Protein 7YSH (pdb70)

Secondary structure (DSSP, 8-state):
-TTGGGGHHHHSSSPPPHHHHTS--EEPPTT-EEEEE--STTTT--TTGGGPPPBTHHHHSS-----SSSSS-TTT-HHHHHHHHHHHT-SEEEEE--HHHH-SS-SSS---HHHHHHHHHHHHHHHHHTPEEEEEEESS--BHHHHHHH-GGGSTTHHHHHHHHHHHHHHHHTTT--EEEEEE-HHHHHHHHSSSSSSTT-----HHHHHHHHHHHHHHHHHHHHHHHHHTHHHH--EEEEEEE--EEE-SSS-HHHHHHHHHHHHHHTHHHHHIIIIISS--HHHHTT-TTTSPPPPSHHHHHSSS--SSEEEEESTTIIIII--GGGGTT-EEE--HHHHHHHHHHHTTS-EEEEEEE---EETT--S--HHHHHHHHHHHHHHHHHHHTT--EEEEEEES-SB----TTSTTSEE--SEE--TT-SS---EE-HHHHHHHHHHHHTEEPPPTTTSPPPEE--TT-EEEEEESS------B-BS---EEEEE--SS---EEEEEEEE-PPPPP-SSSBTTTHHHHHHHHHTT-SEEEEE--HHHHSTTSSGGG--HHHHHHHHHHHHHHHHTT-EEEEEEE-S-STTTTS-HHHHTTTTTSSHHHHHHHHHHHHHHHHHGGGT--EEEEEE---TTSS-HHHHHHHHHHHHHHHHHIIIIIHHHH--EEEEEEE--EEEESSTT-HHHHHHHHHHHHHHTHHHHHHHHSSSS--HHHHHHHHTTT-TTSPPPPHHHHHHHTT--SSEEEE---EEEEESS-S-TTTSBTTTTBEEE--TTSEE-TT--EE-THHHHHHHHHHHHHH-S-EEEEEEE-----SSSHHHHHHHHHHHHHHHHHHHHHHTS--EEEEEEES-S-TTTSTTT-SEEEETTEEEE-HHHHHHHHHHHHTEE--S-------SS----SS----/----S--SSS-TTS-EEEEEEETTEEEEEEE-TTS-EEEESS--TTS-B-EEEEETTEEEE--TTTT--EEE-TTS-EEE-SS--TTTS-EEEEE-TTS-EEEE-TTT-BBP-SSS---B--TTS-PPTT--EEEEEP-S-GGGTS---------SS-SS--S-SS--B-PPP------/---PPPEES-GGGG---EEEEETT--EEEE--EE-SS--EEEEEETTEE--TTSSTT--B--TTTTEEEE-S--STT-EEEEEEEEETTEEEEEEEEEEEE----S--EEPTT-SPPEEE-TT-EEEEE--EE-SSPPEEEEEEEE--SSSSB-SSSPBEEEEEEE--SS--TTGGGEEEEES--SSS-EEEEEEEE-SS-EEEEEEEEEE--/----PPEE--SSSS---EEEEETT-EEEEE--EE-SSS-EEEEEETTEE--GGGSTT--EEETTTTEEEEES--GGG-EEEEEEEE-SS-EEEEEEEEEEE---SSSPEEPTTSS--EE--SS---EE---EE-SSPPEEE-----SSSSSSSSSSS------S----SSS-SSTTSSEE----STTS-SEEE-EEE-SS-EE--EEEEE--

GO terms:
  GO:0005576 extracellular region (C, TAS)
  GO:0005576 extracellular region (C, EXP)
  GO:0005886 plasma membrane (C, EXP)
  GO:0017134 fibroblast growth factor binding (F, IPI)
  GO:0005886 plasma membrane (C, TAS)
  GO:0008422 beta-glucosidase activity (F, TAS)
  GO:0070062 extracellular exosome (C, HDA)
  GO:0030501 positive regulation of bone mineralization (P, IMP)
  GO:0016020 membrane (C, TAS)

Radius of gyration: 42.88 Å; Cα contacts (8 Å, |Δi|>4): 3435; chains: 4; bounding box: 68×107×128 Å

InterPro domains:
  IPR001360 Glycoside hydrolase family 1 [PF00232] (58-370)
  IPR001360 Glycoside hydrolase family 1 [PF00232] (390-506)
  IPR001360 Glycoside hydrolase family 1 [PF00232] (517-953)
  IPR001360 Glycoside hydrolase family 1 [PR00131] (410-418)
  IPR001360 Glycoside hydrolase family 1 [PR00131] (449-466)
  IPR001360 Glycoside hydrolase family 1 [PR00131] (473-485)
  IPR001360 Glycoside hydrolase family 1 [PTHR10353] (62-506)
  IPR017853 Glycoside hydrolase superfamily [SSF51445] (56-502)
  IPR017853 Glycoside hydrolase superfamily [SSF51445] (512-948)
  IPR033132 Glycosyl hydrolases family 1, N-terminal conserved site [PS00653] (65-79)

Sequence (1525 aa):
EPGDGAQTWARFSRPPAPEAAGLFQGTFPDGFLWAVGSAAYQTEGGWQQHGKGASIWDTFTHHPPATGDVASDSYNNVFRDTEALRELGVTHYRFSISWARVLPNGSAGVPNREGLRYYRRLLERLRELGVQPVVTLYHWDLPQRLQDAYGGWANRALADHFRDYAELCFRHFGGQVKYWITIDNPYVVAWHGYATGRLAPGIRGSPRLGYLVAHNLLLAHAKVWHLYNTSFRPTQGGQVSIALSSHWINPRRMTDHSIKECQKSLDFVLGWFAKPVFIDGDYPESMKNNLSSILPDFTESEKKFIKGTADFFALCFGPTLSFQLLDPHMKFRQLESPNLRQLLSWIDLEFNHPQIFIVENGWFVSGTTKRDDAKYMYYLKKFIMETLKAIKLDGVDVIGYTAWSLMDGFEWHRGYSIRRGLFYVDFLSQDKMLLPKSSALFYQKLIEKNGFPPLPENQPLEGTFPCDFAWGVVDNYIQVDTTLSQFTDLNVYLWDVHHSKRLIKVDGVVTKKRKSYCVDFAAIQPQIALLQEMHVTHFRFSLDWALILPLGNQSQVNHTILQYYRCMASELVRVNITPVVALWQPMAPNQGLPRLLARQGAWENPYTALAFAEYARLCFQELGHHVKLWITMNEPYTRNMTYSAGHNLLKAHALAWHVYNEKFRHAQNGKISIALQADWIEPACPFSQKDKEVAERVLEFDIGWLAEPIFGSGDYPWVMRDWLNQRNNFLLPYFTEDEKKLIQGTFDFLALSHYTTILVDSEKEDPIKYNDYLEVQEMTDITWLNSPSQVAVVPWGLRKVLNWLKFKYGDLPMYIISNGIDDGLHAEDDQLRVYYMQNYINEALKAHILDGINLCGYFAYSFNDRTAPRFGLYRYAADQFEPKASMKHYRKIIDSNGFPGPETLERFCPEEFTVCTECSFYPNASPLLGSSWGGLIHLYTATARNSYHLQIHKNGHVDGAPHQTIYSALMIRSEDAGFVVITGVMSRRYLCMDFRGNIFGSHYFDPENCRFQHQTLENGYDVYHSPQYHFLVSLGRAKRAFLPGMNPPPYSQFLSRRNEIPLIHFNTPIPRQHTQSAEDDSERDPLNVLKPRARMTPAPRMPVAPYWTSPEKMEKKLHAVPAAKTVKFKCPSSGTPNPTLRWLKNGKEFKPDHRIGGYKVRYATWSIIMDSVVPSDKGNYTCIVENEYGSINHTYQLDVVERSPHRPILQAGLPANKTVALGSNVEFMCKVYSDPQPHIQWLKHIEVNGSKIGPDNLPYVQILKTAGVNTTDKEMEVLHLRNVSFEDAGEYTCLAGNSIGLSHHSAWLTVLERMPVAPYWTSPEKMEKKLHAVPAAKTVKFKCPSSGTPNPTLRWLKNGKEFKPDHRIGGYKVRYATWSIIMDSVVPSDKGNYTCIVENEYGSINHTYQLDVVERSPHRPILQAGLPANKTVALGSNVEFMCKVYSDPQPHIQWLKHIEVNGSKIGPDNLPYVQILKTAGVNTTDKEMEVLHLRNVSFEDAGEYTCLAGNSIGLSHHSAWLTVL

Organism: Homo sapiens (NCBI:txid9606)

Structure (mmCIF, N/CA/C/O backbone):
data_7YSH
#
_entry.id   7YSH
#
_cell.length_a   1.00
_cell.length_b   1.00
_cell.length_c   1.00
_cell.angle_alpha   90.00
_cell.angle_beta   90.00
_cell.angle_gamma   90.00
#
_symmetry.space_group_name_H-M   'P 1'
#
loop_
_entity.id
_entity.type
_entity.pdbx_description
1 polymer Klotho
2 polymer 'Fibroblast growth factor 23'
3 polymer 'Isoform 20 of Fibroblast growth factor receptor 1'
4 branched '2-deoxy-6-O-sulfo-2-(sulfoamino)-alpha-D-glucopyranose-(1-4)-2-O-sulfo-alpha-L-idopyranuronic acid-(1-4)-2-deoxy-6-O-sulfo-2-(sulfoamino)-alpha-D-glucopyranose-(1-4)-2-O-sulfo-alpha-L-idopyranuronic acid-(1-4)-2-deoxy-6-O-sulfo-2-(sulfoamino)-alpha-D-glucopyranose-(1-4)-2-O-sulfo-alpha-L-idopyranuronic acid-(1-4)-2-deoxy-6-O-sulfo-2-(sulfoamino)-alpha-D-glucopyranose-(1-4)-2-O-sulfo-alpha-L-idopyranuronic acid-(1-4)-2-deoxy-6-O-sulfo-2-(sulfoamino)-alpha-D-glucopyranose'
5 non-polymer 'ZINC ION'
6 non-polymer 'COPPER (II) ION'
#
loop_
_atom_site.group_PDB
_atom_site.id
_atom_site.type_symbol
_atom_site.label_atom_id
_atom_site.label_alt_id
_atom_site.label_comp_id
_atom_site.label_asym_id
_atom_site.label_entity_id
_atom_site.label_seq_id
_atom_site.pdbx_PDB_ins_code
_atom_site.Cartn_x
_atom_site.Cartn_y
_atom_site.Cartn_z
_atom_site.occupancy
_atom_site.B_iso_or_equiv
_atom_site.auth_seq_id
_atom_site.auth_comp_id
_atom_site.auth_asym_id
_atom_site.auth_atom_id
_atom_site.pdbx_PDB_model_num
ATOM 1 N N . GLU A 1 1 ? 129.299 171.498 113.985 1.00 73.53 34 GLU A N 1
ATOM 2 C CA . GLU A 1 1 ? 130.207 172.609 114.209 1.00 73.53 34 GLU A CA 1
ATOM 3 C C . GLU A 1 1 ? 131.532 172.072 114.728 1.00 73.53 34 GLU A C 1
ATOM 4 O O . GLU A 1 1 ? 131.541 171.082 115.457 1.00 73.53 34 GLU A O 1
ATOM 10 N N . PRO A 1 2 ? 132.652 172.716 114.340 1.00 75.70 35 PRO A N 1
ATOM 11 C CA . PRO A 1 2 ? 133.977 172.174 114.674 1.00 75.70 35 PRO A CA 1
ATOM 12 C C . PRO A 1 2 ? 134.293 172.170 116.160 1.00 75.70 35 PRO A C 1
ATOM 13 O O . PRO A 1 2 ? 134.461 173.224 116.782 1.00 75.70 35 PRO A O 1
ATOM 17 N N . GLY A 1 3 ? 134.384 170.973 116.730 1.00 77.37 36 GLY A N 1
ATOM 18 C CA . GLY A 1 3 ? 134.636 170.815 118.145 1.00 77.37 36 GLY A CA 1
ATOM 19 C C . GLY A 1 3 ? 133.568 169.976 118.808 1.00 77.37 36 GLY A C 1
ATOM 20 O O . GLY A 1 3 ? 133.712 169.571 119.965 1.00 77.37 36 GLY A O 1
ATOM 21 N N . ASP A 1 4 ? 132.480 169.714 118.079 1.00 75.11 37 ASP A N 1
ATOM 22 C CA . ASP A 1 4 ? 131.411 168.879 118.609 1.00 75.11 37 ASP A CA 1
ATOM 23 C C . ASP A 1 4 ? 131.781 167.406 118.620 1.00 75.11 37 ASP A C 1
ATOM 24 O O . ASP A 1 4 ? 131.141 166.626 119.330 1.00 75.11 37 ASP A O 1
ATOM 29 N N . GLY A 1 5 ? 132.786 167.009 117.851 1.00 74.09 38 GLY A N 1
ATOM 30 C CA . GLY A 1 5 ? 133.177 165.624 117.757 1.00 74.09 38 GLY A CA 1
ATOM 31 C C . GLY A 1 5 ? 134.257 165.186 118.708 1.00 74.09 38 GLY A C 1
ATOM 32 O O . GLY A 1 5 ? 134.613 164.005 118.715 1.00 74.09 38 GLY A O 1
ATOM 33 N N . ALA A 1 6 ? 134.787 166.085 119.536 1.00 76.67 39 ALA A N 1
ATOM 34 C CA . ALA A 1 6 ? 135.842 165.714 120.470 1.00 76.67 39 ALA A CA 1
ATOM 35 C C . ALA A 1 6 ? 135.333 164.907 121.656 1.00 76.67 39 ALA A C 1
ATOM 36 O O . ALA A 1 6 ? 136.147 164.400 122.435 1.00 76.67 39 ALA A O 1
ATOM 38 N N . GLN A 1 7 ? 134.020 164.768 121.807 1.00 76.05 40 GLN A N 1
ATOM 39 C CA . GLN A 1 7 ? 133.420 163.924 122.829 1.00 76.05 40 GLN A CA 1
ATOM 40 C C . GLN A 1 7 ? 133.280 162.477 122.390 1.00 76.05 40 GLN A C 1
ATOM 41 O O . GLN A 1 7 ? 132.659 161.691 123.112 1.00 76.05 40 GLN A O 1
ATOM 47 N N . THR A 1 8 ? 133.833 162.113 121.230 1.00 72.61 41 THR A N 1
ATOM 48 C CA . THR A 1 8 ? 133.611 160.781 120.678 1.00 72.61 41 THR A CA 1
ATOM 49 C C . THR A 1 8 ? 134.382 159.721 121.451 1.00 72.61 41 THR A C 1
ATOM 50 O O . THR A 1 8 ? 133.831 158.666 121.779 1.00 72.61 41 THR A O 1
ATOM 54 N N . TRP A 1 9 ? 135.647 159.988 121.769 1.00 71.83 42 TRP A N 1
ATOM 55 C CA . TRP A 1 9 ? 136.435 159.022 122.524 1.00 71.83 42 TRP A CA 1
ATOM 56 C C . TRP A 1 9 ? 135.983 158.910 123.972 1.00 71.83 42 TRP A C 1
ATOM 57 O O . TRP A 1 9 ? 136.289 157.910 124.626 1.00 71.83 42 TRP A O 1
ATOM 68 N N . ALA A 1 10 ? 135.268 159.909 124.485 1.00 77.38 43 ALA A N 1
ATOM 69 C CA . ALA A 1 10 ? 134.600 159.764 125.769 1.00 77.38 43 ALA A CA 1
ATOM 70 C C . ALA A 1 10 ? 133.277 159.026 125.630 1.00 77.38 43 ALA A C 1
ATOM 71 O O . ALA A 1 10 ? 132.829 158.384 126.585 1.00 77.38 43 ALA A O 1
ATOM 73 N N . ARG A 1 11 ? 132.646 159.106 124.456 1.00 76.25 44 ARG A N 1
ATOM 74 C CA . ARG A 1 11 ? 131.384 158.410 124.230 1.00 76.25 44 ARG A CA 1
ATOM 75 C C . ARG A 1 11 ? 131.576 156.904 124.135 1.00 76.25 44 ARG A C 1
ATOM 76 O O . ARG A 1 11 ? 130.652 156.143 124.438 1.00 76.25 44 ARG A O 1
ATOM 84 N N . PHE A 1 12 ? 132.758 156.458 123.717 1.00 71.30 45 PHE A N 1
ATOM 85 C CA . PHE A 1 12 ? 133.011 155.051 123.452 1.00 71.30 45 PHE A CA 1
ATOM 86 C C . PHE A 1 12 ? 134.029 154.434 124.396 1.00 71.30 45 PHE A C 1
ATOM 87 O O . PHE A 1 12 ? 134.336 153.246 124.257 1.00 71.30 45 PHE A O 1
ATOM 95 N N . SER A 1 13 ? 134.567 155.204 125.346 1.00 83.30 46 SER A N 1
ATOM 96 C CA . SER A 1 13 ? 135.473 154.626 126.333 1.00 83.30 46 SER A CA 1
ATOM 97 C C . SER A 1 13 ? 134.731 153.725 127.309 1.00 83.30 46 SER A C 1
ATOM 98 O O . SER A 1 13 ? 135.317 152.775 127.840 1.00 83.30 46 SER A O 1
ATOM 101 N N . ARG A 1 14 ? 133.458 154.009 127.559 1.00 88.19 47 ARG A N 1
ATOM 102 C CA . ARG A 1 14 ? 132.659 153.130 128.394 1.00 88.19 47 ARG A CA 1
ATOM 103 C C . ARG A 1 14 ? 132.366 151.830 127.645 1.00 88.19 47 ARG A C 1
ATOM 104 O O . ARG A 1 14 ? 132.156 151.843 126.427 1.00 88.19 47 ARG A O 1
ATOM 112 N N . PRO A 1 15 ? 132.399 150.691 128.326 1.00 92.99 48 PRO A N 1
ATOM 113 C CA . PRO A 1 15 ? 132.199 149.413 127.641 1.00 92.99 48 PRO A CA 1
ATOM 114 C C . PRO A 1 15 ? 130.731 149.175 127.341 1.00 92.99 48 PRO A C 1
ATOM 115 O O . PRO A 1 15 ? 129.855 149.541 128.140 1.00 92.99 48 PRO A O 1
ATOM 119 N N . PRO A 1 16 ? 130.418 148.570 126.201 1.00 90.08 49 PRO A N 1
ATOM 120 C CA . PRO A 1 16 ? 129.021 148.291 125.867 1.00 90.08 49 PRO A CA 1
ATOM 121 C C . PRO A 1 16 ? 128.517 147.054 126.599 1.00 90.08 49 PRO A C 1
ATOM 122 O O . PRO A 1 16 ? 129.281 146.260 127.146 1.00 90.08 49 PRO A O 1
ATOM 126 N N . ALA A 1 17 ? 127.205 146.904 126.597 1.00 79.74 50 ALA A N 1
ATOM 127 C CA . ALA A 1 17 ? 126.593 145.763 127.258 1.00 79.74 50 ALA A CA 1
ATOM 128 C C . ALA A 1 17 ? 126.683 144.534 126.361 1.00 79.74 50 ALA A C 1
ATOM 129 O O . ALA A 1 17 ? 126.358 144.618 125.174 1.00 79.74 50 ALA A O 1
ATOM 131 N N . PRO A 1 18 ? 127.143 143.392 126.882 1.00 70.49 51 PRO A N 1
ATOM 132 C CA . PRO A 1 18 ? 127.166 142.176 126.053 1.00 70.49 51 PRO A CA 1
ATOM 133 C C . PRO A 1 18 ? 125.786 141.632 125.730 1.00 70.49 51 PRO A C 1
ATOM 134 O O . PRO A 1 18 ? 125.532 141.264 124.578 1.00 70.49 51 PRO A O 1
ATOM 138 N N . GLU A 1 19 ? 124.874 141.587 126.705 1.00 73.31 52 GLU A N 1
ATOM 139 C CA . GLU A 1 19 ? 123.542 141.043 126.451 1.00 73.31 52 GLU A CA 1
ATOM 140 C C . GLU A 1 19 ? 122.681 141.952 125.585 1.00 73.31 52 GLU A C 1
ATOM 141 O O . GLU A 1 19 ? 121.669 141.493 125.047 1.00 73.31 52 GLU A O 1
ATOM 147 N N . ALA A 1 20 ? 123.056 143.221 125.433 1.00 79.11 53 ALA A N 1
ATOM 148 C CA . ALA A 1 20 ? 122.304 144.158 124.610 1.00 79.11 53 ALA A CA 1
ATOM 149 C C . ALA A 1 20 ? 122.937 144.372 123.242 1.00 79.11 53 ALA A C 1
ATOM 150 O O . ALA A 1 20 ? 122.258 144.249 122.219 1.00 79.11 53 ALA A O 1
ATOM 152 N N . ALA A 1 21 ? 124.231 144.690 123.200 1.00 75.39 54 ALA A N 1
ATOM 153 C CA . ALA A 1 21 ? 124.918 145.015 121.958 1.00 75.39 54 ALA A CA 1
ATOM 154 C C . ALA A 1 21 ? 126.019 144.013 121.622 1.00 75.39 54 ALA A C 1
ATOM 155 O O . ALA A 1 21 ? 127.047 144.384 121.052 1.00 75.39 54 ALA A O 1
ATOM 157 N N . GLY A 1 22 ? 125.829 142.746 121.979 1.00 68.04 55 GLY A N 1
ATOM 158 C CA . GLY A 1 22 ? 126.802 141.733 121.623 1.00 68.04 55 GLY A CA 1
ATOM 159 C C . GLY A 1 22 ? 126.318 140.728 120.601 1.00 68.04 55 GLY A C 1
ATOM 160 O O . GLY A 1 22 ? 127.070 140.321 119.709 1.00 68.04 55 GLY A O 1
ATOM 161 N N . LEU A 1 23 ? 125.058 140.322 120.723 1.00 64.15 56 LEU A N 1
ATOM 162 C CA . LEU A 1 23 ? 124.372 139.687 119.609 1.00 64.15 56 LEU A CA 1
ATOM 163 C C . LEU A 1 23 ? 123.313 140.693 119.192 1.00 64.15 56 LEU A C 1
ATOM 164 O O . LEU A 1 23 ? 122.119 140.386 119.100 1.00 64.15 56 LEU A O 1
ATOM 169 N N . PHE A 1 24 ? 123.765 141.939 119.059 1.00 59.91 57 PHE A N 1
ATOM 170 C CA . PHE A 1 24 ? 123.022 142.986 118.384 1.00 59.91 57 PHE A CA 1
ATOM 171 C C . PHE A 1 24 ? 122.662 142.515 116.987 1.00 59.91 57 PHE A C 1
ATOM 172 O O . PHE A 1 24 ? 123.542 142.276 116.156 1.00 59.91 57 PHE A O 1
ATOM 180 N N . GLN A 1 25 ? 121.373 142.355 116.732 1.00 60.02 58 GLN A N 1
ATOM 181 C CA . GLN A 1 25 ? 120.873 142.029 115.413 1.00 60.02 58 GLN A CA 1
ATOM 182 C C . GLN A 1 25 ? 119.838 143.078 115.041 1.00 60.02 58 GLN A C 1
ATOM 183 O O . GLN A 1 25 ? 119.488 143.948 115.843 1.00 60.02 58 GLN A O 1
ATOM 189 N N . GLY A 1 26 ? 119.355 143.007 113.820 1.00 52.62 59 GLY A N 1
ATOM 190 C CA . GLY A 1 26 ? 118.367 143.953 113.352 1.00 52.62 59 GLY A CA 1
ATOM 191 C C . GLY A 1 26 ? 118.523 144.185 111.872 1.00 52.62 59 GLY A C 1
ATOM 192 O O . GLY A 1 26 ? 119.537 143.874 111.259 1.00 52.62 59 GLY A O 1
ATOM 193 N N . THR A 1 27 ? 117.483 144.737 111.277 1.00 49.48 60 THR A N 1
ATOM 194 C CA . THR A 1 27 ? 117.512 145.051 109.864 1.00 49.48 60 THR A CA 1
ATOM 195 C C . THR A 1 27 ? 117.782 146.533 109.664 1.00 49.48 60 THR A C 1
ATOM 196 O O . THR A 1 27 ? 117.603 147.354 110.565 1.00 49.48 60 THR A O 1
ATOM 200 N N . PHE A 1 28 ? 118.237 146.860 108.470 1.00 48.52 61 PHE A N 1
ATOM 201 C CA . PHE A 1 28 ? 118.480 148.235 108.086 1.00 48.52 61 PHE A CA 1
ATOM 202 C C . PHE A 1 28 ? 117.149 148.919 107.788 1.00 48.52 61 PHE A C 1
ATOM 203 O O . PHE A 1 28 ? 116.131 148.244 107.618 1.00 48.52 61 PHE A O 1
ATOM 211 N N . PRO A 1 29 ? 117.114 150.258 107.770 1.00 50.60 62 PRO A N 1
ATOM 212 C CA . PRO A 1 29 ? 115.876 150.957 107.403 1.00 50.60 62 PRO A CA 1
ATOM 213 C C . PRO A 1 29 ? 115.416 150.643 105.987 1.00 50.60 62 PRO A C 1
ATOM 214 O O . PRO A 1 29 ? 116.173 150.164 105.144 1.00 50.60 62 PRO A O 1
ATOM 218 N N . ASP A 1 30 ? 114.138 150.889 105.740 1.00 53.50 63 ASP A N 1
ATOM 219 C CA . ASP A 1 30 ? 113.614 150.736 104.395 1.00 53.50 63 ASP A CA 1
ATOM 220 C C . ASP A 1 30 ? 113.944 151.979 103.588 1.00 53.50 63 ASP A C 1
ATOM 221 O O . ASP A 1 30 ? 113.903 153.099 104.101 1.00 53.50 63 ASP A O 1
ATOM 226 N N . GLY A 1 31 ? 114.293 151.774 102.325 1.00 49.63 64 GLY A N 1
ATOM 227 C CA . GLY A 1 31 ? 114.911 152.828 101.560 1.00 49.63 64 GLY A CA 1
ATOM 228 C C . GLY A 1 31 ? 116.387 153.000 101.823 1.00 49.63 64 GLY A C 1
ATOM 229 O O . GLY A 1 31 ? 116.957 154.018 101.418 1.00 49.63 64 GLY A O 1
ATOM 230 N N . PHE A 1 32 ? 117.016 152.049 102.510 1.00 43.31 65 PHE A N 1
ATOM 231 C CA . PHE A 1 32 ? 118.465 152.042 102.628 1.00 43.31 65 PHE A CA 1
ATOM 232 C C . PHE A 1 32 ? 119.071 151.691 101.283 1.00 43.31 65 PHE A C 1
ATOM 233 O O . PHE A 1 32 ? 118.580 150.807 100.578 1.00 43.31 65 PHE A O 1
ATOM 241 N N . LEU A 1 33 ? 120.131 152.395 100.919 1.00 42.73 66 LEU A N 1
ATOM 242 C CA . LEU A 1 33 ? 120.743 152.236 99.609 1.00 42.73 66 LEU A CA 1
ATOM 243 C C . LEU A 1 33 ? 121.843 151.194 99.715 1.00 42.73 66 LEU A C 1
ATOM 244 O O . LEU A 1 33 ? 122.924 151.475 100.230 1.00 42.73 66 LEU A O 1
ATOM 249 N N . TRP A 1 34 ? 121.581 150.000 99.204 1.00 42.21 67 TRP A N 1
ATOM 250 C CA . TRP A 1 34 ? 122.604 148.971 99.084 1.00 42.21 67 TRP A CA 1
ATOM 251 C C . TRP A 1 34 ? 123.288 149.176 97.748 1.00 42.21 67 TRP A C 1
ATOM 252 O O . TRP A 1 34 ? 122.678 148.964 96.706 1.00 42.21 67 TRP A O 1
ATOM 263 N N . ALA A 1 35 ? 124.537 149.611 97.769 1.00 36.08 68 ALA A N 1
ATOM 264 C CA . ALA A 1 35 ? 125.258 149.925 96.556 1.00 36.08 68 ALA A CA 1
ATOM 265 C C . ALA A 1 35 ? 126.522 149.091 96.468 1.00 36.08 68 ALA A C 1
ATOM 266 O O . ALA A 1 35 ? 127.062 148.614 97.469 1.00 36.08 68 ALA A O 1
ATOM 268 N N . VAL A 1 36 ? 126.992 148.934 95.248 1.00 33.75 69 VAL A N 1
ATOM 269 C CA . VAL A 1 36 ? 128.309 148.366 95.016 1.00 33.75 69 VAL A CA 1
ATOM 270 C C . VAL A 1 36 ? 129.049 149.362 94.138 1.00 33.75 69 VAL A C 1
ATOM 271 O O . VAL A 1 36 ? 128.433 150.130 93.398 1.00 33.75 69 VAL A O 1
ATOM 275 N N . GLY A 1 37 ? 130.367 149.398 94.267 1.00 33.84 70 GLY A N 1
ATOM 276 C CA . GLY A 1 37 ? 131.104 150.486 93.658 1.00 33.84 70 GLY A CA 1
ATOM 277 C C . GLY A 1 37 ? 132.088 150.103 92.578 1.00 33.84 70 GLY A C 1
ATOM 278 O O . GLY A 1 37 ? 132.454 148.938 92.454 1.00 33.84 70 GLY A O 1
ATOM 279 N N . SER A 1 38 ? 132.505 151.078 91.776 1.00 40.08 71 SER A N 1
ATOM 280 C CA . SER A 1 38 ? 133.565 150.894 90.795 1.00 40.08 71 SER A CA 1
ATOM 281 C C . SER A 1 38 ? 134.169 152.248 90.473 1.00 40.08 71 SER A C 1
ATOM 282 O O . SER A 1 38 ? 133.543 153.290 90.669 1.00 40.08 71 SER A O 1
ATOM 285 N N . ALA A 1 39 ? 135.397 152.220 89.993 1.00 44.81 72 ALA A N 1
ATOM 286 C CA . ALA A 1 39 ? 136.038 153.397 89.450 1.00 44.81 72 ALA A CA 1
ATOM 287 C C . ALA A 1 39 ? 136.042 153.280 87.938 1.00 44.81 72 ALA A C 1
ATOM 288 O O . ALA A 1 39 ? 135.438 152.375 87.362 1.00 44.81 72 ALA A O 1
ATOM 290 N N . ALA A 1 40 ? 136.720 154.203 87.273 1.00 50.07 73 ALA A N 1
ATOM 291 C CA . ALA A 1 40 ? 136.880 154.097 85.834 1.00 50.07 73 ALA A CA 1
ATOM 292 C C . ALA A 1 40 ? 138.213 153.474 85.462 1.00 50.07 73 ALA A C 1
ATOM 293 O O . ALA A 1 40 ? 138.254 152.534 84.672 1.00 50.07 73 ALA A O 1
ATOM 295 N N . TYR A 1 41 ? 139.309 153.969 86.035 1.00 55.28 74 TYR A N 1
ATOM 296 C CA . TYR A 1 41 ? 140.608 153.392 85.726 1.00 55.28 74 TYR A CA 1
ATOM 297 C C . TYR A 1 41 ? 140.776 152.015 86.349 1.00 55.28 74 TYR A C 1
ATOM 298 O O . TYR A 1 41 ? 141.544 151.195 85.836 1.00 55.28 74 TYR A O 1
ATOM 307 N N . GLN A 1 42 ? 140.054 151.737 87.432 1.00 49.57 75 GLN A N 1
ATOM 308 C CA . GLN A 1 42 ? 140.169 150.446 88.096 1.00 49.57 75 GLN A CA 1
ATOM 309 C C . GLN A 1 42 ? 139.568 149.323 87.269 1.00 49.57 75 GLN A C 1
ATOM 310 O O . GLN A 1 42 ? 140.095 148.210 87.265 1.00 49.57 75 GLN A O 1
ATOM 316 N N . THR A 1 43 ? 138.458 149.576 86.583 1.00 50.57 76 THR A N 1
ATOM 317 C CA . THR A 1 43 ? 137.686 148.490 86.003 1.00 50.57 76 THR A CA 1
ATOM 318 C C . THR A 1 43 ? 137.504 148.551 84.497 1.00 50.57 76 THR A C 1
ATOM 319 O O . THR A 1 43 ? 137.404 147.491 83.882 1.00 50.57 76 THR A O 1
ATOM 323 N N . GLU A 1 44 ? 137.477 149.735 83.882 1.00 56.01 77 GLU A N 1
ATOM 324 C CA . GLU A 1 44 ? 136.973 149.839 82.514 1.00 56.01 77 GLU A CA 1
ATOM 325 C C . GLU A 1 44 ? 137.928 149.252 81.488 1.00 56.01 77 GLU A C 1
ATOM 326 O O . GLU A 1 44 ? 137.490 148.567 80.560 1.00 56.01 77 GLU A O 1
ATOM 332 N N . GLY A 1 45 ? 139.220 149.505 81.633 1.00 57.29 78 GLY A N 1
ATOM 333 C CA . GLY A 1 45 ? 140.108 149.156 80.554 1.00 57.29 78 GLY A CA 1
ATOM 334 C C . GLY A 1 45 ? 139.887 150.091 79.376 1.00 57.29 78 GLY A C 1
ATOM 335 O O . GLY A 1 45 ? 139.314 151.173 79.506 1.00 57.29 78 GLY A O 1
ATOM 336 N N . GLY A 1 46 ? 140.327 149.633 78.204 1.00 60.97 79 GLY A N 1
ATOM 337 C CA . GLY A 1 46 ? 140.170 150.363 76.959 1.00 60.97 79 GLY A CA 1
ATOM 338 C C . GLY A 1 46 ? 140.799 151.739 76.968 1.00 60.97 79 GLY A C 1
ATOM 339 O O . GLY A 1 46 ? 140.147 152.721 76.610 1.00 60.97 79 GLY A O 1
ATOM 340 N N . TRP A 1 47 ? 142.066 151.816 77.381 1.00 64.86 80 TRP A N 1
ATOM 341 C CA . TRP A 1 47 ? 142.732 153.078 77.685 1.00 64.86 80 TRP A CA 1
ATOM 342 C C . TRP A 1 47 ? 142.952 153.966 76.467 1.00 64.86 80 TRP A C 1
ATOM 343 O O . TRP A 1 47 ? 143.301 155.137 76.636 1.00 64.86 80 TRP A O 1
ATOM 354 N N . GLN A 1 48 ? 142.781 153.441 75.258 1.00 64.82 81 GLN A N 1
ATOM 355 C CA . GLN A 1 48 ? 142.834 154.258 74.056 1.00 64.82 81 GLN A CA 1
ATOM 356 C C . GLN A 1 48 ? 141.747 153.864 73.069 1.00 64.82 81 GLN A C 1
ATOM 357 O O . GLN A 1 48 ? 141.747 154.367 71.940 1.00 64.82 81 GLN A O 1
ATOM 363 N N . GLN A 1 49 ? 140.834 152.982 73.460 1.00 65.52 82 GLN A N 1
ATOM 364 C CA . GLN A 1 49 ? 139.829 152.463 72.547 1.00 65.52 82 GLN A CA 1
ATOM 365 C C . GLN A 1 49 ? 138.782 153.527 72.248 1.00 65.52 82 GLN A C 1
ATOM 366 O O . GLN A 1 49 ? 138.374 154.281 73.137 1.00 65.52 82 GLN A O 1
ATOM 372 N N . HIS A 1 50 ? 138.377 153.586 70.973 1.00 64.12 83 HIS A N 1
ATOM 373 C CA . HIS A 1 50 ? 137.395 154.536 70.439 1.00 64.12 83 HIS A CA 1
ATOM 374 C C . HIS A 1 50 ? 137.829 155.983 70.640 1.00 64.12 83 HIS A C 1
ATOM 375 O O . HIS A 1 50 ? 137.004 156.862 70.887 1.00 64.12 83 HIS A O 1
ATOM 382 N N . GLY A 1 51 ? 139.128 156.239 70.527 1.00 60.36 84 GLY A N 1
ATOM 383 C CA . GLY A 1 51 ? 139.626 157.594 70.595 1.00 60.36 84 GLY A CA 1
ATOM 384 C C . GLY A 1 51 ? 139.646 158.206 71.971 1.00 60.36 84 GLY A C 1
ATOM 385 O O . GLY A 1 51 ? 139.616 159.433 72.082 1.00 60.36 84 GLY A O 1
ATOM 386 N N . LYS A 1 52 ? 139.681 157.392 73.023 1.00 59.31 85 LYS A N 1
ATOM 387 C CA . LYS A 1 52 ? 139.786 157.909 74.379 1.00 59.31 85 LYS A CA 1
ATOM 388 C C . LYS A 1 52 ? 141.153 158.547 74.587 1.00 59.31 85 LYS A C 1
ATOM 389 O O . LYS A 1 52 ? 142.182 157.945 74.273 1.00 59.31 85 LYS A O 1
ATOM 395 N N . GLY A 1 53 ? 141.162 159.774 75.095 1.00 57.43 86 GLY A N 1
ATOM 396 C CA . GLY A 1 53 ? 142.406 160.468 75.342 1.00 57.43 86 GLY A CA 1
ATOM 397 C C . GLY A 1 53 ? 143.170 159.881 76.509 1.00 57.43 86 GLY A C 1
ATOM 398 O O . GLY A 1 53 ? 142.689 159.038 77.262 1.00 57.43 86 GLY A O 1
ATOM 399 N N . ALA A 1 54 ? 144.403 160.341 76.658 1.00 59.81 87 ALA A N 1
ATOM 400 C CA . ALA A 1 54 ? 145.256 159.842 77.723 1.00 59.81 87 ALA A CA 1
ATOM 401 C C . ALA A 1 54 ? 144.854 160.466 79.047 1.00 59.81 87 ALA A C 1
ATOM 402 O O . ALA A 1 54 ? 144.745 161.690 79.162 1.00 59.81 87 ALA A O 1
ATOM 404 N N . SER A 1 55 ? 144.618 159.621 80.039 1.00 59.15 88 SER A N 1
ATOM 405 C CA . SER A 1 55 ? 144.461 160.075 81.405 1.00 59.15 88 SER A CA 1
ATOM 406 C C . SER A 1 55 ? 145.835 160.307 82.022 1.00 59.15 88 SER A C 1
ATOM 407 O O . SER A 1 55 ? 146.866 160.016 81.419 1.00 59.15 88 SER A O 1
ATOM 410 N N . ILE A 1 56 ? 145.858 160.836 83.250 1.00 58.30 89 ILE A N 1
ATOM 411 C CA . ILE A 1 56 ? 147.133 160.897 83.960 1.00 58.30 89 ILE A CA 1
ATOM 412 C C . ILE A 1 56 ? 147.468 159.580 84.631 1.00 58.30 89 ILE A C 1
ATOM 413 O O . ILE A 1 56 ? 148.551 159.446 85.209 1.00 58.30 89 ILE A O 1
ATOM 418 N N . TRP A 1 57 ? 146.580 158.596 84.557 1.00 56.79 90 TRP A N 1
ATOM 419 C CA . TRP A 1 57 ? 146.892 157.238 84.957 1.00 56.79 90 TRP A CA 1
ATOM 420 C C . TRP A 1 57 ? 147.416 156.398 83.805 1.00 56.79 90 TRP A C 1
ATOM 421 O O . TRP A 1 57 ? 147.900 155.287 84.036 1.00 56.79 90 TRP A O 1
ATOM 432 N N . ASP A 1 58 ? 147.324 156.896 82.575 1.00 63.73 91 ASP A N 1
ATOM 433 C CA . ASP A 1 58 ? 148.013 156.313 81.438 1.00 63.73 91 ASP A CA 1
ATOM 434 C C . ASP A 1 58 ? 149.380 156.946 81.211 1.00 63.73 91 ASP A C 1
ATOM 435 O O . ASP A 1 58 ? 149.951 156.800 80.126 1.00 63.73 91 ASP A O 1
ATOM 440 N N . THR A 1 59 ? 149.901 157.664 82.201 1.00 66.01 92 THR A N 1
ATOM 441 C CA . THR A 1 59 ? 151.247 158.210 82.142 1.00 66.01 92 THR A CA 1
ATOM 442 C C . THR A 1 59 ? 151.984 157.823 83.414 1.00 66.01 92 THR A C 1
ATOM 443 O O . THR A 1 59 ? 153.204 157.631 83.409 1.00 66.01 92 THR A O 1
ATOM 447 N N . PHE A 1 60 ? 151.239 157.688 84.510 1.00 65.64 93 PHE A N 1
ATOM 448 C CA . PHE A 1 60 ? 151.826 157.207 85.752 1.00 65.64 93 PHE A CA 1
ATOM 449 C C . PHE A 1 60 ? 152.143 155.725 85.679 1.00 65.64 93 PHE A C 1
ATOM 450 O O . PHE A 1 60 ? 153.082 155.259 86.330 1.00 65.64 93 PHE A O 1
ATOM 458 N N . THR A 1 61 ? 151.368 154.970 84.914 1.00 67.74 94 THR A N 1
ATOM 459 C CA . THR A 1 61 ? 151.569 153.539 84.804 1.00 67.74 94 THR A CA 1
ATOM 460 C C . THR A 1 61 ? 152.306 153.151 83.533 1.00 67.74 94 THR A C 1
ATOM 461 O O . THR A 1 61 ? 152.633 151.975 83.357 1.00 67.74 94 THR A O 1
ATOM 465 N N . HIS A 1 62 ? 152.556 154.103 82.639 1.00 73.61 95 HIS A N 1
ATOM 466 C CA . HIS A 1 62 ? 153.448 153.907 81.501 1.00 73.61 95 HIS A CA 1
ATOM 467 C C . HIS A 1 62 ? 154.749 154.652 81.780 1.00 73.61 95 HIS A C 1
ATOM 468 O O . HIS A 1 62 ? 154.981 155.740 81.252 1.00 73.61 95 HIS A O 1
ATOM 475 N N . HIS A 1 63 ? 155.621 154.029 82.594 1.00 85.73 96 HIS A N 1
ATOM 476 C CA . HIS A 1 63 ? 156.970 154.480 82.941 1.00 85.73 96 HIS A CA 1
ATOM 477 C C . HIS A 1 63 ? 157.014 155.920 83.443 1.00 85.73 96 HIS A C 1
ATOM 478 O O . HIS A 1 63 ? 157.400 156.822 82.688 1.00 85.73 96 HIS A O 1
ATOM 485 N N . PRO A 1 64 ? 156.604 156.186 84.691 1.00 85.97 97 PRO A N 1
ATOM 486 C CA . PRO A 1 64 ? 156.590 157.552 85.224 1.00 85.97 97 PRO A CA 1
ATOM 487 C C . PRO A 1 64 ? 157.991 158.119 85.445 1.00 85.97 97 PRO A C 1
ATOM 488 O O . PRO A 1 64 ? 158.486 158.838 84.578 1.00 85.97 97 PRO A O 1
ATOM 492 N N . PRO A 1 86 ? 154.797 146.023 84.005 1.00 82.82 119 PRO A N 1
ATOM 493 C CA . PRO A 1 86 ? 154.832 147.218 84.852 1.00 82.82 119 PRO A CA 1
ATOM 494 C C . PRO A 1 86 ? 153.569 147.379 85.688 1.00 82.82 119 PRO A C 1
ATOM 495 O O . PRO A 1 86 ? 153.515 148.316 86.489 1.00 82.82 119 PRO A O 1
ATOM 499 N N . ALA A 1 87 ? 152.599 146.476 85.490 1.00 74.63 120 ALA A N 1
ATOM 500 C CA . ALA A 1 87 ? 151.299 146.465 86.171 1.00 74.63 120 ALA A CA 1
ATOM 501 C C . ALA A 1 87 ? 150.558 147.786 85.951 1.00 74.63 120 ALA A C 1
ATOM 502 O O . ALA A 1 87 ? 150.420 148.619 86.843 1.00 74.63 120 ALA A O 1
ATOM 504 N N . THR A 1 88 ? 150.152 147.975 84.704 1.00 66.67 121 THR A N 1
ATOM 505 C CA . THR A 1 88 ? 149.363 149.121 84.283 1.00 66.67 121 THR A CA 1
ATOM 506 C C . THR A 1 88 ? 147.881 148.764 84.246 1.00 66.67 121 THR A C 1
ATOM 507 O O . THR A 1 88 ? 147.494 147.596 84.274 1.00 66.67 121 THR A O 1
ATOM 511 N N . GLY A 1 89 ? 147.046 149.795 84.178 1.00 62.64 122 GLY A N 1
ATOM 512 C CA . GLY A 1 89 ? 145.614 149.590 84.108 1.00 62.64 122 GLY A CA 1
ATOM 513 C C . GLY A 1 89 ? 145.051 149.742 82.711 1.00 62.64 122 GLY A C 1
ATOM 514 O O . GLY A 1 89 ? 143.953 150.276 82.539 1.00 62.64 122 GLY A O 1
ATOM 515 N N . ASP A 1 90 ? 145.795 149.270 81.706 1.00 66.85 123 ASP A N 1
ATOM 516 C CA . ASP A 1 90 ? 145.373 149.419 80.316 1.00 66.85 123 ASP A CA 1
ATOM 517 C C . ASP A 1 90 ? 144.173 148.542 80.004 1.00 66.85 123 ASP A C 1
ATOM 518 O O . ASP A 1 90 ? 143.173 149.015 79.460 1.00 66.85 123 ASP A O 1
ATOM 523 N N . VAL A 1 91 ? 144.277 147.257 80.294 1.00 64.13 124 VAL A N 1
ATOM 524 C CA . VAL A 1 91 ? 143.151 146.334 80.240 1.00 64.13 124 VAL A CA 1
ATOM 525 C C . VAL A 1 91 ? 143.038 145.775 81.651 1.00 64.13 124 VAL A C 1
ATOM 526 O O . VAL A 1 91 ? 143.733 144.826 82.023 1.00 64.13 124 VAL A O 1
ATOM 530 N N . ALA A 1 92 ? 142.193 146.391 82.471 1.00 58.50 125 ALA A N 1
ATOM 531 C CA . ALA A 1 92 ? 142.181 146.072 83.900 1.00 58.50 125 ALA A CA 1
ATOM 532 C C . ALA A 1 92 ? 141.147 144.995 84.199 1.00 58.50 125 ALA A C 1
ATOM 533 O O . ALA A 1 92 ? 141.498 143.873 84.569 1.00 58.50 125 ALA A O 1
ATOM 535 N N . SER A 1 93 ? 139.875 145.307 84.004 1.00 56.75 126 SER A N 1
ATOM 536 C CA . SER A 1 93 ? 138.828 144.305 84.078 1.00 56.75 126 SER A CA 1
ATOM 537 C C . SER A 1 93 ? 138.052 144.215 82.779 1.00 56.75 126 SER A C 1
ATOM 538 O O . SER A 1 93 ? 137.119 143.412 82.693 1.00 56.75 126 SER A O 1
ATOM 541 N N . ASP A 1 94 ? 138.429 145.023 81.782 1.00 60.86 127 ASP A N 1
ATOM 542 C CA . ASP A 1 94 ? 137.829 145.072 80.447 1.00 60.86 127 ASP A CA 1
ATOM 543 C C . ASP A 1 94 ? 136.328 145.328 80.516 1.00 60.86 127 ASP A C 1
ATOM 544 O O . ASP A 1 94 ? 135.531 144.706 79.814 1.00 60.86 127 ASP A O 1
ATOM 549 N N . SER A 1 95 ? 135.944 146.258 81.383 1.00 57.39 128 SER A N 1
ATOM 550 C CA . SER A 1 95 ? 134.543 146.594 81.578 1.00 57.39 128 SER A CA 1
ATOM 551 C C . SER A 1 95 ? 134.028 147.597 80.566 1.00 57.39 128 SER A C 1
ATOM 552 O O . SER A 1 95 ? 132.825 147.871 80.556 1.00 57.39 128 SER A O 1
ATOM 555 N N . TYR A 1 96 ? 134.902 148.167 79.739 1.00 60.40 129 TYR A N 1
ATOM 556 C CA . TYR A 1 96 ? 134.433 149.046 78.680 1.00 60.40 129 TYR A CA 1
ATOM 557 C C . TYR A 1 96 ? 133.692 148.262 77.611 1.00 60.40 129 TYR A C 1
ATOM 558 O O . TYR A 1 96 ? 132.722 148.761 77.032 1.00 60.40 129 TYR A O 1
ATOM 567 N N . ASN A 1 97 ? 134.124 147.033 77.348 1.00 60.13 130 ASN A N 1
ATOM 568 C CA . ASN A 1 97 ? 133.470 146.168 76.384 1.00 60.13 130 ASN A CA 1
ATOM 569 C C . ASN A 1 97 ? 132.476 145.210 77.018 1.00 60.13 130 ASN A C 1
ATOM 570 O O . ASN A 1 97 ? 131.531 144.786 76.346 1.00 60.13 130 ASN A O 1
ATOM 575 N N . ASN A 1 98 ? 132.666 144.861 78.285 1.00 60.37 131 ASN A N 1
ATOM 576 C CA . ASN A 1 98 ? 131.814 143.893 78.963 1.00 60.37 131 ASN A CA 1
ATOM 577 C C . ASN A 1 98 ? 130.780 144.606 79.834 1.00 60.37 131 ASN A C 1
ATOM 578 O O . ASN A 1 98 ? 130.839 144.584 81.057 1.00 60.37 131 ASN A O 1
ATOM 583 N N . VAL A 1 99 ? 129.800 145.227 79.179 1.00 58.44 132 VAL A N 1
ATOM 584 C CA . VAL A 1 99 ? 128.719 145.857 79.930 1.00 58.44 132 VAL A CA 1
ATOM 585 C C . VAL A 1 99 ? 127.784 144.796 80.494 1.00 58.44 132 VAL A C 1
ATOM 586 O O . VAL A 1 99 ? 127.281 144.923 81.623 1.00 58.44 132 VAL A O 1
ATOM 590 N N . PHE A 1 100 ? 127.584 143.712 79.741 1.00 59.48 133 PHE A N 1
ATOM 591 C CA . PHE A 1 100 ? 126.540 142.747 80.061 1.00 59.48 133 PHE A CA 1
ATOM 592 C C . PHE A 1 100 ? 126.879 141.928 81.297 1.00 59.48 133 PHE A C 1
ATOM 593 O O . PHE A 1 100 ? 126.012 141.711 82.145 1.00 59.48 133 PHE A O 1
ATOM 601 N N . ARG A 1 101 ? 128.123 141.460 81.428 1.00 58.11 134 ARG A N 1
ATOM 602 C CA . ARG A 1 101 ? 128.423 140.645 82.599 1.00 58.11 134 ARG A CA 1
ATOM 603 C C . ARG A 1 101 ? 128.562 141.483 83.861 1.00 58.11 134 ARG A C 1
ATOM 604 O O . ARG A 1 101 ? 128.280 140.979 84.954 1.00 58.11 134 ARG A O 1
ATOM 612 N N . ASP A 1 102 ? 128.970 142.751 83.733 1.00 57.80 135 ASP A N 1
ATOM 613 C CA . ASP A 1 102 ? 128.934 143.667 84.869 1.00 57.80 135 ASP A CA 1
ATOM 614 C C . ASP A 1 102 ? 127.513 143.861 85.363 1.00 57.80 135 ASP A C 1
ATOM 615 O O . ASP A 1 102 ? 127.242 143.776 86.565 1.00 57.80 135 ASP A O 1
ATOM 620 N N . THR A 1 103 ? 126.587 144.114 84.440 1.00 57.28 136 THR A N 1
ATOM 621 C CA . THR A 1 103 ? 125.202 144.290 84.848 1.00 57.28 136 THR A CA 1
ATOM 622 C C . THR A 1 103 ? 124.576 142.980 85.319 1.00 57.28 136 THR A C 1
ATOM 623 O O . THR A 1 103 ? 123.699 142.996 86.182 1.00 57.28 136 THR A O 1
ATOM 627 N N . GLU A 1 104 ? 125.047 141.840 84.817 1.00 55.28 137 GLU A N 1
ATOM 628 C CA . GLU A 1 104 ? 124.548 140.559 85.304 1.00 55.28 137 GLU A CA 1
ATOM 629 C C . GLU A 1 104 ? 125.035 140.278 86.718 1.00 55.28 137 GLU A C 1
ATOM 630 O O . GLU A 1 104 ? 124.297 139.711 87.531 1.00 55.28 137 GLU A O 1
ATOM 636 N N . ALA A 1 105 ? 126.272 140.671 87.032 1.00 50.69 138 ALA A N 1
ATOM 637 C CA . ALA A 1 105 ? 126.751 140.606 88.408 1.00 50.69 138 ALA A CA 1
ATOM 638 C C . ALA A 1 105 ? 125.999 141.570 89.309 1.00 50.69 138 ALA A C 1
ATOM 639 O O . ALA A 1 105 ? 125.769 141.266 90.483 1.00 50.69 138 ALA A O 1
ATOM 641 N N . LEU A 1 106 ? 125.615 142.730 88.778 1.00 49.58 139 LEU A N 1
ATOM 642 C CA . LEU A 1 106 ? 124.773 143.661 89.523 1.00 49.58 139 LEU A CA 1
ATOM 643 C C . LEU A 1 106 ? 123.390 143.089 89.791 1.00 49.58 139 LEU A C 1
ATOM 644 O O . LEU A 1 106 ? 122.809 143.340 90.850 1.00 49.58 139 LEU A O 1
ATOM 649 N N . ARG A 1 107 ? 122.848 142.336 88.836 1.00 54.30 140 ARG A N 1
ATOM 650 C CA . ARG A 1 107 ? 121.529 141.740 88.993 1.00 54.30 140 ARG A CA 1
ATOM 651 C C . ARG A 1 107 ? 121.559 140.569 89.962 1.00 54.30 140 ARG A C 1
ATOM 652 O O . ARG A 1 107 ? 120.676 140.447 90.817 1.00 54.30 140 ARG A O 1
ATOM 660 N N . GLU A 1 108 ? 122.569 139.704 89.854 1.00 52.45 141 GLU A N 1
ATOM 661 C CA . GLU A 1 108 ? 122.667 138.571 90.763 1.00 52.45 141 GLU A CA 1
ATOM 662 C C . GLU A 1 108 ? 123.125 138.987 92.151 1.00 52.45 141 GLU A C 1
ATOM 663 O O . GLU A 1 108 ? 122.885 138.254 93.113 1.00 52.45 141 GLU A O 1
ATOM 669 N N . LEU A 1 109 ? 123.759 140.152 92.281 1.00 48.16 142 LEU A N 1
ATOM 670 C CA . LEU A 1 109 ? 124.063 140.692 93.596 1.00 48.16 142 LEU A CA 1
ATOM 671 C C . LEU A 1 109 ? 122.827 141.255 94.280 1.00 48.16 142 LEU A C 1
ATOM 672 O O . LEU A 1 109 ? 122.818 141.382 95.506 1.00 48.16 142 LEU A O 1
ATOM 677 N N . GLY A 1 110 ? 121.788 141.587 93.520 1.00 46.75 143 GLY A N 1
ATOM 678 C CA . GLY A 1 110 ? 120.569 142.111 94.100 1.00 46.75 143 GLY A CA 1
ATOM 679 C C . GLY A 1 110 ? 120.689 143.516 94.618 1.00 46.75 143 GLY A C 1
ATOM 680 O O . GLY A 1 110 ? 119.870 143.942 95.431 1.00 46.75 143 GLY A O 1
ATOM 681 N N . VAL A 1 111 ? 121.667 144.253 94.144 1.00 45.27 144 VAL A N 1
ATOM 682 C CA . VAL A 1 111 ? 122.077 145.501 94.767 1.00 45.27 144 VAL A CA 1
ATOM 683 C C . VAL A 1 111 ? 121.104 146.598 94.353 1.00 45.27 144 VAL A C 1
ATOM 684 O O . VAL A 1 111 ? 120.391 146.474 93.353 1.00 45.27 144 VAL A O 1
ATOM 688 N N . THR A 1 112 ? 121.005 147.651 95.160 1.00 46.02 145 THR A N 1
ATOM 689 C CA . THR A 1 112 ? 120.041 148.702 94.852 1.00 46.02 145 THR A CA 1
ATOM 690 C C . THR A 1 112 ? 120.658 149.794 93.984 1.00 46.02 145 THR A C 1
ATOM 691 O O . THR A 1 112 ? 120.007 150.289 93.061 1.00 46.02 145 THR A O 1
ATOM 695 N N . HIS A 1 113 ? 121.917 150.152 94.235 1.00 44.47 146 HIS A N 1
ATOM 696 C CA . HIS A 1 113 ? 122.621 151.185 93.492 1.00 44.47 146 HIS A CA 1
ATOM 697 C C . HIS A 1 113 ? 123.966 150.671 93.004 1.00 44.47 146 HIS A C 1
ATOM 698 O O . HIS A 1 113 ? 124.625 149.852 93.653 1.00 44.47 146 HIS A O 1
ATOM 705 N N . TYR A 1 114 ? 124.381 151.194 91.861 1.00 37.79 147 TYR A N 1
ATOM 706 C CA . TYR A 1 114 ? 125.711 150.951 91.318 1.00 37.79 147 TYR A CA 1
ATOM 707 C C . TYR A 1 114 ? 126.437 152.281 91.252 1.00 37.79 147 TYR A C 1
ATOM 708 O O . TYR A 1 114 ? 126.040 153.168 90.496 1.00 37.79 147 TYR A O 1
ATOM 717 N N . ARG A 1 115 ? 127.481 152.433 92.057 1.00 35.86 148 ARG A N 1
ATOM 718 C CA . ARG A 1 115 ? 128.372 153.570 91.930 1.00 35.86 148 ARG A CA 1
ATOM 719 C C . ARG A 1 115 ? 129.415 153.264 90.872 1.00 35.86 148 ARG A C 1
ATOM 720 O O . ARG A 1 115 ? 130.217 152.340 91.025 1.00 35.86 148 ARG A O 1
ATOM 728 N N . PHE A 1 116 ? 129.396 154.025 89.795 1.00 40.06 149 PHE A N 1
ATOM 729 C CA . PHE A 1 116 ? 130.449 153.952 88.802 1.00 40.06 149 PHE A CA 1
ATOM 730 C C . PHE A 1 116 ? 130.937 155.360 88.521 1.00 40.06 149 PHE A C 1
ATOM 731 O O . PHE A 1 116 ? 130.416 156.339 89.051 1.00 40.06 149 PHE A O 1
ATOM 739 N N . SER A 1 117 ? 131.952 155.462 87.677 1.00 44.06 150 SER A N 1
ATOM 740 C CA . SER A 1 117 ? 132.618 156.728 87.431 1.00 44.06 150 SER A CA 1
ATOM 741 C C . SER A 1 117 ? 132.699 156.985 85.938 1.00 44.06 150 SER A C 1
ATOM 742 O O . SER A 1 117 ? 133.205 156.143 85.191 1.00 44.06 150 SER A O 1
ATOM 745 N N . ILE A 1 118 ? 132.195 158.141 85.505 1.00 47.17 151 ILE A N 1
ATOM 746 C CA . ILE A 1 118 ? 132.508 158.622 84.169 1.00 47.17 151 ILE A CA 1
ATOM 747 C C . ILE A 1 118 ? 133.981 158.991 84.140 1.00 47.17 151 ILE A C 1
ATOM 748 O O . ILE A 1 118 ? 134.480 159.678 85.038 1.00 47.17 151 ILE A O 1
ATOM 753 N N . SER A 1 119 ? 134.692 158.541 83.119 1.00 50.41 152 SER A N 1
ATOM 754 C CA . SER A 1 119 ? 136.067 158.971 82.949 1.00 50.41 152 SER A CA 1
ATOM 755 C C . SER A 1 119 ? 136.117 160.213 82.074 1.00 50.41 152 SER A C 1
ATOM 756 O O . SER A 1 119 ? 135.398 160.319 81.079 1.00 50.41 152 SER A O 1
ATOM 759 N N . TRP A 1 120 ? 136.962 161.161 82.479 1.00 52.43 153 TRP A N 1
ATOM 760 C CA . TRP A 1 120 ? 137.032 162.463 81.827 1.00 52.43 153 TRP A CA 1
ATOM 761 C C . TRP A 1 120 ? 137.607 162.346 80.425 1.00 52.43 153 TRP A C 1
ATOM 762 O O . TRP A 1 120 ? 137.099 162.966 79.485 1.00 52.43 153 TRP A O 1
ATOM 773 N N . ALA A 1 121 ? 138.659 161.549 80.266 1.00 55.18 154 ALA A N 1
ATOM 774 C CA . ALA A 1 121 ? 139.382 161.488 79.007 1.00 55.18 154 ALA A CA 1
ATOM 775 C C . ALA A 1 121 ? 138.672 160.666 77.946 1.00 55.18 154 ALA A C 1
ATOM 776 O O . ALA A 1 121 ? 139.022 160.773 76.770 1.00 55.18 154 ALA A O 1
ATOM 778 N N . ARG A 1 122 ? 137.696 159.844 78.325 1.00 57.27 155 ARG A N 1
ATOM 779 C CA . ARG A 1 122 ? 137.006 159.028 77.334 1.00 57.27 155 ARG A CA 1
ATOM 780 C C . ARG A 1 122 ? 135.945 159.819 76.596 1.00 57.27 155 ARG A C 1
ATOM 781 O O . ARG A 1 122 ? 135.854 159.737 75.370 1.00 57.27 155 ARG A O 1
ATOM 789 N N . VAL A 1 123 ? 135.129 160.575 77.326 1.00 57.63 156 VAL A N 1
ATOM 790 C CA . VAL A 1 123 ? 134.048 161.329 76.710 1.00 57.63 156 VAL A CA 1
ATOM 791 C C . VAL A 1 123 ? 134.490 162.707 76.239 1.00 57.63 156 VAL A C 1
ATOM 792 O O . VAL A 1 123 ? 133.800 163.319 75.413 1.00 57.63 156 VAL A O 1
ATOM 796 N N . LEU A 1 124 ? 135.618 163.207 76.729 1.00 61.08 157 LEU A N 1
ATOM 797 C CA . LEU A 1 124 ? 136.180 164.481 76.286 1.00 61.08 157 LEU A CA 1
ATOM 798 C C . LEU A 1 124 ? 137.674 164.293 76.093 1.00 61.08 157 LEU A C 1
ATOM 799 O O . LEU A 1 124 ? 138.478 164.675 76.950 1.00 61.08 157 LEU A O 1
ATOM 804 N N . PRO A 1 125 ? 138.088 163.666 74.981 1.00 62.78 158 PRO A N 1
ATOM 805 C CA . PRO A 1 125 ? 139.515 163.392 74.777 1.00 62.78 158 PRO A CA 1
ATOM 806 C C . PRO A 1 125 ? 140.326 164.644 74.495 1.00 62.78 158 PRO A C 1
ATOM 807 O O . PRO A 1 125 ? 141.339 164.899 75.151 1.00 62.78 158 PRO A O 1
ATOM 811 N N . ASN A 1 126 ? 139.883 165.435 73.520 1.00 71.26 159 ASN A N 1
ATOM 812 C CA . ASN A 1 126 ? 140.593 166.653 73.161 1.00 71.26 159 ASN A CA 1
ATOM 813 C C . ASN A 1 126 ? 140.240 167.819 74.068 1.00 71.26 159 ASN A C 1
ATOM 814 O O . ASN A 1 126 ? 141.006 168.784 74.143 1.00 71.26 159 ASN A O 1
ATOM 819 N N . GLY A 1 127 ? 139.103 167.754 74.749 1.00 77.04 160 GLY A N 1
ATOM 820 C CA . GLY A 1 127 ? 138.682 168.795 75.661 1.00 77.04 160 GLY A CA 1
ATOM 821 C C . GLY A 1 127 ? 137.244 169.200 75.427 1.00 77.04 160 GLY A C 1
ATOM 822 O O . GLY A 1 127 ? 136.564 168.716 74.525 1.00 77.04 160 GLY A O 1
ATOM 823 N N . SER A 1 128 ? 136.786 170.110 76.285 1.00 82.66 161 SER A N 1
ATOM 824 C CA . SER A 1 128 ? 135.511 170.764 76.043 1.00 82.66 161 SER A CA 1
ATOM 825 C C . SER A 1 128 ? 135.608 171.766 74.906 1.00 82.66 161 SER A C 1
ATOM 826 O O . SER A 1 128 ? 134.591 172.073 74.275 1.00 82.66 161 SER A O 1
ATOM 829 N N . ALA A 1 129 ? 136.809 172.278 74.634 1.00 88.12 162 ALA A N 1
ATOM 830 C CA . ALA A 1 129 ? 137.103 172.992 73.394 1.00 88.12 162 ALA A CA 1
ATOM 831 C C . ALA A 1 129 ? 137.348 171.937 72.320 1.00 88.12 162 ALA A C 1
ATOM 832 O O . ALA A 1 129 ? 138.480 171.601 71.966 1.00 88.12 162 ALA A O 1
ATOM 834 N N . GLY A 1 130 ? 136.257 171.405 71.805 1.00 84.90 163 GLY A N 1
ATOM 835 C CA . GLY A 1 130 ? 136.278 170.254 70.927 1.00 84.90 163 GLY A CA 1
ATOM 836 C C . GLY A 1 130 ? 135.010 169.449 71.101 1.00 84.90 163 GLY A C 1
ATOM 837 O O . GLY A 1 130 ? 134.247 169.620 72.049 1.00 84.90 163 GLY A O 1
ATOM 838 N N . VAL A 1 131 ? 134.778 168.544 70.159 1.00 77.95 164 VAL A N 1
ATOM 839 C CA . VAL A 1 131 ? 133.550 167.756 70.156 1.00 77.95 164 VAL A CA 1
ATOM 840 C C . VAL A 1 131 ? 133.697 166.598 71.136 1.00 77.95 164 VAL A C 1
ATOM 841 O O . VAL A 1 131 ? 134.817 166.124 71.373 1.00 77.95 164 VAL A O 1
ATOM 845 N N . PRO A 1 132 ? 132.613 166.139 71.757 1.00 70.89 165 PRO A N 1
ATOM 846 C CA . PRO A 1 132 ? 132.716 164.972 72.635 1.00 70.89 165 PRO A CA 1
ATOM 847 C C . PRO A 1 132 ? 132.838 163.685 71.839 1.00 70.89 165 PRO A C 1
ATOM 848 O O . PRO A 1 132 ? 132.407 163.592 70.688 1.00 70.89 165 PRO A O 1
ATOM 852 N N . ASN A 1 133 ? 133.443 162.686 72.470 1.00 67.73 166 ASN A N 1
ATOM 853 C CA . ASN A 1 133 ? 133.594 161.369 71.863 1.00 67.73 166 ASN A CA 1
ATOM 854 C C . ASN A 1 133 ? 132.304 160.589 72.074 1.00 67.73 166 ASN A C 1
ATOM 855 O O . ASN A 1 133 ? 131.971 160.217 73.202 1.00 67.73 166 ASN A O 1
ATOM 860 N N . ARG A 1 134 ? 131.575 160.348 70.984 1.00 69.80 167 ARG A N 1
ATOM 861 C CA . ARG A 1 134 ? 130.241 159.772 71.067 1.00 69.80 167 ARG A CA 1
ATOM 862 C C . ARG A 1 134 ? 130.248 158.290 71.402 1.00 69.80 167 ARG A C 1
ATOM 863 O O . ARG A 1 134 ? 129.231 157.778 71.876 1.00 69.80 167 ARG A O 1
ATOM 871 N N . GLU A 1 135 ? 131.360 157.591 71.177 1.00 69.25 168 GLU A N 1
ATOM 872 C CA . GLU A 1 135 ? 131.400 156.166 71.484 1.00 69.25 168 GLU A CA 1
ATOM 873 C C . GLU A 1 135 ? 131.535 155.915 72.980 1.00 69.25 168 GLU A C 1
ATOM 874 O O . GLU A 1 135 ? 130.876 155.021 73.521 1.00 69.25 168 GLU A O 1
ATOM 880 N N . GLY A 1 136 ? 132.372 156.695 73.668 1.00 65.51 169 GLY A N 1
ATOM 881 C CA . GLY A 1 136 ? 132.428 156.604 75.118 1.00 65.51 169 GLY A CA 1
ATOM 882 C C . GLY A 1 136 ? 131.140 157.062 75.772 1.00 65.51 169 GLY A C 1
ATOM 883 O O . GLY A 1 136 ? 130.674 156.456 76.746 1.00 65.51 169 GLY A O 1
ATOM 884 N N . LEU A 1 137 ? 130.533 158.119 75.225 1.00 63.70 170 LEU A N 1
ATOM 885 C CA . LEU A 1 137 ? 129.237 158.581 75.708 1.00 63.70 170 LEU A CA 1
ATOM 886 C C . LEU A 1 137 ? 128.159 157.525 75.507 1.00 63.70 170 LEU A C 1
ATOM 887 O O . LEU A 1 137 ? 127.307 157.330 76.380 1.00 63.70 170 LEU A O 1
ATOM 892 N N . ARG A 1 138 ? 128.194 156.806 74.381 1.00 66.98 171 ARG A N 1
ATOM 893 C CA . ARG A 1 138 ? 127.200 155.762 74.185 1.00 66.98 171 ARG A CA 1
ATOM 894 C C . ARG A 1 138 ? 127.519 154.515 74.992 1.00 66.98 171 ARG A C 1
ATOM 895 O O . ARG A 1 138 ? 126.603 153.744 75.280 1.00 66.98 171 ARG A O 1
ATOM 903 N N . TYR A 1 139 ? 128.776 154.321 75.401 1.00 59.68 172 TYR A N 1
ATOM 904 C CA . TYR A 1 139 ? 129.079 153.269 76.368 1.00 59.68 172 TYR A CA 1
ATOM 905 C C . TYR A 1 139 ? 128.440 153.572 77.714 1.00 59.68 172 TYR A C 1
ATOM 906 O O . TYR A 1 139 ? 127.830 152.692 78.333 1.00 59.68 172 TYR A O 1
ATOM 915 N N . TYR A 1 140 ? 128.586 154.810 78.190 1.00 56.66 173 TYR A N 1
ATOM 916 C CA . TYR A 1 140 ? 127.944 155.171 79.452 1.00 56.66 173 TYR A CA 1
ATOM 917 C C . TYR A 1 140 ? 126.424 155.187 79.326 1.00 56.66 173 TYR A C 1
ATOM 918 O O . TYR A 1 140 ? 125.727 154.825 80.277 1.00 56.66 173 TYR A O 1
ATOM 927 N N . ARG A 1 141 ? 125.901 155.526 78.145 1.00 62.28 174 ARG A N 1
ATOM 928 C CA . ARG A 1 141 ? 124.459 155.476 77.914 1.00 62.28 174 ARG A CA 1
ATOM 929 C C . ARG A 1 141 ? 123.939 154.044 77.895 1.00 62.28 174 ARG A C 1
ATOM 930 O O . ARG A 1 141 ? 122.857 153.767 78.421 1.00 62.28 174 ARG A O 1
ATOM 938 N N . ARG A 1 142 ? 124.699 153.121 77.299 1.00 61.20 175 ARG A N 1
ATOM 939 C CA . ARG A 1 142 ? 124.307 151.717 77.268 1.00 61.20 175 ARG A CA 1
ATOM 940 C C . ARG A 1 142 ? 124.375 151.099 78.656 1.00 61.20 175 ARG A C 1
ATOM 941 O O . ARG A 1 142 ? 123.489 150.323 79.041 1.00 61.20 175 ARG A O 1
ATOM 949 N N . LEU A 1 143 ? 125.404 151.459 79.430 1.00 57.92 176 LEU A N 1
ATOM 950 C CA . LEU A 1 143 ? 125.494 151.029 80.821 1.00 57.92 176 LEU A CA 1
ATOM 951 C C . LEU A 1 143 ? 124.326 151.555 81.643 1.00 57.92 176 LEU A C 1
ATOM 952 O O . LEU A 1 143 ? 123.731 150.810 82.426 1.00 57.92 176 LEU A O 1
ATOM 957 N N . LEU A 1 144 ? 123.946 152.820 81.439 1.00 58.49 177 LEU A N 1
ATOM 958 C CA . LEU A 1 144 ? 122.836 153.391 82.195 1.00 58.49 177 LEU A CA 1
ATOM 959 C C . LEU A 1 144 ? 121.494 152.806 81.785 1.00 58.49 177 LEU A C 1
ATOM 960 O O . LEU A 1 144 ? 120.617 152.625 82.636 1.00 58.49 177 LEU A O 1
ATOM 965 N N . GLU A 1 145 ? 121.310 152.483 80.503 1.00 61.85 178 GLU A N 1
ATOM 966 C CA . GLU A 1 145 ? 120.055 151.858 80.105 1.00 61.85 178 GLU A CA 1
ATOM 967 C C . GLU A 1 145 ? 119.988 150.409 80.569 1.00 61.85 178 GLU A C 1
ATOM 968 O O . GLU A 1 145 ? 118.898 149.912 80.857 1.00 61.85 178 GLU A O 1
ATOM 974 N N . ARG A 1 146 ? 121.135 149.740 80.723 1.00 62.27 179 ARG A N 1
ATOM 975 C CA . ARG A 1 146 ? 121.132 148.415 81.336 1.00 62.27 179 ARG A CA 1
ATOM 976 C C . ARG A 1 146 ? 120.802 148.496 82.823 1.00 62.27 179 ARG A C 1
ATOM 977 O O . ARG A 1 146 ? 120.051 147.661 83.345 1.00 62.27 179 ARG A O 1
ATOM 985 N N . LEU A 1 147 ? 121.345 149.507 83.512 1.00 58.89 180 LEU A N 1
ATOM 986 C CA . LEU A 1 147 ? 120.991 149.751 84.909 1.00 58.89 180 LEU A CA 1
ATOM 987 C C . LEU A 1 147 ? 119.517 150.102 85.069 1.00 58.89 180 LEU A C 1
ATOM 988 O O . LEU A 1 147 ? 118.915 149.802 86.104 1.00 58.89 180 LEU A O 1
ATOM 993 N N . ARG A 1 148 ? 118.924 150.742 84.062 1.00 60.74 181 ARG A N 1
ATOM 994 C CA . ARG A 1 148 ? 117.497 151.036 84.092 1.00 60.74 181 ARG A CA 1
ATOM 995 C C . ARG A 1 148 ? 116.652 149.803 83.802 1.00 60.74 181 ARG A C 1
ATOM 996 O O . ARG A 1 148 ? 115.547 149.679 84.342 1.00 60.74 181 ARG A O 1
ATOM 1004 N N . GLU A 1 149 ? 117.142 148.906 82.938 1.00 63.37 182 GLU A N 1
ATOM 1005 C CA . GLU A 1 149 ? 116.471 147.628 82.711 1.00 63.37 182 GLU A CA 1
ATOM 1006 C C . GLU A 1 149 ? 116.439 146.790 83.978 1.00 63.37 182 GLU A C 1
ATOM 1007 O O . GLU A 1 149 ? 115.417 146.173 84.299 1.00 63.37 182 GLU A O 1
ATOM 1013 N N . LEU A 1 150 ? 117.551 146.749 84.709 1.00 60.52 183 LEU A N 1
ATOM 1014 C CA . LEU A 1 150 ? 117.599 145.952 85.926 1.00 60.52 183 LEU A CA 1
ATOM 1015 C C . LEU A 1 150 ? 116.977 146.654 87.119 1.00 60.52 183 LEU A C 1
ATOM 1016 O O . LEU A 1 150 ? 116.717 146.005 88.136 1.00 60.52 183 LEU A O 1
ATOM 1021 N N . GLY A 1 151 ? 116.742 147.955 87.027 1.00 55.54 184 GLY A N 1
ATOM 1022 C CA . GLY A 1 151 ? 116.150 148.665 88.135 1.00 55.54 184 GLY A CA 1
ATOM 1023 C C . GLY A 1 151 ? 117.118 149.076 89.211 1.00 55.54 184 GLY A C 1
ATOM 1024 O O . GLY A 1 151 ? 116.691 149.372 90.329 1.00 55.54 184 GLY A O 1
ATOM 1025 N N . VAL A 1 152 ? 118.404 149.103 88.920 1.00 52.09 185 VAL A N 1
ATOM 1026 C CA . VAL A 1 152 ? 119.368 149.602 89.890 1.00 52.09 185 VAL A CA 1
ATOM 1027 C C . VAL A 1 152 ? 119.600 151.079 89.614 1.00 52.09 185 VAL A C 1
ATOM 1028 O O . VAL A 1 152 ? 119.533 151.547 88.473 1.00 52.09 185 VAL A O 1
ATOM 1032 N N . GLN A 1 153 ? 119.825 151.834 90.679 1.00 47.78 186 GLN A N 1
ATOM 1033 C CA . GLN A 1 153 ? 119.998 153.249 90.413 1.00 47.78 186 GLN A CA 1
ATOM 1034 C C . GLN A 1 153 ? 121.476 153.598 90.369 1.00 47.78 186 GLN A C 1
ATOM 1035 O O . GLN A 1 153 ? 122.266 153.050 91.138 1.00 47.78 186 GLN A O 1
ATOM 1041 N N . PRO A 1 154 ? 121.890 154.489 89.478 1.00 44.30 187 PRO A N 1
ATOM 1042 C CA . PRO A 1 154 ? 123.306 154.848 89.405 1.00 44.30 187 PRO A CA 1
ATOM 1043 C C . PRO A 1 154 ? 123.696 155.908 90.421 1.00 44.30 187 PRO A C 1
ATOM 1044 O O . PRO A 1 154 ? 122.933 156.827 90.723 1.00 44.30 187 PRO A O 1
ATOM 1048 N N . VAL A 1 155 ? 124.901 155.751 90.962 1.00 40.36 188 VAL A N 1
ATOM 1049 C CA . VAL A 1 155 ? 125.605 156.778 91.718 1.00 40.36 188 VAL A CA 1
ATOM 1050 C C . VAL A 1 155 ? 126.903 157.040 90.975 1.00 40.36 188 VAL A C 1
ATOM 1051 O O . VAL A 1 155 ? 127.751 156.149 90.872 1.00 40.36 188 VAL A O 1
ATOM 1055 N N . VAL A 1 156 ? 127.064 158.249 90.459 1.00 42.09 189 VAL A N 1
ATOM 1056 C CA . VAL A 1 156 ? 128.088 158.529 89.464 1.00 42.09 189 VAL A CA 1
ATOM 1057 C C . VAL A 1 156 ? 129.118 159.485 90.038 1.00 42.09 189 VAL A C 1
ATOM 1058 O O . VAL A 1 156 ? 128.780 160.585 90.484 1.00 42.09 189 VAL A O 1
ATOM 1062 N N . THR A 1 157 ? 130.375 159.058 90.023 1.00 42.05 190 THR A N 1
ATOM 1063 C CA . THR A 1 157 ? 131.506 159.916 90.339 1.00 42.05 190 THR A CA 1
ATOM 1064 C C . THR A 1 157 ? 131.979 160.592 89.060 1.00 42.05 190 THR A C 1
ATOM 1065 O O . THR A 1 157 ? 132.325 159.916 88.091 1.00 42.05 190 THR A O 1
ATOM 1069 N N . LEU A 1 158 ? 131.989 161.922 89.051 1.00 44.11 191 LEU A N 1
ATOM 1070 C CA . LEU A 1 158 ? 132.482 162.639 87.881 1.00 44.11 191 LEU A CA 1
ATOM 1071 C C . LEU A 1 158 ? 133.986 162.485 87.747 1.00 44.11 191 LEU A C 1
ATOM 1072 O O . LEU A 1 158 ? 134.500 162.208 86.659 1.00 44.11 191 LEU A O 1
ATOM 1077 N N . TYR A 1 159 ? 134.704 162.663 88.846 1.00 48.03 192 TYR A N 1
ATOM 1078 C CA . TYR A 1 159 ? 136.158 162.617 88.864 1.00 48.03 192 TYR A CA 1
ATOM 1079 C C . TYR A 1 159 ? 136.592 161.560 89.871 1.00 48.03 192 TYR A C 1
ATOM 1080 O O . TYR A 1 159 ? 136.444 161.751 91.081 1.00 48.03 192 TYR A O 1
ATOM 1089 N N . HIS A 1 160 ? 137.146 160.461 89.372 1.00 47.55 193 HIS A N 1
ATOM 1090 C CA . HIS A 1 160 ? 137.695 159.415 90.223 1.00 47.55 193 HIS A CA 1
ATOM 1091 C C . HIS A 1 160 ? 139.154 159.214 89.859 1.00 47.55 193 HIS A C 1
ATOM 1092 O O . HIS A 1 160 ? 139.562 158.116 89.467 1.00 47.55 193 HIS A O 1
ATOM 1099 N N . TRP A 1 161 ? 139.901 160.315 89.885 1.00 48.40 194 TRP A N 1
ATOM 1100 C CA . TRP A 1 161 ? 141.358 160.468 89.869 1.00 48.40 194 TRP A CA 1
ATOM 1101 C C . TRP A 1 161 ? 141.896 160.362 88.448 1.00 48.40 194 TRP A C 1
ATOM 1102 O O . TRP A 1 161 ? 143.102 160.490 88.259 1.00 48.40 194 TRP A O 1
ATOM 1113 N N . ASP A 1 162 ? 141.045 160.167 87.447 1.00 51.62 195 ASP A N 1
ATOM 1114 C CA . ASP A 1 162 ? 141.491 159.979 86.071 1.00 51.62 195 ASP A CA 1
ATOM 1115 C C . ASP A 1 162 ? 141.430 161.293 85.290 1.00 51.62 195 ASP A C 1
ATOM 1116 O O . ASP A 1 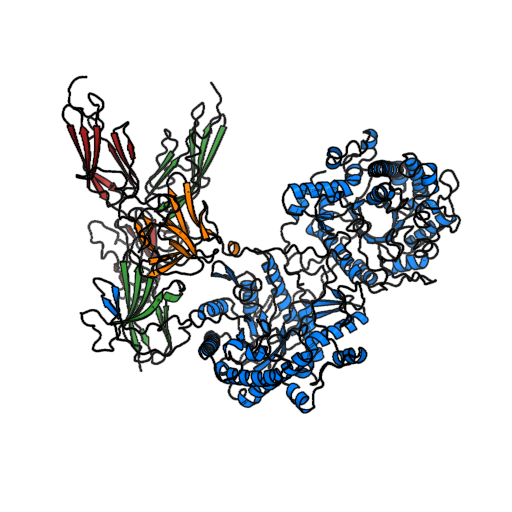162 ? 140.721 161.432 84.295 1.00 51.62 195 ASP A O 1
ATOM 1121 N N . LEU A 1 163 ? 142.231 162.257 85.744 1.00 54.30 196 LEU A N 1
ATOM 1122 C CA . LEU A 1 163 ? 142.346 163.530 85.048 1.00 54.30 196 LEU A CA 1
ATOM 1123 C C . LEU A 1 163 ? 143.050 163.331 83.710 1.00 54.30 196 LEU A C 1
ATOM 1124 O O . LEU A 1 163 ? 143.959 162.508 83.604 1.00 54.30 196 LEU A O 1
ATOM 1129 N N . PRO A 1 164 ? 142.630 164.046 82.669 1.00 57.32 197 PRO A N 1
ATOM 1130 C CA . PRO A 1 164 ? 143.278 163.896 81.364 1.00 57.32 197 PRO A CA 1
ATOM 1131 C C . PRO A 1 164 ? 144.698 164.437 81.360 1.00 57.32 197 PRO A C 1
ATOM 1132 O O . PRO A 1 164 ? 145.073 165.303 82.152 1.00 57.32 197 PRO A O 1
ATOM 1136 N N . GLN A 1 165 ? 145.496 163.892 80.445 1.00 62.54 198 GLN A N 1
ATOM 1137 C CA . GLN A 1 165 ? 146.884 164.302 80.305 1.00 62.54 198 GLN A CA 1
ATOM 1138 C C . GLN A 1 165 ? 147.024 165.663 79.643 1.00 62.54 198 GLN A C 1
ATOM 1139 O O . GLN A 1 165 ? 148.044 166.329 79.845 1.00 62.54 198 GLN A O 1
ATOM 1145 N N . ARG A 1 166 ? 146.022 166.096 78.874 1.00 63.88 199 ARG A N 1
ATOM 1146 C CA . ARG A 1 166 ? 146.107 167.390 78.206 1.00 63.88 199 ARG A CA 1
ATOM 1147 C C . ARG A 1 166 ? 146.053 168.536 79.205 1.00 63.88 199 ARG A C 1
ATOM 1148 O O . ARG A 1 166 ? 146.772 169.528 79.053 1.00 63.88 199 ARG A O 1
ATOM 1156 N N . LEU A 1 167 ? 145.251 168.400 80.260 1.00 64.65 200 LEU A N 1
ATOM 1157 C CA . LEU A 1 167 ? 145.160 169.458 81.259 1.00 64.65 200 LEU A CA 1
ATOM 1158 C C . LEU A 1 167 ? 146.391 169.496 82.154 1.00 64.65 200 LEU A C 1
ATOM 1159 O O . LEU A 1 167 ? 146.852 170.580 82.529 1.00 64.65 200 LEU A O 1
ATOM 1164 N N . GLN A 1 168 ? 146.940 168.327 82.489 1.00 64.49 201 GLN A N 1
ATOM 1165 C CA . GLN A 1 168 ? 148.183 168.269 83.251 1.00 64.49 201 GLN A CA 1
ATOM 1166 C C . GLN A 1 168 ? 149.349 168.816 82.440 1.00 64.49 201 GLN A C 1
ATOM 1167 O O . GLN A 1 168 ? 150.245 169.469 82.988 1.00 64.49 201 GLN A O 1
ATOM 1173 N N . ASP A 1 169 ? 149.341 168.576 81.129 1.00 67.21 202 ASP A N 1
ATOM 1174 C CA . ASP A 1 169 ? 150.410 169.069 80.272 1.00 67.21 202 ASP A CA 1
ATOM 1175 C C . ASP A 1 169 ? 150.284 170.565 80.028 1.00 67.21 202 ASP A C 1
ATOM 1176 O O . ASP A 1 169 ? 151.294 171.274 79.957 1.00 67.21 202 ASP A O 1
ATOM 1181 N N . ALA A 1 170 ? 149.059 171.069 79.908 1.00 66.93 203 ALA A N 1
ATOM 1182 C CA . ALA A 1 170 ? 148.863 172.443 79.479 1.00 66.93 203 ALA A CA 1
ATOM 1183 C C . ALA A 1 170 ? 148.798 173.434 80.629 1.00 66.93 203 ALA A C 1
ATOM 1184 O O . ALA A 1 170 ? 149.220 174.584 80.461 1.00 66.93 203 ALA A O 1
ATOM 1186 N N . TYR A 1 171 ? 148.284 173.034 81.792 1.00 66.50 204 TYR A N 1
ATOM 1187 C CA . TYR A 1 171 ? 148.081 173.979 82.877 1.00 66.50 204 TYR A CA 1
ATOM 1188 C C . TYR A 1 171 ? 148.747 173.583 84.182 1.00 66.50 204 TYR A C 1
ATOM 1189 O O . TYR A 1 171 ? 148.693 174.361 85.138 1.00 66.50 204 TYR A O 1
ATOM 1198 N N . GLY A 1 172 ? 149.377 172.420 84.257 1.00 65.70 205 GLY A N 1
ATOM 1199 C CA . GLY A 1 172 ? 149.906 171.955 85.515 1.00 65.70 205 GLY A CA 1
ATOM 1200 C C . GLY A 1 172 ? 148.918 171.196 86.363 1.00 65.70 205 GLY A C 1
ATOM 1201 O O . GLY A 1 172 ? 149.186 170.975 87.549 1.00 65.70 205 GLY A O 1
ATOM 1202 N N . GLY A 1 173 ? 147.780 170.805 85.800 1.00 63.51 206 GLY A N 1
ATOM 1203 C CA . GLY A 1 173 ? 146.813 170.000 86.512 1.00 63.51 206 GLY A CA 1
ATOM 1204 C C . GLY A 1 173 ? 145.983 170.809 87.477 1.00 63.51 206 GLY A C 1
ATOM 1205 O O . GLY A 1 173 ? 145.555 171.920 87.159 1.00 63.51 206 GLY A O 1
ATOM 1206 N N . TRP A 1 174 ? 145.762 170.269 88.670 1.00 60.64 207 TRP A N 1
ATOM 1207 C CA . TRP A 1 174 ? 144.995 170.962 89.693 1.00 60.64 207 TRP A CA 1
ATOM 1208 C C . TRP A 1 174 ? 145.802 172.029 90.418 1.00 60.64 207 TRP A C 1
ATOM 1209 O O . TRP A 1 174 ? 145.280 172.654 91.342 1.00 60.64 207 TRP A O 1
ATOM 1220 N N . ALA A 1 175 ? 147.063 172.242 90.039 1.00 65.26 208 ALA A N 1
ATOM 1221 C CA . ALA A 1 175 ? 147.806 173.388 90.538 1.00 65.26 208 ALA A CA 1
ATOM 1222 C C . ALA A 1 175 ? 147.291 174.695 89.956 1.00 65.26 208 ALA A C 1
ATOM 1223 O O . ALA A 1 175 ? 147.493 175.751 90.562 1.00 65.26 208 ALA A O 1
ATOM 1225 N N . ASN A 1 176 ? 146.631 174.646 88.805 1.00 66.98 209 ASN A N 1
ATOM 1226 C CA . ASN A 1 176 ? 146.029 175.815 88.186 1.00 66.98 209 ASN A CA 1
ATOM 1227 C C . ASN A 1 176 ? 144.564 175.917 88.581 1.00 66.98 209 ASN A C 1
ATOM 1228 O O . ASN A 1 176 ? 143.880 174.904 88.738 1.00 66.98 209 ASN A O 1
ATOM 1233 N N . ARG A 1 177 ? 144.088 177.148 88.733 1.00 67.99 210 ARG A N 1
ATOM 1234 C CA . ARG A 1 177 ? 142.678 177.409 88.976 1.00 67.99 210 ARG A CA 1
ATOM 1235 C C . ARG A 1 177 ? 141.880 177.531 87.688 1.00 67.99 210 ARG A C 1
ATOM 1236 O O . ARG A 1 177 ? 140.694 177.870 87.740 1.00 67.99 210 ARG A O 1
ATOM 1244 N N . ALA A 1 178 ? 142.499 177.267 86.543 1.00 64.37 211 ALA A N 1
ATOM 1245 C CA . ALA A 1 178 ? 141.819 177.298 85.259 1.00 64.37 211 ALA A CA 1
ATOM 1246 C C . ALA A 1 178 ? 141.236 175.950 84.871 1.00 64.37 211 ALA A C 1
ATOM 1247 O O . ALA A 1 178 ? 140.555 175.861 83.846 1.00 64.37 211 ALA A O 1
ATOM 1249 N N . LEU A 1 179 ? 141.490 174.900 85.654 1.00 62.77 212 LEU A N 1
ATOM 1250 C CA . LEU A 1 179 ? 140.839 173.617 85.426 1.00 62.77 212 LEU A CA 1
ATOM 1251 C C . LEU A 1 179 ? 139.457 173.549 86.041 1.00 62.77 212 LEU A C 1
ATOM 1252 O O . LEU A 1 179 ? 138.650 172.716 85.614 1.00 62.77 212 LEU A O 1
ATOM 1257 N N . ALA A 1 180 ? 139.177 174.408 87.024 1.00 59.67 213 ALA A N 1
ATOM 1258 C CA . ALA A 1 180 ? 137.853 174.472 87.627 1.00 59.67 213 ALA A CA 1
ATOM 1259 C C . ALA A 1 180 ? 136.792 174.866 86.612 1.00 59.67 213 ALA A C 1
ATOM 1260 O O . ALA A 1 180 ? 135.640 174.444 86.734 1.00 59.67 213 ALA A O 1
ATOM 1262 N N . ASP A 1 181 ? 137.158 175.664 85.606 1.00 60.46 214 ASP A N 1
ATOM 1263 C CA . ASP A 1 181 ? 136.259 175.892 84.481 1.00 60.46 214 ASP A CA 1
ATOM 1264 C C . ASP A 1 181 ? 136.084 174.629 83.651 1.00 60.46 214 ASP A C 1
ATOM 1265 O O . ASP A 1 181 ? 134.957 174.286 83.275 1.00 60.46 214 ASP A O 1
ATOM 1270 N N . HIS A 1 182 ? 137.185 173.920 83.368 1.00 59.77 215 HIS A N 1
ATOM 1271 C CA . HIS A 1 182 ? 137.117 172.718 82.540 1.00 59.77 215 HIS A CA 1
ATOM 1272 C C . HIS A 1 182 ? 136.335 171.618 83.236 1.00 59.77 215 HIS A C 1
ATOM 1273 O O . HIS A 1 182 ? 135.489 170.963 82.617 1.00 59.77 215 HIS A O 1
ATOM 1280 N N . PHE A 1 183 ? 136.574 171.442 84.537 1.00 53.24 216 PHE A N 1
ATOM 1281 C CA . PHE A 1 183 ? 135.761 170.537 85.336 1.00 53.24 216 PHE A CA 1
ATOM 1282 C C . PHE A 1 183 ? 134.320 171.011 85.425 1.00 53.24 216 PHE A C 1
ATOM 1283 O O . PHE A 1 183 ? 133.415 170.192 85.581 1.00 53.24 216 PHE A O 1
ATOM 1291 N N . ARG A 1 184 ? 134.079 172.319 85.308 1.00 56.02 217 ARG A N 1
ATOM 1292 C CA . ARG A 1 184 ? 132.703 172.784 85.212 1.00 56.02 217 ARG A CA 1
ATOM 1293 C C . ARG A 1 184 ? 132.108 172.468 83.851 1.00 56.02 217 ARG A C 1
ATOM 1294 O O . ARG A 1 184 ? 130.905 172.214 83.755 1.00 56.02 217 ARG A O 1
ATOM 1302 N N . ASP A 1 185 ? 132.926 172.448 82.798 1.00 55.25 218 ASP A N 1
ATOM 1303 C CA . ASP A 1 185 ? 132.386 172.204 81.466 1.00 55.25 218 ASP A CA 1
ATOM 1304 C C . ASP A 1 185 ? 132.064 170.731 81.274 1.00 55.25 218 ASP A C 1
ATOM 1305 O O . ASP A 1 185 ? 130.931 170.383 80.916 1.00 55.25 218 ASP A O 1
ATOM 1310 N N . TYR A 1 186 ? 133.049 169.870 81.557 1.00 51.27 219 TYR A N 1
ATOM 1311 C CA . TYR A 1 186 ? 132.907 168.415 81.498 1.00 51.27 219 TYR A CA 1
ATOM 1312 C C . TYR A 1 186 ? 131.716 167.903 82.287 1.00 51.27 219 TYR A C 1
ATOM 1313 O O . TYR A 1 186 ? 130.875 167.175 81.746 1.00 51.27 219 TYR A O 1
ATOM 1322 N N . ALA A 1 187 ? 131.620 168.300 83.559 1.00 50.15 220 ALA A N 1
ATOM 1323 C CA . ALA A 1 187 ? 130.512 167.872 84.404 1.00 50.15 220 ALA A CA 1
ATOM 1324 C C . ALA A 1 187 ? 129.182 168.348 83.854 1.00 50.15 220 ALA A C 1
ATOM 1325 O O . ALA A 1 187 ? 128.188 167.615 83.926 1.00 50.15 220 ALA A O 1
ATOM 1327 N N . GLU A 1 188 ? 129.171 169.541 83.237 1.00 50.87 221 GLU A N 1
ATOM 1328 C CA . GLU A 1 188 ? 127.972 170.045 82.576 1.00 50.87 221 GLU A CA 1
ATOM 1329 C C . GLU A 1 188 ? 127.518 169.088 81.490 1.00 50.87 221 GLU A C 1
ATOM 1330 O O . GLU A 1 188 ? 126.336 168.720 81.437 1.00 50.87 221 GLU A O 1
ATOM 1336 N N . LEU A 1 189 ? 128.479 168.611 80.684 1.00 50.90 222 LEU A N 1
ATOM 1337 C CA . LEU A 1 189 ? 128.232 167.582 79.679 1.00 50.90 222 LEU A CA 1
ATOM 1338 C C . LEU A 1 189 ? 127.589 166.357 80.300 1.00 50.90 222 LEU A C 1
ATOM 1339 O O . LEU A 1 189 ? 126.527 165.908 79.848 1.00 50.90 222 LEU A O 1
ATOM 1344 N N . CYS A 1 190 ? 128.159 165.887 81.416 1.00 52.03 223 CYS A N 1
ATOM 1345 C CA . CYS A 1 190 ? 127.613 164.725 82.101 1.00 52.03 223 CYS A CA 1
ATOM 1346 C C . CYS A 1 190 ? 126.232 165.031 82.650 1.00 52.03 223 CYS A C 1
ATOM 1347 O O . CYS A 1 190 ? 125.294 164.252 82.439 1.00 52.03 223 CYS A O 1
ATOM 1350 N N . PHE A 1 191 ? 126.068 166.229 83.230 1.00 49.98 224 PHE A N 1
ATOM 1351 C CA . PHE A 1 191 ? 124.773 166.630 83.764 1.00 49.98 224 PHE A CA 1
ATOM 1352 C C . PHE A 1 191 ? 123.754 166.789 82.650 1.00 49.98 224 PHE A C 1
ATOM 1353 O O . PHE A 1 191 ? 122.556 166.591 82.870 1.00 49.98 224 PHE A O 1
ATOM 1361 N N . ARG A 1 192 ? 124.212 167.116 81.441 1.00 52.51 225 ARG A N 1
ATOM 1362 C CA . ARG A 1 192 ? 123.276 167.214 80.338 1.00 52.51 225 ARG A CA 1
ATOM 1363 C C . ARG A 1 192 ? 122.932 165.842 79.787 1.00 52.51 225 ARG A C 1
ATOM 1364 O O . ARG A 1 192 ? 121.800 165.619 79.348 1.00 52.51 225 ARG A O 1
ATOM 1372 N N . HIS A 1 193 ? 123.876 164.905 79.830 1.00 55.74 226 HIS A N 1
ATOM 1373 C CA . HIS A 1 193 ? 123.660 163.670 79.092 1.00 55.74 226 HIS A CA 1
ATOM 1374 C C . HIS A 1 193 ? 123.019 162.594 79.946 1.00 55.74 226 HIS A C 1
ATOM 1375 O O . HIS A 1 193 ? 122.204 161.812 79.449 1.00 55.74 226 HIS A O 1
ATOM 1382 N N . PHE A 1 194 ? 123.368 162.550 81.224 1.00 55.40 227 PHE A N 1
ATOM 1383 C CA . PHE A 1 194 ? 123.000 161.446 82.084 1.00 55.40 227 PHE A CA 1
ATOM 1384 C C . PHE A 1 194 ? 122.194 161.871 83.296 1.00 55.40 227 PHE A C 1
ATOM 1385 O O . PHE A 1 194 ? 121.811 161.011 84.090 1.00 55.40 227 PHE A O 1
ATOM 1393 N N . GLY A 1 195 ? 121.902 163.161 83.448 1.00 55.01 228 GLY A N 1
ATOM 1394 C CA . GLY A 1 195 ? 121.245 163.640 84.650 1.00 55.01 228 GLY A CA 1
ATOM 1395 C C . GLY A 1 195 ? 119.785 163.261 84.764 1.00 55.01 228 GLY A C 1
ATOM 1396 O O . GLY A 1 195 ? 119.235 163.303 85.868 1.00 55.01 228 GLY A O 1
ATOM 1397 N N . GLY A 1 196 ? 119.145 162.893 83.654 1.00 56.86 229 GLY A N 1
ATOM 1398 C CA . GLY A 1 196 ? 117.770 162.431 83.728 1.00 56.86 229 GLY A CA 1
ATOM 1399 C C . GLY A 1 196 ? 117.641 161.056 84.348 1.00 56.86 229 GLY A C 1
ATOM 1400 O O . GLY A 1 196 ? 116.600 160.723 84.917 1.00 56.86 229 GLY A O 1
ATOM 1401 N N . GLN A 1 197 ? 118.689 160.244 84.247 1.00 55.05 230 GLN A N 1
ATOM 1402 C CA . GLN A 1 197 ? 118.745 158.920 84.849 1.00 55.05 230 GLN A CA 1
ATOM 1403 C C . GLN A 1 197 ? 119.463 158.923 86.191 1.00 55.05 230 GLN A C 1
ATOM 1404 O O . GLN A 1 197 ? 119.009 158.273 87.136 1.00 55.05 230 GLN A O 1
ATOM 1410 N N . VAL A 1 198 ? 120.542 159.683 86.308 1.00 50.68 231 VAL A N 1
ATOM 1411 C CA . VAL A 1 198 ? 121.362 159.706 87.512 1.00 50.68 231 VAL A CA 1
ATOM 1412 C C . VAL A 1 198 ? 120.802 160.735 88.481 1.00 50.68 231 VAL A C 1
ATOM 1413 O O . VAL A 1 198 ? 120.592 161.896 88.115 1.00 50.68 231 VAL A O 1
ATOM 1417 N N . LYS A 1 199 ? 120.559 160.313 89.721 1.00 50.70 232 LYS A N 1
ATOM 1418 C CA . LYS A 1 199 ? 120.088 161.211 90.768 1.00 50.70 232 LYS A CA 1
ATOM 1419 C C . LYS A 1 199 ? 121.067 161.314 91.928 1.00 50.70 232 LYS A C 1
ATOM 1420 O O . LYS A 1 199 ? 120.728 161.902 92.960 1.00 50.70 232 LYS A O 1
ATOM 1426 N N . TYR A 1 200 ? 122.268 160.760 91.789 1.00 47.12 233 TYR A N 1
ATOM 1427 C CA . TYR A 1 200 ? 123.295 160.826 92.819 1.00 47.12 233 TYR A CA 1
ATOM 1428 C C . TYR A 1 200 ? 124.623 161.087 92.137 1.00 47.12 233 TYR A C 1
ATOM 1429 O O . TYR A 1 200 ? 125.084 160.257 91.353 1.00 47.12 233 TYR A O 1
ATOM 1438 N N . TRP A 1 201 ? 125.244 162.219 92.441 1.00 43.04 234 TRP A N 1
ATOM 1439 C CA . TRP A 1 201 ? 126.516 162.586 91.843 1.00 43.04 234 TRP A CA 1
ATOM 1440 C C . TRP A 1 201 ? 127.558 162.803 92.925 1.00 43.04 234 TRP A C 1
ATOM 1441 O O . TRP A 1 201 ? 127.249 163.304 94.006 1.00 43.04 234 TRP A O 1
ATOM 1452 N N . ILE A 1 202 ? 128.788 162.410 92.625 1.00 42.85 235 ILE A N 1
ATOM 1453 C CA . ILE 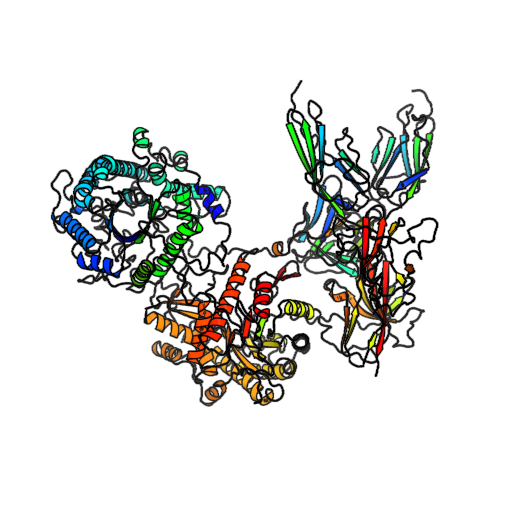A 1 202 ? 129.962 162.781 93.401 1.00 42.85 235 ILE A CA 1
ATOM 1454 C C . ILE A 1 202 ? 130.899 163.532 92.470 1.00 42.85 235 ILE A C 1
ATOM 1455 O O . ILE A 1 202 ? 131.195 163.056 91.370 1.00 42.85 235 ILE A O 1
ATOM 1460 N N . THR A 1 203 ? 131.332 164.720 92.890 1.00 44.45 236 THR A N 1
ATOM 1461 C CA . THR A 1 203 ? 132.226 165.499 92.047 1.00 44.45 236 THR A CA 1
ATOM 1462 C C . THR A 1 203 ? 133.617 164.890 92.026 1.00 44.45 236 THR A C 1
ATOM 1463 O O . THR A 1 203 ? 134.075 164.399 90.993 1.00 44.45 236 THR A O 1
ATOM 1467 N N . ILE A 1 204 ? 134.286 164.876 93.171 1.00 44.65 237 ILE A N 1
ATOM 1468 C CA . ILE A 1 204 ? 135.659 164.409 93.284 1.00 44.65 237 ILE A CA 1
ATOM 1469 C C . ILE A 1 204 ? 135.678 163.310 94.329 1.00 44.65 237 ILE A C 1
ATOM 1470 O O . ILE A 1 204 ? 135.252 163.526 95.468 1.00 44.65 237 ILE A O 1
ATOM 1475 N N . ASP A 1 205 ? 136.138 162.127 93.942 1.00 46.37 238 ASP A N 1
ATOM 1476 C CA . ASP A 1 205 ? 136.338 161.054 94.900 1.00 46.37 238 ASP A CA 1
ATOM 1477 C C . ASP A 1 205 ? 137.715 161.189 95.515 1.00 46.37 238 ASP A C 1
ATOM 1478 O O . ASP A 1 205 ? 138.710 161.265 94.792 1.00 46.37 238 ASP A O 1
ATOM 1483 N N . ASN A 1 206 ? 137.759 161.201 96.849 1.00 46.68 239 ASN A N 1
ATOM 1484 C CA . ASN A 1 206 ? 138.950 161.289 97.682 1.00 46.68 239 ASN A CA 1
ATOM 1485 C C . ASN A 1 206 ? 139.829 162.471 97.300 1.00 46.68 239 ASN A C 1
ATOM 1486 O O . ASN A 1 206 ? 140.873 162.277 96.669 1.00 46.68 239 ASN A O 1
ATOM 1491 N N . PRO A 1 207 ? 139.439 163.705 97.627 1.00 48.99 240 PRO A N 1
ATOM 1492 C CA . PRO A 1 207 ? 140.314 164.839 97.317 1.00 48.99 240 PRO A CA 1
ATOM 1493 C C . PRO A 1 207 ? 141.552 164.896 98.194 1.00 48.99 240 PRO A C 1
ATOM 1494 O O . PRO A 1 207 ? 142.514 165.583 97.819 1.00 48.99 240 PRO A O 1
ATOM 1498 N N . TYR A 1 208 ? 141.548 164.191 99.335 1.00 53.79 241 TYR A N 1
ATOM 1499 C CA . TYR A 1 208 ? 142.742 164.043 100.161 1.00 53.79 241 TYR A CA 1
ATOM 1500 C C . TYR A 1 208 ? 143.873 163.421 99.369 1.00 53.79 241 TYR A C 1
ATOM 1501 O O . TYR A 1 208 ? 144.954 163.999 99.269 1.00 53.79 241 TYR A O 1
ATOM 1510 N N . VAL A 1 209 ? 143.666 162.209 98.854 1.00 52.20 242 VAL A N 1
ATOM 1511 C CA . VAL A 1 209 ? 144.787 161.518 98.239 1.00 52.20 242 VAL A CA 1
ATOM 1512 C C . VAL A 1 209 ? 145.119 162.091 96.874 1.00 52.20 242 VAL A C 1
ATOM 1513 O O . VAL A 1 209 ? 146.288 162.046 96.493 1.00 52.20 242 VAL A O 1
ATOM 1517 N N . VAL A 1 210 ? 144.155 162.707 96.184 1.00 51.20 243 VAL A N 1
ATOM 1518 C CA . VAL A 1 210 ? 144.456 163.434 94.954 1.00 51.20 243 VAL A CA 1
ATOM 1519 C C . VAL A 1 210 ? 145.396 164.591 95.252 1.00 51.20 243 VAL A C 1
ATOM 1520 O O . VAL A 1 210 ? 146.489 164.685 94.680 1.00 51.20 243 VAL A O 1
ATOM 1524 N N . ALA A 1 211 ? 145.028 165.422 96.233 1.00 54.40 244 ALA A N 1
ATOM 1525 C CA . ALA A 1 211 ? 145.831 166.584 96.587 1.00 54.40 244 ALA A CA 1
ATOM 1526 C C . ALA A 1 211 ? 147.167 166.196 97.207 1.00 54.40 244 ALA A C 1
ATOM 1527 O O . ALA A 1 211 ? 148.186 166.834 96.934 1.00 54.40 244 ALA A O 1
ATOM 1529 N N . TRP A 1 212 ? 147.197 165.140 98.013 1.00 60.08 245 TRP A N 1
ATOM 1530 C CA . TRP A 1 212 ? 148.350 164.856 98.850 1.00 60.08 245 TRP A CA 1
ATOM 1531 C C . TRP A 1 212 ? 149.315 163.834 98.271 1.00 60.08 245 TRP A C 1
ATOM 1532 O O . TRP A 1 212 ? 150.511 163.921 98.547 1.00 60.08 245 TRP A O 1
ATOM 1543 N N . HIS A 1 213 ? 148.866 162.850 97.500 1.00 56.58 246 HIS A N 1
ATOM 1544 C CA . HIS A 1 213 ? 149.795 161.969 96.821 1.00 56.58 246 HIS A CA 1
ATOM 1545 C C . HIS A 1 213 ? 149.799 162.222 95.331 1.00 56.58 246 HIS A C 1
ATOM 1546 O O . HIS A 1 213 ? 150.485 161.516 94.593 1.00 56.58 246 HIS A O 1
ATOM 1553 N N . GLY A 1 214 ? 149.061 163.221 94.869 1.00 58.23 247 GLY A N 1
ATOM 1554 C CA . GLY A 1 214 ? 149.199 163.592 93.491 1.00 58.23 247 GLY A CA 1
ATOM 1555 C C . GLY A 1 214 ? 150.237 164.673 93.337 1.00 58.23 247 GLY A C 1
ATOM 1556 O O . GLY A 1 214 ? 151.075 164.630 92.435 1.00 58.23 247 GLY A O 1
ATOM 1557 N N . TYR A 1 215 ? 150.209 165.639 94.248 1.00 63.42 248 TYR A N 1
ATOM 1558 C CA . TYR A 1 215 ? 151.013 166.839 94.104 1.00 63.42 248 TYR A CA 1
ATOM 1559 C C . TYR A 1 215 ? 151.808 167.167 95.360 1.00 63.42 248 TYR A C 1
ATOM 1560 O O . TYR A 1 215 ? 152.401 168.246 95.434 1.00 63.42 248 TYR A O 1
ATOM 1569 N N . ALA A 1 216 ? 151.838 166.273 96.346 1.00 63.29 249 ALA A N 1
ATOM 1570 C CA . ALA A 1 216 ? 152.621 166.490 97.550 1.00 63.29 249 ALA A CA 1
ATOM 1571 C C . ALA A 1 216 ? 153.434 165.282 97.984 1.00 63.29 249 ALA A C 1
ATOM 1572 O O . ALA A 1 216 ? 154.284 165.424 98.868 1.00 63.29 249 ALA A O 1
ATOM 1574 N N . THR A 1 217 ? 153.196 164.105 97.412 1.00 61.00 250 THR A N 1
ATOM 1575 C CA . THR A 1 217 ? 153.985 162.915 97.715 1.00 61.00 250 THR A CA 1
ATOM 1576 C C . THR A 1 217 ? 154.413 162.153 96.470 1.00 61.00 250 THR A C 1
ATOM 1577 O O . THR A 1 217 ? 155.380 161.389 96.538 1.00 61.00 250 THR A O 1
ATOM 1581 N N . GLY A 1 218 ? 153.745 162.325 95.336 1.00 58.64 251 GLY A N 1
ATOM 1582 C CA . GLY A 1 218 ? 154.137 161.662 94.114 1.00 58.64 251 GLY A CA 1
ATOM 1583 C C . GLY A 1 218 ? 153.759 160.203 94.014 1.00 58.64 251 GLY A C 1
ATOM 1584 O O . GLY A 1 218 ? 154.090 159.567 93.008 1.00 58.64 251 GLY A O 1
ATOM 1585 N N . ARG A 1 219 ? 153.081 159.650 95.020 1.00 58.14 252 ARG A N 1
ATOM 1586 C CA . ARG A 1 219 ? 152.704 158.245 95.008 1.00 58.14 252 ARG A CA 1
ATOM 1587 C C . ARG A 1 219 ? 151.528 157.959 94.091 1.00 58.14 252 ARG A C 1
ATOM 1588 O O . ARG A 1 219 ? 151.317 156.800 93.719 1.00 58.14 252 ARG A O 1
ATOM 1596 N N . LEU A 1 220 ? 150.766 158.981 93.721 1.00 57.46 253 LEU A N 1
ATOM 1597 C CA . LEU A 1 220 ? 149.513 158.809 93.000 1.00 57.46 253 LEU A CA 1
ATOM 1598 C C . LEU A 1 220 ? 149.541 159.674 91.743 1.00 57.46 253 LEU A C 1
ATOM 1599 O O . LEU A 1 220 ? 150.597 160.140 91.305 1.00 57.46 253 LEU A O 1
ATOM 1604 N N . ALA A 1 221 ? 148.345 159.924 91.206 1.00 59.04 254 ALA A N 1
ATOM 1605 C CA . ALA A 1 221 ? 148.020 159.998 89.778 1.00 59.04 254 ALA A CA 1
ATOM 1606 C C . ALA A 1 221 ? 148.988 160.746 88.861 1.00 59.04 254 ALA A C 1
ATOM 1607 O O . ALA A 1 221 ? 149.378 160.155 87.848 1.00 59.04 254 ALA A O 1
ATOM 1609 N N . PRO A 1 222 ? 149.417 162.022 89.102 1.00 61.93 255 PRO A N 1
ATOM 1610 C CA . PRO A 1 222 ? 150.442 162.556 88.195 1.00 61.93 255 PRO A CA 1
ATOM 1611 C C . PRO A 1 222 ? 151.864 162.248 88.646 1.00 61.93 255 PRO A C 1
ATOM 1612 O O . PRO A 1 222 ? 152.777 162.208 87.817 1.00 61.93 255 PRO A O 1
ATOM 1616 N N . GLY A 1 223 ? 152.062 162.001 89.940 1.00 64.81 256 GLY A N 1
ATOM 1617 C CA . GLY A 1 223 ? 153.376 161.693 90.465 1.00 64.81 256 GLY A CA 1
ATOM 1618 C C . GLY A 1 223 ? 154.296 162.891 90.448 1.00 64.81 256 GLY A C 1
ATOM 1619 O O . GLY A 1 223 ? 155.400 162.823 89.901 1.00 64.81 256 GLY A O 1
ATOM 1620 N N . ILE A 1 224 ? 153.855 163.997 91.039 1.00 66.99 257 ILE A N 1
ATOM 1621 C CA . ILE A 1 224 ? 154.616 165.235 90.933 1.00 66.99 257 ILE A CA 1
ATOM 1622 C C . ILE A 1 224 ? 155.767 165.252 91.929 1.00 66.99 257 ILE A C 1
ATOM 1623 O O . ILE A 1 224 ? 156.912 165.530 91.548 1.00 66.99 257 ILE A O 1
ATOM 1628 N N . ARG A 1 225 ? 155.481 164.912 93.195 1.00 68.51 258 ARG A N 1
ATOM 1629 C CA . ARG A 1 225 ? 156.413 165.039 94.327 1.00 68.51 258 ARG A CA 1
ATOM 1630 C C . ARG A 1 225 ? 156.927 166.481 94.409 1.00 68.51 258 ARG A C 1
ATOM 1631 O O . ARG A 1 225 ? 158.126 166.767 94.376 1.00 68.51 258 ARG A O 1
ATOM 1639 N N . GLY A 1 226 ? 155.985 167.417 94.405 1.00 72.66 259 GLY A N 1
ATOM 1640 C CA . GLY A 1 226 ? 156.370 168.804 94.530 1.00 72.66 259 GLY A CA 1
ATOM 1641 C C . GLY A 1 226 ? 156.785 169.190 95.931 1.00 72.66 259 GLY A C 1
ATOM 1642 O O . GLY A 1 226 ? 157.981 169.319 96.217 1.00 72.66 259 GLY A O 1
ATOM 1643 N N . SER A 1 227 ? 155.795 169.302 96.823 1.00 71.11 260 SER A N 1
ATOM 1644 C CA . SER A 1 227 ? 155.910 169.793 98.192 1.00 71.11 260 SER A CA 1
ATOM 1645 C C . SER A 1 227 ? 154.536 169.719 98.842 1.00 71.11 260 SER A C 1
ATOM 1646 O O . SER A 1 227 ? 153.533 169.645 98.127 1.00 71.11 260 SER A O 1
ATOM 1649 N N . PRO A 1 228 ? 154.439 169.742 100.175 1.00 69.14 261 PRO A N 1
ATOM 1650 C CA . PRO A 1 228 ? 153.120 169.917 100.804 1.00 69.14 261 PRO A CA 1
ATOM 1651 C C . PRO A 1 228 ? 152.447 171.241 100.475 1.00 69.14 261 PRO A C 1
ATOM 1652 O O . PRO A 1 228 ? 151.214 171.316 100.526 1.00 69.14 261 PRO A O 1
ATOM 1656 N N . ARG A 1 229 ? 153.219 172.278 100.129 1.00 72.09 262 ARG A N 1
ATOM 1657 C CA . ARG A 1 229 ? 152.650 173.549 99.686 1.00 72.09 262 ARG A CA 1
ATOM 1658 C C . ARG A 1 229 ? 151.825 173.367 98.417 1.00 72.09 262 ARG A C 1
ATOM 1659 O O . ARG A 1 229 ? 150.709 173.898 98.305 1.00 72.09 262 ARG A O 1
ATOM 1667 N N . LEU A 1 230 ? 152.356 172.600 97.461 1.00 66.86 263 LEU A N 1
ATOM 1668 C CA . LEU A 1 230 ? 151.617 172.285 96.248 1.00 66.86 263 LEU A CA 1
ATOM 1669 C C . LEU A 1 230 ? 150.399 171.427 96.546 1.00 66.86 263 LEU A C 1
ATOM 1670 O O . LEU A 1 230 ? 149.365 171.591 95.898 1.00 66.86 263 LEU A O 1
ATOM 1675 N N . GLY A 1 231 ? 150.489 170.546 97.544 1.00 63.14 264 GLY A N 1
ATOM 1676 C CA . GLY A 1 231 ? 149.338 169.744 97.923 1.00 63.14 264 GLY A CA 1
ATOM 1677 C C . GLY A 1 231 ? 148.207 170.568 98.506 1.00 63.14 264 GLY A C 1
ATOM 1678 O O . GLY A 1 231 ? 147.036 170.338 98.195 1.00 63.14 264 GLY A O 1
ATOM 1679 N N . TYR A 1 232 ? 148.538 171.568 99.321 1.00 64.92 265 TYR A N 1
ATOM 1680 C CA . TYR A 1 232 ? 147.481 172.405 99.875 1.00 64.92 265 TYR A CA 1
ATOM 1681 C C . TYR A 1 232 ? 146.918 173.368 98.835 1.00 64.92 265 TYR A C 1
ATOM 1682 O O . TYR A 1 232 ? 145.716 173.664 98.862 1.00 64.92 265 TYR A O 1
ATOM 1691 N N . LEU A 1 233 ? 147.742 173.818 97.883 1.00 64.47 266 LEU A N 1
ATOM 1692 C CA . LEU A 1 233 ? 147.213 174.628 96.784 1.00 64.47 266 LEU A CA 1
ATOM 1693 C C . LEU A 1 233 ? 146.318 173.803 95.861 1.00 64.47 266 LEU A C 1
ATOM 1694 O O . LEU A 1 233 ? 145.290 174.293 95.367 1.00 64.47 266 LEU A O 1
ATOM 1699 N N . VAL A 1 234 ? 146.672 172.536 95.645 1.00 61.07 267 VAL A N 1
ATOM 1700 C CA . VAL A 1 234 ? 145.861 171.662 94.806 1.00 61.07 267 VAL A CA 1
ATOM 1701 C C . VAL A 1 234 ? 144.545 171.322 95.496 1.00 61.07 267 VAL A C 1
ATOM 1702 O O . VAL A 1 234 ? 143.494 171.283 94.852 1.00 61.07 267 VAL A O 1
ATOM 1706 N N . ALA A 1 235 ? 144.563 171.143 96.819 1.00 60.01 268 ALA A N 1
ATOM 1707 C CA . ALA A 1 235 ? 143.315 170.939 97.553 1.00 60.01 268 ALA A CA 1
ATOM 1708 C C . ALA A 1 235 ? 142.437 172.181 97.544 1.00 60.01 268 ALA A C 1
ATOM 1709 O O . ALA A 1 235 ? 141.204 172.072 97.527 1.00 60.01 268 ALA A O 1
ATOM 1711 N N . HIS A 1 236 ? 143.060 173.361 97.600 1.00 66.12 269 HIS A N 1
ATOM 1712 C CA . HIS A 1 236 ? 142.353 174.625 97.433 1.00 66.12 269 HIS A CA 1
ATOM 1713 C C . HIS A 1 236 ? 141.614 174.665 96.098 1.00 66.12 269 HIS A C 1
ATOM 1714 O O . HIS A 1 236 ? 140.415 174.978 96.037 1.00 66.12 269 HIS A O 1
ATOM 1721 N N . ASN A 1 237 ? 142.304 174.284 95.021 1.00 62.02 270 ASN A N 1
ATOM 1722 C CA . ASN A 1 237 ? 141.663 174.289 93.710 1.00 62.02 270 ASN A CA 1
ATOM 1723 C C . ASN A 1 237 ? 140.644 173.164 93.556 1.00 62.02 270 ASN A C 1
ATOM 1724 O O . ASN A 1 237 ? 139.681 173.314 92.801 1.00 62.02 270 ASN A O 1
ATOM 1729 N N . LEU A 1 238 ? 140.826 172.046 94.263 1.00 57.06 271 LEU A N 1
ATOM 1730 C CA . LEU A 1 238 ? 139.837 170.970 94.238 1.00 57.06 271 LEU A CA 1
ATOM 1731 C C . LEU A 1 238 ? 138.543 171.395 94.915 1.00 57.06 271 LEU A C 1
ATOM 1732 O O . LEU A 1 238 ? 137.452 171.103 94.413 1.00 57.06 271 LEU A O 1
ATOM 1737 N N . LEU A 1 239 ? 138.650 172.074 96.060 1.00 58.31 272 LEU A N 1
ATOM 1738 C CA . LEU A 1 239 ? 137.472 172.619 96.726 1.00 58.31 272 LEU A CA 1
ATOM 1739 C C . LEU A 1 239 ? 136.782 173.663 95.860 1.00 58.31 272 LEU A C 1
ATOM 1740 O O . LEU A 1 239 ? 135.547 173.694 95.780 1.00 58.31 272 LEU A O 1
ATOM 1745 N N . LEU A 1 240 ? 137.564 174.491 95.161 1.00 58.87 273 LEU A N 1
ATOM 1746 C CA . LEU A 1 240 ? 136.968 175.496 94.284 1.00 58.87 273 LEU A CA 1
ATOM 1747 C C . LEU A 1 240 ? 136.283 174.868 93.073 1.00 58.87 273 LEU A C 1
ATOM 1748 O O . LEU A 1 240 ? 135.201 175.313 92.670 1.00 58.87 273 LEU A O 1
ATOM 1753 N N . ALA A 1 241 ? 136.877 173.819 92.497 1.00 54.88 274 ALA A N 1
ATOM 1754 C CA . ALA A 1 241 ? 136.279 173.157 91.340 1.00 54.88 274 ALA A CA 1
ATOM 1755 C C . ALA A 1 241 ? 135.025 172.384 91.724 1.00 54.88 274 ALA A C 1
ATOM 1756 O O . ALA A 1 241 ? 134.040 172.378 90.973 1.00 54.88 274 ALA A O 1
ATOM 1758 N N . HIS A 1 242 ? 135.042 171.732 92.892 1.00 51.87 275 HIS A N 1
ATOM 1759 C CA . HIS A 1 242 ? 133.850 171.057 93.389 1.00 51.87 275 HIS A CA 1
ATOM 1760 C C . HIS A 1 242 ? 132.728 172.045 93.662 1.00 51.87 275 HIS A C 1
ATOM 1761 O O . HIS A 1 242 ? 131.562 171.761 93.366 1.00 51.87 275 HIS A O 1
ATOM 1768 N N . ALA A 1 243 ? 133.062 173.218 94.212 1.00 56.19 276 ALA A N 1
ATOM 1769 C CA . ALA A 1 243 ? 132.044 174.231 94.455 1.00 56.19 276 ALA A CA 1
ATOM 1770 C C . ALA A 1 243 ? 131.475 174.776 93.156 1.00 56.19 276 ALA A C 1
ATOM 1771 O O . ALA A 1 243 ? 130.268 175.017 93.062 1.00 56.19 276 ALA A O 1
ATOM 1773 N N . LYS A 1 244 ? 132.323 174.957 92.140 1.00 55.26 277 LYS A N 1
ATOM 1774 C CA . LYS A 1 244 ? 131.841 175.432 90.846 1.00 55.26 277 LYS A CA 1
ATOM 1775 C C . LYS A 1 244 ? 130.912 174.418 90.188 1.00 55.26 277 LYS A C 1
ATOM 1776 O O . LYS A 1 244 ? 129.873 174.791 89.628 1.00 55.26 277 LYS A O 1
ATOM 1782 N N . VAL A 1 245 ? 131.235 173.128 90.299 1.00 53.70 278 VAL A N 1
ATOM 1783 C CA . VAL A 1 245 ? 130.388 172.097 89.703 1.00 53.70 278 VAL A CA 1
ATOM 1784 C C . VAL A 1 245 ? 129.073 171.956 90.468 1.00 53.70 278 VAL A C 1
ATOM 1785 O O . VAL A 1 245 ? 127.999 171.821 89.862 1.00 53.70 278 VAL A O 1
ATOM 1789 N N . TRP A 1 246 ? 129.124 172.020 91.801 1.00 54.35 279 TRP A N 1
ATOM 1790 C CA . TRP A 1 246 ? 127.899 171.925 92.589 1.00 54.35 279 TRP A CA 1
ATOM 1791 C C . TRP A 1 246 ? 127.002 173.129 92.368 1.00 54.35 279 TRP A C 1
ATOM 1792 O O . TRP A 1 246 ? 125.776 172.998 92.374 1.00 54.35 279 TRP A O 1
ATOM 1803 N N . HIS A 1 247 ? 127.584 174.312 92.174 1.00 57.43 280 HIS A N 1
ATOM 1804 C CA . HIS A 1 247 ? 126.750 175.473 91.910 1.00 57.43 280 HIS A CA 1
ATOM 1805 C C . HIS A 1 247 ? 126.191 175.441 90.499 1.00 57.43 280 HIS A C 1
ATOM 1806 O O . HIS A 1 247 ? 125.080 175.929 90.272 1.00 57.43 280 HIS A O 1
ATOM 1813 N N . LEU A 1 248 ? 126.918 174.832 89.558 1.00 53.70 281 LEU A N 1
ATOM 1814 C CA . LEU A 1 248 ? 126.356 174.563 88.237 1.00 53.70 281 LEU A CA 1
ATOM 1815 C C . LEU A 1 248 ? 125.149 173.635 88.320 1.00 53.70 281 LEU A C 1
ATOM 1816 O O . LEU A 1 248 ? 124.126 173.878 87.667 1.00 53.70 281 LEU A O 1
ATOM 1821 N N . TYR A 1 249 ? 125.241 172.584 89.139 1.00 52.36 282 TYR A N 1
ATOM 1822 C CA . TYR A 1 249 ? 124.112 171.669 89.290 1.00 52.36 282 TYR A CA 1
ATOM 1823 C C . TYR A 1 249 ? 122.944 172.331 90.005 1.00 52.36 282 TYR A C 1
ATOM 1824 O O . TYR A 1 249 ? 121.787 172.152 89.610 1.00 52.36 282 TYR A O 1
ATOM 1833 N N . ASN A 1 250 ? 123.229 173.086 91.066 1.00 54.58 283 ASN A N 1
ATOM 1834 C CA . ASN A 1 250 ? 122.180 173.728 91.845 1.00 54.58 283 ASN A CA 1
ATOM 1835 C C . ASN A 1 250 ? 121.484 174.822 91.055 1.00 54.58 283 ASN A C 1
ATOM 1836 O O . ASN A 1 250 ? 120.292 175.067 91.262 1.00 54.58 283 ASN A O 1
ATOM 1841 N N . THR A 1 251 ? 122.195 175.478 90.140 1.00 55.17 284 THR A N 1
ATOM 1842 C CA . THR A 1 251 ? 121.573 176.534 89.360 1.00 55.17 284 THR A CA 1
ATOM 1843 C C . THR A 1 251 ? 120.818 175.977 88.160 1.00 55.17 284 THR A C 1
ATOM 1844 O O . THR A 1 251 ? 119.653 176.323 87.943 1.00 55.17 284 THR A O 1
ATOM 1848 N N . SER A 1 252 ? 121.448 175.104 87.372 1.00 53.70 285 SER A N 1
ATOM 1849 C CA . SER A 1 252 ? 120.920 174.805 86.049 1.00 53.70 285 SER A CA 1
ATOM 1850 C C . SER A 1 252 ? 120.458 173.368 85.843 1.00 53.70 285 SER A C 1
ATOM 1851 O O . SER A 1 252 ? 119.936 173.063 84.767 1.00 53.70 285 SER A O 1
ATOM 1854 N N . PHE A 1 253 ? 120.612 172.478 86.823 1.00 54.06 286 PHE A N 1
ATOM 1855 C CA . PHE A 1 253 ? 120.223 171.091 86.584 1.00 54.06 286 PHE A CA 1
ATOM 1856 C C . PHE A 1 253 ? 119.352 170.501 87.685 1.00 54.06 286 PHE A C 1
ATOM 1857 O O . PHE A 1 253 ? 118.573 169.583 87.426 1.00 54.06 286 PHE A O 1
ATOM 1865 N N . ARG A 1 254 ? 119.471 171.001 88.904 1.00 54.36 287 ARG A N 1
ATOM 1866 C CA . ARG A 1 254 ? 118.646 170.511 90.007 1.00 54.36 287 ARG A CA 1
ATOM 1867 C C . ARG A 1 254 ? 117.150 170.829 89.896 1.00 54.36 287 ARG A C 1
ATOM 1868 O O . ARG A 1 254 ? 116.351 170.029 90.401 1.00 54.36 287 ARG A O 1
ATOM 1876 N N . PRO A 1 255 ? 116.696 171.989 89.293 1.00 56.24 288 PRO A N 1
ATOM 1877 C CA . PRO A 1 255 ? 115.264 172.114 88.970 1.00 56.24 288 PRO A CA 1
ATOM 1878 C C . PRO A 1 255 ? 114.671 170.994 88.127 1.00 56.24 288 PRO A C 1
ATOM 1879 O O . PRO A 1 255 ? 113.678 170.381 88.528 1.00 56.24 288 PRO A O 1
ATOM 1883 N N . THR A 1 256 ? 115.266 170.707 86.973 1.00 55.32 289 THR A N 1
ATOM 1884 C CA . THR A 1 256 ? 114.652 169.752 86.061 1.00 55.32 289 THR A CA 1
ATOM 1885 C C . THR A 1 256 ? 114.888 168.304 86.471 1.00 55.32 289 THR A C 1
ATOM 1886 O O . THR A 1 256 ? 114.056 167.443 86.168 1.00 55.32 289 THR A O 1
ATOM 1890 N N . GLN A 1 257 ? 115.989 168.009 87.156 1.00 55.19 290 GLN A N 1
ATOM 1891 C CA . GLN A 1 257 ? 116.376 166.627 87.415 1.00 55.19 290 GLN A CA 1
ATOM 1892 C C . GLN A 1 257 ? 116.224 166.200 88.864 1.00 55.19 290 GLN A C 1
ATOM 1893 O O . GLN A 1 257 ? 115.833 165.062 89.122 1.00 55.19 290 GLN A O 1
ATOM 1899 N N . GLY A 1 258 ? 116.531 167.069 89.819 1.00 53.65 291 GLY A N 1
ATOM 1900 C CA . GLY A 1 258 ? 116.298 166.746 91.213 1.00 53.65 291 GLY A CA 1
ATOM 1901 C C . GLY A 1 258 ? 117.246 165.732 91.810 1.00 53.65 291 GLY A C 1
ATOM 1902 O O . GLY A 1 258 ? 116.838 164.944 92.667 1.00 53.65 291 GLY A O 1
ATOM 1903 N N . GLY A 1 259 ? 118.503 165.726 91.383 1.00 52.52 292 GLY A N 1
ATOM 1904 C CA . GLY A 1 259 ? 119.497 164.835 91.936 1.00 52.52 292 GLY A CA 1
ATOM 1905 C C . GLY A 1 259 ? 120.220 165.453 93.113 1.00 52.52 292 GLY A C 1
ATOM 1906 O O . GLY A 1 259 ? 119.834 166.491 93.651 1.00 52.52 292 GLY A O 1
ATOM 1907 N N . GLN A 1 260 ? 121.295 164.789 93.518 1.00 49.69 293 GLN A N 1
ATOM 1908 C CA . GLN A 1 260 ? 122.097 165.236 94.643 1.00 49.69 293 GLN A CA 1
ATOM 1909 C C . GLN A 1 260 ? 123.565 165.154 94.273 1.00 49.69 293 GLN A C 1
ATOM 1910 O O . GLN A 1 260 ? 124.009 164.161 93.699 1.00 49.69 293 GLN A O 1
ATOM 1916 N N . VAL A 1 261 ? 124.311 166.200 94.608 1.00 47.00 294 VAL A N 1
ATOM 1917 C CA . VAL A 1 261 ? 125.727 166.302 94.286 1.00 47.00 294 VAL A CA 1
ATOM 1918 C C . VAL A 1 261 ? 126.507 166.411 95.584 1.00 47.00 294 VAL A C 1
ATOM 1919 O O . VAL A 1 261 ? 126.213 167.274 96.416 1.00 47.00 294 VAL A O 1
ATOM 1923 N N . SER A 1 262 ? 127.487 165.532 95.765 1.00 44.46 295 SER A N 1
ATOM 1924 C CA . SER A 1 262 ? 128.360 165.632 96.922 1.00 44.46 295 SER A CA 1
ATOM 1925 C C . SER A 1 262 ? 129.816 165.491 96.518 1.00 44.46 295 SER A C 1
ATOM 1926 O O . SER A 1 262 ? 130.146 165.494 95.331 1.00 44.46 295 SER A O 1
ATOM 1929 N N . ILE A 1 263 ? 130.694 165.377 97.506 1.00 44.03 296 ILE A N 1
ATOM 1930 C CA . ILE A 1 263 ? 132.106 165.104 97.288 1.00 44.03 296 ILE A CA 1
ATOM 1931 C C . ILE A 1 263 ? 132.482 163.940 98.197 1.00 44.03 296 ILE A C 1
ATOM 1932 O O . ILE A 1 263 ? 132.093 163.911 99.370 1.00 44.03 296 ILE A O 1
ATOM 1937 N N . ALA A 1 264 ? 133.163 162.943 97.642 1.00 42.93 297 ALA A N 1
ATOM 1938 C CA . ALA A 1 264 ? 133.460 161.720 98.384 1.00 42.93 297 ALA A CA 1
ATOM 1939 C C . ALA A 1 264 ? 134.716 161.946 99.199 1.00 42.93 297 ALA A C 1
ATOM 1940 O O . ALA A 1 264 ? 135.827 161.872 98.679 1.00 42.93 297 ALA A O 1
ATOM 1942 N N . LEU A 1 265 ? 134.541 162.208 100.484 1.00 45.42 298 LEU A N 1
ATOM 1943 C CA . LEU A 1 265 ? 135.651 162.440 101.389 1.00 45.42 298 LEU A CA 1
ATOM 1944 C C . LEU A 1 265 ? 136.014 161.135 102.072 1.00 45.42 298 LEU A C 1
ATOM 1945 O O . LEU A 1 265 ? 135.145 160.445 102.611 1.00 45.42 298 LEU A O 1
ATOM 1950 N N . SER A 1 266 ? 137.285 160.778 102.012 1.00 49.36 299 SER A N 1
ATOM 1951 C CA . SER A 1 266 ? 137.770 159.612 102.722 1.00 49.36 299 SER A CA 1
ATOM 1952 C C . SER A 1 266 ? 138.408 160.041 104.027 1.00 49.36 299 SER A C 1
ATOM 1953 O O . SER A 1 266 ? 139.170 161.009 104.071 1.00 49.36 299 SER A O 1
ATOM 1956 N N . SER A 1 267 ? 138.095 159.319 105.086 1.00 54.65 300 SER A N 1
ATOM 1957 C CA . SER A 1 267 ? 138.670 159.601 106.382 1.00 54.65 300 SER A CA 1
ATOM 1958 C C . SER A 1 267 ? 139.280 158.338 106.953 1.00 54.65 300 SER A C 1
ATOM 1959 O O . SER A 1 267 ? 138.871 157.223 106.627 1.00 54.65 300 SER A O 1
ATOM 1962 N N . HIS A 1 268 ? 140.282 158.530 107.791 1.00 57.93 301 HIS A N 1
ATOM 1963 C CA . HIS A 1 268 ? 140.743 157.486 108.677 1.00 57.93 301 HIS A CA 1
ATOM 1964 C C . HIS A 1 268 ? 139.954 157.590 109.974 1.00 57.93 301 HIS A C 1
ATOM 1965 O O . HIS A 1 268 ? 139.065 158.427 110.120 1.00 57.93 301 HIS A O 1
ATOM 1972 N N . TRP A 1 269 ? 140.262 156.729 110.926 1.00 60.89 302 TRP A N 1
ATOM 1973 C CA . TRP A 1 269 ? 139.831 156.952 112.292 1.00 60.89 302 TRP A CA 1
ATOM 1974 C C . TRP A 1 269 ? 141.047 156.845 113.191 1.00 60.89 302 TRP A C 1
ATOM 1975 O O . TRP A 1 269 ? 141.948 156.046 112.945 1.00 60.89 302 TRP A O 1
ATOM 1986 N N . ILE A 1 270 ? 141.071 157.670 114.228 1.00 66.43 303 ILE A N 1
ATOM 1987 C CA . ILE A 1 270 ? 142.249 157.845 115.057 1.00 66.43 303 ILE A CA 1
ATOM 1988 C C . ILE A 1 270 ? 141.844 157.727 116.521 1.00 66.43 303 ILE A C 1
ATOM 1989 O O . ILE A 1 270 ? 140.706 158.015 116.901 1.00 66.43 303 ILE A O 1
ATOM 1994 N N . ASN A 1 271 ? 142.773 157.242 117.333 1.00 72.26 304 ASN A N 1
ATOM 1995 C CA . ASN A 1 271 ? 142.598 156.897 118.729 1.00 72.26 304 ASN A CA 1
ATOM 1996 C C . ASN A 1 271 ? 143.790 157.410 119.522 1.00 72.26 304 ASN A C 1
ATOM 1997 O O . ASN A 1 271 ? 144.915 157.437 119.005 1.00 72.26 304 ASN A O 1
ATOM 2002 N N . PRO A 1 272 ? 143.575 157.826 120.773 1.00 81.03 305 PRO A N 1
ATOM 2003 C CA . PRO A 1 272 ? 144.677 158.378 121.568 1.00 81.03 305 PRO A CA 1
ATOM 2004 C C . PRO A 1 272 ? 145.682 157.318 121.979 1.00 81.03 305 PRO A C 1
ATOM 2005 O O . PRO A 1 272 ? 145.334 156.156 122.197 1.00 81.03 305 PRO A O 1
ATOM 2009 N N . ARG A 1 273 ? 146.949 157.739 122.053 1.00 85.33 306 ARG A N 1
ATOM 2010 C CA . ARG A 1 273 ? 148.004 156.872 122.567 1.00 85.33 306 ARG A CA 1
ATOM 2011 C C . ARG A 1 273 ? 147.752 156.516 124.026 1.00 85.33 306 ARG A C 1
ATOM 2012 O O . ARG A 1 273 ? 147.954 155.369 124.441 1.00 85.33 306 ARG A O 1
ATOM 2020 N N . ARG A 1 274 ? 147.304 157.490 124.812 1.00 93.93 307 ARG A N 1
ATOM 2021 C CA . ARG A 1 274 ? 146.804 157.283 126.162 1.00 93.93 307 ARG A CA 1
ATOM 2022 C C . ARG A 1 274 ? 145.793 158.388 126.430 1.00 93.93 307 ARG A C 1
ATOM 2023 O O . ARG A 1 274 ? 145.905 159.488 125.887 1.00 93.93 307 ARG A O 1
ATOM 2031 N N . MET A 1 275 ? 144.789 158.087 127.254 1.00 97.52 308 MET A N 1
ATOM 2032 C CA . MET A 1 275 ? 143.586 158.920 127.310 1.00 97.52 308 MET A CA 1
ATOM 2033 C C . MET A 1 275 ? 143.832 160.153 128.188 1.00 97.52 308 MET A C 1
ATOM 2034 O O . MET A 1 275 ? 143.339 160.288 129.310 1.00 97.52 308 MET A O 1
ATOM 2039 N N . THR A 1 276 ? 144.645 161.060 127.652 1.00 92.85 309 THR A N 1
ATOM 2040 C CA . THR A 1 276 ? 144.807 162.408 128.172 1.00 92.85 309 THR A CA 1
ATOM 2041 C C . THR A 1 276 ? 144.247 163.387 127.151 1.00 92.85 309 THR A C 1
ATOM 2042 O O . THR A 1 276 ? 144.160 163.074 125.961 1.00 92.85 309 THR A O 1
ATOM 2046 N N . ASP A 1 277 ? 143.865 164.576 127.624 1.00 89.31 310 ASP A N 1
ATOM 2047 C CA . ASP A 1 277 ? 143.215 165.549 126.753 1.00 89.31 310 ASP A CA 1
ATOM 2048 C C . ASP A 1 277 ? 144.165 166.156 125.732 1.00 89.31 310 ASP A C 1
ATOM 2049 O O . ASP A 1 277 ? 143.701 166.669 124.708 1.00 89.31 310 ASP A O 1
ATOM 2054 N N . HIS A 1 278 ? 145.476 166.096 125.973 1.00 88.69 311 HIS A N 1
ATOM 2055 C CA . HIS A 1 278 ? 146.424 166.470 124.929 1.00 88.69 311 HIS A CA 1
ATOM 2056 C C . HIS A 1 278 ? 146.380 165.478 123.776 1.00 88.69 311 HIS A C 1
ATOM 2057 O O . HIS A 1 278 ? 146.392 165.875 122.605 1.00 88.69 311 HIS A O 1
ATOM 2064 N N . SER A 1 279 ? 146.288 164.185 124.088 1.00 86.31 312 SER A N 1
ATOM 2065 C CA . SER A 1 279 ? 146.159 163.179 123.041 1.00 86.31 312 SER A CA 1
ATOM 2066 C C . SER A 1 279 ? 144.817 163.284 122.331 1.00 86.31 312 SER A C 1
ATOM 2067 O O . SER A 1 279 ? 144.744 163.087 121.117 1.00 86.31 312 SER A O 1
ATOM 2070 N N . ILE A 1 280 ? 143.754 163.625 123.061 1.00 84.05 313 ILE A N 1
ATOM 2071 C CA . ILE A 1 280 ? 142.437 163.744 122.445 1.00 84.05 313 ILE A CA 1
ATOM 2072 C C . ILE A 1 280 ? 142.369 164.965 121.529 1.00 84.05 313 ILE A C 1
ATOM 2073 O O . ILE A 1 280 ? 141.791 164.895 120.432 1.00 84.05 313 ILE A O 1
ATOM 2078 N N . LYS A 1 281 ? 143.002 166.078 121.910 1.00 83.15 314 LYS A N 1
ATOM 2079 C CA . LYS A 1 281 ? 143.030 167.201 120.980 1.00 83.15 314 LYS A CA 1
ATOM 2080 C C . LYS A 1 281 ? 143.995 166.947 119.826 1.00 83.15 314 LYS A C 1
ATOM 2081 O O . LYS A 1 281 ? 143.791 167.485 118.735 1.00 83.15 314 LYS A O 1
ATOM 2087 N N . GLU A 1 282 ? 145.002 166.084 120.012 1.00 78.67 315 GLU A N 1
ATOM 2088 C CA . GLU A 1 282 ? 145.819 165.684 118.867 1.00 78.67 315 GLU A CA 1
ATOM 2089 C C . GLU A 1 282 ? 145.048 164.776 117.911 1.00 78.67 315 GLU A C 1
ATOM 2090 O O . GLU A 1 282 ? 145.257 164.838 116.697 1.00 78.67 315 GLU A O 1
ATOM 2096 N N . CYS A 1 283 ? 144.141 163.947 118.435 1.00 74.17 316 CYS A N 1
ATOM 2097 C CA . CYS A 1 283 ? 143.281 163.130 117.580 1.00 74.17 316 CYS A CA 1
ATOM 2098 C C . CYS A 1 283 ? 142.282 163.981 116.809 1.00 74.17 316 CYS A C 1
ATOM 2099 O O . CYS A 1 283 ? 142.027 163.736 115.621 1.00 74.17 316 CYS A O 1
ATOM 2102 N N . GLN A 1 284 ? 141.687 164.970 117.478 1.00 70.86 317 GLN A N 1
ATOM 2103 C CA . GLN A 1 284 ? 140.803 165.901 116.785 1.00 70.86 317 GLN A CA 1
ATOM 2104 C C . GLN A 1 284 ? 141.567 166.721 115.753 1.00 70.86 317 GLN A C 1
ATOM 2105 O O . GLN A 1 284 ? 141.039 167.008 114.674 1.00 70.86 317 GLN A O 1
ATOM 2111 N N . LYS A 1 285 ? 142.827 167.052 116.041 1.00 71.15 318 LYS A N 1
ATOM 2112 C CA . LYS A 1 285 ? 143.683 167.718 115.068 1.00 71.15 318 LYS A CA 1
ATOM 2113 C C . LYS A 1 285 ? 143.992 166.817 113.879 1.00 71.15 318 LYS A C 1
ATOM 2114 O O . LYS A 1 285 ? 144.065 167.298 112.744 1.00 71.15 318 LYS A O 1
ATOM 2120 N N . SER A 1 286 ? 144.147 165.514 114.122 1.00 66.56 319 SER A N 1
ATOM 2121 C CA . SER A 1 286 ? 144.363 164.547 113.046 1.00 66.56 319 SER A CA 1
ATOM 2122 C C . SER A 1 286 ? 143.152 164.458 112.128 1.00 66.56 319 SER A C 1
ATOM 2123 O O . SER A 1 286 ? 143.282 164.496 110.897 1.00 66.56 319 SER A O 1
ATOM 2126 N N . LEU A 1 287 ? 141.962 164.354 112.716 1.00 64.32 320 LEU A N 1
ATOM 2127 C CA . LEU A 1 287 ? 140.750 164.269 111.913 1.00 64.32 320 LEU A CA 1
ATOM 2128 C C . LEU A 1 287 ? 140.409 165.581 111.227 1.00 64.32 320 LEU A C 1
ATOM 2129 O O . LEU A 1 287 ? 139.761 165.561 110.177 1.00 64.32 320 LEU A O 1
ATOM 2134 N N . ASP A 1 288 ? 140.825 166.715 111.787 1.00 65.54 321 ASP A N 1
ATOM 2135 C CA . ASP A 1 288 ? 140.661 167.978 111.084 1.00 65.54 321 ASP A CA 1
ATOM 2136 C C . ASP A 1 288 ? 141.666 168.130 109.954 1.00 65.54 321 ASP A C 1
ATOM 2137 O O . ASP A 1 288 ? 141.352 168.746 108.933 1.00 65.54 321 ASP A O 1
ATOM 2142 N N . PHE A 1 289 ? 142.870 167.584 110.116 1.00 66.11 322 PHE A N 1
ATOM 2143 C CA . PHE A 1 289 ? 143.875 167.672 109.066 1.00 66.11 322 PHE A CA 1
ATOM 2144 C C . PHE A 1 289 ? 143.585 166.736 107.905 1.00 66.11 322 PHE A C 1
ATOM 2145 O O . PHE A 1 289 ? 143.981 167.026 106.773 1.00 66.11 322 PHE A O 1
ATOM 2153 N N . VAL A 1 290 ? 142.918 165.614 108.158 1.00 58.77 323 VAL A N 1
ATOM 2154 C CA . VAL A 1 290 ? 142.684 164.634 107.103 1.00 58.77 323 VAL A CA 1
ATOM 2155 C C . VAL A 1 290 ? 141.317 164.834 106.469 1.00 58.77 323 VAL A C 1
ATOM 2156 O O . VAL A 1 290 ? 141.201 164.993 105.250 1.00 58.77 323 VAL A O 1
ATOM 2160 N N . LEU A 1 291 ? 140.274 164.831 107.290 1.00 56.78 324 LEU A N 1
ATOM 2161 C CA . LEU A 1 291 ? 138.906 164.877 106.800 1.00 56.78 324 LEU A CA 1
ATOM 2162 C C . LEU A 1 291 ? 138.277 166.256 106.893 1.00 56.78 324 LEU A C 1
ATOM 2163 O O . LEU A 1 291 ? 137.582 166.672 105.963 1.00 56.78 324 LEU A O 1
ATOM 2168 N N . GLY A 1 292 ? 138.523 166.985 107.985 1.00 58.10 325 GLY A N 1
ATOM 2169 C CA . GLY A 1 292 ? 138.020 168.342 108.125 1.00 58.10 325 GLY A CA 1
ATOM 2170 C C . GLY A 1 292 ? 138.598 169.317 107.123 1.00 58.10 325 GLY A C 1
ATOM 2171 O O . GLY A 1 292 ? 137.983 170.357 106.876 1.00 58.10 325 GLY A O 1
ATOM 2172 N N . TRP A 1 293 ? 139.757 168.976 106.540 1.00 57.84 326 TRP A N 1
ATOM 2173 C CA . TRP A 1 293 ? 140.404 169.702 105.446 1.00 57.84 326 TRP A CA 1
ATOM 2174 C C . TRP A 1 293 ? 139.437 170.063 104.324 1.00 57.84 326 TRP A C 1
ATOM 2175 O O . TRP A 1 293 ? 139.501 171.164 103.769 1.00 57.84 326 TRP A O 1
ATOM 2186 N N . PHE A 1 294 ? 138.520 169.156 103.992 1.00 54.47 327 PHE A N 1
ATOM 2187 C CA . PHE A 1 294 ? 137.506 169.395 102.980 1.00 54.47 327 PHE A CA 1
ATOM 2188 C C . PHE A 1 294 ? 136.094 169.390 103.520 1.00 54.47 327 PHE A C 1
ATOM 2189 O O . PHE A 1 294 ? 135.203 169.925 102.860 1.00 54.47 327 PHE A O 1
ATOM 2197 N N . ALA A 1 295 ? 135.855 168.785 104.673 1.00 56.95 328 ALA A N 1
ATOM 2198 C CA . ALA A 1 295 ? 134.506 168.697 105.194 1.00 56.95 328 ALA A CA 1
ATOM 2199 C C . ALA A 1 295 ? 134.131 169.879 106.067 1.00 56.95 328 ALA A C 1
ATOM 2200 O O . ALA A 1 295 ? 132.942 170.086 106.316 1.00 56.95 328 ALA A O 1
ATOM 2202 N N . LYS A 1 296 ? 135.101 170.648 106.552 1.00 62.42 329 LYS A N 1
ATOM 2203 C CA . LYS A 1 296 ? 134.757 171.901 107.209 1.00 62.42 329 LYS A CA 1
ATOM 2204 C C . LYS A 1 296 ? 134.457 173.015 106.198 1.00 62.42 329 LYS A C 1
ATOM 2205 O O . LYS A 1 296 ? 133.510 173.773 106.440 1.00 62.42 329 LYS A O 1
ATOM 2211 N N . PRO A 1 297 ? 135.193 173.181 105.076 1.00 59.09 330 PRO A N 1
ATOM 2212 C CA . PRO A 1 297 ? 134.685 174.111 104.051 1.00 59.09 330 PRO A CA 1
ATOM 2213 C C . PRO A 1 297 ? 133.322 173.739 103.499 1.00 59.09 330 PRO A C 1
ATOM 2214 O O . PRO A 1 297 ? 132.395 174.550 103.571 1.00 59.09 330 PRO A O 1
ATOM 2218 N N . VAL A 1 298 ? 133.158 172.504 103.033 1.00 56.88 331 VAL A N 1
ATOM 2219 C CA . VAL A 1 298 ? 131.975 172.120 102.270 1.00 56.88 331 VAL A CA 1
ATOM 2220 C C . VAL A 1 298 ? 130.730 172.080 103.156 1.00 56.88 331 VAL A C 1
ATOM 2221 O O . VAL A 1 298 ? 129.655 172.544 102.758 1.00 56.88 331 VAL A O 1
ATOM 2225 N N . PHE A 1 299 ? 130.861 171.600 104.389 1.00 55.80 332 PHE A N 1
ATOM 2226 C CA . PHE A 1 299 ? 129.682 171.390 105.216 1.00 55.80 332 PHE A CA 1
ATOM 2227 C C . PHE A 1 299 ? 129.478 172.438 106.303 1.00 55.80 332 PHE A C 1
ATOM 2228 O O . PHE A 1 299 ? 128.340 172.611 106.751 1.00 55.80 332 PHE A O 1
ATOM 2236 N N . ILE A 1 300 ? 130.519 173.146 106.740 1.00 64.00 333 ILE A N 1
ATOM 2237 C CA . ILE A 1 300 ? 130.344 174.022 107.895 1.00 64.00 333 ILE A CA 1
ATOM 2238 C C . ILE A 1 300 ? 130.340 175.499 107.515 1.00 64.00 333 ILE A C 1
ATOM 2239 O O . ILE A 1 300 ? 129.311 176.169 107.645 1.00 64.00 333 ILE A O 1
ATOM 2244 N N . ASP A 1 301 ? 131.471 176.029 107.039 1.00 66.90 334 ASP A N 1
ATOM 2245 C CA . ASP A 1 301 ? 131.574 177.476 106.904 1.00 66.90 334 ASP A CA 1
ATOM 2246 C C . ASP A 1 301 ? 132.331 177.983 105.684 1.00 66.90 334 ASP A C 1
ATOM 2247 O O . ASP A 1 301 ? 132.512 179.198 105.570 1.00 66.90 334 ASP A O 1
ATOM 2252 N N . GLY A 1 302 ? 132.780 177.124 104.780 1.00 67.31 335 GLY A N 1
ATOM 2253 C CA . GLY A 1 302 ? 133.519 177.576 103.623 1.00 67.31 335 GLY A CA 1
ATOM 2254 C C . GLY A 1 302 ? 135.013 177.693 103.819 1.00 67.31 335 GLY A C 1
ATOM 2255 O O . GLY A 1 302 ? 135.736 177.868 102.832 1.00 67.31 335 GLY A O 1
ATOM 2256 N N . ASP A 1 303 ? 135.502 177.591 105.050 1.00 68.44 336 ASP A N 1
ATOM 2257 C CA . ASP A 1 303 ? 136.905 177.812 105.354 1.00 68.44 336 ASP A CA 1
ATOM 2258 C C . ASP A 1 303 ? 137.451 176.619 106.125 1.00 68.44 336 ASP A C 1
ATOM 2259 O O . ASP A 1 303 ? 136.708 175.895 106.788 1.00 68.44 336 ASP A O 1
ATOM 2264 N N . TYR A 1 304 ? 138.775 176.440 106.040 1.00 67.18 337 TYR A N 1
ATOM 2265 C CA . TYR A 1 304 ? 139.554 175.360 106.639 1.00 67.18 337 TYR A CA 1
ATOM 2266 C C . TYR A 1 304 ? 139.381 175.302 108.154 1.00 67.18 337 TYR A C 1
ATOM 2267 O O . TYR A 1 304 ? 138.943 176.288 108.760 1.00 67.18 337 TYR A O 1
ATOM 2276 N N . PRO A 1 305 ? 139.672 174.167 108.794 1.00 67.66 338 PRO A N 1
ATOM 2277 C CA . PRO A 1 305 ? 139.697 174.139 110.261 1.00 67.66 338 PRO A CA 1
ATOM 2278 C C . PRO A 1 305 ? 140.776 175.052 110.817 1.00 67.66 338 PRO A C 1
ATOM 2279 O O . PRO A 1 305 ? 141.869 175.163 110.259 1.00 67.66 338 PRO A O 1
ATOM 2283 N N . GLU A 1 306 ? 140.449 175.723 111.926 1.00 74.87 339 GLU A N 1
ATOM 2284 C CA . GLU A 1 306 ? 141.416 176.607 112.564 1.00 74.87 339 GLU A CA 1
ATOM 2285 C C . GLU A 1 306 ? 142.580 175.847 113.181 1.00 74.87 339 GLU A C 1
ATOM 2286 O O . GLU A 1 306 ? 143.622 176.454 113.429 1.00 74.87 339 GLU A O 1
ATOM 2292 N N . SER A 1 307 ? 142.436 174.538 113.411 1.00 72.15 340 SER A N 1
ATOM 2293 C CA . SER A 1 307 ? 143.575 173.716 113.803 1.00 72.15 340 SER A CA 1
ATOM 2294 C C . SER A 1 307 ? 144.652 173.698 112.726 1.00 72.15 340 SER A C 1
ATOM 2295 O O . SER A 1 307 ? 145.844 173.635 113.043 1.00 72.15 340 SER A O 1
ATOM 2298 N N . MET A 1 308 ? 144.254 173.760 111.452 1.00 72.63 341 MET A N 1
ATOM 2299 C CA . MET A 1 308 ? 145.218 173.925 110.372 1.00 72.63 341 MET A CA 1
ATOM 2300 C C . MET A 1 308 ? 145.567 175.388 110.144 1.00 72.63 341 MET A C 1
ATOM 2301 O O . MET A 1 308 ? 146.639 175.688 109.607 1.00 72.63 341 MET A O 1
ATOM 2306 N N . LYS A 1 309 ? 144.684 176.309 110.531 1.00 74.37 342 LYS A N 1
ATOM 2307 C CA . LYS A 1 309 ? 144.992 177.727 110.399 1.00 74.37 342 LYS A CA 1
ATOM 2308 C C . LYS A 1 309 ? 145.847 178.251 111.544 1.00 74.37 342 LYS A C 1
ATOM 2309 O O . LYS A 1 309 ? 146.424 179.335 111.420 1.00 74.37 342 LYS A O 1
ATOM 2315 N N . ASN A 1 310 ? 145.933 177.527 112.655 1.00 76.95 343 ASN A N 1
ATOM 2316 C CA . ASN A 1 310 ? 146.945 177.795 113.665 1.00 76.95 343 ASN A CA 1
ATOM 2317 C C . ASN A 1 310 ? 148.208 176.973 113.456 1.00 76.95 343 ASN A C 1
ATOM 2318 O O . ASN A 1 310 ? 149.043 176.908 114.363 1.00 76.95 343 ASN A O 1
ATOM 2323 N N . ASN A 1 311 ? 148.363 176.339 112.305 1.00 74.56 344 ASN A N 1
ATOM 2324 C CA . ASN A 1 311 ? 149.514 175.464 112.132 1.00 74.56 344 ASN A CA 1
ATOM 2325 C C . ASN A 1 311 ? 150.357 175.787 110.911 1.00 74.56 344 ASN A C 1
ATOM 2326 O O . ASN A 1 311 ? 151.585 175.751 110.998 1.00 74.56 344 ASN A O 1
ATOM 2331 N N . LEU A 1 312 ? 149.741 176.073 109.770 1.00 79.12 345 LEU A N 1
ATOM 2332 C CA . LEU A 1 312 ? 150.506 176.244 108.541 1.00 79.12 345 LEU A CA 1
ATOM 2333 C C . LEU A 1 312 ? 149.935 177.362 107.673 1.00 79.12 345 LEU A C 1
ATOM 2334 O O . LEU A 1 312 ? 149.847 177.233 106.448 1.00 79.12 345 LEU A O 1
ATOM 2339 N N . SER A 1 313 ? 149.597 178.503 108.285 1.00 84.47 346 SER A N 1
ATOM 2340 C CA . SER A 1 313 ? 148.841 179.564 107.617 1.00 84.47 346 SER A CA 1
ATOM 2341 C C . SER A 1 313 ? 149.582 180.240 106.465 1.00 84.47 346 SER A C 1
ATOM 2342 O O . SER A 1 313 ? 148.942 180.941 105.674 1.00 84.47 346 SER A O 1
ATOM 2345 N N . SER A 1 314 ? 150.893 180.054 106.342 1.00 86.66 347 SER A N 1
ATOM 2346 C CA . SER A 1 314 ? 151.585 180.461 105.127 1.00 86.66 347 SER A CA 1
ATOM 2347 C C . SER A 1 314 ? 151.588 179.360 104.074 1.00 86.66 347 SER A C 1
ATOM 2348 O O . SER A 1 314 ? 151.531 179.656 102.874 1.00 86.66 347 SER A O 1
ATOM 2351 N N . ILE A 1 315 ? 151.642 178.100 104.502 1.00 82.49 348 ILE A N 1
ATOM 2352 C CA . ILE A 1 315 ? 151.570 176.976 103.575 1.00 82.49 348 ILE A CA 1
ATOM 2353 C C . ILE A 1 315 ? 150.134 176.741 103.124 1.00 82.49 348 ILE A C 1
ATOM 2354 O O . ILE A 1 315 ? 149.875 176.508 101.938 1.00 82.49 348 ILE A O 1
ATOM 2359 N N . LEU A 1 316 ? 149.182 176.798 104.054 1.00 77.08 349 LEU A N 1
ATOM 2360 C CA . LEU A 1 316 ? 147.759 176.682 103.760 1.00 77.08 349 LEU A CA 1
ATOM 2361 C C . LEU A 1 316 ? 147.258 177.978 103.137 1.00 77.08 349 LEU A C 1
ATOM 2362 O O . LEU A 1 316 ? 147.297 179.025 103.795 1.00 77.08 349 LEU A O 1
ATOM 2367 N N . PRO A 1 317 ? 146.795 177.963 101.887 1.00 76.20 350 PRO A N 1
ATOM 2368 C CA . PRO A 1 317 ? 146.336 179.205 101.258 1.00 76.20 350 PRO A CA 1
ATOM 2369 C C . PRO A 1 317 ? 145.023 179.693 101.851 1.00 76.20 350 PRO A C 1
ATOM 2370 O O . PRO A 1 317 ? 144.263 178.945 102.468 1.00 76.20 350 PRO A O 1
ATOM 2374 N N . ASP A 1 318 ? 144.771 180.982 101.653 1.00 79.34 351 ASP A N 1
ATOM 2375 C CA . ASP A 1 318 ? 143.669 181.676 102.300 1.00 79.34 351 ASP A CA 1
ATOM 2376 C C . ASP A 1 318 ? 142.474 181.768 101.365 1.00 79.34 351 ASP A C 1
ATOM 2377 O O . ASP A 1 318 ? 142.630 181.938 100.153 1.00 79.34 351 ASP A O 1
ATOM 2382 N N . PHE A 1 319 ? 141.283 181.653 101.938 1.00 72.51 352 PHE A N 1
ATOM 2383 C CA . PHE A 1 319 ? 140.046 181.767 101.184 1.00 72.51 352 PHE A CA 1
ATOM 2384 C C . PHE A 1 319 ? 139.558 183.207 101.203 1.00 72.51 352 PHE A C 1
ATOM 2385 O O . PHE A 1 319 ? 139.481 183.828 102.267 1.00 72.51 352 PHE A O 1
ATOM 2393 N N . THR A 1 320 ? 139.243 183.735 100.024 1.00 77.34 353 THR A N 1
ATOM 2394 C CA . THR A 1 320 ? 138.436 184.942 99.923 1.00 77.34 353 THR A CA 1
ATOM 2395 C C . THR A 1 320 ? 137.060 184.651 100.519 1.00 77.34 353 THR A C 1
ATOM 2396 O O . THR A 1 320 ? 136.576 183.522 100.458 1.00 77.34 353 THR A O 1
ATOM 2400 N N . GLU A 1 321 ? 136.443 185.649 101.160 1.00 79.06 354 GLU A N 1
ATOM 2401 C CA . GLU A 1 321 ? 135.145 185.392 101.776 1.00 79.06 354 GLU A CA 1
ATOM 2402 C C . GLU A 1 321 ? 134.028 185.205 100.753 1.00 79.06 354 GLU A C 1
ATOM 2403 O O . GLU A 1 321 ? 133.008 184.582 101.079 1.00 79.06 354 GLU A O 1
ATOM 2409 N N . SER A 1 322 ? 134.202 185.702 99.525 1.00 76.55 355 SER A N 1
ATOM 2410 C CA . SER A 1 322 ? 133.332 185.281 98.430 1.00 76.55 355 SER A CA 1
ATOM 2411 C C . SER A 1 322 ? 133.511 183.796 98.140 1.00 76.55 355 SER A C 1
ATOM 2412 O O . SER A 1 322 ? 132.536 183.076 97.892 1.00 76.55 355 SER A O 1
ATOM 2415 N N . GLU A 1 323 ? 134.749 183.313 98.200 1.00 72.76 356 GLU A N 1
ATOM 2416 C CA . GLU A 1 323 ? 135.005 181.883 98.134 1.00 72.76 356 GLU A CA 1
ATOM 2417 C C . GLU A 1 323 ? 134.716 181.173 99.448 1.00 72.76 356 GLU A C 1
ATOM 2418 O O . GLU A 1 323 ? 134.820 179.950 99.503 1.00 72.76 356 GLU A O 1
ATOM 2424 N N . LYS A 1 324 ? 134.384 181.895 100.511 1.00 73.46 357 LYS A N 1
ATOM 2425 C CA . LYS A 1 324 ? 133.900 181.228 101.710 1.00 73.46 357 LYS A CA 1
ATOM 2426 C C . LYS A 1 324 ? 132.392 181.064 101.697 1.00 73.46 357 LYS A C 1
ATOM 2427 O O . LYS A 1 324 ? 131.874 180.139 102.327 1.00 73.46 357 LYS A O 1
ATOM 2433 N N . LYS A 1 325 ? 131.673 181.943 101.007 1.00 74.17 358 LYS A N 1
ATOM 2434 C CA . LYS A 1 325 ? 130.255 181.704 100.785 1.00 74.17 358 LYS A CA 1
ATOM 2435 C C . LYS A 1 325 ? 130.004 180.849 99.550 1.00 74.17 358 LYS A C 1
ATOM 2436 O O . LYS A 1 325 ? 128.897 180.326 99.390 1.00 74.17 358 LYS A O 1
ATOM 2442 N N . PHE A 1 326 ? 131.003 180.706 98.678 1.00 65.72 359 PHE A N 1
ATOM 2443 C CA . PHE A 1 326 ? 130.868 179.868 97.492 1.00 65.72 359 PHE A CA 1
ATOM 2444 C C . PHE A 1 326 ? 130.965 178.389 97.840 1.00 65.72 359 PHE A C 1
ATOM 2445 O O . PHE A 1 326 ? 130.174 177.573 97.355 1.00 65.72 359 PHE A O 1
ATOM 2453 N N . ILE A 1 327 ? 131.923 178.031 98.687 1.00 65.00 360 ILE A N 1
ATOM 2454 C CA . ILE A 1 327 ? 132.229 176.644 98.982 1.00 65.00 360 ILE A CA 1
ATOM 2455 C C . ILE A 1 327 ? 131.537 176.199 100.276 1.00 65.00 360 ILE A C 1
ATOM 2456 O O . ILE A 1 327 ? 131.914 175.203 100.878 1.00 65.00 360 ILE A O 1
ATOM 2461 N N . LYS A 1 328 ? 130.517 176.927 100.711 1.00 64.50 361 LYS A N 1
ATOM 2462 C CA . LYS A 1 328 ? 129.779 176.600 101.923 1.00 64.50 361 LYS A CA 1
ATOM 2463 C C . LYS A 1 328 ? 128.453 175.958 101.548 1.00 64.50 361 LYS A C 1
ATOM 2464 O O . LYS A 1 328 ? 127.736 176.475 100.686 1.00 64.50 361 LYS A O 1
ATOM 2470 N N . GLY A 1 329 ? 128.127 174.847 102.203 1.00 57.24 362 GLY A N 1
ATOM 2471 C CA . GLY A 1 329 ? 126.872 174.167 101.942 1.00 57.24 362 GLY A CA 1
ATOM 2472 C C . GLY A 1 329 ? 126.812 173.519 100.584 1.00 57.24 362 GLY A C 1
ATOM 2473 O O . GLY A 1 329 ? 125.725 173.342 100.030 1.00 57.24 362 GLY A O 1
ATOM 2474 N N . THR A 1 330 ? 127.965 173.149 100.036 1.00 55.73 363 THR A N 1
ATOM 2475 C CA . THR A 1 330 ? 128.095 172.759 98.642 1.00 55.73 363 THR A CA 1
ATOM 2476 C C . THR A 1 330 ? 128.126 171.240 98.465 1.00 55.73 363 THR A C 1
ATOM 2477 O O . THR A 1 330 ? 128.761 170.727 97.539 1.00 55.73 363 THR A O 1
ATOM 2481 N N . ALA A 1 331 ? 127.422 170.510 99.328 1.00 50.50 364 ALA A N 1
ATOM 2482 C CA . ALA A 1 331 ? 127.164 169.092 99.127 1.00 50.50 364 ALA A CA 1
ATOM 2483 C C . ALA A 1 331 ? 125.818 168.744 99.736 1.00 50.50 364 ALA A C 1
ATOM 2484 O O . ALA A 1 331 ? 125.478 169.225 100.819 1.00 50.50 364 ALA A O 1
ATOM 2486 N N . ASP A 1 332 ? 125.069 167.890 99.047 1.00 49.13 365 ASP A N 1
ATOM 2487 C CA . ASP A 1 332 ? 123.724 167.529 99.463 1.00 49.13 365 ASP A CA 1
ATOM 2488 C C . ASP A 1 332 ? 123.681 166.332 100.395 1.00 49.13 365 ASP A C 1
ATOM 2489 O O . ASP A 1 332 ? 122.632 166.072 100.991 1.00 49.13 365 ASP A O 1
ATOM 2494 N N . PHE A 1 333 ? 124.776 165.593 100.526 1.00 45.10 366 PHE A N 1
ATOM 2495 C CA . PHE A 1 333 ? 124.879 164.522 101.500 1.00 45.10 366 PHE A CA 1
ATOM 2496 C C . PHE A 1 333 ? 126.345 164.363 101.850 1.00 45.10 366 PHE A C 1
ATOM 2497 O O . PHE A 1 333 ? 127.225 164.814 101.117 1.00 45.10 366 PHE A O 1
ATOM 2505 N N . PHE A 1 334 ? 126.607 163.741 102.990 1.00 46.42 367 PHE A N 1
ATOM 2506 C CA . PHE A 1 334 ? 127.977 163.391 103.326 1.00 46.42 367 PHE A CA 1
ATOM 2507 C C . PHE A 1 334 ? 128.314 162.081 102.635 1.00 46.42 367 PHE A C 1
ATOM 2508 O O . PHE A 1 334 ? 127.649 161.069 102.857 1.00 46.42 367 PHE A O 1
ATOM 2516 N N . ALA A 1 335 ? 129.326 162.097 101.782 1.00 41.67 368 ALA A N 1
ATOM 2517 C CA . ALA A 1 335 ? 129.777 160.897 101.098 1.00 41.67 368 ALA A CA 1
ATOM 2518 C C . ALA A 1 335 ? 131.081 160.460 101.737 1.00 41.67 368 ALA A C 1
ATOM 2519 O O . ALA A 1 335 ? 132.087 161.165 101.639 1.00 41.67 368 ALA A O 1
ATOM 2521 N N . LEU A 1 336 ? 131.059 159.310 102.394 1.00 39.62 369 LEU A N 1
ATOM 2522 C CA . LEU A 1 336 ? 132.190 158.817 103.161 1.00 39.62 369 LEU A CA 1
ATOM 2523 C C . LEU A 1 336 ? 132.846 157.662 102.425 1.00 39.62 369 LEU A C 1
ATOM 2524 O O . LEU A 1 336 ? 132.158 156.771 101.925 1.00 39.62 369 LEU A O 1
ATOM 2529 N N . CYS A 1 337 ? 134.171 157.682 102.354 1.00 44.01 370 CYS A N 1
ATOM 2530 C CA . CYS A 1 337 ? 134.946 156.523 101.934 1.00 44.01 370 CYS A CA 1
ATOM 2531 C C . CYS A 1 337 ? 135.745 156.019 103.125 1.00 44.01 370 CYS A C 1
ATOM 2532 O O . CYS A 1 337 ? 136.606 156.730 103.643 1.00 44.01 370 CYS A O 1
ATOM 2535 N N . PHE A 1 338 ? 135.458 154.807 103.573 1.00 40.59 371 PHE A N 1
ATOM 2536 C CA . PHE A 1 338 ? 136.224 154.207 104.661 1.00 40.59 371 PHE A CA 1
ATOM 2537 C C . PHE A 1 338 ? 136.656 152.814 104.229 1.00 40.59 371 PHE A C 1
ATOM 2538 O O . PHE A 1 338 ? 136.016 151.817 104.556 1.00 40.59 371 PHE A O 1
ATOM 2546 N N . GLY A 1 339 ? 137.769 152.749 103.521 1.00 40.88 372 GLY A N 1
ATOM 2547 C CA . GLY A 1 339 ? 138.299 151.495 103.066 1.00 40.88 372 GLY A CA 1
ATOM 2548 C C . GLY A 1 339 ? 139.798 151.463 103.223 1.00 40.88 372 GLY A C 1
ATOM 2549 O O . GLY A 1 339 ? 140.372 152.212 104.012 1.00 40.88 372 GLY A O 1
ATOM 2550 N N . PRO A 1 340 ? 140.467 150.592 102.471 1.00 43.87 373 PRO A N 1
ATOM 2551 C CA . PRO A 1 340 ? 141.924 150.505 102.544 1.00 43.87 373 PRO A CA 1
ATOM 2552 C C . PRO A 1 340 ? 142.675 151.509 101.692 1.00 43.87 373 PRO A C 1
ATOM 2553 O O . PRO A 1 340 ? 143.898 151.391 101.598 1.00 43.87 373 PRO A O 1
ATOM 2557 N N . THR A 1 341 ? 141.995 152.451 101.040 1.00 49.01 374 THR A N 1
ATOM 2558 C CA . THR A 1 341 ? 142.708 153.470 100.279 1.00 49.01 374 THR A CA 1
ATOM 2559 C C . THR A 1 341 ? 143.470 154.397 101.210 1.00 49.01 374 THR A C 1
ATOM 2560 O O . THR A 1 341 ? 144.700 154.460 101.169 1.00 49.01 374 THR A O 1
ATOM 2564 N N . LEU A 1 342 ? 142.757 155.091 102.091 1.00 52.86 375 LEU A N 1
ATOM 2565 C CA . LEU A 1 342 ? 143.386 156.016 103.020 1.00 52.86 375 LEU A CA 1
ATOM 2566 C C . LEU A 1 342 ? 143.739 155.339 104.336 1.00 52.86 375 LEU A C 1
ATOM 2567 O O . LEU A 1 342 ? 144.857 155.493 104.831 1.00 52.86 375 LEU A O 1
ATOM 2572 N N . SER A 1 343 ? 142.797 154.596 104.907 1.00 54.85 376 SER A N 1
ATOM 2573 C CA . SER A 1 343 ? 142.978 154.002 106.224 1.00 54.85 376 SER A CA 1
ATOM 2574 C C . SER A 1 343 ? 144.004 152.882 106.150 1.00 54.85 376 SER A C 1
ATOM 2575 O O . SER A 1 343 ? 143.822 151.919 105.400 1.00 54.85 376 SER A O 1
ATOM 2578 N N . PHE A 1 344 ? 145.103 153.059 106.886 1.00 58.90 377 PHE A N 1
ATOM 2579 C CA . PHE A 1 344 ? 146.266 152.186 107.056 1.00 58.90 377 PHE A CA 1
ATOM 2580 C C . PHE A 1 344 ? 147.159 152.085 105.829 1.00 58.90 377 PHE A C 1
ATOM 2581 O O . PHE A 1 344 ? 148.150 151.360 105.882 1.00 58.90 377 PHE A O 1
ATOM 2589 N N . GLN A 1 345 ? 146.844 152.755 104.722 1.00 55.76 378 GLN A N 1
ATOM 2590 C CA . GLN A 1 345 ? 147.720 152.699 103.557 1.00 55.76 378 GLN A CA 1
ATOM 2591 C C . GLN A 1 345 ? 148.264 154.057 103.141 1.00 55.76 378 GLN A C 1
ATOM 2592 O O . GLN A 1 345 ? 149.483 154.247 103.135 1.00 55.76 378 GLN A O 1
ATOM 2598 N N . LEU A 1 346 ? 147.406 155.014 102.801 1.00 53.94 379 LEU A N 1
ATOM 2599 C CA . LEU A 1 346 ? 147.851 156.289 102.261 1.00 53.94 379 LEU A CA 1
ATOM 2600 C C . LEU A 1 346 ? 147.724 157.414 103.265 1.00 53.94 379 LEU A C 1
ATOM 2601 O O . LEU A 1 346 ? 147.908 158.574 102.902 1.00 53.94 379 LEU A O 1
ATOM 2606 N N . LEU A 1 347 ? 147.390 157.105 104.507 1.00 58.33 380 LEU A N 1
ATOM 2607 C CA . LEU A 1 347 ? 147.352 158.131 105.531 1.00 58.33 380 LEU A CA 1
ATOM 2608 C C . LEU A 1 347 ? 148.756 158.643 105.796 1.00 58.33 380 LEU A C 1
ATOM 2609 O O . LEU A 1 347 ? 149.671 157.856 106.053 1.00 58.33 380 LEU A O 1
ATOM 2614 N N . ASP A 1 348 ? 148.927 159.952 105.682 1.00 64.13 381 ASP A N 1
ATOM 2615 C CA . ASP A 1 348 ? 150.215 160.564 105.962 1.00 64.13 381 ASP A CA 1
ATOM 2616 C C . ASP A 1 348 ? 150.523 160.437 107.448 1.00 64.13 381 ASP A C 1
ATOM 2617 O O . ASP A 1 348 ? 149.689 160.811 108.279 1.00 64.13 381 ASP A O 1
ATOM 2622 N N . PRO A 1 349 ? 151.687 159.897 107.822 1.00 68.49 382 PRO A N 1
ATOM 2623 C CA . PRO A 1 349 ? 151.976 159.692 109.248 1.00 68.49 382 PRO A CA 1
ATOM 2624 C C . PRO A 1 349 ? 152.218 160.977 110.012 1.00 68.49 382 PRO A C 1
ATOM 2625 O O . PRO A 1 349 ? 152.126 160.967 111.245 1.00 68.49 382 PRO A O 1
ATOM 2629 N N . HIS A 1 350 ? 152.517 162.080 109.326 1.00 69.89 383 HIS A N 1
ATOM 2630 C CA . HIS A 1 350 ? 152.602 163.366 110.004 1.00 69.89 383 HIS A CA 1
ATOM 2631 C C . HIS A 1 350 ? 151.226 163.883 110.389 1.00 69.89 383 HIS A C 1
ATOM 2632 O O . HIS A 1 350 ? 151.101 164.641 111.354 1.00 69.89 383 HIS A O 1
ATOM 2639 N N . MET A 1 351 ? 150.188 163.491 109.653 1.00 67.42 384 MET A N 1
ATOM 2640 C CA . MET A 1 351 ? 148.821 163.855 109.998 1.00 67.42 384 MET A CA 1
ATOM 2641 C C . MET A 1 351 ? 148.212 162.932 111.039 1.00 67.42 384 MET A C 1
ATOM 2642 O O . MET A 1 351 ? 147.058 163.140 111.421 1.00 67.42 384 MET A O 1
ATOM 2647 N N . LYS A 1 352 ? 148.946 161.916 111.490 1.00 71.30 385 LYS A N 1
ATOM 2648 C CA . LYS A 1 352 ? 148.469 161.070 112.575 1.00 71.30 385 LYS A CA 1
ATOM 2649 C C . LYS A 1 352 ? 148.720 161.705 113.932 1.00 71.30 385 LYS A C 1
ATOM 2650 O O . LYS A 1 352 ? 148.011 161.385 114.893 1.00 71.30 385 LYS A O 1
ATOM 2656 N N . PHE A 1 353 ? 149.729 162.586 114.010 1.00 72.49 386 PHE A N 1
ATOM 2657 C CA . PHE A 1 353 ? 150.062 163.391 115.191 1.00 72.49 386 PHE A CA 1
ATOM 2658 C C . PHE A 1 353 ? 150.375 162.522 116.406 1.00 72.49 386 PHE A C 1
ATOM 2659 O O . PHE A 1 353 ? 149.883 162.769 117.510 1.00 72.49 386 PHE A O 1
ATOM 2667 N N . ARG A 1 354 ? 151.201 161.491 116.176 1.00 79.26 387 ARG A N 1
ATOM 2668 C CA . ARG A 1 354 ? 151.681 160.554 117.201 1.00 79.26 387 ARG A CA 1
ATOM 2669 C C . ARG A 1 354 ? 150.534 159.853 117.929 1.00 79.26 387 ARG A C 1
ATOM 2670 O O . ARG A 1 354 ? 150.605 159.592 119.130 1.00 79.26 387 ARG A O 1
ATOM 2678 N N . GLN A 1 355 ? 149.466 159.551 117.201 1.00 77.27 388 GLN A N 1
ATOM 2679 C CA . GLN A 1 355 ? 148.341 158.791 117.720 1.00 77.27 388 GLN A CA 1
ATOM 2680 C C . GLN A 1 355 ? 148.240 157.468 116.970 1.00 77.27 388 GLN A C 1
ATOM 2681 O O . GLN A 1 355 ? 149.075 157.141 116.125 1.00 77.27 388 GLN A O 1
ATOM 2687 N N . LEU A 1 356 ? 147.202 156.701 117.287 1.00 76.46 389 LEU A N 1
ATOM 2688 C CA . LEU A 1 356 ? 147.057 155.340 116.784 1.00 76.46 389 LEU A CA 1
ATOM 2689 C C . LEU A 1 356 ? 145.817 155.262 115.912 1.00 76.46 389 LEU A C 1
ATOM 2690 O O . LEU A 1 356 ? 144.708 155.451 116.407 1.00 76.46 389 LEU A O 1
ATOM 2695 N N . GLU A 1 357 ? 145.981 154.967 114.629 1.00 63.46 390 GLU A N 1
ATOM 2696 C CA . GLU A 1 357 ? 144.800 154.876 113.788 1.00 63.46 390 GLU A CA 1
ATOM 2697 C C . GLU A 1 357 ? 144.143 153.516 113.946 1.00 63.46 390 GLU A C 1
ATOM 2698 O O . GLU A 1 357 ? 144.813 152.488 114.061 1.00 63.46 390 GLU A O 1
ATOM 2704 N N . SER A 1 358 ? 142.821 153.540 113.979 1.00 57.71 391 SER A N 1
ATOM 2705 C CA . SER A 1 358 ? 141.895 152.460 114.182 1.00 57.71 391 SER A CA 1
ATOM 2706 C C . SER A 1 358 ? 140.999 152.324 112.962 1.00 57.71 391 SER A C 1
ATOM 2707 O O . SER A 1 358 ? 140.671 153.329 112.325 1.00 57.71 391 SER A O 1
ATOM 2710 N N . PRO A 1 359 ? 140.616 151.112 112.588 1.00 51.18 392 PRO A N 1
ATOM 2711 C CA . PRO A 1 359 ? 139.613 150.915 111.538 1.00 51.18 392 PRO A CA 1
ATOM 2712 C C . PRO A 1 359 ? 138.189 150.875 112.083 1.00 51.18 392 PRO A C 1
ATOM 2713 O O . PRO A 1 359 ? 137.390 150.005 111.730 1.00 51.18 392 PRO A O 1
ATOM 2717 N N . ASN A 1 360 ? 137.856 151.826 112.946 1.00 54.11 393 ASN A N 1
ATOM 2718 C CA . ASN A 1 360 ? 136.566 151.861 113.621 1.00 54.11 393 ASN A CA 1
ATOM 2719 C C . ASN A 1 360 ? 135.637 152.770 112.832 1.00 54.11 393 ASN A C 1
ATOM 2720 O O . ASN A 1 360 ? 135.765 153.995 112.883 1.00 54.11 393 ASN A O 1
ATOM 2725 N N . LEU A 1 361 ? 134.709 152.167 112.099 1.00 47.69 394 LEU A N 1
ATOM 2726 C CA . LEU A 1 361 ? 133.758 152.925 111.306 1.00 47.69 394 LEU A CA 1
ATOM 2727 C C . LEU A 1 361 ? 132.605 153.453 112.141 1.00 47.69 394 LEU A C 1
ATOM 2728 O O . LEU A 1 361 ? 132.031 154.483 111.791 1.00 47.69 394 LEU A O 1
ATOM 2733 N N . ARG A 1 362 ? 132.278 152.796 113.253 1.00 53.93 395 ARG A N 1
ATOM 2734 C CA . ARG A 1 362 ? 131.164 153.240 114.084 1.00 53.93 395 ARG A CA 1
ATOM 2735 C C . ARG A 1 362 ? 131.494 154.539 114.810 1.00 53.93 395 ARG A C 1
ATOM 2736 O O . ARG A 1 362 ? 130.681 155.477 114.833 1.00 53.93 395 ARG A O 1
ATOM 2744 N N . GLN A 1 363 ? 132.693 154.616 115.385 1.00 58.90 396 GLN A N 1
ATOM 2745 C CA . GLN A 1 363 ? 133.134 155.837 116.044 1.00 58.90 396 GLN A CA 1
ATOM 2746 C C . GLN A 1 363 ? 133.343 156.959 115.041 1.00 58.90 396 GLN A C 1
ATOM 2747 O O . GLN A 1 363 ? 133.058 158.124 115.340 1.00 58.90 396 GLN A O 1
ATOM 2753 N N . LEU A 1 364 ? 133.801 156.623 113.835 1.00 54.17 397 LEU A N 1
ATOM 2754 C CA . LEU A 1 364 ? 133.960 157.633 112.797 1.00 54.17 397 LEU A CA 1
ATOM 2755 C C . LEU A 1 364 ? 132.614 158.182 112.348 1.00 54.17 397 LEU A C 1
ATOM 2756 O O . LEU A 1 364 ? 132.470 159.392 112.169 1.00 54.17 397 LEU A O 1
ATOM 2761 N N . LEU A 1 365 ? 131.610 157.317 112.191 1.00 52.92 398 LEU A N 1
ATOM 2762 C CA . LEU A 1 365 ? 130.288 157.784 111.791 1.00 52.92 398 LEU A CA 1
ATOM 2763 C C . LEU A 1 365 ? 129.634 158.626 112.876 1.00 52.92 398 LEU A C 1
ATOM 2764 O O . LEU A 1 365 ? 128.937 159.599 112.563 1.00 52.92 398 LEU A O 1
ATOM 2769 N N . SER A 1 366 ? 129.873 158.294 114.150 1.00 59.95 399 SER A N 1
ATOM 2770 C CA . SER A 1 366 ? 129.420 159.176 115.224 1.00 59.95 399 SER A CA 1
ATOM 2771 C C . SER A 1 366 ? 130.155 160.514 115.194 1.00 59.95 399 SER A C 1
ATOM 2772 O O . SER A 1 366 ? 129.565 161.555 115.496 1.00 59.95 399 SER A O 1
ATOM 2775 N N . TRP A 1 367 ? 131.435 160.505 114.814 1.00 62.98 400 TRP A N 1
ATOM 2776 C CA . TRP A 1 367 ? 132.192 161.748 114.684 1.00 62.98 400 TRP A CA 1
ATOM 2777 C C . TRP A 1 367 ? 131.668 162.618 113.545 1.00 62.98 400 TRP A C 1
ATOM 2778 O O . TRP A 1 367 ? 131.668 163.848 113.654 1.00 62.98 400 TRP A O 1
ATOM 2789 N N . ILE A 1 368 ? 131.246 162.001 112.435 1.00 58.47 401 ILE A N 1
ATOM 2790 C CA . ILE A 1 368 ? 130.611 162.759 111.354 1.00 58.47 401 ILE A CA 1
ATOM 2791 C C . ILE A 1 368 ? 129.285 163.328 111.825 1.00 58.47 401 ILE A C 1
ATOM 2792 O O . ILE A 1 368 ? 128.934 164.470 111.506 1.00 58.47 401 ILE A O 1
ATOM 2797 N N . ASP A 1 369 ? 128.522 162.531 112.579 1.00 61.04 402 ASP A N 1
ATOM 2798 C CA . ASP A 1 369 ? 127.210 162.965 113.045 1.00 61.04 402 ASP A CA 1
ATOM 2799 C C . ASP A 1 369 ? 127.318 164.131 114.016 1.00 61.04 402 ASP A C 1
ATOM 2800 O O . ASP A 1 369 ? 126.484 165.042 113.997 1.00 61.04 402 ASP A O 1
ATOM 2805 N N . LEU A 1 370 ? 128.346 164.127 114.858 1.00 67.19 403 LEU A N 1
ATOM 2806 C CA . LEU A 1 370 ? 128.516 165.214 115.812 1.00 67.19 403 LEU A CA 1
ATOM 2807 C C . LEU A 1 370 ? 129.144 166.437 115.158 1.00 67.19 403 LEU A C 1
ATOM 2808 O O . LEU A 1 370 ? 128.623 167.549 115.287 1.00 67.19 403 LEU A O 1
ATOM 2813 N N . GLU A 1 371 ? 130.250 166.243 114.438 1.00 66.45 404 GLU A N 1
ATOM 2814 C CA . GLU A 1 371 ? 131.057 167.362 113.966 1.00 66.45 404 GLU A CA 1
ATOM 2815 C C . GLU A 1 371 ? 130.380 168.142 112.845 1.00 66.45 404 GLU A C 1
ATOM 2816 O O . GLU A 1 371 ? 130.506 169.368 112.789 1.00 66.45 404 GLU A O 1
ATOM 2822 N N . PHE A 1 372 ? 129.649 167.471 111.961 1.00 60.72 405 PHE A N 1
ATOM 2823 C CA . PHE A 1 372 ? 129.096 168.116 110.776 1.00 60.72 405 PHE A CA 1
ATOM 2824 C C . PHE A 1 372 ? 127.575 168.095 110.784 1.00 60.72 405 PHE A C 1
ATOM 2825 O O . PHE A 1 372 ? 126.934 167.909 109.748 1.00 60.72 405 PHE A O 1
ATOM 2833 N N . ASN A 1 373 ? 127.000 168.266 111.981 1.00 64.76 406 ASN A N 1
ATOM 2834 C CA . ASN A 1 373 ? 125.620 168.722 112.191 1.00 64.76 406 ASN A CA 1
ATOM 2835 C C . ASN A 1 373 ? 124.580 167.725 111.686 1.00 64.76 406 ASN A C 1
ATOM 2836 O O . ASN A 1 373 ? 123.630 168.103 110.998 1.00 64.76 406 ASN A O 1
ATOM 2841 N N . HIS A 1 374 ? 124.756 166.455 112.068 1.00 60.48 407 HIS A N 1
ATOM 2842 C CA . HIS A 1 374 ? 123.887 165.319 111.757 1.00 60.48 407 HIS A CA 1
ATOM 2843 C C . HIS A 1 374 ? 123.591 165.217 110.262 1.00 60.48 407 HIS A C 1
ATOM 2844 O O . HIS A 1 374 ? 122.451 165.455 109.845 1.00 60.48 407 HIS A O 1
ATOM 2851 N N . PRO A 1 375 ? 124.573 164.908 109.418 1.00 54.34 408 PRO A N 1
ATOM 2852 C CA . PRO A 1 375 ? 124.305 164.842 107.983 1.00 54.34 408 PRO A CA 1
ATOM 2853 C C . PRO A 1 375 ? 123.707 163.492 107.622 1.00 54.34 408 PRO A C 1
ATOM 2854 O O . PRO A 1 375 ? 123.652 162.569 108.432 1.00 54.34 408 PRO A O 1
ATOM 2858 N N . GLN A 1 376 ? 123.239 163.389 106.385 1.00 50.06 409 GLN A N 1
ATOM 2859 C CA . GLN A 1 376 ? 122.798 162.103 105.866 1.00 50.06 409 GLN A CA 1
ATOM 2860 C C . GLN A 1 376 ? 123.978 161.471 105.141 1.00 50.06 409 GLN A C 1
ATOM 2861 O O . GLN A 1 376 ? 124.361 161.906 104.052 1.00 50.06 409 GLN A O 1
ATOM 2867 N N . ILE A 1 377 ? 124.567 160.455 105.759 1.00 44.95 410 ILE A N 1
ATOM 2868 C CA . ILE A 1 377 ? 125.841 159.907 105.318 1.00 44.95 410 ILE A CA 1
ATOM 2869 C C . ILE A 1 377 ? 125.587 158.760 104.358 1.00 44.95 410 ILE A C 1
ATOM 2870 O O . ILE A 1 377 ? 124.944 157.770 104.710 1.00 44.95 410 ILE A O 1
ATOM 2875 N N . PHE A 1 378 ? 126.089 158.893 103.147 1.00 38.57 411 PHE A N 1
ATOM 2876 C CA . PHE A 1 378 ? 126.083 157.826 102.158 1.00 38.57 411 PHE A CA 1
ATOM 2877 C C . PHE A 1 378 ? 127.507 157.292 102.174 1.00 38.57 411 PHE A C 1
ATOM 2878 O O . PHE A 1 378 ? 128.415 157.928 101.642 1.00 38.57 411 PHE A O 1
ATOM 2886 N N . ILE A 1 379 ? 127.709 156.148 102.821 1.00 36.72 412 ILE A N 1
ATOM 2887 C CA . ILE A 1 379 ? 129.026 155.523 102.816 1.00 36.72 412 ILE A CA 1
ATOM 2888 C C . ILE A 1 379 ? 129.268 154.998 101.411 1.00 36.72 412 ILE A C 1
ATOM 2889 O O . ILE A 1 379 ? 128.676 154.003 100.989 1.00 36.72 412 ILE A O 1
ATOM 2894 N N . VAL A 1 380 ? 130.120 155.699 100.677 1.00 36.74 413 VAL A N 1
ATOM 2895 C CA . VAL A 1 380 ? 130.128 155.656 99.230 1.00 36.74 413 VAL A CA 1
ATOM 2896 C C . VAL A 1 380 ? 131.304 154.859 98.700 1.00 36.74 413 VAL A C 1
ATOM 2897 O O . VAL A 1 380 ? 131.410 154.643 97.486 1.00 36.74 413 VAL A O 1
ATOM 2901 N N . GLU A 1 381 ? 132.173 154.385 99.586 1.00 39.80 414 GLU A N 1
ATOM 2902 C CA . GLU A 1 381 ? 133.176 153.377 99.278 1.00 39.80 414 GLU A CA 1
ATOM 2903 C C . GLU A 1 381 ? 133.568 152.736 100.595 1.00 39.80 414 GLU A C 1
ATOM 2904 O O . GLU A 1 381 ? 133.958 153.441 101.523 1.00 39.80 414 GLU A O 1
ATOM 2910 N N . ASN A 1 382 ? 133.451 151.418 100.688 1.00 37.32 415 ASN A N 1
ATOM 2911 C CA . ASN A 1 382 ? 133.810 150.761 101.933 1.00 37.32 415 ASN A CA 1
ATOM 2912 C C . ASN A 1 382 ? 134.154 149.305 101.676 1.00 37.32 415 ASN A C 1
ATOM 2913 O O . ASN A 1 382 ? 133.551 148.655 100.826 1.00 37.32 415 ASN A O 1
ATOM 2918 N N . GLY A 1 383 ? 135.124 148.811 102.424 1.00 37.06 416 GLY A N 1
ATOM 2919 C CA . GLY A 1 383 ? 135.543 147.432 102.323 1.00 37.06 416 GLY A CA 1
ATOM 2920 C C . GLY A 1 383 ? 136.951 147.303 102.860 1.00 37.06 416 GLY A C 1
ATOM 2921 O O . GLY A 1 383 ? 137.504 148.238 103.428 1.00 37.06 416 GLY A O 1
ATOM 2922 N N . TRP A 1 384 ? 137.508 146.113 102.680 1.00 40.74 417 TRP A N 1
ATOM 2923 C CA . TRP A 1 384 ? 138.928 145.882 102.899 1.00 40.74 417 TRP A CA 1
ATOM 2924 C C . TRP A 1 384 ? 139.447 145.222 101.628 1.00 40.74 417 TRP A C 1
ATOM 2925 O O . TRP A 1 384 ? 138.897 145.396 100.540 1.00 40.74 417 TRP A O 1
ATOM 2936 N N . PHE A 1 385 ? 140.598 144.577 101.718 1.00 43.30 418 PHE A N 1
ATOM 2937 C CA . PHE A 1 385 ? 141.173 143.883 100.586 1.00 43.30 418 PHE A CA 1
ATOM 2938 C C . PHE A 1 385 ? 141.533 142.460 100.978 1.00 43.30 418 PHE A C 1
ATOM 2939 O O . PHE A 1 385 ? 141.455 142.071 102.144 1.00 43.30 418 PHE A O 1
ATOM 2947 N N . VAL A 1 386 ? 141.920 141.678 99.975 1.00 43.50 419 VAL A N 1
ATOM 2948 C CA . VAL A 1 386 ? 142.640 140.432 100.154 1.00 43.50 419 VAL A CA 1
ATOM 2949 C C . VAL A 1 386 ? 143.871 140.483 99.258 1.00 43.50 419 VAL A C 1
ATOM 2950 O O . VAL A 1 386 ? 144.133 141.486 98.602 1.00 43.50 419 VAL A O 1
ATOM 2954 N N . SER A 1 387 ? 144.635 139.400 99.246 1.00 46.72 420 SER A N 1
ATOM 2955 C CA . SER A 1 387 ? 145.843 139.357 98.441 1.00 46.72 420 SER A CA 1
ATOM 2956 C C . SER A 1 387 ? 145.501 139.193 96.966 1.00 46.72 420 SER A C 1
ATOM 2957 O O . SER A 1 387 ? 144.386 138.827 96.595 1.00 46.72 420 SER A O 1
ATOM 2960 N N . GLY A 1 388 ? 146.486 139.478 96.115 1.00 48.07 421 GLY A N 1
ATOM 2961 C CA . GLY A 1 388 ? 146.305 139.278 94.691 1.00 48.07 421 GLY A CA 1
ATOM 2962 C C . GLY A 1 388 ? 146.364 137.830 94.272 1.00 48.07 421 GLY A C 1
ATOM 2963 O O . GLY A 1 388 ? 145.964 137.501 93.151 1.00 48.07 421 GLY A O 1
ATOM 2964 N N . THR A 1 389 ? 146.849 136.957 95.149 1.00 52.70 422 THR A N 1
ATOM 2965 C CA . THR A 1 389 ? 146.915 135.527 94.905 1.00 52.70 422 THR A CA 1
ATOM 2966 C C . THR A 1 389 ? 145.635 134.811 95.300 1.00 52.70 422 THR A C 1
ATOM 2967 O O . THR A 1 389 ? 145.620 133.578 95.353 1.00 52.70 422 THR A O 1
ATOM 2971 N N . THR A 1 390 ? 144.565 135.553 95.562 1.00 47.93 423 THR A N 1
ATOM 2972 C CA . THR A 1 390 ? 143.338 135.012 96.123 1.00 47.93 423 THR A CA 1
ATOM 2973 C C . THR A 1 390 ? 142.287 134.892 95.028 1.00 47.93 423 THR A C 1
ATOM 2974 O O . THR A 1 390 ? 141.939 135.882 94.383 1.00 47.93 423 THR A O 1
ATOM 2978 N N . LYS A 1 391 ? 141.778 133.683 94.833 1.00 50.51 424 LYS A N 1
ATOM 2979 C CA . LYS A 1 391 ? 140.677 133.393 93.922 1.00 50.51 424 LYS A CA 1
ATOM 2980 C C . LYS A 1 391 ? 139.349 133.730 94.585 1.00 50.51 424 LYS A C 1
ATOM 2981 O O . LYS A 1 391 ? 139.283 134.612 95.442 1.00 50.51 424 LYS A O 1
ATOM 2987 N N . ARG A 1 392 ? 138.275 133.091 94.154 1.00 49.49 425 ARG A N 1
ATOM 2988 C CA . ARG A 1 392 ? 136.926 133.335 94.671 1.00 49.49 425 ARG A CA 1
ATOM 2989 C C . ARG A 1 392 ? 136.738 132.995 96.163 1.00 49.49 425 ARG A C 1
ATOM 2990 O O . ARG A 1 392 ? 135.598 133.059 96.607 1.00 49.49 425 ARG A O 1
ATOM 2998 N N . ASP A 1 393 ? 137.718 132.617 96.969 1.00 48.41 426 ASP A N 1
ATOM 2999 C CA . ASP A 1 393 ? 137.529 132.370 98.393 1.00 48.41 426 ASP A CA 1
ATOM 3000 C C . ASP A 1 393 ? 138.212 133.497 99.161 1.00 48.41 426 ASP A C 1
ATOM 3001 O O . ASP A 1 393 ? 139.409 133.433 99.439 1.00 48.41 426 ASP A O 1
ATOM 3006 N N . ASP A 1 394 ? 137.448 134.530 99.511 1.00 43.30 427 ASP A N 1
ATOM 3007 C CA . ASP A 1 394 ? 137.950 135.633 100.328 1.00 43.30 427 ASP A CA 1
ATOM 3008 C C . ASP A 1 394 ? 137.151 135.662 101.633 1.00 43.30 427 ASP A C 1
ATOM 3009 O O . ASP A 1 394 ? 136.089 136.276 101.740 1.00 43.30 427 ASP A O 1
ATOM 3014 N N . ALA A 1 395 ? 137.664 134.982 102.648 1.00 39.34 428 ALA A N 1
ATOM 3015 C CA . ALA A 1 395 ? 136.999 135.050 103.936 1.00 39.34 428 ALA A CA 1
ATOM 3016 C C . ALA A 1 395 ? 137.385 136.305 104.698 1.00 39.34 428 ALA A C 1
ATOM 3017 O O . ALA A 1 395 ? 136.572 136.826 105.462 1.00 39.34 428 ALA A O 1
ATOM 3019 N N . LYS A 1 396 ? 138.597 136.821 104.481 1.00 41.60 429 LYS A N 1
ATOM 3020 C CA . LYS A 1 396 ? 139.017 138.033 105.176 1.00 41.60 429 LYS A CA 1
ATOM 3021 C C . LYS A 1 396 ? 138.225 139.244 104.702 1.00 41.60 429 LYS A C 1
ATOM 3022 O O . LYS A 1 396 ? 137.783 140.052 105.523 1.00 41.60 429 LYS A O 1
ATOM 3028 N N . TYR A 1 397 ? 138.014 139.367 103.385 1.00 40.19 430 TYR A N 1
ATOM 3029 C CA . TYR A 1 397 ? 137.148 140.416 102.852 1.00 40.19 430 TYR A CA 1
ATOM 3030 C C . TYR A 1 397 ? 135.726 140.272 103.366 1.00 40.19 430 TYR A C 1
ATOM 3031 O O . TYR A 1 397 ? 135.083 141.272 103.692 1.00 40.19 430 TYR A O 1
ATOM 3040 N N . MET A 1 398 ? 135.210 139.045 103.411 1.00 38.54 431 MET A N 1
ATOM 3041 C CA . MET A 1 398 ? 133.837 138.823 103.848 1.00 38.54 431 MET A CA 1
ATOM 3042 C C . MET A 1 398 ? 133.645 139.186 105.312 1.00 38.54 431 MET A C 1
ATOM 3043 O O . MET A 1 398 ? 132.634 139.792 105.667 1.00 38.54 431 MET A O 1
ATOM 3048 N N . TYR A 1 399 ? 134.635 138.916 106.160 1.00 36.10 432 TYR A N 1
ATOM 3049 C CA . TYR A 1 399 ? 134.451 139.254 107.563 1.00 36.10 432 TYR A CA 1
ATOM 3050 C C . TYR A 1 399 ? 134.768 140.712 107.851 1.00 36.10 432 TYR A C 1
ATOM 3051 O O . TYR A 1 399 ? 134.180 141.289 108.770 1.00 36.10 432 TYR A O 1
ATOM 3060 N N . TYR A 1 400 ? 135.613 141.353 107.040 1.00 37.71 433 TYR A N 1
ATOM 3061 C CA . TYR A 1 400 ? 135.747 142.803 107.141 1.00 37.71 433 TYR A CA 1
ATOM 3062 C C . TYR A 1 400 ? 134.487 143.512 106.678 1.00 37.71 433 TYR A C 1
ATOM 3063 O O . TYR A 1 400 ? 134.064 144.490 107.296 1.00 37.71 433 TYR A O 1
ATOM 3072 N N . LEU A 1 401 ? 133.867 143.019 105.605 1.00 38.27 434 LEU A N 1
ATOM 3073 C CA . LEU A 1 401 ? 132.607 143.576 105.132 1.00 38.27 434 LEU A CA 1
ATOM 3074 C C . LEU A 1 401 ? 131.492 143.357 106.140 1.00 38.27 434 LEU A C 1
ATOM 3075 O O . LEU A 1 401 ? 130.662 144.244 106.343 1.00 38.27 434 LEU A O 1
ATOM 3080 N N . LYS A 1 402 ? 131.466 142.192 106.792 1.00 37.48 435 LYS A N 1
ATOM 3081 C CA . LYS A 1 402 ? 130.472 141.930 107.828 1.00 37.48 435 LYS A CA 1
ATOM 3082 C C . LYS A 1 402 ? 130.663 142.842 109.028 1.00 37.48 435 LYS A C 1
ATOM 3083 O O . LYS A 1 402 ? 129.686 143.384 109.554 1.00 37.48 435 LYS A O 1
ATOM 3089 N N . LYS A 1 403 ? 131.914 143.036 109.461 1.00 34.69 436 LYS A N 1
ATOM 3090 C CA . LYS A 1 403 ? 132.184 143.947 110.565 1.00 34.69 436 LYS A CA 1
ATOM 3091 C C . LYS A 1 403 ? 131.822 145.371 110.204 1.00 34.69 436 LYS A C 1
ATOM 3092 O O . LYS A 1 403 ? 131.252 146.088 111.022 1.00 34.69 436 LYS A O 1
ATOM 3098 N N . PHE A 1 404 ? 132.097 145.782 108.970 1.00 32.35 437 PHE A N 1
ATOM 3099 C CA . PHE A 1 404 ? 131.821 147.153 108.571 1.00 32.35 437 PHE A CA 1
ATOM 3100 C C . PHE A 1 404 ? 130.326 147.420 108.464 1.00 32.35 437 PHE A C 1
ATOM 3101 O O . PHE A 1 404 ? 129.850 148.448 108.947 1.00 32.35 437 PHE A O 1
ATOM 3109 N N . ILE A 1 405 ? 129.568 146.502 107.858 1.00 35.23 438 ILE A N 1
ATOM 3110 C CA . ILE A 1 405 ? 128.114 146.645 107.789 1.00 35.23 438 ILE A CA 1
ATOM 3111 C C . ILE A 1 405 ? 127.490 146.563 109.181 1.00 35.23 438 ILE A C 1
ATOM 3112 O O . ILE A 1 405 ? 126.531 147.283 109.483 1.00 35.23 438 ILE A O 1
ATOM 3117 N N . MET A 1 406 ? 128.056 145.745 110.072 1.00 44.69 439 MET A N 1
ATOM 3118 C CA . MET A 1 406 ?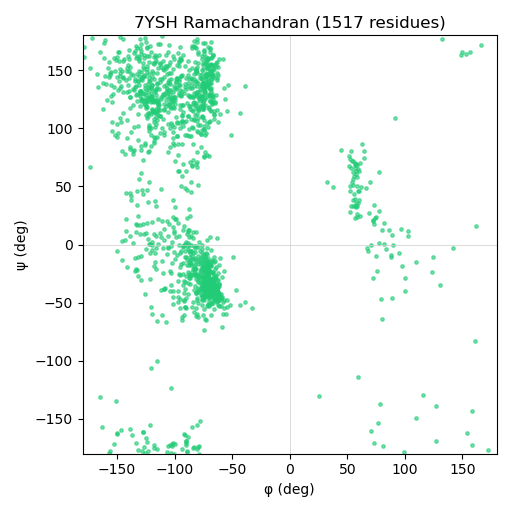 127.584 145.708 111.450 1.00 44.69 439 MET A CA 1
ATOM 3119 C C . MET A 1 406 ? 127.895 147.002 112.189 1.00 44.69 439 MET A C 1
ATOM 3120 O O . MET A 1 406 ? 127.091 147.442 113.012 1.00 44.69 439 MET A O 1
ATOM 3125 N N . GLU A 1 407 ? 129.025 147.646 111.890 1.00 45.02 440 GLU A N 1
ATOM 3126 C CA . GLU A 1 407 ? 129.327 148.927 112.522 1.00 45.02 440 GLU A CA 1
ATOM 3127 C C . GLU A 1 407 ? 128.434 150.044 111.996 1.00 45.02 440 GLU A C 1
ATOM 3128 O O . GLU A 1 407 ? 128.067 150.938 112.762 1.00 45.02 440 GLU A O 1
ATOM 3134 N N . THR A 1 408 ? 128.049 150.011 110.714 1.00 44.64 441 THR A N 1
ATOM 3135 C CA . THR A 1 408 ? 127.067 150.995 110.255 1.00 44.64 441 THR A CA 1
ATOM 3136 C C . THR A 1 408 ? 125.686 150.722 110.826 1.00 44.64 441 THR A C 1
ATOM 3137 O O . THR A 1 408 ? 124.937 151.668 111.084 1.00 44.64 441 THR A O 1
ATOM 3141 N N . LEU A 1 409 ? 125.328 149.455 111.034 1.00 47.87 442 LEU A N 1
ATOM 3142 C CA . LEU A 1 409 ? 124.044 149.158 111.662 1.00 47.87 442 LEU A CA 1
ATOM 3143 C C . LEU A 1 409 ? 124.037 149.576 113.123 1.00 47.87 442 LEU A C 1
ATOM 3144 O O . LEU A 1 409 ? 123.014 150.032 113.637 1.00 47.87 442 LEU A O 1
ATOM 3149 N N . LYS A 1 410 ? 125.175 149.444 113.802 1.00 50.64 443 LYS A N 1
ATOM 3150 C CA . LYS A 1 410 ? 125.294 149.957 115.159 1.00 50.64 443 LYS A CA 1
ATOM 3151 C C . LYS A 1 410 ? 125.291 151.475 115.188 1.00 50.64 443 LYS A C 1
ATOM 3152 O O . LYS A 1 410 ? 124.847 152.069 116.172 1.00 50.64 443 LYS A O 1
ATOM 3158 N N . ALA A 1 411 ? 125.802 152.119 114.140 1.00 50.79 444 ALA A N 1
ATOM 3159 C CA . ALA A 1 411 ? 125.745 153.573 114.074 1.00 50.79 444 ALA A CA 1
ATOM 3160 C C . ALA A 1 411 ? 124.321 154.058 113.841 1.00 50.79 444 ALA A C 1
ATOM 3161 O O . ALA A 1 411 ? 123.909 155.076 114.404 1.00 50.79 444 ALA A O 1
ATOM 3163 N N . ILE A 1 412 ? 123.559 153.345 113.015 1.00 49.67 445 ILE A N 1
ATOM 3164 C CA . ILE A 1 412 ? 122.166 153.709 112.778 1.00 49.67 445 ILE A CA 1
ATOM 3165 C C . ILE A 1 412 ? 121.324 153.442 114.020 1.00 49.67 445 ILE A C 1
ATOM 3166 O O . ILE A 1 412 ? 120.564 154.304 114.474 1.00 49.67 445 ILE A O 1
ATOM 3171 N N . LYS A 1 413 ? 121.463 152.253 114.602 1.00 53.62 446 LYS A N 1
ATOM 3172 C CA . LYS A 1 413 ? 120.605 151.848 115.709 1.00 53.62 446 LYS A CA 1
ATOM 3173 C C . LYS A 1 413 ? 121.074 152.441 117.033 1.00 53.62 446 LYS A C 1
ATOM 3174 O O . LYS A 1 413 ? 120.339 153.188 117.686 1.00 53.62 446 LYS A O 1
ATOM 3180 N N . LEU A 1 414 ? 122.296 152.124 117.444 1.00 56.94 447 LEU A N 1
ATOM 3181 C CA . LEU A 1 414 ? 122.765 152.463 118.780 1.00 56.94 447 LEU A CA 1
ATOM 3182 C C . LEU A 1 414 ? 123.381 153.850 118.881 1.00 56.94 447 LEU A C 1
ATOM 3183 O O . LEU A 1 414 ? 123.800 154.239 119.974 1.00 56.94 447 LEU A O 1
ATOM 3188 N N . ASP A 1 415 ? 123.455 154.609 117.791 1.00 58.22 448 ASP A N 1
ATOM 3189 C CA . ASP A 1 415 ? 124.058 155.932 117.844 1.00 58.22 448 ASP A CA 1
ATOM 3190 C C . ASP A 1 415 ? 123.233 157.024 117.185 1.00 58.22 448 ASP A C 1
ATOM 3191 O O . ASP A 1 415 ? 123.565 158.201 117.357 1.00 58.22 448 ASP A O 1
ATOM 3196 N N . GLY A 1 416 ? 122.186 156.687 116.440 1.00 57.90 449 GLY A N 1
ATOM 3197 C CA . GLY A 1 416 ? 121.382 157.712 115.809 1.00 57.90 449 GLY A CA 1
ATOM 3198 C C . GLY A 1 416 ? 122.037 158.392 114.635 1.00 57.90 449 GLY A C 1
ATOM 3199 O O . GLY A 1 416 ? 121.614 159.482 114.245 1.00 57.90 449 GLY A O 1
ATOM 3200 N N . VAL A 1 417 ? 123.080 157.786 114.071 1.00 53.73 450 VAL A N 1
ATOM 3201 C CA . VAL A 1 417 ? 123.727 158.324 112.885 1.00 53.73 450 VAL A CA 1
ATOM 3202 C C . VAL A 1 417 ? 122.827 158.090 111.680 1.00 53.73 450 VAL A C 1
ATOM 3203 O O . VAL A 1 417 ? 122.209 157.028 111.541 1.00 53.73 450 VAL A O 1
ATOM 3207 N N . ASP A 1 418 ? 122.722 159.095 110.815 1.00 51.28 451 ASP A N 1
ATOM 3208 C CA . ASP A 1 418 ? 121.801 159.042 109.683 1.00 51.28 451 ASP A CA 1
ATOM 3209 C C . ASP A 1 418 ? 122.519 158.507 108.447 1.00 51.28 451 ASP A C 1
ATOM 3210 O O . ASP A 1 418 ? 122.752 159.209 107.469 1.00 51.28 451 ASP A O 1
ATOM 3215 N N . VAL A 1 419 ? 122.857 157.226 108.500 1.00 45.01 452 VAL A N 1
ATOM 3216 C CA . VAL A 1 419 ? 123.448 156.563 107.344 1.00 45.01 452 VAL A CA 1
ATOM 3217 C C . VAL A 1 419 ? 122.326 156.163 106.397 1.00 45.01 452 VAL A C 1
ATOM 3218 O O . VAL A 1 419 ? 121.408 155.434 106.781 1.00 45.01 452 VAL A O 1
ATOM 3222 N N . ILE A 1 420 ? 122.392 156.646 105.159 1.00 42.09 453 ILE A N 1
ATOM 3223 C CA . ILE A 1 420 ? 121.338 156.373 104.191 1.00 42.09 453 ILE A CA 1
ATOM 3224 C C . ILE A 1 420 ? 121.716 155.288 103.193 1.00 42.09 453 ILE A C 1
ATOM 3225 O O . ILE A 1 420 ? 120.827 154.746 102.520 1.00 42.09 453 ILE A O 1
ATOM 3230 N N . GLY A 1 421 ? 122.991 154.946 103.085 1.00 36.57 454 GLY A N 1
ATOM 3231 C CA . GLY A 1 421 ? 123.393 153.898 102.173 1.00 36.57 454 GLY A CA 1
ATOM 3232 C C . GLY A 1 421 ? 124.756 153.371 102.534 1.00 36.57 454 GLY A C 1
ATOM 3233 O O . GLY A 1 421 ? 125.525 154.008 103.255 1.00 36.57 454 GLY A O 1
ATOM 3234 N N . TYR A 1 422 ? 125.035 152.178 102.031 1.00 33.94 455 TYR A N 1
ATOM 3235 C CA . TYR A 1 422 ? 126.325 151.527 102.169 1.00 33.94 455 TYR A CA 1
ATOM 3236 C C . TYR A 1 422 ? 126.749 151.078 100.787 1.00 33.94 455 TYR A C 1
ATOM 3237 O O . TYR A 1 422 ? 125.963 150.446 100.085 1.00 33.94 455 TYR A O 1
ATOM 3246 N N . THR A 1 423 ? 127.985 151.379 100.408 1.00 33.19 456 THR A N 1
ATOM 3247 C CA . THR A 1 423 ? 128.552 150.942 99.138 1.00 33.19 456 THR A CA 1
ATOM 3248 C C . THR A 1 423 ? 129.694 149.983 99.429 1.00 33.19 456 THR A C 1
ATOM 3249 O O . THR A 1 423 ? 130.733 150.393 99.951 1.00 33.19 456 THR A O 1
ATOM 3253 N N . ALA A 1 424 ? 129.506 148.711 99.099 1.00 33.63 457 ALA A N 1
ATOM 3254 C CA . ALA A 1 424 ? 130.629 147.786 99.117 1.00 33.63 457 ALA A CA 1
ATOM 3255 C C . ALA A 1 424 ? 131.509 148.077 97.920 1.00 33.63 457 ALA A C 1
ATOM 3256 O O . ALA A 1 424 ? 131.029 148.118 96.789 1.00 33.63 457 ALA A O 1
ATOM 3258 N N . TRP A 1 425 ? 132.788 148.311 98.152 1.00 35.78 458 TRP A N 1
ATOM 3259 C CA . TRP A 1 425 ? 133.616 148.812 97.075 1.00 35.78 458 TRP A CA 1
ATOM 3260 C C . TRP A 1 425 ? 134.107 147.682 96.186 1.00 35.78 458 TRP A C 1
ATOM 3261 O O . TRP A 1 425 ? 134.369 146.574 96.662 1.00 35.78 458 TRP A O 1
ATOM 3272 N N . SER A 1 426 ? 134.247 148.003 94.891 1.00 38.59 459 SER A N 1
ATOM 3273 C CA . SER A 1 426 ? 134.785 147.162 93.840 1.00 38.59 459 SER A CA 1
ATOM 3274 C C . SER A 1 426 ? 133.875 145.963 93.658 1.00 38.59 459 SER A C 1
ATOM 3275 O O . SER A 1 426 ? 134.034 144.953 94.339 1.00 38.59 459 SER A O 1
ATOM 3278 N N . LEU A 1 427 ? 132.780 146.181 92.925 1.00 38.41 460 LEU A N 1
ATOM 3279 C CA . LEU A 1 427 ? 132.001 145.102 92.323 1.00 38.41 460 LEU A CA 1
ATOM 3280 C C . LEU A 1 427 ? 132.867 143.973 91.777 1.00 38.41 460 LEU A C 1
ATOM 3281 O O . LEU A 1 427 ? 132.623 142.800 92.064 1.00 38.41 460 LEU A O 1
ATOM 3286 N N . MET A 1 428 ? 133.889 144.307 90.998 1.00 43.71 461 MET A N 1
ATOM 3287 C CA . MET A 1 428 ? 134.796 143.320 90.447 1.00 43.71 461 MET A CA 1
ATOM 3288 C C . MET A 1 428 ? 136.230 143.690 90.788 1.00 43.71 461 MET A C 1
ATOM 3289 O O . MET A 1 428 ? 136.526 144.821 91.171 1.00 43.71 461 MET A O 1
ATOM 3294 N N . ASP A 1 429 ? 137.118 142.711 90.655 1.00 47.27 462 ASP A N 1
ATOM 3295 C CA . ASP A 1 429 ? 138.544 142.944 90.823 1.00 47.27 462 ASP A CA 1
ATOM 3296 C C . ASP A 1 429 ? 139.075 143.835 89.707 1.00 47.27 462 ASP A C 1
ATOM 3297 O O . ASP A 1 429 ? 138.610 143.783 88.569 1.00 47.27 462 ASP A O 1
ATOM 3302 N N . GLY A 1 430 ? 140.058 144.653 90.037 1.00 48.02 463 GLY A N 1
ATOM 3303 C CA . GLY A 1 430 ? 140.650 145.520 89.050 1.00 48.02 463 GLY A CA 1
ATOM 3304 C C . GLY A 1 430 ? 141.979 146.065 89.493 1.00 48.02 463 GLY A C 1
ATOM 3305 O O . GLY A 1 430 ? 142.657 145.480 90.337 1.00 48.02 463 GLY A O 1
ATOM 3306 N N . PHE A 1 431 ? 142.350 147.191 88.893 1.00 51.89 464 PHE A N 1
ATOM 3307 C CA . PHE A 1 431 ? 143.555 147.917 89.266 1.00 51.89 464 PHE A CA 1
ATOM 3308 C C . PHE A 1 431 ? 143.427 148.462 90.682 1.00 51.89 464 PHE A C 1
ATOM 3309 O O . PHE A 1 431 ? 142.324 148.674 91.182 1.00 51.89 464 PHE A O 1
ATOM 3317 N N . GLU A 1 432 ? 144.559 148.674 91.357 1.00 50.60 465 GLU A N 1
ATOM 3318 C CA . GLU A 1 432 ? 144.483 149.128 92.743 1.00 50.60 465 GLU A CA 1
ATOM 3319 C C . GLU A 1 432 ? 145.401 150.310 93.030 1.00 50.60 465 GLU A C 1
ATOM 3320 O O . GLU A 1 432 ? 145.848 150.490 94.164 1.00 50.60 465 GLU A O 1
ATOM 3326 N N . TRP A 1 433 ? 145.726 151.073 91.990 1.00 51.33 466 TRP A N 1
ATOM 3327 C CA . TRP A 1 433 ? 146.219 152.450 91.961 1.00 51.33 466 TRP A CA 1
ATOM 3328 C C . TRP A 1 433 ? 147.652 152.694 92.429 1.00 51.33 466 TRP A C 1
ATOM 3329 O O . TRP A 1 433 ? 148.304 153.611 91.931 1.00 51.33 466 TRP A O 1
ATOM 3340 N N . HIS A 1 434 ? 148.191 151.889 93.329 1.00 52.29 467 HIS A N 1
ATOM 3341 C CA . HIS A 1 434 ? 149.615 151.988 93.622 1.00 52.29 467 HIS A CA 1
ATOM 3342 C C . HIS A 1 434 ? 150.075 150.607 94.033 1.00 52.29 467 HIS A C 1
ATOM 3343 O O . HIS A 1 434 ? 151.263 150.354 94.254 1.00 52.29 467 HIS A O 1
ATOM 3350 N N . ARG A 1 435 ? 149.100 149.715 94.138 1.00 51.92 468 ARG A N 1
ATOM 3351 C CA . ARG A 1 435 ? 149.292 148.349 94.571 1.00 51.92 468 ARG A CA 1
ATOM 3352 C C . ARG A 1 435 ? 149.053 147.393 93.421 1.00 51.92 468 ARG A C 1
ATOM 3353 O O . ARG A 1 435 ? 149.061 146.176 93.620 1.00 51.92 468 ARG A O 1
ATOM 3361 N N . GLY A 1 436 ? 148.860 147.939 92.220 1.00 50.76 469 GLY A N 1
ATOM 3362 C CA . GLY A 1 436 ? 148.753 147.210 90.974 1.00 50.76 469 GLY A CA 1
ATOM 3363 C C . GLY A 1 436 ? 147.631 146.203 90.935 1.00 50.76 469 GLY A C 1
ATOM 3364 O O . GLY A 1 436 ? 146.454 146.559 90.979 1.00 50.76 469 GLY A O 1
ATOM 3365 N N . TYR A 1 437 ? 148.002 144.934 90.851 1.00 53.17 470 TYR A N 1
ATOM 3366 C CA . TYR A 1 437 ? 147.066 143.826 90.934 1.00 53.17 470 TYR A CA 1
ATOM 3367 C C . TYR A 1 437 ? 147.484 142.881 92.047 1.00 53.17 470 TYR A C 1
ATOM 3368 O O . TYR A 1 437 ? 147.050 141.728 92.091 1.00 53.17 470 TYR A O 1
ATOM 3377 N N . SER A 1 438 ? 148.328 143.373 92.959 1.00 48.98 471 SER A N 1
ATOM 3378 C CA . SER A 1 438 ? 148.736 142.609 94.129 1.00 48.98 471 SER A CA 1
ATOM 3379 C C . SER A 1 438 ? 147.654 142.569 95.190 1.00 48.98 471 SER A C 1
ATOM 3380 O O . SER A 1 438 ? 147.797 141.848 96.182 1.00 48.98 471 SER A O 1
ATOM 3383 N N . ILE A 1 439 ? 146.585 143.330 94.992 1.00 47.83 472 ILE A N 1
ATOM 3384 C CA . ILE A 1 439 ? 145.535 143.566 95.965 1.00 47.83 472 ILE A CA 1
ATOM 3385 C C . ILE A 1 439 ? 144.210 143.332 95.265 1.00 47.83 472 ILE A C 1
ATOM 3386 O O . ILE A 1 439 ? 144.044 143.704 94.099 1.00 47.83 472 ILE A O 1
ATOM 3391 N N . ARG A 1 440 ? 143.287 142.660 95.941 1.00 45.69 473 ARG A N 1
ATOM 3392 C CA . ARG A 1 440 ? 141.985 142.375 95.363 1.00 45.69 473 ARG A CA 1
ATOM 3393 C C . ARG A 1 440 ? 140.907 142.888 96.297 1.00 45.69 473 ARG A C 1
ATOM 3394 O O . ARG A 1 440 ? 140.835 142.478 97.457 1.00 45.69 473 ARG A O 1
ATOM 3402 N N . ARG A 1 441 ? 140.083 143.796 95.790 1.00 41.86 474 ARG A N 1
ATOM 3403 C CA . ARG A 1 441 ? 138.979 144.358 96.546 1.00 41.86 474 ARG A CA 1
ATOM 3404 C C . ARG A 1 441 ? 137.643 144.005 95.929 1.00 41.86 474 ARG A C 1
ATOM 3405 O O . ARG A 1 441 ? 136.613 144.514 96.371 1.00 41.86 474 ARG A O 1
ATOM 3413 N N . GLY A 1 442 ? 137.635 143.146 94.923 1.00 39.33 475 GLY A N 1
ATOM 3414 C CA . GLY A 1 442 ? 136.416 142.849 94.223 1.00 39.33 475 GLY A CA 1
ATOM 3415 C C . GLY A 1 442 ? 135.494 141.945 95.009 1.00 39.33 475 GLY A C 1
ATOM 3416 O O . GLY A 1 442 ? 135.916 141.144 95.835 1.00 39.33 475 GLY A O 1
ATOM 3417 N N . LEU A 1 443 ? 134.205 142.102 94.754 1.00 38.92 476 LEU A N 1
ATOM 3418 C CA . LEU A 1 443 ? 133.235 141.101 95.155 1.00 38.92 476 LEU A CA 1
ATOM 3419 C C . LEU A 1 443 ? 133.121 139.978 94.142 1.00 38.92 476 LEU A C 1
ATOM 3420 O O . LEU A 1 443 ? 132.673 138.890 94.493 1.00 38.92 476 LEU A O 1
ATOM 3425 N N . PHE A 1 444 ? 133.522 140.210 92.900 1.00 43.37 477 PHE A N 1
ATOM 3426 C CA . PHE A 1 444 ? 133.454 139.205 91.854 1.00 43.37 477 PHE A CA 1
ATOM 3427 C C . PHE A 1 444 ? 134.856 138.966 91.328 1.00 43.37 477 PHE A C 1
ATOM 3428 O O . PHE A 1 444 ? 135.555 139.914 90.968 1.00 43.37 477 PHE A O 1
ATOM 3436 N N . TYR A 1 445 ? 135.263 137.704 91.295 1.00 51.48 478 TYR A N 1
ATOM 3437 C CA . TYR A 1 445 ? 136.633 137.363 90.948 1.00 51.48 478 TYR A CA 1
ATOM 3438 C C . TYR A 1 445 ? 136.860 137.520 89.451 1.00 51.48 478 TYR A C 1
ATOM 3439 O O . TYR A 1 445 ? 136.092 137.003 88.638 1.00 51.48 478 TYR A O 1
ATOM 3448 N N . VAL A 1 446 ? 137.915 138.240 89.090 1.00 54.46 479 VAL A N 1
ATOM 3449 C CA . VAL A 1 446 ? 138.293 138.462 87.701 1.00 54.46 479 VAL A CA 1
ATOM 3450 C C . VAL A 1 446 ? 139.633 137.786 87.477 1.00 54.46 479 VAL A C 1
ATOM 3451 O O . VAL A 1 446 ? 140.610 138.097 88.168 1.00 54.46 479 VAL A O 1
ATOM 3455 N N . ASP A 1 447 ? 139.683 136.867 86.522 1.00 58.72 480 ASP A N 1
ATOM 3456 C CA . ASP A 1 447 ? 140.949 136.295 86.082 1.00 58.72 480 ASP A CA 1
ATOM 3457 C C . ASP A 1 447 ? 141.559 137.250 85.067 1.00 58.72 480 ASP A C 1
ATOM 3458 O O . ASP A 1 447 ? 141.076 137.354 83.938 1.00 58.72 480 ASP A O 1
ATOM 3463 N N . PHE A 1 448 ? 142.616 137.955 85.468 1.00 58.36 481 PHE A N 1
ATOM 3464 C CA . PHE A 1 448 ? 143.182 138.998 84.624 1.00 58.36 481 PHE A CA 1
ATOM 3465 C C . PHE A 1 448 ? 143.937 138.441 83.427 1.00 58.36 481 PHE A C 1
ATOM 3466 O O . PHE A 1 448 ? 144.136 139.164 82.446 1.00 58.36 481 PHE A O 1
ATOM 3474 N N . LEU A 1 449 ? 144.368 137.185 83.489 1.00 67.60 482 LEU A N 1
ATOM 3475 C CA . LEU A 1 449 ? 144.998 136.529 82.355 1.00 67.60 482 LEU A CA 1
ATOM 3476 C C . LEU A 1 449 ? 143.987 135.919 81.401 1.00 67.60 482 LEU A C 1
ATOM 3477 O O . LEU A 1 449 ? 144.359 135.547 80.285 1.00 67.60 482 LEU A O 1
ATOM 3482 N N . SER A 1 450 ? 142.727 135.818 81.811 1.00 69.89 483 SER A N 1
ATOM 3483 C CA . SER A 1 450 ? 141.686 135.250 80.974 1.00 69.89 483 SER A CA 1
ATOM 3484 C C . SER A 1 450 ? 141.306 136.218 79.857 1.00 69.89 483 SER A C 1
ATOM 3485 O O . SER A 1 450 ? 141.749 137.368 79.808 1.00 69.89 483 SER A O 1
ATOM 3488 N N . GLN A 1 451 ? 140.462 135.739 78.950 1.00 76.45 484 GLN A N 1
ATOM 3489 C CA . GLN A 1 451 ? 139.957 136.556 77.856 1.00 76.45 484 GLN A CA 1
ATOM 3490 C C . GLN A 1 451 ? 138.494 136.925 78.022 1.00 76.45 484 GLN A C 1
ATOM 3491 O O . GLN A 1 451 ? 138.106 138.050 77.703 1.00 76.45 484 GLN A O 1
ATOM 3497 N N . ASP A 1 452 ? 137.675 136.008 78.539 1.00 75.41 485 ASP A N 1
ATOM 3498 C CA . ASP A 1 452 ? 136.274 136.326 78.778 1.00 75.41 485 ASP A CA 1
ATOM 3499 C C . ASP A 1 452 ? 136.108 137.264 79.963 1.00 75.41 485 ASP A C 1
ATOM 3500 O O . ASP A 1 452 ? 135.173 138.074 79.971 1.00 75.41 485 ASP A O 1
ATOM 3505 N N . LYS A 1 453 ? 137.018 137.175 80.942 1.00 67.24 486 LYS A N 1
ATOM 3506 C CA . LYS A 1 453 ? 137.020 137.972 82.174 1.00 67.24 486 LYS A CA 1
ATOM 3507 C C . LYS A 1 453 ? 135.686 137.867 82.906 1.00 67.24 486 LYS A C 1
ATOM 3508 O O . LYS A 1 453 ? 135.029 138.867 83.198 1.00 67.24 486 LYS A O 1
ATOM 3514 N N . MET A 1 454 ? 135.271 136.632 83.166 1.00 65.42 487 MET A N 1
ATOM 3515 C CA . MET A 1 454 ? 133.981 136.387 83.788 1.00 65.42 487 MET A CA 1
ATOM 3516 C C . MET A 1 454 ? 133.989 136.856 85.235 1.00 65.42 487 MET A C 1
ATOM 3517 O O . MET A 1 454 ? 135.021 136.851 85.907 1.00 65.42 487 MET A O 1
ATOM 3522 N N . LEU A 1 455 ? 132.823 137.274 85.711 1.00 52.43 488 LEU A N 1
ATOM 3523 C CA . LEU A 1 455 ? 132.681 137.753 87.081 1.00 52.43 488 LEU A CA 1
ATOM 3524 C C . LEU A 1 455 ? 132.144 136.595 87.904 1.00 52.43 488 LEU A C 1
ATOM 3525 O O . LEU A 1 455 ? 130.938 136.372 87.990 1.00 52.43 488 LEU A O 1
ATOM 3530 N N . LEU A 1 456 ? 133.043 135.869 88.500 1.00 48.69 489 LEU A N 1
ATOM 3531 C CA . LEU A 1 456 ? 132.691 134.732 89.333 1.00 48.69 489 LEU A CA 1
ATOM 3532 C C . LEU A 1 456 ? 132.459 135.198 90.760 1.00 48.69 489 LEU A C 1
ATOM 3533 O O . LEU A 1 456 ? 133.308 135.901 91.313 1.00 48.69 489 LEU A O 1
ATOM 3538 N N . PRO A 1 457 ? 131.326 134.848 91.370 1.00 46.45 490 PRO A N 1
ATOM 3539 C CA . PRO A 1 457 ? 131.005 135.377 92.701 1.00 46.45 490 PRO A CA 1
ATOM 3540 C C . PRO A 1 457 ? 131.922 134.808 93.770 1.00 46.45 490 PRO A C 1
ATOM 3541 O O . PRO A 1 457 ? 132.093 133.594 93.887 1.00 46.45 490 PRO A O 1
ATOM 3545 N N . LYS A 1 458 ? 132.503 135.702 94.557 1.00 43.50 491 LYS A N 1
ATOM 3546 C CA . LYS A 1 458 ? 133.368 135.315 95.658 1.00 43.50 491 LYS A CA 1
ATOM 3547 C C . LYS A 1 458 ? 132.512 134.898 96.850 1.00 43.50 491 LYS A C 1
ATOM 3548 O O . LYS A 1 458 ? 131.285 134.816 96.767 1.00 43.50 491 LYS A O 1
ATOM 3554 N N . SER A 1 459 ? 133.152 134.623 97.985 1.00 41.59 492 SER A N 1
ATOM 3555 C CA . SER A 1 459 ? 132.398 134.360 99.203 1.00 41.59 492 SER A CA 1
ATOM 3556 C C . SER A 1 459 ? 131.715 135.620 99.704 1.00 41.59 492 SER A C 1
ATOM 3557 O O . SER A 1 459 ? 130.593 135.562 100.224 1.00 41.59 492 SER A O 1
ATOM 3560 N N . SER A 1 460 ? 132.370 136.765 99.516 1.00 39.66 493 SER A N 1
ATOM 3561 C CA . SER A 1 460 ? 131.808 138.045 99.914 1.00 39.66 493 SER A CA 1
ATOM 3562 C C . SER A 1 460 ? 130.653 138.469 99.023 1.00 39.66 493 SER A C 1
ATOM 3563 O O . SER A 1 460 ? 129.769 139.191 99.484 1.00 39.66 493 SER A O 1
ATOM 3566 N N . ALA A 1 461 ? 130.622 138.019 97.767 1.00 37.67 494 ALA A N 1
ATOM 3567 C CA . ALA A 1 461 ? 129.471 138.305 96.915 1.00 37.67 494 ALA A CA 1
ATOM 3568 C C . ALA A 1 461 ? 128.233 137.569 97.394 1.00 37.67 494 ALA A C 1
ATOM 3569 O O . ALA A 1 461 ? 127.145 138.148 97.432 1.00 37.67 494 ALA A O 1
ATOM 3571 N N . LEU A 1 462 ? 128.380 136.297 97.768 1.00 37.62 495 LEU A N 1
ATOM 3572 C CA . LEU A 1 462 ? 127.248 135.539 98.285 1.00 37.62 495 LEU A CA 1
ATOM 3573 C C . LEU A 1 462 ? 126.809 136.065 99.640 1.00 37.62 495 LEU A C 1
ATOM 3574 O O . LEU A 1 462 ? 125.606 136.137 99.921 1.00 37.62 495 LEU A O 1
ATOM 3579 N N . PHE A 1 463 ? 127.770 136.474 100.474 1.00 36.85 496 PHE A N 1
ATOM 3580 C CA . PHE A 1 463 ? 127.437 137.069 101.764 1.00 36.85 496 PHE A CA 1
ATOM 3581 C C . PHE A 1 463 ? 126.689 138.385 101.591 1.00 36.85 496 PHE A C 1
ATOM 3582 O O . PHE A 1 463 ? 125.667 138.619 102.243 1.00 36.85 496 PHE A O 1
ATOM 3590 N N . TYR A 1 464 ? 127.188 139.258 100.714 1.00 38.85 497 TYR A N 1
ATOM 3591 C CA . TYR A 1 464 ? 126.565 140.555 100.501 1.00 38.85 497 TYR A CA 1
ATOM 3592 C C . TYR A 1 464 ? 125.218 140.426 99.808 1.00 38.85 497 TYR A C 1
ATOM 3593 O O . TYR A 1 464 ? 124.309 141.203 100.097 1.00 38.85 497 TYR A O 1
ATOM 3602 N N . GLN A 1 465 ? 125.057 139.434 98.932 1.00 44.01 498 GLN A N 1
ATOM 3603 C CA . GLN A 1 465 ? 123.763 139.192 98.310 1.00 44.01 498 GLN A CA 1
ATOM 3604 C C . GLN A 1 465 ? 122.738 138.710 99.328 1.00 44.01 498 GLN A C 1
ATOM 3605 O O . GLN A 1 465 ? 121.603 139.206 99.356 1.00 44.01 498 GLN A O 1
ATOM 3611 N N . LYS A 1 466 ? 123.123 137.768 100.195 1.00 45.30 499 LYS A N 1
ATOM 3612 C CA . LYS A 1 466 ? 122.210 137.312 101.236 1.00 45.30 499 LYS A CA 1
ATOM 3613 C C . LYS A 1 466 ? 121.957 138.372 102.298 1.00 45.30 499 LYS A C 1
ATOM 3614 O O . LYS A 1 466 ? 120.933 138.309 102.981 1.00 45.30 499 LYS A O 1
ATOM 3620 N N . LEU A 1 467 ? 122.857 139.340 102.453 1.00 42.63 500 LEU A N 1
ATOM 3621 C CA . LEU A 1 467 ? 122.629 140.420 103.401 1.00 42.63 500 LEU A CA 1
ATOM 3622 C C . LEU A 1 467 ? 121.743 141.518 102.826 1.00 42.63 500 LEU A C 1
ATOM 3623 O O . LEU A 1 467 ? 120.967 142.127 103.568 1.00 42.63 500 LEU A O 1
ATOM 3628 N N . ILE A 1 468 ? 121.866 141.806 101.529 1.00 45.23 501 ILE A N 1
ATOM 3629 C CA . ILE A 1 468 ? 120.926 142.709 100.871 1.00 45.23 501 ILE A CA 1
ATOM 3630 C C . ILE A 1 468 ? 119.532 142.099 100.872 1.00 45.23 501 ILE A C 1
ATOM 3631 O O . ILE A 1 468 ? 118.535 142.787 101.127 1.00 45.23 501 ILE A O 1
ATOM 3636 N N . GLU A 1 469 ? 119.447 140.787 100.630 1.00 50.22 502 GLU A N 1
ATOM 3637 C CA . GLU A 1 469 ? 118.169 140.086 100.658 1.00 50.22 502 GLU A CA 1
ATOM 3638 C C . GLU A 1 469 ? 117.530 140.073 102.040 1.00 50.22 502 GLU A C 1
ATOM 3639 O O . GLU A 1 469 ? 116.317 140.274 102.147 1.00 50.22 502 GLU A O 1
ATOM 3645 N N . LYS A 1 470 ? 118.310 139.858 103.095 1.00 49.16 503 LYS A N 1
ATOM 3646 C CA . LYS A 1 470 ? 117.799 139.907 104.456 1.00 49.16 503 LYS A CA 1
ATOM 3647 C C . LYS A 1 470 ? 117.712 141.321 105.008 1.00 49.16 503 LYS A C 1
ATOM 3648 O O . LYS A 1 470 ? 117.184 141.497 106.110 1.00 49.16 503 LYS A O 1
ATOM 3654 N N . ASN A 1 471 ? 118.227 142.309 104.265 1.00 49.12 504 ASN A N 1
ATOM 3655 C CA . ASN A 1 471 ? 118.276 143.726 104.650 1.00 49.12 504 ASN A CA 1
ATOM 3656 C C . ASN A 1 471 ? 119.004 143.933 105.973 1.00 49.12 504 ASN A C 1
ATOM 3657 O O . ASN A 1 471 ? 118.615 144.759 106.793 1.00 49.12 504 ASN A O 1
ATOM 3662 N N . GLY A 1 472 ? 120.081 143.192 106.175 1.00 47.91 505 GLY A N 1
ATOM 3663 C CA . GLY A 1 472 ? 120.853 143.355 107.384 1.00 47.91 505 GLY A CA 1
ATOM 3664 C C . GLY A 1 472 ? 121.068 142.052 108.112 1.00 47.91 505 GLY A C 1
ATOM 3665 O O . GLY A 1 472 ? 121.331 141.018 107.495 1.00 47.91 505 GLY A O 1
ATOM 3666 N N . PHE A 1 473 ? 120.955 142.093 109.435 1.00 51.73 506 PHE A N 1
ATOM 3667 C CA . PHE A 1 473 ? 121.162 140.932 110.292 1.00 51.73 506 PHE A CA 1
ATOM 3668 C C . PHE A 1 473 ? 119.877 140.689 111.072 1.00 51.73 506 PHE A C 1
ATOM 3669 O O . PHE A 1 473 ? 119.738 141.160 112.209 1.00 51.73 506 PHE A O 1
ATOM 3677 N N . PRO A 1 474 ? 118.917 139.972 110.499 1.00 54.75 507 PRO A N 1
ATOM 3678 C CA . PRO A 1 474 ? 117.704 139.646 111.236 1.00 54.75 507 PRO A CA 1
ATOM 3679 C C . PRO A 1 474 ? 117.997 138.601 112.295 1.00 54.75 507 PRO A C 1
ATOM 3680 O O . PRO A 1 474 ? 119.020 137.904 112.213 1.00 54.75 507 PRO A O 1
ATOM 3684 N N . PRO A 1 475 ? 117.149 138.480 113.318 1.00 59.93 508 PRO A N 1
ATOM 3685 C CA . PRO A 1 475 ? 117.336 137.413 114.313 1.00 59.93 508 PRO A CA 1
ATOM 3686 C C . PRO A 1 475 ? 117.102 136.046 113.689 1.00 59.93 508 PRO A C 1
ATOM 3687 O O . PRO A 1 475 ? 116.038 135.776 113.131 1.00 59.93 508 PRO A O 1
ATOM 3691 N N . LEU A 1 476 ? 118.114 135.193 113.774 1.00 62.17 509 LEU A N 1
ATOM 3692 C CA . LEU A 1 476 ? 118.041 133.854 113.222 1.00 62.17 509 LEU A CA 1
ATOM 3693 C C . LEU A 1 476 ? 117.234 132.945 114.146 1.00 62.17 509 LEU A C 1
ATOM 3694 O O . LEU A 1 476 ? 117.272 133.103 115.368 1.00 62.17 509 LEU A O 1
ATOM 3699 N N . PRO A 1 477 ? 116.491 131.982 113.588 1.00 63.57 510 PRO A N 1
ATOM 3700 C CA . PRO A 1 477 ? 115.717 131.067 114.440 1.00 63.57 510 PRO A CA 1
ATOM 3701 C C . PRO A 1 477 ? 116.563 130.042 115.171 1.00 63.57 510 PRO A C 1
ATOM 3702 O O . PRO A 1 477 ? 116.032 129.344 116.043 1.00 63.57 510 PRO A O 1
ATOM 3706 N N . GLU A 1 478 ? 117.848 129.920 114.846 1.00 60.55 511 GLU A N 1
ATOM 3707 C CA . GLU A 1 478 ? 118.750 129.017 115.539 1.00 60.55 511 GLU A CA 1
ATOM 3708 C C . GLU A 1 478 ? 119.544 129.718 116.629 1.00 60.55 511 GLU A C 1
ATOM 3709 O O . GLU A 1 478 ? 120.449 129.113 117.209 1.00 60.55 511 GLU A O 1
ATOM 3715 N N . ASN A 1 479 ? 119.228 130.978 116.918 1.00 60.36 512 ASN A N 1
ATOM 3716 C CA . ASN A 1 479 ? 119.898 131.731 117.963 1.00 60.36 512 ASN A CA 1
ATOM 3717 C C . ASN A 1 479 ? 118.958 132.233 119.044 1.00 60.36 512 ASN A C 1
ATOM 3718 O O . ASN A 1 479 ? 119.435 132.778 120.044 1.00 60.36 512 ASN A O 1
ATOM 3723 N N . GLN A 1 480 ? 117.653 132.076 118.874 1.00 59.56 513 GLN A N 1
ATOM 3724 C CA . GLN A 1 480 ? 116.697 132.522 119.876 1.00 59.56 513 GLN A CA 1
ATOM 3725 C C . GLN A 1 480 ? 116.655 131.520 121.026 1.00 59.56 513 GLN A C 1
ATOM 3726 O O . GLN A 1 480 ? 116.765 130.319 120.789 1.00 59.56 513 GLN A O 1
ATOM 3732 N N . PRO A 1 481 ? 116.503 131.989 122.268 1.00 53.09 514 PRO A N 1
ATOM 3733 C CA . PRO A 1 481 ? 116.587 131.086 123.422 1.00 53.09 514 PRO A CA 1
ATOM 3734 C C . PRO A 1 481 ? 115.461 130.065 123.472 1.00 53.09 514 PRO A C 1
ATOM 3735 O O . PRO A 1 481 ? 114.355 130.296 122.982 1.00 53.09 514 PRO A O 1
ATOM 3739 N N . LEU A 1 482 ? 115.774 128.916 124.059 1.00 51.69 515 LEU A N 1
ATOM 3740 C CA . LEU A 1 482 ? 114.840 127.813 124.211 1.00 51.69 515 LEU A CA 1
ATOM 3741 C C . LEU A 1 482 ? 114.332 127.764 125.644 1.00 51.69 515 LEU A C 1
ATOM 3742 O O . LEU A 1 482 ? 115.078 128.043 126.585 1.00 51.69 515 LEU A O 1
ATOM 3747 N N . GLU A 1 483 ? 113.057 127.427 125.801 1.00 59.99 516 GLU A N 1
ATOM 3748 C CA . GLU A 1 483 ? 112.462 127.187 127.106 1.00 59.99 516 GLU A CA 1
ATOM 3749 C C . GLU A 1 483 ? 112.355 125.688 127.341 1.00 59.99 516 GLU A C 1
ATOM 3750 O O . GLU A 1 483 ? 111.793 124.962 126.515 1.00 59.99 516 GLU A O 1
ATOM 3756 N N . GLY A 1 484 ? 112.889 125.233 128.464 1.00 52.71 517 GLY A N 1
ATOM 3757 C CA . GLY A 1 484 ? 112.889 123.820 128.775 1.00 52.71 517 GLY A CA 1
ATOM 3758 C C . GLY A 1 484 ? 113.833 123.542 129.918 1.00 52.71 517 GLY A C 1
ATOM 3759 O O . GLY A 1 484 ? 114.595 124.404 130.354 1.00 52.71 517 GLY A O 1
ATOM 3760 N N . THR A 1 485 ? 113.774 122.310 130.402 1.00 53.53 518 THR A N 1
ATOM 3761 C CA . THR A 1 485 ? 114.580 121.899 131.538 1.00 53.53 518 THR A CA 1
ATOM 3762 C C . THR A 1 485 ? 115.459 120.712 131.180 1.00 53.53 518 THR A C 1
ATOM 3763 O O . THR A 1 485 ? 115.041 119.803 130.459 1.00 53.53 518 THR A O 1
ATOM 3767 N N . PHE A 1 486 ? 116.687 120.752 131.687 1.00 50.06 519 PHE A N 1
ATOM 3768 C CA . PHE A 1 486 ? 117.580 119.612 131.702 1.00 50.06 519 PHE A CA 1
ATOM 3769 C C . PHE A 1 486 ? 116.983 118.507 132.576 1.00 50.06 519 PHE A C 1
ATOM 3770 O O . PHE A 1 486 ? 116.177 118.792 133.464 1.00 50.06 519 PHE A O 1
ATOM 3778 N N . PRO A 1 487 ? 117.365 117.216 132.355 1.00 56.38 520 PRO A N 1
ATOM 3779 C CA . PRO A 1 487 ? 116.706 116.132 133.100 1.00 56.38 520 PRO A CA 1
ATOM 3780 C C . PRO A 1 487 ? 117.016 116.113 134.585 1.00 56.38 520 PRO A C 1
ATOM 3781 O O . PRO A 1 487 ? 117.820 116.907 135.076 1.00 56.38 520 PRO A O 1
ATOM 3785 N N . CYS A 1 488 ? 116.360 115.222 135.315 1.00 77.43 521 CYS A N 1
ATOM 3786 C CA . CYS A 1 488 ? 116.743 114.994 136.695 1.00 77.43 521 CYS A CA 1
ATOM 3787 C C . CYS A 1 488 ? 118.068 114.244 136.742 1.00 77.43 521 CYS A C 1
ATOM 3788 O O . CYS A 1 488 ? 118.411 113.500 135.819 1.00 77.43 521 CYS A O 1
ATOM 3791 N N . ASP A 1 489 ? 118.811 114.460 137.833 1.00 72.62 522 ASP A N 1
ATOM 3792 C CA . ASP A 1 489 ? 120.200 114.013 137.993 1.00 72.62 522 ASP A CA 1
ATOM 3793 C C . ASP A 1 489 ? 121.100 114.546 136.878 1.00 72.62 522 ASP A C 1
ATOM 3794 O O . ASP A 1 489 ? 122.046 113.881 136.454 1.00 72.62 522 ASP A O 1
ATOM 3799 N N . PHE A 1 490 ? 120.800 115.745 136.386 1.00 50.90 523 PHE A N 1
ATOM 3800 C CA . PHE A 1 490 ? 121.749 116.481 135.570 1.00 50.90 523 PHE A CA 1
ATOM 3801 C C . PHE A 1 490 ? 122.842 117.034 136.472 1.00 50.90 523 PHE A C 1
ATOM 3802 O O . PHE A 1 490 ? 122.566 117.563 137.550 1.00 50.90 523 PHE A O 1
ATOM 3810 N N . ALA A 1 491 ? 124.089 116.896 136.044 1.00 43.59 524 ALA A N 1
ATOM 3811 C CA . ALA A 1 491 ? 125.228 117.228 136.892 1.00 43.59 524 ALA A CA 1
ATOM 3812 C C . ALA A 1 491 ? 125.555 118.700 136.725 1.00 43.59 524 ALA A C 1
ATOM 3813 O O . ALA A 1 491 ? 126.223 119.094 135.774 1.00 43.59 524 ALA A O 1
ATOM 3815 N N . TRP A 1 492 ? 125.102 119.519 137.659 1.00 42.90 525 TRP A N 1
ATOM 3816 C CA . TRP A 1 492 ? 125.453 120.932 137.679 1.00 42.90 525 TRP A CA 1
ATOM 3817 C C . TRP A 1 492 ? 126.711 121.091 138.512 1.00 42.90 525 TRP A C 1
ATOM 3818 O O . TRP A 1 492 ? 126.659 120.993 139.739 1.00 42.90 525 TRP A O 1
ATOM 3829 N N . GLY A 1 493 ? 127.845 121.341 137.866 1.00 39.48 526 GLY A N 1
ATOM 3830 C CA . GLY A 1 493 ? 129.111 121.340 138.552 1.00 39.48 526 GLY A CA 1
ATOM 3831 C C . GLY A 1 493 ? 129.921 122.587 138.261 1.00 39.48 526 GLY A C 1
ATOM 3832 O O . GLY A 1 493 ? 129.598 123.384 137.387 1.00 39.48 526 GLY A O 1
ATOM 3833 N N . VAL A 1 494 ? 130.987 122.734 139.036 1.00 36.19 527 VAL A N 1
ATOM 3834 C CA . VAL A 1 494 ? 132.006 123.739 138.775 1.00 36.19 527 VAL A CA 1
ATOM 3835 C C . VAL A 1 494 ? 133.343 123.016 138.844 1.00 36.19 527 VAL A C 1
ATOM 3836 O O . VAL A 1 494 ? 133.437 121.911 139.375 1.00 36.19 527 VAL A O 1
ATOM 3840 N N . VAL A 1 495 ? 134.375 123.606 138.242 1.00 36.82 528 VAL A N 1
ATOM 3841 C CA . VAL A 1 495 ? 135.677 122.960 138.254 1.00 36.82 528 VAL A CA 1
ATOM 3842 C C . VAL A 1 495 ? 136.670 123.841 139.004 1.00 36.82 528 VAL A C 1
ATOM 3843 O O . VAL A 1 495 ? 136.484 125.047 139.160 1.00 36.82 528 VAL A O 1
ATOM 3847 N N . ASP A 1 496 ? 137.726 123.199 139.499 1.00 42.94 529 ASP A N 1
ATOM 3848 C CA . ASP A 1 496 ? 138.896 123.877 140.050 1.00 42.94 529 ASP A CA 1
ATOM 3849 C C . ASP A 1 496 ? 140.078 122.958 139.774 1.00 42.94 529 ASP A C 1
ATOM 3850 O O . ASP A 1 496 ? 140.329 122.023 140.535 1.00 42.94 529 ASP A O 1
ATOM 3855 N N . ASN A 1 497 ? 140.791 123.231 138.683 1.00 45.41 530 ASN A N 1
ATOM 3856 C CA . ASN A 1 497 ? 141.878 122.369 138.247 1.00 45.41 530 ASN A CA 1
ATOM 3857 C C . ASN A 1 497 ? 143.079 122.441 139.172 1.00 45.41 530 ASN A C 1
ATOM 3858 O O . ASN A 1 497 ? 143.890 121.513 139.192 1.00 45.41 530 ASN A O 1
ATOM 3863 N N . TYR A 1 498 ? 143.205 123.518 139.937 1.00 51.94 531 TYR A N 1
ATOM 3864 C CA . TYR A 1 498 ? 144.264 123.702 140.920 1.00 51.94 531 TYR A CA 1
ATOM 3865 C C . TYR A 1 498 ? 143.587 123.822 142.269 1.00 51.94 531 TYR A C 1
ATOM 3866 O O . TYR A 1 498 ? 143.289 124.923 142.710 1.00 51.94 531 TYR A O 1
ATOM 3875 N N . ILE A 1 499 ? 143.338 122.716 142.924 1.00 49.69 532 ILE A N 1
ATOM 3876 C CA . ILE A 1 499 ? 142.738 122.825 144.244 1.00 49.69 532 ILE A CA 1
ATOM 3877 C C . ILE A 1 499 ? 143.819 123.262 145.224 1.00 49.69 532 ILE A C 1
ATOM 3878 O O . ILE A 1 499 ? 145.016 123.036 145.010 1.00 49.69 532 ILE A O 1
ATOM 3883 N N . GLN A 1 500 ? 143.406 123.985 146.259 1.00 56.14 533 GLN A N 1
ATOM 3884 C CA . GLN A 1 500 ? 144.334 124.492 147.262 1.00 56.14 533 GLN A CA 1
ATOM 3885 C C . GLN A 1 500 ? 144.669 123.363 148.224 1.00 56.14 533 GLN A C 1
ATOM 3886 O O . GLN A 1 500 ? 143.862 123.022 149.094 1.00 56.14 533 GLN A O 1
ATOM 3892 N N . VAL A 1 501 ? 145.852 122.781 148.074 1.00 56.32 534 VAL A N 1
ATOM 3893 C CA . VAL A 1 501 ? 146.273 121.652 148.898 1.00 56.32 534 VAL A CA 1
ATOM 3894 C C . VAL A 1 501 ? 147.154 122.201 150.024 1.00 56.32 534 VAL A C 1
ATOM 3895 O O . VAL A 1 501 ? 148.362 122.410 149.897 1.00 56.32 534 VAL A O 1
ATOM 3899 N N . ASP A 1 502 ? 146.510 122.478 151.155 1.00 60.65 535 ASP A N 1
ATOM 3900 C CA . ASP A 1 502 ? 147.160 122.997 152.356 1.00 60.65 535 ASP A CA 1
ATOM 3901 C C . ASP A 1 502 ? 146.869 122.027 153.493 1.00 60.65 535 ASP A C 1
ATOM 3902 O O . ASP A 1 502 ? 145.782 122.050 154.076 1.00 60.65 535 ASP A O 1
ATOM 3907 N N . THR A 1 503 ? 147.847 121.186 153.820 1.00 60.33 536 THR A N 1
ATOM 3908 C CA . THR A 1 503 ? 147.674 120.124 154.798 1.00 60.33 536 THR A CA 1
ATOM 3909 C C . THR A 1 503 ? 147.996 120.567 156.220 1.00 60.33 536 THR A C 1
ATOM 3910 O O . THR A 1 503 ? 148.318 119.724 157.063 1.00 60.33 536 THR A O 1
ATOM 3914 N N . THR A 1 504 ? 147.925 121.861 156.500 1.00 61.30 537 THR A N 1
ATOM 3915 C CA . THR A 1 504 ? 148.140 122.355 157.851 1.00 61.30 537 THR A CA 1
ATOM 3916 C C . THR A 1 504 ? 146.929 122.027 158.711 1.00 61.30 537 THR A C 1
ATOM 3917 O O . THR A 1 504 ? 145.812 122.458 158.412 1.00 61.30 537 THR A O 1
ATOM 3921 N N . LEU A 1 505 ? 147.148 121.260 159.774 1.00 58.61 538 LEU A N 1
ATOM 3922 C CA . LEU A 1 505 ? 146.064 120.877 160.663 1.00 58.61 538 LEU A CA 1
ATOM 3923 C C . LEU A 1 505 ? 145.762 122.014 161.631 1.00 58.61 538 LEU A C 1
ATOM 3924 O O . LEU A 1 505 ? 146.671 122.576 162.246 1.00 58.61 538 LEU A O 1
ATOM 3929 N N . SER A 1 506 ? 144.483 122.357 161.757 1.00 56.21 539 SER A N 1
ATOM 3930 C CA . SER A 1 506 ? 144.087 123.512 162.547 1.00 56.21 539 SER A CA 1
ATOM 3931 C C . SER A 1 506 ? 143.904 123.196 164.018 1.00 56.21 539 SER A C 1
ATOM 3932 O O . SER A 1 506 ? 144.059 124.091 164.856 1.00 56.21 539 SER A O 1
ATOM 3935 N N . GLN A 1 507 ? 143.572 121.959 164.364 1.00 56.53 540 GLN A N 1
ATOM 3936 C CA . GLN A 1 507 ? 143.340 121.616 165.753 1.00 56.53 540 GLN A CA 1
ATOM 3937 C C . GLN A 1 507 ? 144.077 120.338 166.118 1.00 56.53 540 GLN A C 1
ATOM 3938 O O . GLN A 1 507 ? 144.515 119.579 165.251 1.00 56.53 540 GLN A O 1
ATOM 3944 N N . PHE A 1 508 ? 144.239 120.151 167.431 1.00 59.20 541 PHE A N 1
ATOM 3945 C CA . PHE A 1 508 ? 144.839 118.979 168.072 1.00 59.20 541 PHE A CA 1
ATOM 3946 C C . PHE A 1 508 ? 146.290 118.746 167.662 1.00 59.20 541 PHE A C 1
ATOM 3947 O O . PHE A 1 508 ? 146.785 117.621 167.742 1.00 59.20 541 PHE A O 1
ATOM 3955 N N . THR A 1 509 ? 146.994 119.791 167.239 1.00 64.22 542 THR A N 1
ATOM 3956 C CA . THR A 1 509 ? 148.403 119.670 166.899 1.00 64.22 542 THR A CA 1
ATOM 3957 C C . THR A 1 509 ? 149.315 119.870 168.095 1.00 64.22 542 THR A C 1
ATOM 3958 O O . THR A 1 509 ? 150.443 119.366 168.088 1.00 64.22 542 THR A O 1
ATOM 3962 N N . ASP A 1 510 ? 148.863 120.604 169.104 1.00 72.26 543 ASP A N 1
ATOM 3963 C CA . ASP A 1 510 ? 149.645 120.849 170.305 1.00 72.26 543 ASP A CA 1
ATOM 3964 C C . ASP A 1 510 ? 149.401 119.711 171.284 1.00 72.26 543 ASP A C 1
ATOM 3965 O O . ASP A 1 510 ? 148.266 119.493 171.719 1.00 72.26 543 ASP A O 1
ATOM 3970 N N . LEU A 1 511 ? 150.464 118.992 171.630 1.00 77.72 544 LEU A N 1
ATOM 3971 C CA . LEU A 1 511 ? 150.351 117.801 172.454 1.00 77.72 544 LEU A CA 1
ATOM 3972 C C . LEU A 1 511 ? 150.920 117.974 173.852 1.00 77.72 544 LEU A C 1
ATOM 3973 O O . LEU A 1 511 ? 150.831 117.043 174.655 1.00 77.72 544 LEU A O 1
ATOM 3978 N N . ASN A 1 512 ? 151.503 119.126 174.165 1.00 76.55 545 ASN A N 1
ATOM 3979 C CA . ASN A 1 512 ? 151.991 119.371 175.512 1.00 76.55 545 ASN A CA 1
ATOM 3980 C C . ASN A 1 512 ? 150.822 119.574 176.467 1.00 76.55 545 ASN A C 1
ATOM 3981 O O . ASN A 1 512 ? 149.728 119.978 176.070 1.00 76.55 545 ASN A O 1
ATOM 3986 N N . VAL A 1 513 ? 151.057 119.286 177.743 1.00 77.11 546 VAL A N 1
ATOM 3987 C CA . VAL A 1 513 ? 150.043 119.500 178.768 1.00 77.11 546 VAL A CA 1
ATOM 3988 C C . VAL A 1 513 ? 150.360 120.800 179.490 1.00 77.11 546 VAL A C 1
ATOM 3989 O O . VAL A 1 513 ? 151.522 121.089 179.792 1.00 77.11 546 VAL A O 1
ATOM 3993 N N . TYR A 1 514 ? 149.329 121.600 179.738 1.00 74.57 547 TYR A N 1
ATOM 3994 C CA . TYR A 1 514 ? 149.474 122.949 180.256 1.00 74.57 547 TYR A CA 1
ATOM 3995 C C . TYR A 1 514 ? 148.788 123.073 181.607 1.00 74.57 547 TYR A C 1
ATOM 3996 O O . TYR A 1 514 ? 147.871 122.319 181.932 1.00 74.57 547 TYR A O 1
ATOM 4005 N N . LEU A 1 515 ? 149.244 124.044 182.389 1.00 77.71 548 LEU A N 1
ATOM 4006 C CA . LEU A 1 515 ? 148.611 124.403 183.650 1.00 77.71 548 LEU A CA 1
ATOM 4007 C C . LEU A 1 515 ? 147.800 125.674 183.442 1.00 77.71 548 LEU A C 1
ATOM 4008 O O . LEU A 1 515 ? 148.349 126.702 183.033 1.00 77.71 548 LEU A O 1
ATOM 4013 N N . TRP A 1 516 ? 146.505 125.606 183.722 1.00 73.02 549 TRP A N 1
ATOM 4014 C CA . TRP A 1 516 ? 145.608 126.743 183.540 1.00 73.02 549 TRP A CA 1
ATOM 4015 C C . TRP A 1 516 ? 145.365 127.386 184.895 1.00 73.02 549 TRP A C 1
ATOM 4016 O O . TRP A 1 516 ? 144.507 126.943 185.659 1.00 73.02 549 TRP A O 1
ATOM 4027 N N . ASP A 1 517 ? 146.121 128.434 185.192 1.00 77.57 550 ASP A N 1
ATOM 4028 C CA . ASP A 1 517 ? 145.872 129.214 186.393 1.00 77.57 550 ASP A CA 1
ATOM 4029 C C . ASP A 1 517 ? 144.627 130.059 186.149 1.00 77.57 550 ASP A C 1
ATOM 4030 O O . ASP A 1 517 ? 144.709 131.111 185.517 1.00 77.57 550 ASP A O 1
ATOM 4035 N N . VAL A 1 518 ? 143.472 129.600 186.637 1.00 77.90 551 VAL A N 1
ATOM 4036 C CA . VAL A 1 518 ? 142.193 130.188 186.242 1.00 77.90 551 VAL A CA 1
ATOM 4037 C C . VAL A 1 518 ? 141.996 131.561 186.874 1.00 77.90 551 VAL A C 1
ATOM 4038 O O . VAL A 1 518 ? 141.408 132.461 186.261 1.00 77.90 551 VAL A O 1
ATOM 4042 N N . HIS A 1 519 ? 142.485 131.753 188.096 1.00 82.69 552 HIS A N 1
ATOM 4043 C CA . HIS A 1 519 ? 142.054 132.887 188.905 1.00 82.69 552 HIS A CA 1
ATOM 4044 C C . HIS A 1 519 ? 142.968 134.106 188.764 1.00 82.69 552 HIS A C 1
ATOM 4045 O O . HIS A 1 519 ? 142.535 135.156 188.281 1.00 82.69 552 HIS A O 1
ATOM 4052 N N . HIS A 1 520 ? 144.237 133.979 189.151 1.00 87.50 553 HIS A N 1
ATOM 4053 C CA . HIS A 1 520 ? 145.168 135.108 189.177 1.00 87.50 553 HIS A CA 1
ATOM 4054 C C . HIS A 1 520 ? 145.813 135.385 187.821 1.00 87.50 553 HIS A C 1
ATOM 4055 O O . HIS A 1 520 ? 146.761 136.173 187.736 1.00 87.50 553 HIS A O 1
ATOM 4062 N N . SER A 1 521 ? 145.300 134.747 186.782 1.00 81.06 554 SER A N 1
ATOM 4063 C CA . SER A 1 521 ? 145.940 134.479 185.505 1.00 81.06 554 SER A CA 1
ATOM 4064 C C . SER A 1 521 ? 144.795 134.084 184.592 1.00 81.06 554 SER A C 1
ATOM 4065 O O . SER A 1 521 ? 143.756 134.753 184.623 1.00 81.06 554 SER A O 1
ATOM 4068 N N . LYS A 1 522 ? 144.974 132.962 183.865 1.00 73.59 555 LYS A N 1
ATOM 4069 C CA . LYS A 1 522 ? 144.542 132.507 182.539 1.00 73.59 555 LYS A CA 1
ATOM 4070 C C . LYS A 1 522 ? 145.654 132.778 181.541 1.00 73.59 555 LYS A C 1
ATOM 4071 O O . LYS A 1 522 ? 145.464 132.679 180.326 1.00 73.59 555 LYS A O 1
ATOM 4077 N N . ARG A 1 523 ? 146.835 133.078 182.067 1.00 74.64 556 ARG A N 1
ATOM 4078 C CA . ARG A 1 523 ? 148.053 132.662 181.396 1.00 74.64 556 ARG A CA 1
ATOM 4079 C C . ARG A 1 523 ? 148.184 131.145 181.495 1.00 74.64 556 ARG A C 1
ATOM 4080 O O . ARG A 1 523 ? 147.645 130.513 182.405 1.00 74.64 556 ARG A O 1
ATOM 4088 N N . LEU A 1 524 ? 148.904 130.558 180.547 1.00 72.55 557 LEU A N 1
ATOM 4089 C CA . LEU A 1 524 ? 149.052 129.111 180.462 1.00 72.55 557 LEU A CA 1
ATOM 4090 C C . LEU A 1 524 ? 150.508 128.744 180.694 1.00 72.55 557 LEU A C 1
ATOM 4091 O O . LEU A 1 524 ? 151.392 129.203 179.963 1.00 72.55 557 LEU A O 1
ATOM 4096 N N . ILE A 1 525 ? 150.750 127.910 181.699 1.00 78.53 558 ILE A N 1
ATOM 4097 C CA . ILE A 1 525 ? 152.090 127.482 182.075 1.00 78.53 558 ILE A CA 1
ATOM 4098 C C . ILE A 1 525 ? 152.275 126.050 181.602 1.00 78.53 558 ILE A C 1
ATOM 4099 O O . ILE A 1 525 ? 151.463 125.175 181.924 1.00 78.53 558 ILE A O 1
ATOM 4104 N N . LYS A 1 526 ? 153.339 125.808 180.842 1.00 79.72 559 LYS A N 1
ATOM 4105 C CA . LYS A 1 526 ? 153.576 124.492 180.263 1.00 79.72 559 LYS A CA 1
ATOM 4106 C C . LYS A 1 526 ? 154.154 123.552 181.311 1.00 79.72 559 LYS A C 1
ATOM 4107 O O . LYS A 1 526 ? 155.173 123.861 181.937 1.00 79.72 559 LYS A O 1
ATOM 4113 N N . VAL A 1 527 ? 153.506 122.405 181.500 1.00 83.43 560 VAL A N 1
ATOM 4114 C CA . VAL A 1 527 ? 154.054 121.349 182.340 1.00 83.43 560 VAL A CA 1
ATOM 4115 C C . VAL A 1 527 ? 155.124 120.661 181.512 1.00 83.43 560 VAL A C 1
ATOM 4116 O O . VAL A 1 527 ? 154.806 119.876 180.613 1.00 83.43 560 VAL A O 1
ATOM 4120 N N . ASP A 1 528 ? 156.391 120.962 181.789 1.00 89.55 561 ASP A N 1
ATOM 4121 C CA . ASP A 1 528 ? 157.473 120.534 180.911 1.00 89.55 561 ASP A CA 1
ATOM 4122 C C . ASP A 1 528 ? 157.705 119.035 181.069 1.00 89.55 561 ASP A C 1
ATOM 4123 O O . ASP A 1 528 ? 157.785 118.519 182.188 1.00 89.55 561 ASP A O 1
ATOM 4128 N N . GLY A 1 529 ? 157.801 118.338 179.938 1.00 91.14 562 GLY A N 1
ATOM 4129 C CA . GLY A 1 529 ? 158.020 116.914 179.910 1.00 91.14 562 GLY A CA 1
ATOM 4130 C C . GLY A 1 529 ? 156.770 116.079 179.726 1.00 91.14 562 GLY A C 1
ATOM 4131 O O . GLY A 1 529 ? 156.880 114.910 179.344 1.00 91.14 562 GLY A O 1
ATOM 4132 N N . VAL A 1 530 ? 155.592 116.639 179.982 1.00 86.39 563 VAL A N 1
ATOM 4133 C CA . VAL A 1 530 ? 154.341 115.893 179.913 1.00 86.39 563 VAL A CA 1
ATOM 4134 C C . VAL A 1 530 ? 153.674 116.180 178.574 1.00 86.39 563 VAL A C 1
ATOM 4135 O O . VAL A 1 530 ? 153.174 117.286 178.327 1.00 86.39 563 VAL A O 1
ATOM 4139 N N . VAL A 1 531 ? 153.672 115.166 177.713 1.00 84.45 564 VAL A N 1
ATOM 4140 C CA . VAL A 1 531 ? 153.096 115.226 176.377 1.00 84.45 564 VAL A CA 1
ATOM 4141 C C . VAL A 1 531 ? 152.046 114.133 176.279 1.00 84.45 564 VAL A C 1
ATOM 4142 O O . VAL A 1 531 ? 152.340 112.963 176.546 1.00 84.45 564 VAL A O 1
ATOM 4146 N N . THR A 1 532 ? 150.828 114.507 175.904 1.00 85.34 565 THR A N 1
ATOM 4147 C CA . THR A 1 532 ? 149.733 113.553 175.833 1.00 85.34 565 THR A CA 1
ATOM 4148 C C . THR A 1 532 ? 149.762 112.826 174.487 1.00 85.34 565 THR A C 1
ATOM 4149 O O . THR A 1 532 ? 150.682 112.991 173.682 1.00 85.34 565 THR A O 1
ATOM 4153 N N . LYS A 1 533 ? 148.752 112.000 174.237 1.00 85.25 566 LYS A N 1
ATOM 4154 C CA . LYS A 1 533 ? 148.705 111.197 173.027 1.00 85.25 566 LYS A CA 1
ATOM 4155 C C . LYS A 1 533 ? 148.111 111.988 171.867 1.00 85.25 566 LYS A C 1
ATOM 4156 O O . LYS A 1 533 ? 147.309 112.907 172.055 1.00 85.25 566 LYS A O 1
ATOM 4162 N N . LYS A 1 534 ? 148.530 111.631 170.656 1.00 74.49 567 LYS A N 1
ATOM 4163 C CA . LYS A 1 534 ? 148.024 112.283 169.458 1.00 74.49 567 LYS A CA 1
ATOM 4164 C C . LYS A 1 534 ? 146.669 111.700 169.088 1.00 74.49 567 LYS A C 1
ATOM 4165 O O . LYS A 1 534 ? 146.519 110.481 168.977 1.00 74.49 567 LYS A O 1
ATOM 4171 N N . ARG A 1 535 ? 145.683 112.572 168.909 1.00 72.32 568 ARG A N 1
ATOM 4172 C CA . ARG A 1 535 ? 144.371 112.131 168.465 1.00 72.32 568 ARG A CA 1
ATOM 4173 C C . ARG A 1 535 ? 144.428 111.728 166.995 1.00 72.32 568 ARG A C 1
ATOM 4174 O O . ARG A 1 535 ? 145.314 112.149 166.247 1.00 72.32 568 ARG A O 1
ATOM 4182 N N . LYS A 1 536 ? 143.490 110.872 166.594 1.00 72.34 569 LYS A N 1
ATOM 4183 C CA . LYS A 1 536 ? 143.368 110.476 165.197 1.00 72.34 569 LYS A CA 1
ATOM 4184 C C . LYS A 1 536 ? 142.939 111.678 164.367 1.00 72.34 569 LYS A C 1
ATOM 4185 O O . LYS A 1 536 ? 141.970 112.360 164.710 1.00 72.34 569 LYS A O 1
ATOM 4191 N N . SER A 1 537 ? 143.676 111.955 163.297 1.00 68.13 570 SER A N 1
ATOM 4192 C CA . SER A 1 537 ? 143.439 113.148 162.500 1.00 68.13 570 SER A CA 1
ATOM 4193 C C . SER A 1 537 ? 142.200 112.978 161.635 1.00 68.13 570 SER A C 1
ATOM 4194 O O . SER A 1 537 ? 142.110 112.040 160.840 1.00 68.13 570 SER A O 1
ATOM 4197 N N . TYR A 1 538 ? 141.246 113.884 161.796 1.00 67.93 571 TYR A N 1
ATOM 4198 C CA . TYR A 1 538 ? 140.093 113.975 160.922 1.00 67.93 571 TYR A CA 1
ATOM 4199 C C . TYR A 1 538 ? 140.304 115.138 159.959 1.00 67.93 571 TYR A C 1
ATOM 4200 O O . TYR A 1 538 ? 141.383 115.730 159.895 1.00 67.93 571 TYR A O 1
ATOM 4209 N N . CYS A 1 539 ? 139.281 115.457 159.173 1.00 61.85 572 CYS A N 1
ATOM 4210 C CA . CYS A 1 539 ? 139.354 116.554 158.216 1.00 61.85 572 CYS A CA 1
ATOM 4211 C C . CYS A 1 539 ? 138.482 117.739 158.572 1.00 61.85 572 CYS A C 1
ATOM 4212 O O . CYS A 1 539 ? 138.167 118.556 157.706 1.00 61.85 572 CYS A O 1
ATOM 4215 N N . VAL A 1 540 ? 138.094 117.853 159.835 1.00 60.23 573 VAL A N 1
ATOM 4216 C CA . VAL A 1 540 ? 137.849 119.172 160.392 1.00 60.23 573 VAL A CA 1
ATOM 4217 C C . VAL A 1 540 ? 139.151 119.805 160.841 1.00 60.23 573 VAL A C 1
ATOM 4218 O O . VAL A 1 540 ? 139.187 121.008 161.125 1.00 60.23 573 VAL A O 1
ATOM 4222 N N . ASP A 1 541 ? 140.228 119.018 160.885 1.00 58.23 574 ASP A N 1
ATOM 4223 C CA . ASP A 1 541 ? 141.542 119.548 161.212 1.00 58.23 574 ASP A CA 1
ATOM 4224 C C . ASP A 1 541 ? 142.113 120.361 160.063 1.00 58.23 574 ASP A C 1
ATOM 4225 O O . ASP A 1 541 ? 142.829 121.338 160.290 1.00 58.23 574 ASP A O 1
ATOM 4230 N N . PHE A 1 542 ? 141.817 119.981 158.826 1.00 56.35 575 PHE A N 1
ATOM 4231 C CA . PHE A 1 542 ? 142.311 120.725 157.674 1.00 56.35 575 PHE A CA 1
ATOM 4232 C C . PHE A 1 542 ? 141.490 121.998 157.529 1.00 56.35 575 PHE A C 1
ATOM 4233 O O . PHE A 1 542 ? 140.311 121.950 157.168 1.00 56.35 575 PHE A O 1
ATOM 4241 N N . ALA A 1 543 ? 142.115 123.138 157.815 1.00 56.35 576 ALA A N 1
ATOM 4242 C CA . ALA A 1 543 ? 141.413 124.411 157.834 1.00 56.35 576 ALA A CA 1
ATOM 4243 C C . ALA A 1 543 ? 141.113 124.950 156.446 1.00 56.35 576 ALA A C 1
ATOM 4244 O O . ALA A 1 543 ? 140.240 125.811 156.310 1.00 56.35 576 ALA A O 1
ATOM 4246 N N . ALA A 1 544 ? 141.814 124.480 155.421 1.00 52.64 577 ALA A N 1
ATOM 4247 C CA . ALA A 1 544 ? 141.651 124.999 154.074 1.00 52.64 577 ALA A CA 1
ATOM 4248 C C . ALA A 1 544 ? 140.527 124.327 153.305 1.00 52.64 577 ALA A C 1
ATOM 4249 O O . ALA A 1 544 ? 140.286 124.693 152.153 1.00 52.64 577 ALA A O 1
ATOM 4251 N N . ILE A 1 545 ? 139.837 123.366 153.904 1.00 48.11 578 ILE A N 1
ATOM 4252 C CA . ILE A 1 545 ? 138.853 122.569 153.185 1.00 48.11 578 ILE A CA 1
ATOM 4253 C C . ILE A 1 545 ? 137.459 123.172 153.291 1.00 48.11 578 ILE A C 1
ATOM 4254 O O . ILE A 1 545 ? 136.774 123.350 152.283 1.00 48.11 578 ILE A O 1
ATOM 4259 N N . GLN A 1 546 ? 137.025 123.521 154.492 1.00 48.81 579 GLN A N 1
ATOM 4260 C CA . GLN A 1 546 ? 135.662 123.987 154.735 1.00 48.81 579 GLN A CA 1
ATOM 4261 C C . GLN A 1 546 ? 135.310 125.376 154.180 1.00 48.81 579 GLN A C 1
ATOM 4262 O O . GLN A 1 546 ? 134.137 125.585 153.849 1.00 48.81 579 GLN A O 1
ATOM 4268 N N . PRO A 1 547 ? 136.232 126.359 154.074 1.00 47.78 580 PRO A N 1
ATOM 4269 C CA . PRO A 1 547 ? 135.894 127.556 153.279 1.00 47.78 580 PRO A CA 1
ATOM 4270 C C . PRO A 1 547 ? 135.558 127.277 151.824 1.00 47.78 580 PRO A C 1
ATOM 4271 O O . PRO A 1 547 ? 134.596 127.857 151.299 1.00 47.78 580 PRO A O 1
ATOM 4275 N N . GLN A 1 548 ? 136.324 126.401 151.166 1.00 48.17 581 GLN A N 1
ATOM 4276 C CA . GLN A 1 548 ? 136.047 126.040 149.780 1.00 48.17 581 GLN A CA 1
ATOM 4277 C C . GLN A 1 548 ? 134.694 125.364 149.645 1.00 48.17 581 GLN A C 1
ATOM 4278 O O . GLN A 1 548 ? 133.929 125.667 148.726 1.00 48.17 581 GLN A O 1
ATOM 4284 N N . ILE A 1 549 ? 134.360 124.483 150.582 1.00 44.47 582 ILE A N 1
ATOM 4285 C CA . ILE A 1 549 ? 133.087 123.780 150.518 1.00 44.47 582 ILE A CA 1
ATOM 4286 C C . ILE A 1 549 ? 131.931 124.704 150.885 1.00 44.47 582 ILE A C 1
ATOM 4287 O O . ILE A 1 549 ? 130.822 124.552 150.364 1.00 44.47 582 ILE A O 1
ATOM 4292 N N . ALA A 1 550 ? 132.176 125.718 151.719 1.00 43.91 583 ALA A N 1
ATOM 4293 C CA . ALA A 1 550 ? 131.138 126.707 151.999 1.00 43.91 583 ALA A CA 1
ATOM 4294 C C . ALA A 1 550 ? 130.846 127.560 150.772 1.00 43.91 583 ALA A C 1
ATOM 4295 O O . ALA A 1 550 ? 129.680 127.861 150.477 1.00 43.91 583 ALA A O 1
ATOM 4297 N N . LEU A 1 551 ? 131.893 127.931 150.030 1.00 45.34 584 LEU A N 1
ATOM 4298 C CA . LEU A 1 551 ? 131.694 128.628 148.764 1.00 45.34 584 LEU A CA 1
ATOM 4299 C C . LEU A 1 551 ? 131.024 127.739 147.726 1.00 45.34 584 LEU A C 1
ATOM 4300 O O . LEU A 1 551 ? 130.289 128.238 146.872 1.00 45.34 584 LEU A O 1
ATOM 4305 N N . LEU A 1 552 ? 131.273 126.432 147.776 1.00 41.91 585 LEU A N 1
ATOM 4306 C CA . LEU A 1 552 ? 130.607 125.510 146.862 1.00 41.91 585 LEU A CA 1
ATOM 4307 C C . LEU A 1 552 ? 129.143 125.315 147.213 1.00 41.91 585 LEU A C 1
ATOM 4308 O O . LEU A 1 552 ? 128.315 125.113 146.321 1.00 41.91 585 LEU A O 1
ATOM 4313 N N . GLN A 1 553 ? 128.814 125.330 148.501 1.00 43.90 586 GLN A N 1
ATOM 4314 C CA . GLN A 1 553 ? 127.423 125.243 148.920 1.00 43.90 586 GLN A CA 1
ATOM 4315 C C . GLN A 1 553 ? 126.670 126.518 148.593 1.00 43.90 586 GLN A C 1
ATOM 4316 O O . GLN A 1 553 ? 125.458 126.477 148.357 1.00 43.90 586 GLN A O 1
ATOM 4322 N N . GLU A 1 554 ? 127.366 127.658 148.593 1.00 47.68 587 GLU A N 1
ATOM 4323 C CA . GLU A 1 554 ? 126.745 128.897 148.140 1.00 47.68 587 GLU A CA 1
ATOM 4324 C C . GLU A 1 554 ? 126.437 128.862 146.647 1.00 47.68 587 GLU A C 1
ATOM 4325 O O . GLU A 1 554 ? 125.467 129.486 146.207 1.00 47.68 587 GLU A O 1
ATOM 4331 N N . MET A 1 555 ? 127.234 128.134 145.860 1.00 43.69 588 MET A N 1
ATOM 4332 C CA . MET A 1 555 ? 127.028 128.024 144.420 1.00 43.69 588 MET A CA 1
ATOM 4333 C C . MET A 1 555 ? 125.856 127.136 144.040 1.00 43.69 588 MET A C 1
ATOM 4334 O O . MET A 1 555 ? 125.459 127.157 142.872 1.00 43.69 588 MET A O 1
ATOM 4339 N N . HIS A 1 556 ? 125.338 126.343 144.982 1.00 43.02 589 HIS A N 1
ATOM 4340 C CA . HIS A 1 556 ? 124.289 125.338 144.768 1.00 43.02 589 HIS A CA 1
ATOM 4341 C C . HIS A 1 556 ? 124.683 124.288 143.736 1.00 43.02 589 HIS A C 1
ATOM 4342 O O . HIS A 1 556 ? 123.818 123.675 143.113 1.00 43.02 589 HIS A O 1
ATOM 4349 N N . VAL A 1 557 ? 125.985 124.045 143.566 1.00 38.63 590 VAL A N 1
ATOM 4350 C CA . VAL A 1 557 ? 126.435 123.101 142.553 1.00 38.63 590 VAL A CA 1
ATOM 4351 C C . VAL A 1 557 ? 126.191 121.681 143.034 1.00 38.63 590 VAL A C 1
ATOM 4352 O O . VAL A 1 557 ? 126.245 121.382 144.231 1.00 38.63 590 VAL A O 1
ATOM 4356 N N . THR A 1 558 ? 125.893 120.803 142.091 1.00 37.75 591 THR A N 1
ATOM 4357 C CA . THR A 1 558 ? 125.710 119.397 142.391 1.00 37.75 591 THR A CA 1
ATOM 4358 C C . THR A 1 558 ? 127.030 118.645 142.369 1.00 37.75 591 THR A C 1
ATOM 4359 O O . THR A 1 558 ? 127.225 117.724 143.165 1.00 37.75 591 THR A O 1
ATOM 4363 N N . HIS A 1 559 ? 127.951 119.046 141.494 1.00 34.19 592 HIS A N 1
ATOM 4364 C CA . HIS A 1 559 ? 129.223 118.370 141.309 1.00 34.19 592 HIS A CA 1
ATOM 4365 C C . HIS A 1 559 ? 130.368 119.366 141.390 1.00 34.19 592 HIS A C 1
ATOM 4366 O O . HIS A 1 559 ? 130.271 120.495 140.898 1.00 34.19 592 HIS A O 1
ATOM 4373 N N . PHE A 1 560 ? 131.465 118.933 141.993 1.00 32.36 593 PHE A N 1
ATOM 4374 C CA . PHE A 1 560 ? 132.684 119.724 142.047 1.00 32.36 593 PHE A CA 1
ATOM 4375 C C . PHE A 1 560 ? 133.800 118.903 141.445 1.00 32.36 593 PHE A C 1
ATOM 4376 O O . PHE A 1 560 ? 134.029 117.771 141.866 1.00 32.36 593 PHE A O 1
ATOM 4384 N N . ARG A 1 561 ? 134.497 119.471 140.476 1.00 31.50 594 ARG A N 1
ATOM 4385 C CA . ARG A 1 561 ? 135.561 118.791 139.766 1.00 31.50 594 ARG A CA 1
ATOM 4386 C C . ARG A 1 561 ? 136.900 119.341 140.216 1.00 31.50 594 ARG A C 1
ATOM 4387 O O . ARG A 1 561 ? 137.073 120.554 140.287 1.00 31.50 594 ARG A O 1
ATOM 4395 N N . PHE A 1 562 ? 137.839 118.454 140.522 1.00 30.84 595 PHE A N 1
ATOM 4396 C CA . PHE A 1 562 ? 139.194 118.881 140.834 1.00 30.84 595 PHE A CA 1
ATOM 4397 C C . PHE A 1 562 ? 140.172 117.796 140.422 1.00 30.84 595 PHE A C 1
ATOM 4398 O O . PHE A 1 562 ? 139.799 116.644 140.213 1.00 30.84 595 PHE A O 1
ATOM 4406 N N . SER A 1 563 ? 141.432 118.184 140.288 1.00 35.02 596 SER A N 1
ATOM 4407 C CA . SER A 1 563 ? 142.487 117.274 139.882 1.00 35.02 596 SER A CA 1
ATOM 4408 C C . SER A 1 563 ? 143.402 116.960 141.053 1.00 35.02 596 SER A C 1
ATOM 4409 O O . SER A 1 563 ? 143.540 117.751 141.986 1.00 35.02 596 SER A O 1
ATOM 4412 N N . LEU A 1 564 ? 144.024 115.794 140.992 1.00 37.66 597 LEU A N 1
ATOM 4413 C CA . LEU A 1 564 ? 145.078 115.447 141.924 1.00 37.66 597 LEU A CA 1
ATOM 4414 C C . LEU A 1 564 ? 146.421 115.858 141.352 1.00 37.66 597 LEU A C 1
ATOM 4415 O O . LEU A 1 564 ? 146.604 115.942 140.135 1.00 37.66 597 LEU A O 1
ATOM 4420 N N . ASP A 1 565 ? 147.364 116.110 142.245 1.00 44.83 598 ASP A N 1
ATOM 4421 C CA . ASP A 1 565 ? 148.735 116.413 141.865 1.00 44.83 598 ASP A CA 1
ATOM 4422 C C . ASP A 1 565 ? 149.525 115.120 142.001 1.00 44.83 598 ASP A C 1
ATOM 4423 O O . ASP A 1 565 ? 149.819 114.679 143.110 1.00 44.83 598 ASP A O 1
ATOM 4428 N N . TRP A 1 566 ? 149.840 114.511 140.856 1.00 45.20 599 TRP A N 1
ATOM 4429 C CA . TRP A 1 566 ? 150.617 113.275 140.809 1.00 45.20 599 TRP A CA 1
ATOM 4430 C C . TRP A 1 566 ? 152.002 113.472 141.410 1.00 45.20 599 TRP A C 1
ATOM 4431 O O . TRP A 1 566 ? 152.523 112.586 142.094 1.00 45.20 599 TRP A O 1
ATOM 4442 N N . ALA A 1 567 ? 152.592 114.647 141.212 1.00 50.80 600 ALA A N 1
ATOM 4443 C CA . ALA A 1 567 ? 153.894 114.952 141.786 1.00 50.80 600 ALA A CA 1
ATOM 4444 C C . ALA A 1 567 ? 153.852 115.181 143.291 1.00 50.80 600 ALA A C 1
ATOM 4445 O O . ALA A 1 567 ? 154.918 115.323 143.893 1.00 50.80 600 ALA A O 1
ATOM 4447 N N . LEU A 1 568 ? 152.676 115.235 143.913 1.00 48.14 601 LEU A N 1
ATOM 4448 C CA . LEU A 1 568 ? 152.567 115.327 145.362 1.00 48.14 601 LEU A CA 1
ATOM 4449 C C . LEU A 1 568 ? 152.195 114.004 146.013 1.00 48.14 601 LEU A C 1
ATOM 4450 O O . LEU A 1 568 ? 152.639 113.739 147.130 1.00 48.14 601 LEU A O 1
ATOM 4455 N N . ILE A 1 569 ? 151.373 113.180 145.357 1.00 50.91 602 ILE A N 1
ATOM 4456 C CA . ILE A 1 569 ? 151.084 111.840 145.869 1.00 50.91 602 ILE A CA 1
ATOM 4457 C C . ILE A 1 569 ? 152.344 110.991 145.844 1.00 50.91 602 ILE A C 1
ATOM 4458 O O . ILE A 1 569 ? 152.768 110.441 146.865 1.00 50.91 602 ILE A O 1
ATOM 4463 N N . LEU A 1 570 ? 152.959 110.875 144.670 1.00 55.56 603 LEU A N 1
ATOM 4464 C CA . LEU A 1 570 ? 154.205 110.140 144.473 1.00 55.56 603 LEU A CA 1
ATOM 4465 C C . LEU A 1 570 ? 155.258 111.130 144.000 1.00 55.56 603 LEU A C 1
ATOM 4466 O O . LEU A 1 570 ? 155.431 111.326 142.789 1.00 55.56 603 LEU A O 1
ATOM 4471 N N . PRO A 1 571 ? 155.985 111.778 144.913 1.00 58.08 604 PRO A N 1
ATOM 4472 C CA . PRO A 1 571 ? 157.000 112.754 144.487 1.00 58.08 604 PRO A CA 1
ATOM 4473 C C . PRO A 1 571 ? 158.236 112.133 143.857 1.00 58.08 604 PRO A C 1
ATOM 4474 O O . PRO A 1 571 ? 159.064 112.875 143.316 1.00 58.08 604 PRO A O 1
ATOM 4478 N N . LEU A 1 572 ? 158.384 110.808 143.896 1.00 63.48 605 LEU A N 1
ATOM 4479 C CA . LEU A 1 572 ? 159.486 110.113 143.244 1.00 63.48 605 LEU A CA 1
ATOM 4480 C C . LEU A 1 572 ? 159.017 109.217 142.104 1.00 63.48 605 LEU A C 1
ATOM 4481 O O . LEU A 1 572 ? 159.720 108.273 141.738 1.00 63.48 605 LEU A O 1
ATOM 4486 N N . GLY A 1 573 ? 157.846 109.479 141.545 1.00 61.69 606 GLY A N 1
ATOM 4487 C CA . GLY A 1 573 ? 157.349 108.647 140.450 1.00 61.69 606 GLY A CA 1
ATOM 4488 C C . GLY A 1 573 ? 156.729 107.317 140.806 1.00 61.69 606 GLY A C 1
ATOM 4489 O O . GLY A 1 573 ? 155.658 106.977 140.296 1.00 61.69 606 GLY A O 1
ATOM 4490 N N . ASN A 1 574 ? 157.381 106.547 141.670 1.00 64.49 607 ASN A N 1
ATOM 4491 C CA . ASN A 1 574 ? 156.944 105.214 142.043 1.00 64.49 607 ASN A CA 1
ATOM 4492 C C . ASN A 1 574 ? 156.287 105.217 143.423 1.00 64.49 607 ASN A C 1
ATOM 4493 O O . ASN A 1 574 ? 156.170 106.247 144.089 1.00 64.49 607 ASN A O 1
ATOM 4498 N N . GLN A 1 575 ? 155.867 104.032 143.858 1.00 65.15 608 GLN A N 1
ATOM 4499 C CA . GLN A 1 575 ? 155.100 103.846 145.084 1.00 65.15 608 GLN A CA 1
ATOM 4500 C C . GLN A 1 575 ? 155.962 103.823 146.341 1.00 65.15 608 GLN A C 1
ATOM 4501 O O . GLN A 1 575 ? 155.450 103.474 147.409 1.00 65.15 608 GLN A O 1
ATOM 4507 N N . SER A 1 576 ? 157.245 104.175 146.245 1.00 67.34 609 SER A N 1
ATOM 4508 C CA . SER A 1 576 ? 158.143 104.026 147.384 1.00 67.34 609 SER A CA 1
ATOM 4509 C C . SER A 1 576 ? 157.908 105.089 148.447 1.00 67.34 609 SER A C 1
ATOM 4510 O O . SER A 1 576 ? 158.116 104.826 149.636 1.00 67.34 609 SER A O 1
ATOM 4513 N N . GLN A 1 577 ? 157.472 106.280 148.053 1.00 62.85 610 GLN A N 1
ATOM 4514 C CA . GLN A 1 577 ? 157.356 107.418 148.959 1.00 62.85 610 GLN A CA 1
ATOM 4515 C C . GLN A 1 577 ? 155.980 108.058 148.811 1.00 62.85 610 GLN A C 1
ATOM 4516 O O . GLN A 1 577 ? 155.841 109.219 148.422 1.00 62.85 610 GLN A O 1
ATOM 4522 N N . VAL A 1 578 ? 154.934 107.254 149.011 1.00 56.25 611 VAL A N 1
ATOM 4523 C CA . VAL A 1 578 ? 153.567 107.765 148.984 1.00 56.25 611 VAL A CA 1
ATOM 4524 C C . VAL A 1 578 ? 153.374 108.767 150.111 1.00 56.25 611 VAL A C 1
ATOM 4525 O O . VAL A 1 578 ? 153.461 108.421 151.295 1.00 56.25 611 VAL A O 1
ATOM 4529 N N . ASN A 1 579 ? 153.110 110.018 149.748 1.00 53.04 612 ASN A N 1
ATOM 4530 C CA . ASN A 1 579 ? 152.821 111.064 150.724 1.00 53.04 612 ASN A CA 1
ATOM 4531 C C . ASN A 1 579 ? 151.371 110.917 151.152 1.00 53.04 612 ASN A C 1
ATOM 4532 O O . ASN A 1 579 ? 150.462 111.397 150.477 1.00 53.04 612 ASN A O 1
ATOM 4537 N N . HIS A 1 580 ? 151.150 110.251 152.285 1.00 54.48 613 HIS A N 1
ATOM 4538 C CA . HIS A 1 580 ? 149.798 109.994 152.760 1.00 54.48 613 HIS A CA 1
ATOM 4539 C C . HIS A 1 580 ? 149.120 111.229 153.330 1.00 54.48 613 HIS A C 1
ATOM 4540 O O . HIS A 1 580 ? 147.910 111.190 153.558 1.00 54.48 613 HIS A O 1
ATOM 4547 N N . THR A 1 581 ? 149.856 112.317 153.556 1.00 52.77 614 THR A N 1
ATOM 4548 C CA . THR A 1 581 ? 149.235 113.542 154.044 1.00 52.77 614 THR A CA 1
ATOM 4549 C C . THR A 1 581 ? 148.460 114.243 152.939 1.00 52.77 614 THR A C 1
ATOM 4550 O O . THR A 1 581 ? 147.321 114.675 153.150 1.00 52.77 614 THR A O 1
ATOM 4554 N N . ILE A 1 582 ? 149.063 114.360 151.752 1.00 50.54 615 ILE A N 1
ATOM 4555 C CA . ILE A 1 582 ? 148.381 114.927 150.593 1.00 50.54 615 ILE A CA 1
ATOM 4556 C C . ILE A 1 582 ? 147.220 114.040 150.176 1.00 50.54 615 ILE A C 1
ATOM 4557 O O . ILE A 1 582 ? 146.136 114.524 149.827 1.00 50.54 615 ILE A O 1
ATOM 4562 N N . LEU A 1 583 ? 147.419 112.728 150.243 1.00 48.16 616 LEU A N 1
ATOM 4563 C CA . LEU A 1 583 ? 146.381 111.774 149.891 1.00 48.16 616 LEU A CA 1
ATOM 4564 C C . LEU A 1 583 ? 145.237 111.793 150.894 1.00 48.16 616 LEU A C 1
ATOM 4565 O O . LEU A 1 583 ? 144.074 111.651 150.507 1.00 48.16 616 LEU A O 1
ATOM 4570 N N . GLN A 1 584 ? 145.539 112.019 152.173 1.00 53.86 617 GLN A N 1
ATOM 4571 C CA . GLN A 1 584 ? 144.493 112.171 153.177 1.00 53.86 617 GLN A CA 1
ATOM 4572 C C . GLN A 1 584 ? 143.753 113.489 153.018 1.00 53.86 617 GLN A C 1
ATOM 4573 O O . GLN A 1 584 ? 142.542 113.546 153.255 1.00 53.86 617 GLN A O 1
ATOM 4579 N N . TYR A 1 585 ? 144.461 114.547 152.609 1.00 51.93 618 TYR A N 1
ATOM 4580 C CA . TYR A 1 585 ? 143.808 115.810 152.279 1.00 51.93 618 TYR A CA 1
ATOM 4581 C C . TYR A 1 585 ? 142.833 115.639 151.126 1.00 51.93 618 TYR A C 1
ATOM 4582 O O . TYR A 1 585 ? 141.724 116.176 151.161 1.00 51.93 618 TYR A O 1
ATOM 4591 N N . TYR A 1 586 ? 143.244 114.910 150.088 1.00 45.72 619 TYR A N 1
ATOM 4592 C CA . TYR A 1 586 ? 142.382 114.686 148.931 1.00 45.72 619 TYR A CA 1
ATOM 4593 C C . TYR A 1 586 ? 141.186 113.817 149.288 1.00 45.72 619 TYR A C 1
ATOM 4594 O O . TYR A 1 586 ? 140.059 114.098 148.860 1.00 45.72 619 TYR A O 1
ATOM 4603 N N . ARG A 1 587 ? 141.412 112.768 150.086 1.00 49.00 620 ARG A N 1
ATOM 4604 C CA . ARG A 1 587 ? 140.332 111.897 150.530 1.00 49.00 620 ARG A CA 1
ATOM 4605 C C . ARG A 1 587 ? 139.337 112.634 151.397 1.00 49.00 620 ARG A C 1
ATOM 4606 O O . ARG A 1 587 ? 138.132 112.395 151.299 1.00 49.00 620 ARG A O 1
ATOM 4614 N N . CYS A 1 588 ? 139.812 113.557 152.221 1.00 51.93 621 CYS A N 1
ATOM 4615 C CA . CYS A 1 588 ? 138.895 114.277 153.080 1.00 51.93 621 CYS A CA 1
ATOM 4616 C C . CYS A 1 588 ? 138.239 115.460 152.389 1.00 51.93 621 CYS A C 1
ATOM 4617 O O . CYS A 1 588 ? 137.117 115.811 152.751 1.00 51.93 621 CYS A O 1
ATOM 4620 N N . MET A 1 589 ? 138.875 116.043 151.372 1.00 47.81 622 MET A N 1
ATOM 4621 C CA . MET A 1 589 ? 138.161 116.945 150.475 1.00 47.81 622 MET A CA 1
ATOM 4622 C C . MET A 1 589 ? 137.008 116.225 149.786 1.00 47.81 622 MET A C 1
ATOM 4623 O O . MET A 1 589 ? 135.877 116.721 149.777 1.00 47.81 622 MET A O 1
ATOM 4628 N N . ALA A 1 590 ? 137.268 115.019 149.267 1.00 44.66 623 ALA A N 1
ATOM 4629 C CA . ALA A 1 590 ? 136.229 114.228 148.613 1.00 44.66 623 ALA A CA 1
ATOM 4630 C C . ALA A 1 590 ? 135.111 113.845 149.578 1.00 44.66 623 ALA A C 1
ATOM 4631 O O . ALA A 1 590 ? 133.928 114.001 149.260 1.00 44.66 623 ALA A O 1
ATOM 4633 N N . SER A 1 591 ? 135.465 113.372 150.777 1.00 46.80 624 SER A N 1
ATOM 4634 C CA . SER A 1 591 ? 134.441 112.905 151.708 1.00 46.80 624 SER A CA 1
ATOM 4635 C C . SER A 1 591 ? 133.672 114.050 152.345 1.00 46.80 624 SER A C 1
ATOM 4636 O O . SER A 1 591 ? 132.496 113.883 152.681 1.00 46.80 624 SER A O 1
ATOM 4639 N N . GLU A 1 592 ? 134.293 115.219 152.515 1.00 51.41 625 GLU A N 1
ATOM 4640 C CA . GLU A 1 592 ? 133.548 116.369 152.992 1.00 51.41 625 GLU A CA 1
ATOM 4641 C C . GLU A 1 592 ? 132.753 117.037 151.884 1.00 51.41 625 GLU A C 1
ATOM 4642 O O . GLU A 1 592 ? 131.891 117.867 152.176 1.00 51.41 625 GLU A O 1
ATOM 4648 N N . LEU A 1 593 ? 133.025 116.700 150.625 1.00 42.86 626 LEU A N 1
ATOM 4649 C CA . LEU A 1 593 ? 132.107 117.086 149.563 1.00 42.86 626 LEU A CA 1
ATOM 4650 C C . LEU A 1 593 ? 130.901 116.159 149.498 1.00 42.86 626 LEU A C 1
ATOM 4651 O O . LEU A 1 593 ? 129.785 116.621 149.248 1.00 42.86 626 LEU A O 1
ATOM 4656 N N . VAL A 1 594 ? 131.100 114.852 149.703 1.00 44.45 627 VAL A N 1
ATOM 4657 C CA . VAL A 1 594 ? 129.962 113.927 149.742 1.00 44.45 627 VAL A CA 1
ATOM 4658 C C . VAL A 1 594 ? 129.085 114.199 150.963 1.00 44.45 627 VAL A C 1
ATOM 4659 O O . VAL A 1 594 ? 127.865 113.995 150.921 1.00 44.45 627 VAL A O 1
ATOM 4663 N N . ARG A 1 595 ? 129.680 114.712 152.044 1.00 50.18 628 ARG A N 1
ATOM 4664 C CA . ARG A 1 595 ? 128.950 115.003 153.274 1.00 50.18 628 ARG A CA 1
ATOM 4665 C C . ARG A 1 595 ? 127.917 116.108 153.079 1.00 50.18 628 ARG A C 1
ATOM 4666 O O . ARG A 1 595 ? 126.865 116.097 153.726 1.00 50.18 628 ARG A O 1
ATOM 4674 N N . VAL A 1 596 ? 128.179 117.041 152.173 1.00 45.15 629 VAL A N 1
ATOM 4675 C CA . VAL A 1 596 ? 127.292 118.161 151.905 1.00 45.15 629 VAL A CA 1
ATOM 4676 C C . VAL A 1 596 ? 126.536 117.974 150.590 1.00 45.15 629 VAL A C 1
ATOM 4677 O O . VAL A 1 596 ? 126.001 118.939 150.047 1.00 45.15 629 VAL A O 1
ATOM 4681 N N . ASN A 1 597 ? 126.501 116.734 150.085 1.00 42.78 630 ASN A N 1
ATOM 4682 C CA . ASN A 1 597 ? 125.800 116.332 148.857 1.00 42.78 630 ASN A CA 1
ATOM 4683 C C . ASN A 1 597 ? 126.321 117.070 147.622 1.00 42.78 630 ASN A C 1
ATOM 4684 O O . ASN A 1 597 ? 125.554 117.555 146.791 1.00 42.78 630 ASN A O 1
ATOM 4689 N N . ILE A 1 598 ? 127.643 117.136 147.498 1.00 38.05 631 ILE A N 1
ATOM 4690 C CA . ILE A 1 598 ? 128.315 117.647 146.308 1.00 38.05 631 ILE A CA 1
ATOM 4691 C C . ILE A 1 598 ? 129.213 116.533 145.798 1.00 38.05 631 ILE A C 1
ATOM 4692 O O . ILE A 1 598 ? 130.193 116.174 146.456 1.00 38.05 631 ILE A O 1
ATOM 4697 N N . THR A 1 599 ? 128.893 115.988 144.635 1.00 34.71 632 THR A N 1
ATOM 4698 C CA . THR A 1 599 ? 129.619 114.834 144.120 1.00 34.71 632 THR A CA 1
ATOM 4699 C C . THR A 1 599 ? 130.983 115.257 143.590 1.00 34.71 632 THR A C 1
ATOM 4700 O O . THR A 1 599 ? 131.055 116.147 142.739 1.00 34.71 632 THR A O 1
ATOM 4704 N N . PRO A 1 600 ? 132.081 114.678 144.080 1.00 34.44 633 PRO A N 1
ATOM 4705 C CA . PRO A 1 600 ? 133.400 115.029 143.544 1.00 34.44 633 PRO A CA 1
ATOM 4706 C C . PRO A 1 600 ? 133.698 114.269 142.259 1.00 34.44 633 PRO A C 1
ATOM 4707 O O . PRO A 1 600 ? 133.512 113.054 142.177 1.00 34.44 633 PRO A O 1
ATOM 4711 N N . VAL A 1 601 ? 134.129 115.006 141.245 1.00 33.40 634 VAL A N 1
ATOM 4712 C CA . VAL A 1 601 ? 134.707 114.460 140.028 1.00 33.40 634 VAL A CA 1
ATOM 4713 C C . VAL A 1 601 ? 136.193 114.753 140.096 1.00 33.40 634 VAL A C 1
ATOM 4714 O O . VAL A 1 601 ? 136.590 115.876 140.412 1.00 33.40 634 VAL A O 1
ATOM 4718 N N . VAL A 1 602 ? 137.016 113.744 139.853 1.00 33.11 635 VAL A N 1
ATOM 4719 C CA . VAL A 1 602 ? 138.436 113.840 140.151 1.00 33.11 635 VAL A CA 1
ATOM 4720 C C . VAL A 1 602 ? 139.235 113.448 138.920 1.00 33.11 635 VAL A C 1
ATOM 4721 O O . VAL A 1 602 ? 139.052 112.357 138.374 1.00 33.11 635 VAL A O 1
ATOM 4725 N N . ALA A 1 603 ? 140.118 114.337 138.491 1.00 33.62 636 ALA A N 1
ATOM 4726 C CA . ALA A 1 603 ? 141.048 114.053 137.416 1.00 33.62 636 ALA A CA 1
ATOM 4727 C C . ALA A 1 603 ? 142.339 113.474 137.967 1.00 33.62 636 ALA A C 1
ATOM 4728 O O . ALA A 1 603 ? 142.898 113.985 138.936 1.00 33.62 636 ALA A O 1
ATOM 4730 N N . LEU A 1 604 ? 142.812 112.400 137.340 1.00 37.59 637 LEU A N 1
ATOM 4731 C CA . LEU A 1 604 ? 144.065 111.791 137.766 1.00 37.59 637 LEU A CA 1
ATOM 4732 C C . LEU A 1 604 ? 145.259 112.627 137.336 1.00 37.59 637 LEU A C 1
ATOM 4733 O O . LEU A 1 604 ? 146.161 112.888 138.137 1.00 37.59 637 LEU A O 1
ATOM 4738 N N . TRP A 1 605 ? 145.284 113.051 136.080 1.00 41.64 638 TRP A N 1
ATOM 4739 C CA . TRP A 1 605 ? 146.404 113.779 135.513 1.00 41.64 638 TRP A CA 1
ATOM 4740 C C . TRP A 1 605 ? 145.881 114.995 134.769 1.00 41.64 638 TRP A C 1
ATOM 4741 O O . TRP A 1 605 ? 144.789 114.967 134.204 1.00 41.64 638 TRP A O 1
ATOM 4752 N N . GLN A 1 606 ? 146.665 116.074 134.781 1.00 49.04 639 GLN A N 1
ATOM 4753 C CA . GLN A 1 606 ? 146.385 117.210 133.923 1.00 49.04 639 GLN A CA 1
ATOM 4754 C C . GLN A 1 606 ? 147.691 117.831 133.450 1.00 49.04 639 GLN A C 1
ATOM 4755 O O . GLN A 1 606 ? 148.675 117.829 134.202 1.00 49.04 639 GLN A O 1
ATOM 4761 N N . PRO A 1 607 ? 147.749 118.333 132.212 1.00 49.40 640 PRO A N 1
ATOM 4762 C CA . PRO A 1 607 ? 148.989 118.960 131.738 1.00 49.40 640 PRO A CA 1
ATOM 4763 C C . PRO A 1 607 ? 149.180 120.360 132.266 1.00 49.40 640 PRO A C 1
ATOM 4764 O O . PRO A 1 607 ? 150.286 120.903 132.160 1.00 49.40 640 PRO A O 1
ATOM 4768 N N . MET A 1 608 ? 148.141 120.943 132.855 1.00 55.49 641 MET A N 1
ATOM 4769 C CA . MET A 1 608 ? 148.161 122.297 133.397 1.00 55.49 641 MET A CA 1
ATOM 4770 C C . MET A 1 608 ? 149.019 122.292 134.662 1.00 55.49 641 MET A C 1
ATOM 4771 O O . MET A 1 608 ? 148.526 122.314 135.792 1.00 55.49 641 MET A O 1
ATOM 4776 N N . ALA A 1 609 ? 150.333 122.264 134.460 1.00 61.65 642 ALA A N 1
ATOM 4777 C CA . ALA A 1 609 ? 151.274 121.979 135.534 1.00 61.65 642 ALA A CA 1
ATOM 4778 C C . ALA A 1 609 ? 152.665 122.402 135.072 1.00 61.65 642 ALA A C 1
ATOM 4779 O O . ALA A 1 609 ? 152.865 122.692 133.883 1.00 61.65 642 ALA A O 1
ATOM 4781 N N . PRO A 1 610 ? 153.660 122.503 136.018 1.00 65.74 643 PRO A N 1
ATOM 4782 C CA . PRO A 1 610 ? 155.048 122.798 135.620 1.00 65.74 643 PRO A CA 1
ATOM 4783 C C . PRO A 1 610 ? 155.685 121.873 134.589 1.00 65.74 643 PRO A C 1
ATOM 4784 O O . PRO A 1 610 ? 156.084 122.353 133.525 1.00 65.74 643 PRO A O 1
ATOM 4788 N N . ASN A 1 611 ? 155.805 120.573 134.859 1.00 61.59 644 ASN A N 1
ATOM 4789 C CA . ASN A 1 611 ? 156.383 119.657 133.873 1.00 61.59 644 ASN A CA 1
ATOM 4790 C C . ASN A 1 611 ? 155.400 118.530 133.562 1.00 61.59 644 ASN A C 1
ATOM 4791 O O . ASN A 1 611 ? 155.545 117.399 134.024 1.00 61.59 644 ASN A O 1
ATOM 4796 N N . GLN A 1 612 ? 154.426 118.853 132.705 1.00 55.89 645 GLN A N 1
ATOM 4797 C CA . GLN A 1 612 ? 153.442 117.944 132.113 1.00 55.89 645 GLN A CA 1
ATOM 4798 C C . GLN A 1 612 ? 152.614 117.165 133.137 1.00 55.89 645 GLN A C 1
ATOM 4799 O O . GLN A 1 612 ? 152.048 116.122 132.804 1.00 55.89 645 GLN A O 1
ATOM 4805 N N . GLY A 1 613 ? 152.495 117.650 134.370 1.00 52.24 646 GLY A N 1
ATOM 4806 C CA . GLY A 1 613 ? 151.688 116.953 135.352 1.00 52.24 646 GLY A CA 1
ATOM 4807 C C . GLY A 1 613 ? 152.296 115.693 135.908 1.00 52.24 646 GLY A C 1
ATOM 4808 O O . GLY A 1 613 ? 151.567 114.833 136.401 1.00 52.24 646 GLY A O 1
ATOM 4809 N N . LEU A 1 614 ? 153.605 115.562 135.851 1.00 53.22 647 LEU A N 1
ATOM 4810 C CA . LEU A 1 614 ? 154.293 114.345 136.213 1.00 53.22 647 LEU A CA 1
ATOM 4811 C C . LEU A 1 614 ? 155.192 114.570 137.412 1.00 53.22 647 LEU A C 1
ATOM 4812 O O . LEU A 1 614 ? 155.523 115.712 137.747 1.00 53.22 647 LEU A O 1
ATOM 4817 N N . PRO A 1 615 ? 155.596 113.503 138.099 1.00 56.82 648 PRO A N 1
ATOM 4818 C CA . PRO A 1 615 ? 156.722 113.619 139.024 1.00 56.82 648 PRO A CA 1
ATOM 4819 C C . PRO A 1 615 ? 157.993 113.966 138.270 1.00 56.82 648 PRO A C 1
ATOM 4820 O O . PRO A 1 615 ? 158.138 113.661 137.085 1.00 56.82 648 PRO A O 1
ATOM 4824 N N . ARG A 1 616 ? 158.923 114.615 138.973 1.00 64.87 649 ARG A N 1
ATOM 4825 C CA . ARG A 1 616 ? 160.135 115.110 138.331 1.00 64.87 649 ARG A CA 1
ATOM 4826 C C . ARG A 1 616 ? 161.060 113.992 137.873 1.00 64.87 649 ARG A C 1
ATOM 4827 O O . ARG A 1 616 ? 161.860 114.209 136.962 1.00 64.87 649 ARG A O 1
ATOM 4835 N N . LEU A 1 617 ? 160.969 112.807 138.476 1.00 64.43 650 LEU A N 1
ATOM 4836 C CA . LEU A 1 617 ? 161.729 111.671 137.969 1.00 64.43 650 LEU A CA 1
ATOM 4837 C C . LEU A 1 617 ? 161.104 111.127 136.693 1.00 64.43 650 LEU A C 1
ATOM 4838 O O . LEU A 1 617 ? 161.817 110.733 135.763 1.00 64.43 650 LEU A O 1
ATOM 4843 N N . LEU A 1 618 ? 159.773 111.101 136.628 1.00 59.26 651 LEU A N 1
ATOM 4844 C CA . LEU A 1 618 ? 159.092 110.676 135.413 1.00 59.26 651 LEU A CA 1
ATOM 4845 C C . LEU A 1 618 ? 159.152 111.737 134.328 1.00 59.26 651 LEU A C 1
ATOM 4846 O O . LEU A 1 618 ? 159.168 111.396 133.143 1.00 59.26 651 LEU A O 1
ATOM 4851 N N . ALA A 1 619 ? 159.190 113.015 134.704 1.00 60.50 652 ALA A N 1
ATOM 4852 C CA . ALA A 1 619 ? 159.252 114.076 133.711 1.00 60.50 652 ALA A CA 1
ATOM 4853 C C . ALA A 1 619 ? 160.628 114.203 133.076 1.00 60.50 652 ALA A C 1
ATOM 4854 O O . ALA A 1 619 ? 160.749 114.813 132.010 1.00 60.50 652 ALA A O 1
ATOM 4856 N N . ARG A 1 620 ? 161.661 113.644 133.701 1.00 65.05 653 ARG A N 1
ATOM 4857 C CA . ARG A 1 620 ? 163.033 113.760 133.230 1.00 65.05 653 ARG A CA 1
ATOM 4858 C C . ARG A 1 620 ? 163.494 112.525 132.462 1.00 65.05 653 ARG A C 1
ATOM 4859 O O . ARG A 1 620 ? 164.697 112.270 132.375 1.00 65.05 653 ARG A O 1
ATOM 4867 N N . GLN A 1 621 ? 162.567 111.739 131.919 1.00 63.61 654 GLN A N 1
ATOM 4868 C CA . GLN A 1 621 ? 162.914 110.490 131.246 1.00 63.61 654 GLN A CA 1
ATOM 4869 C C . GLN A 1 621 ? 162.111 110.322 129.964 1.00 63.61 654 GLN A C 1
ATOM 4870 O O . GLN A 1 621 ? 161.682 109.216 129.622 1.00 63.61 654 GLN A O 1
ATOM 4876 N N . GLY A 1 622 ? 161.895 111.414 129.233 1.00 58.80 655 GLY A N 1
ATOM 4877 C CA . GLY A 1 622 ? 161.132 111.369 127.996 1.00 58.80 655 GLY A CA 1
ATOM 4878 C C . GLY A 1 622 ? 159.712 111.843 128.209 1.00 58.80 655 GLY A C 1
ATOM 4879 O O . GLY A 1 622 ? 159.114 112.498 127.350 1.00 58.80 655 GLY A O 1
ATOM 4880 N N . ALA A 1 623 ? 159.167 111.418 129.347 1.00 53.42 656 ALA A N 1
ATOM 4881 C CA . ALA A 1 623 ? 158.034 111.947 130.100 1.00 53.42 656 ALA A CA 1
ATOM 4882 C C . ALA A 1 623 ? 156.637 111.683 129.564 1.00 53.42 656 ALA A C 1
ATOM 4883 O O . ALA A 1 623 ? 155.697 111.665 130.356 1.00 53.42 656 ALA A O 1
ATOM 4885 N N . TRP A 1 624 ? 156.462 111.413 128.276 1.00 45.04 657 TRP A N 1
ATOM 4886 C CA . TRP A 1 624 ? 155.266 110.710 127.827 1.00 45.04 657 TRP A CA 1
ATOM 4887 C C . TRP A 1 624 ? 155.655 109.833 126.656 1.00 45.04 657 TRP A C 1
ATOM 4888 O O . TRP A 1 624 ? 154.891 108.968 126.235 1.00 45.04 657 TRP A O 1
ATOM 4899 N N . GLU A 1 625 ? 156.845 110.073 126.107 1.00 51.57 658 GLU A N 1
ATOM 4900 C CA . GLU A 1 625 ? 157.398 109.160 125.119 1.00 51.57 658 GLU A CA 1
ATOM 4901 C C . GLU A 1 625 ? 157.824 107.851 125.764 1.00 51.57 658 GLU A C 1
ATOM 4902 O O . GLU A 1 625 ? 157.887 106.818 125.091 1.00 51.57 658 GLU A O 1
ATOM 4908 N N . ASN A 1 626 ? 158.108 107.880 127.054 1.00 54.11 659 ASN A N 1
ATOM 4909 C CA . ASN A 1 626 ? 158.427 106.686 127.812 1.00 54.11 659 ASN A CA 1
ATOM 4910 C C . ASN A 1 626 ? 157.163 105.876 128.068 1.00 54.11 659 ASN A C 1
ATOM 4911 O O . ASN A 1 626 ? 156.197 106.418 128.615 1.00 54.11 659 ASN A O 1
ATOM 4916 N N . PRO A 1 627 ? 157.111 104.597 127.688 1.00 50.37 660 PRO A N 1
ATOM 4917 C CA . PRO A 1 627 ? 155.959 103.764 128.072 1.00 50.37 660 PRO A CA 1
ATOM 4918 C C . PRO A 1 627 ? 155.931 103.417 129.551 1.00 50.37 660 PRO A C 1
ATOM 4919 O O . PRO A 1 627 ? 154.883 102.991 130.068 1.00 50.37 660 PRO A O 1
ATOM 4923 N N . TYR A 1 628 ? 157.050 103.593 130.255 1.00 52.46 661 TYR A N 1
ATOM 4924 C CA . TYR A 1 628 ? 157.035 103.456 131.699 1.00 52.46 661 TYR A CA 1
ATOM 4925 C C . TYR A 1 628 ? 156.216 104.552 132.360 1.00 52.46 661 TYR A C 1
ATOM 4926 O O . TYR A 1 628 ? 155.698 104.334 133.455 1.00 52.46 661 TYR A O 1
ATOM 4935 N N . THR A 1 629 ? 156.048 105.705 131.709 1.00 47.77 662 THR A N 1
ATOM 4936 C CA . THR A 1 629 ? 155.098 106.689 132.213 1.00 47.77 662 THR A CA 1
ATOM 4937 C C . THR A 1 629 ? 153.669 106.168 132.147 1.00 47.77 662 THR A C 1
ATOM 4938 O O . THR A 1 629 ? 152.877 106.434 133.053 1.00 47.77 662 THR A O 1
ATOM 4942 N N . ALA A 1 630 ? 153.341 105.374 131.127 1.00 42.75 663 ALA A N 1
ATOM 4943 C CA . ALA A 1 630 ? 152.020 104.759 131.059 1.00 42.75 663 ALA A CA 1
ATOM 4944 C C . ALA A 1 630 ? 151.835 103.710 132.145 1.00 42.75 663 ALA A C 1
ATOM 4945 O O . ALA A 1 630 ? 150.778 103.657 132.790 1.00 42.75 663 ALA A O 1
ATOM 4947 N N . LEU A 1 631 ? 152.858 102.879 132.378 1.00 44.19 664 LEU A N 1
ATOM 4948 C CA . LEU A 1 631 ? 152.759 101.877 133.443 1.00 44.19 664 LEU A CA 1
ATOM 4949 C C . LEU A 1 631 ? 152.705 102.524 134.825 1.00 44.19 664 LEU A C 1
ATOM 4950 O O . LEU A 1 631 ? 151.955 102.076 135.706 1.00 44.19 664 LEU A O 1
ATOM 4955 N N . ALA A 1 632 ? 153.472 103.594 135.024 1.00 42.93 665 ALA A N 1
ATOM 4956 C CA . ALA A 1 632 ? 153.459 104.307 136.290 1.00 42.93 665 ALA A CA 1
ATOM 4957 C C . ALA A 1 632 ? 152.158 105.059 136.498 1.00 42.93 665 ALA A C 1
ATOM 4958 O O . ALA A 1 632 ? 151.718 105.215 137.638 1.00 42.93 665 ALA A O 1
ATOM 4960 N N . PHE A 1 633 ? 151.517 105.513 135.419 1.00 37.55 666 PHE A N 1
ATOM 4961 C CA . PHE A 1 633 ? 150.196 106.108 135.551 1.00 37.55 666 PHE A CA 1
ATOM 4962 C C . PHE A 1 633 ? 149.157 105.065 135.920 1.00 37.55 666 PHE A C 1
ATOM 4963 O O . PHE A 1 633 ? 148.233 105.360 136.679 1.00 37.55 666 PHE A O 1
ATOM 4971 N N . ALA A 1 634 ? 149.282 103.847 135.387 1.00 38.20 667 ALA A N 1
ATOM 4972 C CA . ALA A 1 634 ? 148.370 102.777 135.784 1.00 38.20 667 ALA A CA 1
ATOM 4973 C C . ALA A 1 634 ? 148.525 102.428 137.260 1.00 38.20 667 ALA A C 1
ATOM 4974 O O . ALA A 1 634 ? 147.530 102.229 137.966 1.00 38.20 667 ALA A O 1
ATOM 4976 N N . GLU A 1 635 ? 149.763 102.402 137.756 1.00 43.33 668 GLU A N 1
ATOM 4977 C CA . GLU A 1 635 ? 149.978 102.094 139.170 1.00 43.33 668 GLU A CA 1
ATOM 4978 C C . GLU A 1 635 ? 149.555 103.248 140.078 1.00 43.33 668 GLU A C 1
ATOM 4979 O O . GLU A 1 635 ? 149.003 103.024 141.163 1.00 43.33 668 GLU A O 1
ATOM 4985 N N . TYR A 1 636 ? 149.791 104.488 139.644 1.00 42.17 669 TYR A N 1
ATOM 4986 C CA . TYR A 1 636 ? 149.345 105.658 140.391 1.00 42.17 669 TYR A CA 1
ATOM 4987 C C . TYR A 1 636 ? 147.829 105.746 140.429 1.00 42.17 669 TYR A C 1
ATOM 4988 O O . TYR A 1 636 ? 147.246 106.119 141.454 1.00 42.17 669 TYR A O 1
ATOM 4997 N N . ALA A 1 637 ? 147.172 105.384 139.329 1.00 40.56 670 ALA A N 1
ATOM 4998 C CA . ALA A 1 637 ? 145.723 105.359 139.312 1.00 40.56 670 ALA A CA 1
ATOM 4999 C C . ALA A 1 637 ? 145.178 104.244 140.182 1.00 40.56 670 ALA A C 1
ATOM 5000 O O . ALA A 1 637 ? 144.136 104.425 140.809 1.00 40.56 670 ALA A O 1
ATOM 5002 N N . ARG A 1 638 ? 145.866 103.101 140.241 1.00 41.19 671 ARG A N 1
ATOM 5003 C CA . ARG A 1 638 ? 145.468 102.035 141.156 1.00 41.19 671 ARG A CA 1
ATOM 5004 C C . ARG A 1 638 ? 145.562 102.486 142.607 1.00 41.19 671 ARG A C 1
ATOM 5005 O O . ARG A 1 638 ? 144.671 102.194 143.413 1.00 41.19 671 ARG A O 1
ATOM 5013 N N . LEU A 1 639 ? 146.619 103.229 142.945 1.00 43.28 672 LEU A N 1
ATOM 5014 C CA . LEU A 1 639 ? 146.739 103.793 144.289 1.00 43.28 672 LEU A CA 1
ATOM 5015 C C . LEU A 1 639 ? 145.627 104.794 144.580 1.00 43.28 672 LEU A C 1
ATOM 5016 O O . LEU A 1 639 ? 145.062 104.800 145.679 1.00 43.28 672 LEU A O 1
ATOM 5021 N N . CYS A 1 640 ? 145.278 105.627 143.597 1.00 43.77 673 CYS A N 1
ATOM 5022 C CA . CYS A 1 640 ? 144.219 106.611 143.805 1.00 43.77 673 CYS A CA 1
ATOM 5023 C C . CYS A 1 640 ? 142.843 105.971 143.919 1.00 43.77 673 CYS A C 1
ATOM 5024 O O . CYS A 1 640 ? 142.007 106.456 144.685 1.00 43.77 673 CYS A O 1
ATOM 5027 N N . PHE A 1 641 ? 142.591 104.884 143.189 1.00 41.11 674 PHE A N 1
ATOM 5028 C CA . PHE A 1 641 ? 141.314 104.196 143.335 1.00 41.11 674 PHE A CA 1
ATOM 5029 C C . PHE A 1 641 ? 141.259 103.419 144.638 1.00 41.11 674 PHE A C 1
ATOM 5030 O O . PHE A 1 641 ? 140.172 103.210 145.181 1.00 41.11 674 PHE A O 1
ATOM 5038 N N . GLN A 1 642 ? 142.407 102.958 145.138 1.00 44.22 675 GLN A N 1
ATOM 5039 C CA . GLN A 1 642 ? 142.431 102.327 146.452 1.00 44.22 675 GLN A CA 1
ATOM 5040 C C . GLN A 1 642 ? 142.115 103.335 147.541 1.00 44.22 675 GLN A C 1
ATOM 5041 O O . GLN A 1 642 ? 141.242 103.102 148.383 1.00 44.22 675 GLN A O 1
ATOM 5047 N N . GLU A 1 643 ? 142.799 104.477 147.523 1.00 44.03 676 GLU A N 1
ATOM 5048 C CA . GLU A 1 643 ? 142.685 105.422 148.626 1.00 44.03 676 GLU A CA 1
ATOM 5049 C C . GLU A 1 643 ? 141.424 106.269 148.526 1.00 44.03 676 GLU A C 1
ATOM 5050 O O . GLU A 1 643 ? 140.557 106.207 149.402 1.00 44.03 676 GLU A O 1
ATOM 5056 N N . LEU A 1 644 ? 141.291 107.061 147.467 1.00 41.40 677 LEU A N 1
ATOM 5057 C CA . LEU A 1 644 ? 140.184 108.004 147.399 1.00 41.40 677 LEU A CA 1
ATOM 5058 C C . LEU A 1 644 ? 138.922 107.400 146.818 1.00 41.40 677 LEU A C 1
ATOM 5059 O O . LEU A 1 644 ? 137.881 108.055 146.840 1.00 41.40 677 LEU A O 1
ATOM 5064 N N . GLY A 1 645 ? 138.987 106.173 146.311 1.00 42.19 678 GLY A N 1
ATOM 5065 C CA . GLY A 1 645 ? 137.924 105.616 145.502 1.00 42.19 678 GLY A CA 1
ATOM 5066 C C . GLY A 1 645 ? 136.665 105.256 146.250 1.00 42.19 678 GLY A C 1
ATOM 5067 O O . GLY A 1 645 ? 135.641 105.014 145.606 1.00 42.19 678 GLY A O 1
ATOM 5068 N N . HIS A 1 646 ? 136.708 105.215 147.580 1.00 47.10 679 HIS A N 1
ATOM 5069 C CA . HIS A 1 646 ? 135.504 104.983 148.366 1.00 47.10 679 HIS A CA 1
ATOM 5070 C C . HIS A 1 646 ? 134.557 106.173 148.317 1.00 47.10 679 HIS A C 1
ATOM 5071 O O . HIS A 1 646 ? 133.353 106.005 148.518 1.00 47.10 679 HIS A O 1
ATOM 5078 N N . HIS A 1 647 ? 135.071 107.364 148.045 1.00 46.71 680 HIS A N 1
ATOM 5079 C CA . HIS A 1 647 ? 134.277 108.581 148.020 1.00 46.71 680 HIS A CA 1
ATOM 5080 C C . HIS A 1 647 ? 134.072 109.133 146.625 1.00 46.71 680 HIS A C 1
ATOM 5081 O O . HIS A 1 647 ? 132.984 109.611 146.314 1.00 46.71 680 HIS A O 1
ATOM 5088 N N . VAL A 1 648 ? 135.088 109.070 145.772 1.00 44.16 681 VAL A N 1
ATOM 5089 C CA . VAL A 1 648 ? 134.950 109.508 144.390 1.00 44.16 681 VAL A CA 1
ATOM 5090 C C . VAL A 1 648 ? 134.338 108.380 143.577 1.00 44.16 681 VAL A C 1
ATOM 5091 O O . VAL A 1 648 ? 134.875 107.270 143.528 1.00 44.16 681 VAL A O 1
ATOM 5095 N N . LYS A 1 649 ? 133.211 108.662 142.934 1.00 46.35 682 LYS A N 1
ATOM 5096 C CA . LYS A 1 649 ? 132.529 107.693 142.092 1.00 46.35 682 LYS A CA 1
ATOM 5097 C C . LYS A 1 649 ? 132.431 108.175 140.656 1.00 46.35 682 LYS A C 1
ATOM 5098 O O . LYS A 1 649 ? 131.590 107.690 139.899 1.00 46.35 682 LYS A O 1
ATOM 5104 N N . LEU A 1 650 ? 133.260 109.137 140.271 1.00 44.94 683 LEU A N 1
ATOM 5105 C CA . LEU A 1 650 ? 133.205 109.687 138.923 1.00 44.94 683 LEU A CA 1
ATOM 5106 C C . LEU A 1 650 ? 134.600 110.228 138.637 1.00 44.94 683 LEU A C 1
ATOM 5107 O O . LEU A 1 650 ? 134.994 111.252 139.192 1.00 44.94 683 LEU A O 1
ATOM 5112 N N . TRP A 1 651 ? 135.347 109.513 137.808 1.00 54.04 684 TRP A N 1
ATOM 5113 C CA . TRP A 1 651 ? 136.766 109.753 137.609 1.00 54.04 684 TRP A CA 1
ATOM 5114 C C . TRP A 1 651 ? 137.025 110.303 136.220 1.00 54.04 684 TRP A C 1
ATOM 5115 O O . TRP A 1 651 ? 136.390 109.891 135.249 1.00 54.04 684 TRP A O 1
ATOM 5126 N N . ILE A 1 652 ? 137.966 111.228 136.132 1.00 30.63 685 ILE A N 1
ATOM 5127 C CA . ILE A 1 652 ? 138.516 111.688 134.867 1.00 30.63 685 ILE A CA 1
ATOM 5128 C C . ILE A 1 652 ? 139.936 111.157 134.796 1.00 30.63 685 ILE A C 1
ATOM 5129 O O . ILE A 1 652 ? 140.700 111.297 135.750 1.00 30.63 685 ILE A O 1
ATOM 5134 N N . THR A 1 653 ? 140.283 110.510 133.693 1.00 33.10 686 THR A N 1
ATOM 5135 C CA . THR A 1 653 ? 141.616 109.934 133.608 1.00 33.10 686 THR A CA 1
ATOM 5136 C C . THR A 1 653 ? 142.644 110.990 133.226 1.00 33.10 686 THR A C 1
ATOM 5137 O O . THR A 1 653 ? 143.573 111.273 133.986 1.00 33.10 686 THR A O 1
ATOM 5141 N N . MET A 1 654 ? 142.494 111.588 132.053 1.00 36.15 687 MET A N 1
ATOM 5142 C CA . MET A 1 654 ? 143.317 112.706 131.629 1.00 36.15 687 MET A CA 1
ATOM 5143 C C . MET A 1 654 ? 142.435 113.933 131.520 1.00 36.15 687 MET A C 1
ATOM 5144 O O . MET A 1 654 ? 141.342 113.870 130.958 1.00 36.15 687 MET A O 1
ATOM 5149 N N . ASN A 1 655 ? 142.904 115.045 132.058 1.00 37.65 688 ASN A N 1
ATOM 5150 C CA . ASN A 1 655 ? 142.108 116.264 132.118 1.00 37.65 688 ASN A CA 1
ATOM 5151 C C . ASN A 1 655 ? 142.570 117.195 131.013 1.00 37.65 688 ASN A C 1
ATOM 5152 O O . ASN A 1 655 ? 143.477 118.003 131.206 1.00 37.65 688 ASN A O 1
ATOM 5157 N N . GLU A 1 656 ? 141.915 117.079 129.852 1.00 37.81 689 GLU A N 1
ATOM 5158 C CA . GLU A 1 656 ? 142.059 117.909 128.663 1.00 37.81 689 GLU A CA 1
ATOM 5159 C C . GLU A 1 656 ? 143.504 117.985 128.194 1.00 37.81 689 GLU A C 1
ATOM 5160 O O . GLU A 1 656 ? 144.138 119.028 128.389 1.00 37.81 689 GLU A O 1
ATOM 5166 N N . PRO A 1 657 ? 144.076 116.923 127.622 1.00 38.05 690 PRO A N 1
ATOM 5167 C CA . PRO A 1 657 ? 145.453 117.017 127.136 1.00 38.05 690 PRO A CA 1
ATOM 5168 C C . PRO A 1 657 ? 145.557 117.968 125.957 1.00 38.05 690 PRO A C 1
ATOM 5169 O O . PRO A 1 657 ? 144.631 118.104 125.157 1.00 38.05 690 PRO A O 1
ATOM 5173 N N . TYR A 1 658 ? 146.686 118.662 125.883 1.00 48.18 691 TYR A N 1
ATOM 5174 C CA . TYR A 1 658 ? 146.915 119.597 124.795 1.00 48.18 691 TYR A CA 1
ATOM 5175 C C . TYR A 1 658 ? 147.209 118.839 123.516 1.00 48.18 691 TYR A C 1
ATOM 5176 O O . TYR A 1 658 ? 148.363 118.496 123.264 1.00 48.18 691 TYR A O 1
ATOM 5185 N N . THR A 1 659 ? 146.193 118.588 122.693 1.00 45.29 692 THR A N 1
ATOM 5186 C CA . THR A 1 659 ? 146.416 117.862 121.450 1.00 45.29 692 THR A CA 1
ATOM 5187 C C . THR A 1 659 ? 147.174 118.683 120.418 1.00 45.29 692 THR A C 1
ATOM 5188 O O . THR A 1 659 ? 147.713 118.111 119.466 1.00 45.29 692 THR A O 1
ATOM 5192 N N . ARG A 1 660 ? 147.228 119.999 120.580 1.00 50.14 693 ARG A N 1
ATOM 5193 C CA . ARG A 1 660 ? 147.994 120.858 119.694 1.00 50.14 693 ARG A CA 1
ATOM 5194 C C . ARG A 1 660 ? 149.440 121.018 120.130 1.00 50.14 693 ARG A C 1
ATOM 5195 O O . ARG A 1 660 ? 150.218 121.649 119.412 1.00 50.14 693 ARG A O 1
ATOM 5203 N N . ASN A 1 661 ? 149.821 120.480 121.284 1.00 52.31 694 ASN A N 1
ATOM 5204 C CA . ASN A 1 661 ? 151.174 120.641 121.799 1.00 52.31 694 ASN A CA 1
ATOM 5205 C C . ASN A 1 661 ? 151.690 119.334 122.375 1.00 52.31 694 ASN A C 1
ATOM 5206 O O . ASN A 1 661 ? 152.318 119.313 123.437 1.00 52.31 694 ASN A O 1
ATOM 5211 N N . MET A 1 662 ? 151.437 118.219 121.698 1.00 52.06 695 MET A N 1
ATOM 5212 C CA . MET A 1 662 ? 152.074 116.977 122.103 1.00 52.06 695 MET A CA 1
ATOM 5213 C C . MET A 1 662 ? 152.367 116.119 120.885 1.00 52.06 695 MET A C 1
ATOM 5214 O O . MET A 1 662 ? 151.663 116.170 119.876 1.00 52.06 695 MET A O 1
ATOM 5219 N N . THR A 1 663 ? 153.436 115.339 121.005 1.00 48.99 696 THR A N 1
ATOM 5220 C CA . THR A 1 663 ? 153.954 114.486 119.953 1.00 48.99 696 THR A CA 1
ATOM 5221 C C . THR A 1 663 ? 152.990 113.318 119.739 1.00 48.99 696 THR A C 1
ATOM 5222 O O . THR A 1 663 ? 152.157 113.015 120.593 1.00 48.99 696 THR A O 1
ATOM 5226 N N . TYR A 1 664 ? 153.074 112.684 118.567 1.00 49.94 697 TYR A N 1
ATOM 5227 C CA . TYR A 1 664 ? 152.229 111.530 118.284 1.00 49.94 697 TYR A CA 1
ATOM 5228 C C . TYR A 1 664 ? 152.571 110.337 119.167 1.00 49.94 697 TYR A C 1
ATOM 5229 O O . TYR A 1 664 ? 151.683 109.550 119.507 1.00 49.94 697 TYR A O 1
ATOM 5238 N N . SER A 1 665 ? 153.832 110.205 119.577 1.00 45.94 698 SER A N 1
ATOM 5239 C CA . SER A 1 665 ? 154.205 109.149 120.511 1.00 45.94 698 SER A CA 1
ATOM 5240 C C . SER A 1 665 ? 153.767 109.478 121.932 1.00 45.94 698 SER A C 1
ATOM 5241 O O . SER A 1 665 ? 153.382 108.576 122.686 1.00 45.94 698 SER A O 1
ATOM 5244 N N . ALA A 1 666 ? 153.820 110.759 122.307 1.00 43.42 699 ALA A N 1
ATOM 5245 C CA . ALA A 1 666 ? 153.304 111.181 123.605 1.00 43.42 699 ALA A CA 1
ATOM 5246 C C . ALA A 1 666 ? 151.805 110.947 123.701 1.00 43.42 699 ALA A C 1
ATOM 5247 O O . ALA A 1 666 ? 151.312 110.463 124.722 1.00 43.42 699 ALA A O 1
ATOM 5249 N N . GLY A 1 667 ? 151.069 111.241 122.630 1.00 41.63 700 GLY A N 1
ATOM 5250 C CA . GLY A 1 667 ? 149.648 110.950 122.617 1.00 41.63 700 GLY A CA 1
ATOM 5251 C C . GLY A 1 667 ? 149.340 109.471 122.545 1.00 41.63 700 GLY A C 1
ATOM 5252 O O . GLY A 1 667 ? 148.340 109.022 123.106 1.00 41.63 700 GLY A O 1
ATOM 5253 N N . HIS A 1 668 ? 150.201 108.695 121.881 1.00 44.01 701 HIS A N 1
ATOM 5254 C CA . HIS A 1 668 ? 150.047 107.243 121.828 1.00 44.01 701 HIS A CA 1
ATOM 5255 C C . HIS A 1 668 ? 150.174 106.620 123.213 1.00 44.01 701 HIS A C 1
ATOM 5256 O O . HIS A 1 668 ? 149.314 105.840 123.647 1.00 44.01 701 HIS A O 1
ATOM 5263 N N . ASN A 1 669 ? 151.227 106.979 123.941 1.00 43.69 702 ASN A N 1
ATOM 5264 C CA . ASN A 1 669 ? 151.385 106.442 125.283 1.00 43.69 702 ASN A CA 1
ATOM 5265 C C . ASN A 1 669 ? 150.440 107.081 126.290 1.00 43.69 702 ASN A C 1
ATOM 5266 O O . ASN A 1 669 ? 150.150 106.462 127.311 1.00 43.69 702 ASN A O 1
ATOM 5271 N N . LEU A 1 670 ? 149.918 108.276 126.014 1.00 37.58 703 LEU A N 1
ATOM 5272 C CA . LEU A 1 670 ? 148.871 108.832 126.862 1.00 37.58 703 LEU A CA 1
ATOM 5273 C C . LEU A 1 670 ? 147.555 108.087 126.680 1.00 37.58 703 LEU A C 1
ATOM 5274 O O . LEU A 1 670 ? 146.827 107.875 127.656 1.00 37.58 703 LEU A O 1
ATOM 5279 N N . LEU A 1 671 ? 147.254 107.650 125.454 1.00 38.49 704 LEU A N 1
ATOM 5280 C CA . LEU A 1 671 ? 146.104 106.780 125.227 1.00 38.49 704 LEU A CA 1
ATOM 5281 C C . LEU A 1 671 ? 146.292 105.433 125.900 1.00 38.49 704 LEU A C 1
ATOM 5282 O O . LEU A 1 671 ? 145.336 104.864 126.439 1.00 38.49 704 LEU A O 1
ATOM 5287 N N . LYS A 1 672 ? 147.516 104.906 125.871 1.00 40.27 705 LYS A N 1
ATOM 5288 C CA . LYS A 1 672 ? 147.778 103.636 126.541 1.00 40.27 705 LYS A CA 1
ATOM 5289 C C . LYS A 1 672 ? 147.682 103.773 128.053 1.00 40.27 705 LYS A C 1
ATOM 5290 O O . LYS A 1 672 ? 147.187 102.866 128.724 1.00 40.27 705 LYS A O 1
ATOM 5296 N N . ALA A 1 673 ? 148.111 104.912 128.602 1.00 35.99 706 ALA A N 1
ATOM 5297 C CA . ALA A 1 673 ? 147.974 105.157 130.033 1.00 35.99 706 ALA A CA 1
ATOM 5298 C C . ALA A 1 673 ? 146.516 105.291 130.438 1.00 35.99 706 ALA A C 1
ATOM 5299 O O . ALA A 1 673 ? 146.114 104.789 131.497 1.00 35.99 706 ALA A O 1
ATOM 5301 N N . HIS A 1 674 ? 145.712 105.955 129.601 1.00 34.18 707 HIS A N 1
ATOM 5302 C CA . HIS A 1 674 ? 144.280 106.040 129.858 1.00 34.18 707 HIS A CA 1
ATOM 5303 C C . HIS A 1 674 ? 143.626 104.669 129.837 1.00 34.18 707 HIS A C 1
ATOM 5304 O O . HIS A 1 674 ? 142.804 104.358 130.703 1.00 34.18 707 HIS A O 1
ATOM 5311 N N . ALA A 1 675 ? 143.976 103.838 128.854 1.00 34.13 708 ALA A N 1
ATOM 5312 C CA . ALA A 1 675 ? 143.380 102.513 128.766 1.00 34.13 708 ALA A CA 1
ATOM 5313 C C . ALA A 1 675 ? 143.818 101.618 129.911 1.00 34.13 708 ALA A C 1
ATOM 5314 O O . ALA A 1 675 ? 143.016 100.829 130.412 1.00 34.13 708 ALA A O 1
ATOM 5316 N N . LEU A 1 676 ? 145.063 101.752 130.365 1.00 34.15 709 LEU A N 1
ATOM 5317 C CA . LEU A 1 676 ? 145.528 100.943 131.484 1.00 34.15 709 LEU A CA 1
ATOM 5318 C C . LEU A 1 676 ? 144.844 101.346 132.782 1.00 34.15 709 LEU A C 1
ATOM 5319 O O . LEU A 1 676 ? 144.443 100.479 133.562 1.00 34.15 709 LEU A O 1
ATOM 5324 N N . ALA A 1 677 ? 144.668 102.650 133.016 1.00 33.64 710 ALA A N 1
ATOM 5325 C CA . ALA A 1 677 ? 143.957 103.095 134.214 1.00 33.64 710 ALA A CA 1
ATOM 5326 C C . ALA A 1 677 ? 142.477 102.740 134.162 1.00 33.64 710 ALA A C 1
ATOM 5327 O O . ALA A 1 677 ? 141.884 102.375 135.186 1.00 33.64 710 ALA A O 1
ATOM 5329 N N . TRP A 1 678 ? 141.865 102.824 132.977 1.00 35.60 711 TRP A N 1
ATOM 5330 C CA . TRP A 1 678 ? 140.470 102.432 132.834 1.00 35.60 711 TRP A CA 1
ATOM 5331 C C . TRP A 1 678 ? 140.288 100.942 133.057 1.00 35.60 711 TRP A C 1
ATOM 5332 O O . TRP A 1 678 ? 139.293 100.522 133.649 1.00 35.60 711 TRP A O 1
ATOM 5343 N N . HIS A 1 679 ? 141.237 100.126 132.607 1.00 38.68 712 HIS A N 1
ATOM 5344 C CA . HIS A 1 679 ? 141.103 98.695 132.821 1.00 38.68 712 HIS A CA 1
ATOM 5345 C C . HIS A 1 679 ? 141.404 98.308 134.258 1.00 38.68 712 HIS A C 1
ATOM 5346 O O . HIS A 1 679 ? 140.812 97.349 134.762 1.00 38.68 712 HIS A O 1
ATOM 5353 N N . VAL A 1 680 ? 142.287 99.055 134.932 1.00 37.84 713 VAL A N 1
ATOM 5354 C CA . VAL A 1 680 ? 142.492 98.884 136.370 1.00 37.84 713 VAL A CA 1
ATOM 5355 C C . VAL A 1 680 ? 141.199 99.164 137.127 1.00 37.84 713 VAL A C 1
ATOM 5356 O O . VAL A 1 680 ? 140.796 98.387 137.998 1.00 37.84 713 VAL A O 1
ATOM 5360 N N . TYR A 1 681 ? 140.504 100.252 136.773 1.00 39.00 714 TYR A N 1
ATOM 5361 C CA . TYR A 1 681 ? 139.235 100.548 137.437 1.00 39.00 714 TYR A CA 1
ATOM 5362 C C . TYR A 1 681 ? 138.155 99.537 137.082 1.00 39.00 714 TYR A C 1
ATOM 5363 O O . TYR A 1 681 ? 137.369 99.141 137.945 1.00 39.00 714 TYR A O 1
ATOM 5372 N N . ASN A 1 682 ? 138.091 99.120 135.821 1.00 41.71 715 ASN A N 1
ATOM 5373 C CA . ASN A 1 682 ? 137.019 98.241 135.382 1.00 41.71 715 ASN A CA 1
ATOM 5374 C C . ASN A 1 682 ? 137.177 96.834 135.937 1.00 41.71 715 ASN A C 1
ATOM 5375 O O . ASN A 1 682 ? 136.179 96.173 136.235 1.00 41.71 715 ASN A O 1
ATOM 5380 N N . GLU A 1 683 ? 138.411 96.368 136.108 1.00 42.76 716 GLU A N 1
ATOM 5381 C CA . GLU A 1 683 ? 138.626 95.025 136.617 1.00 42.76 716 GLU A CA 1
ATOM 5382 C C . GLU A 1 683 ? 138.712 94.991 138.138 1.00 42.76 716 GLU A C 1
ATOM 5383 O O . GLU A 1 683 ? 138.085 94.142 138.776 1.00 42.76 716 GLU A O 1
ATOM 5389 N N . LYS A 1 684 ? 139.473 95.905 138.733 1.00 42.90 717 LYS A N 1
ATOM 5390 C CA . LYS A 1 684 ? 139.801 95.815 140.147 1.00 42.90 717 LYS A CA 1
ATOM 5391 C C . LYS A 1 684 ? 138.892 96.643 141.040 1.00 42.90 717 LYS A C 1
ATOM 5392 O O . LYS A 1 684 ? 138.741 96.315 142.220 1.00 42.90 717 LYS A O 1
ATOM 5398 N N . PHE A 1 685 ? 138.280 97.705 140.522 1.00 41.57 718 PHE A N 1
ATOM 5399 C CA . PHE A 1 685 ? 137.639 98.683 141.383 1.00 41.57 718 PHE A CA 1
ATOM 5400 C C . PHE A 1 685 ? 136.206 99.037 141.027 1.00 41.57 718 PHE A C 1
ATOM 5401 O O . PHE A 1 685 ? 135.569 99.739 141.814 1.00 41.57 718 PHE A O 1
ATOM 5409 N N . ARG A 1 686 ? 135.682 98.610 139.879 1.00 43.40 719 ARG A N 1
ATOM 5410 C CA . ARG A 1 686 ? 134.328 99.016 139.519 1.00 43.40 719 ARG A CA 1
ATOM 5411 C C . ARG A 1 686 ? 133.291 98.270 140.341 1.00 43.40 719 ARG A C 1
ATOM 5412 O O . ARG A 1 686 ? 132.339 98.879 140.835 1.00 43.40 719 ARG A O 1
ATOM 5420 N N . HIS A 1 687 ? 133.464 96.959 140.526 1.00 46.88 720 HIS A N 1
ATOM 5421 C CA . HIS A 1 687 ? 132.468 96.193 141.270 1.00 46.88 720 HIS A CA 1
ATOM 5422 C C . HIS A 1 687 ? 132.481 96.528 142.754 1.00 46.88 720 HIS A C 1
ATOM 5423 O O . HIS A 1 687 ? 131.442 96.438 143.414 1.00 46.88 720 HIS A O 1
ATOM 5430 N N . ALA A 1 688 ? 133.630 96.927 143.291 1.00 45.62 721 ALA A N 1
ATOM 5431 C CA . ALA A 1 688 ? 133.688 97.319 144.692 1.00 45.62 721 ALA A CA 1
ATOM 5432 C C . ALA A 1 688 ? 133.036 98.673 144.918 1.00 45.62 721 ALA A C 1
ATOM 5433 O O . ALA A 1 688 ? 132.318 98.864 145.904 1.00 45.62 721 ALA A O 1
ATOM 5435 N N . GLN A 1 689 ? 133.264 99.624 144.014 1.00 45.98 722 GLN A N 1
ATOM 5436 C CA . GLN A 1 689 ? 132.939 101.016 144.276 1.00 45.98 722 GLN A CA 1
ATOM 5437 C C . GLN A 1 689 ? 131.768 101.559 143.476 1.00 45.98 722 GLN A C 1
ATOM 5438 O O . GLN A 1 689 ? 131.137 102.513 143.938 1.00 45.98 722 GLN A O 1
ATOM 5444 N N . ASN A 1 690 ? 131.464 100.975 142.313 1.00 53.70 723 ASN A N 1
ATOM 5445 C CA . ASN A 1 690 ? 130.336 101.346 141.449 1.00 53.70 723 ASN A CA 1
ATOM 5446 C C . ASN A 1 690 ? 130.423 102.809 141.013 1.00 53.70 723 ASN A C 1
ATOM 5447 O O . ASN A 1 690 ? 129.533 103.622 141.258 1.00 53.70 723 ASN A O 1
ATOM 5452 N N . GLY A 1 691 ? 131.536 103.126 140.355 1.00 47.84 724 GLY A N 1
ATOM 5453 C CA . GLY A 1 691 ? 131.751 104.442 139.801 1.00 47.84 724 GLY A CA 1
ATO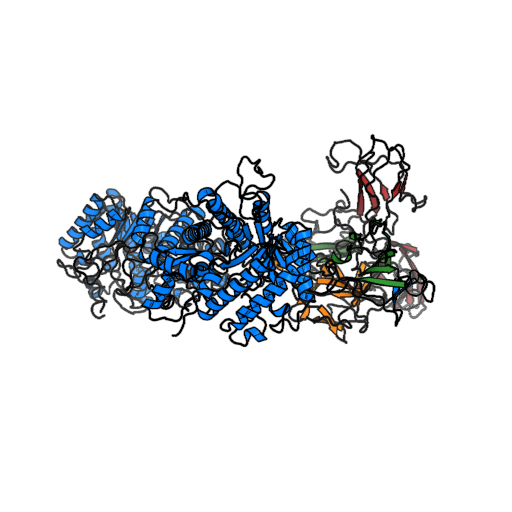M 5454 C C . GLY A 1 691 ? 132.074 104.360 138.322 1.00 47.84 724 GLY A C 1
ATOM 5455 O O . GLY A 1 691 ? 132.109 103.281 137.732 1.00 47.84 724 GLY A O 1
ATOM 5456 N N . LYS A 1 692 ? 132.300 105.530 137.740 1.00 48.56 725 LYS A N 1
ATOM 5457 C CA . LYS A 1 692 ? 132.541 105.662 136.315 1.00 48.56 725 LYS A CA 1
ATOM 5458 C C . LYS A 1 692 ? 133.864 106.37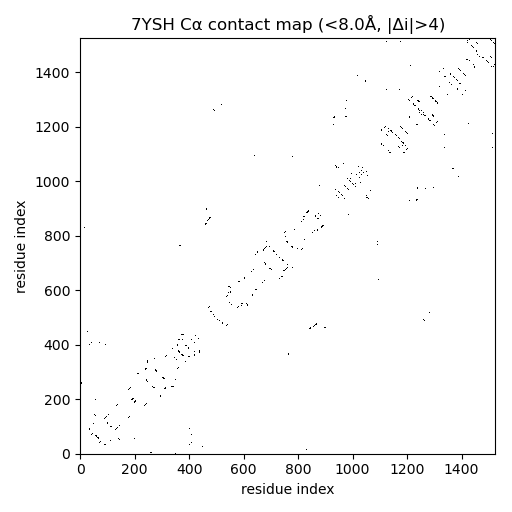0 136.088 1.00 48.56 725 LYS A C 1
ATOM 5459 O O . LYS A 1 692 ? 134.318 107.145 136.928 1.00 48.56 725 LYS A O 1
ATOM 5465 N N . ILE A 1 693 ? 134.482 106.099 134.946 1.00 39.87 726 ILE A N 1
ATOM 5466 C CA . ILE A 1 693 ? 135.776 106.683 134.622 1.00 39.87 726 ILE A CA 1
ATOM 5467 C C . ILE A 1 693 ? 135.869 106.848 133.111 1.00 39.87 726 ILE A C 1
ATOM 5468 O O . ILE A 1 693 ? 135.503 105.946 132.354 1.00 39.87 726 ILE A O 1
ATOM 5473 N N . SER A 1 694 ? 136.308 108.020 132.669 1.00 36.12 727 SER A N 1
ATOM 5474 C CA . SER A 1 694 ? 136.568 108.259 131.263 1.00 36.12 727 SER A CA 1
ATOM 5475 C C . SER A 1 694 ? 137.640 109.330 131.155 1.00 36.12 727 SER A C 1
ATOM 5476 O O . SER A 1 694 ? 138.245 109.729 132.150 1.00 36.12 727 SER A O 1
ATOM 5479 N N . ILE A 1 695 ? 137.874 109.793 129.938 1.00 31.12 728 ILE A N 1
ATOM 5480 C CA . ILE A 1 695 ? 138.851 110.831 129.656 1.00 31.12 728 ILE A CA 1
ATOM 5481 C C . ILE A 1 695 ? 138.088 112.109 129.346 1.00 31.12 728 ILE A C 1
ATOM 5482 O O . ILE A 1 695 ? 136.958 112.076 128.848 1.00 31.12 728 ILE A O 1
ATOM 5487 N N . ALA A 1 696 ? 138.669 113.240 129.720 1.00 28.70 729 ALA A N 1
ATOM 5488 C CA . ALA A 1 696 ? 138.148 114.539 129.329 1.00 28.70 729 ALA A CA 1
ATOM 5489 C C . ALA A 1 696 ? 138.999 115.050 128.183 1.00 28.70 729 ALA A C 1
ATOM 5490 O O . ALA A 1 696 ? 140.222 115.138 128.303 1.00 28.70 729 ALA A O 1
ATOM 5492 N N . LEU A 1 697 ? 138.355 115.347 127.069 1.00 28.51 730 LEU A N 1
ATOM 5493 C CA . LEU A 1 697 ? 139.026 115.874 125.899 1.00 28.51 730 LEU A CA 1
ATOM 5494 C C . LEU A 1 697 ? 138.525 117.283 125.650 1.00 28.51 730 LEU A C 1
ATOM 5495 O O . LEU A 1 697 ? 137.377 117.602 125.944 1.00 28.51 730 LEU A O 1
ATOM 5500 N N . GLN A 1 698 ? 139.393 118.131 125.121 1.00 28.63 731 GLN A N 1
ATOM 5501 C CA . GLN A 1 698 ? 139.018 119.505 124.832 1.00 28.63 731 GLN A CA 1
ATOM 5502 C C . GLN A 1 698 ? 138.411 119.566 123.440 1.00 28.63 731 GLN A C 1
ATOM 5503 O O . GLN A 1 698 ? 139.075 119.240 122.452 1.00 28.63 731 GLN A O 1
ATOM 5509 N N . ALA A 1 699 ? 137.154 119.989 123.362 1.00 28.20 732 ALA A N 1
ATOM 5510 C CA . ALA A 1 699 ? 136.407 120.004 122.112 1.00 28.20 732 ALA A CA 1
ATOM 5511 C C . ALA A 1 699 ? 135.940 121.423 121.837 1.00 28.20 732 ALA A C 1
ATOM 5512 O O . ALA A 1 699 ? 134.781 121.763 122.057 1.00 28.20 732 ALA A O 1
ATOM 5514 N N . ASP A 1 700 ? 136.839 122.242 121.310 1.00 37.06 733 ASP A N 1
ATOM 5515 C CA . ASP A 1 700 ? 136.452 123.536 120.781 1.00 37.06 733 ASP A CA 1
ATOM 5516 C C . ASP A 1 700 ? 135.978 123.341 119.355 1.00 37.06 733 ASP A C 1
ATOM 5517 O O . ASP A 1 700 ? 136.531 122.527 118.613 1.00 37.06 733 ASP A O 1
ATOM 5522 N N . TRP A 1 701 ? 134.947 124.077 118.972 1.00 50.78 734 TRP A N 1
ATOM 5523 C CA . TRP A 1 701 ? 134.333 123.833 117.684 1.00 50.78 734 TRP A CA 1
ATOM 5524 C C . TRP A 1 701 ? 135.135 124.486 116.569 1.00 50.78 734 TRP A C 1
ATOM 5525 O O . TRP A 1 701 ? 135.803 125.500 116.760 1.00 50.78 734 TRP A O 1
ATOM 5536 N N . ILE A 1 702 ? 135.104 123.848 115.406 1.00 41.16 735 ILE A N 1
ATOM 5537 C CA . ILE A 1 702 ? 135.862 124.257 114.237 1.00 41.16 735 ILE A CA 1
ATOM 5538 C C . ILE A 1 702 ? 134.854 124.437 113.113 1.00 41.16 735 ILE A C 1
ATOM 5539 O O . ILE A 1 702 ? 134.291 123.456 112.617 1.00 41.16 735 ILE A O 1
ATOM 5544 N N . GLU A 1 703 ? 134.611 125.668 112.729 1.00 36.12 736 GLU A N 1
ATOM 5545 C CA . GLU A 1 703 ? 133.593 126.006 111.755 1.00 36.12 736 GLU A CA 1
ATOM 5546 C C . GLU A 1 703 ? 134.237 126.533 110.484 1.00 36.12 736 GLU A C 1
ATOM 5547 O O . GLU A 1 703 ? 135.238 127.245 110.567 1.00 36.12 736 GLU A O 1
ATOM 5553 N N . PRO A 1 704 ? 133.729 126.167 109.304 1.00 32.78 737 PRO A N 1
ATOM 5554 C CA . PRO A 1 704 ? 134.249 126.756 108.065 1.00 32.78 737 PRO A CA 1
ATOM 5555 C C . PRO A 1 704 ? 134.002 128.255 108.005 1.00 32.78 737 PRO A C 1
ATOM 5556 O O . PRO A 1 704 ? 132.977 128.754 108.472 1.00 32.78 737 PRO A O 1
ATOM 5560 N N . ALA A 1 705 ? 134.971 128.977 107.441 1.00 33.06 738 ALA A N 1
ATOM 5561 C CA . ALA A 1 705 ? 134.867 130.429 107.400 1.00 33.06 738 ALA A CA 1
ATOM 5562 C C . ALA A 1 705 ? 133.822 130.873 106.393 1.00 33.06 738 ALA A C 1
ATOM 5563 O O . ALA A 1 705 ? 133.045 131.794 106.661 1.00 33.06 738 ALA A O 1
ATOM 5565 N N . CYS A 1 706 ? 133.784 130.226 105.235 1.00 40.63 739 CYS A N 1
ATOM 5566 C CA . CYS A 1 706 ? 132.754 130.476 104.248 1.00 40.63 739 CYS A CA 1
ATOM 5567 C C . CYS A 1 706 ? 131.712 129.382 104.349 1.00 40.63 739 CYS A C 1
ATOM 5568 O O . CYS A 1 706 ? 132.041 128.209 104.120 1.00 40.63 739 CYS A O 1
ATOM 5571 N N . PRO A 1 707 ? 130.460 129.704 104.688 1.00 43.45 740 PRO A N 1
ATOM 5572 C CA . PRO A 1 707 ? 129.474 128.659 105.000 1.00 43.45 740 PRO A CA 1
ATOM 5573 C C . PRO A 1 707 ? 128.992 127.850 103.808 1.00 43.45 740 PRO A C 1
ATOM 5574 O O . PRO A 1 707 ? 128.212 126.913 104.003 1.00 43.45 740 PRO A O 1
ATOM 5578 N N . PHE A 1 708 ? 129.420 128.163 102.588 1.00 51.00 741 PHE A N 1
ATOM 5579 C CA . PHE A 1 708 ? 129.010 127.408 101.412 1.00 51.00 741 PHE A CA 1
ATOM 5580 C C . PHE A 1 708 ? 130.211 126.955 100.595 1.00 51.00 741 PHE A C 1
ATOM 5581 O O . PHE A 1 708 ? 130.060 126.600 99.425 1.00 51.00 741 PHE A O 1
ATOM 5589 N N . SER A 1 709 ? 131.397 126.968 101.189 1.00 49.70 742 SER A N 1
ATOM 5590 C CA . SER A 1 709 ? 132.591 126.443 100.552 1.00 49.70 742 SER A CA 1
ATOM 5591 C C . SER A 1 709 ? 132.788 124.998 100.986 1.00 49.70 742 SER A C 1
ATOM 5592 O O . SER A 1 709 ? 132.753 124.695 102.180 1.00 49.70 742 SER A O 1
ATOM 5595 N N . GLN A 1 710 ? 132.972 124.107 100.012 1.00 53.75 743 GLN A N 1
ATOM 5596 C CA . GLN A 1 710 ? 133.182 122.699 100.328 1.00 53.75 743 GLN A CA 1
ATOM 5597 C C . GLN A 1 710 ? 134.604 122.440 100.805 1.00 53.75 743 GLN A C 1
ATOM 5598 O O . GLN A 1 710 ? 134.824 121.562 101.649 1.00 53.75 743 GLN A O 1
ATOM 5604 N N . LYS A 1 711 ? 135.574 123.185 100.272 1.00 51.68 744 LYS A N 1
ATOM 5605 C CA . LYS A 1 711 ? 136.957 123.056 100.709 1.00 51.68 744 LYS A CA 1
ATOM 5606 C C . LYS A 1 711 ? 137.129 123.485 102.155 1.00 51.68 744 LYS A C 1
ATOM 5607 O O . LYS A 1 711 ? 137.912 122.878 102.891 1.00 51.68 744 LYS A O 1
ATOM 5613 N N . ASP A 1 712 ? 136.388 124.505 102.587 1.00 45.57 745 ASP A N 1
ATOM 5614 C CA . ASP A 1 712 ? 136.439 124.915 103.983 1.00 45.57 745 ASP A CA 1
ATOM 5615 C C . ASP A 1 712 ? 135.769 123.894 104.885 1.00 45.57 745 ASP A C 1
ATOM 5616 O O . ASP A 1 712 ? 136.169 123.742 106.040 1.00 45.57 745 ASP A O 1
ATOM 5621 N N . LYS A 1 713 ? 134.780 123.161 104.370 1.00 46.13 746 LYS A N 1
ATOM 5622 C CA . LYS A 1 713 ? 134.196 122.064 105.135 1.00 46.13 746 LYS A CA 1
ATOM 5623 C C . LYS A 1 713 ? 135.177 120.911 105.287 1.00 46.13 746 LYS A C 1
ATOM 5624 O O . LYS A 1 713 ? 135.266 120.312 106.364 1.00 46.13 746 LYS A O 1
ATOM 5630 N N . GLU A 1 714 ? 135.915 120.588 104.218 1.00 48.02 747 GLU A N 1
ATOM 5631 C CA . GLU A 1 714 ? 136.953 119.561 104.295 1.00 48.02 747 GLU A CA 1
ATOM 5632 C C . GLU A 1 714 ? 138.049 119.951 105.277 1.00 48.02 747 GLU A C 1
ATOM 5633 O O . GLU A 1 714 ? 138.512 119.121 106.070 1.00 48.02 747 GLU A O 1
ATOM 5639 N N . VAL A 1 715 ? 138.453 121.220 105.256 1.00 40.48 748 VAL A N 1
ATOM 5640 C CA . VAL A 1 715 ? 139.464 121.714 106.183 1.00 40.48 748 VAL A CA 1
ATOM 5641 C C . VAL A 1 715 ? 138.942 121.701 107.619 1.00 40.48 748 VAL A C 1
ATOM 5642 O O . VAL A 1 715 ? 139.678 121.364 108.553 1.00 40.48 748 VAL A O 1
ATOM 5646 N N . ALA A 1 716 ? 137.655 122.013 107.812 1.00 38.39 749 ALA A N 1
ATOM 5647 C CA . ALA A 1 716 ? 137.065 121.993 109.147 1.00 38.39 749 ALA A CA 1
ATOM 5648 C C . ALA A 1 716 ? 137.000 120.584 109.708 1.00 38.39 749 ALA A C 1
ATOM 5649 O O . ALA A 1 716 ? 137.295 120.373 110.889 1.00 38.39 749 ALA A O 1
ATOM 5651 N N . GLU A 1 717 ? 136.643 119.603 108.876 1.00 42.41 750 GLU A N 1
ATOM 5652 C CA . GLU A 1 717 ? 136.682 118.218 109.335 1.00 42.41 750 GLU A CA 1
ATOM 5653 C C . GLU A 1 717 ? 138.103 117.746 109.601 1.00 42.41 750 GLU A C 1
ATOM 5654 O O . GLU A 1 717 ? 138.317 116.962 110.528 1.00 42.41 750 GLU A O 1
ATOM 5660 N N . ARG A 1 718 ? 139.088 118.241 108.847 1.00 40.48 751 ARG A N 1
ATOM 5661 C CA . ARG A 1 718 ? 140.472 117.855 109.114 1.00 40.48 751 ARG A CA 1
ATOM 5662 C C . ARG A 1 718 ? 140.968 118.407 110.443 1.00 40.48 751 ARG A C 1
ATOM 5663 O O . ARG A 1 718 ? 141.623 117.693 111.209 1.00 40.48 751 ARG A O 1
ATOM 5671 N N . VAL A 1 719 ? 140.654 119.669 110.741 1.00 38.70 752 VAL A N 1
ATOM 5672 C CA . VAL A 1 719 ? 141.067 120.255 112.014 1.00 38.70 752 VAL A CA 1
ATOM 5673 C C . VAL A 1 719 ? 140.294 119.624 113.169 1.00 38.70 752 VAL A C 1
ATOM 5674 O O . VAL A 1 719 ? 140.833 119.465 114.269 1.00 38.70 752 VAL A O 1
ATOM 5678 N N . LEU A 1 720 ? 139.057 119.184 112.931 1.00 37.54 753 LEU A N 1
ATOM 5679 C CA . LEU A 1 720 ? 138.316 118.492 113.983 1.00 37.54 753 LEU A CA 1
ATOM 5680 C C . LEU A 1 720 ? 138.885 117.106 114.261 1.00 37.54 753 LEU A C 1
ATOM 5681 O O . LEU A 1 720 ? 138.915 116.670 115.414 1.00 37.54 753 LEU A O 1
ATOM 5686 N N . GLU A 1 721 ? 139.329 116.393 113.229 1.00 41.51 754 GLU A N 1
ATOM 5687 C CA . GLU A 1 721 ? 139.911 115.079 113.469 1.00 41.51 754 GLU A CA 1
ATOM 5688 C C . GLU A 1 721 ? 141.338 115.154 113.984 1.00 41.51 754 GLU A C 1
ATOM 5689 O O . GLU A 1 721 ? 141.794 114.209 114.629 1.00 41.51 754 GLU A O 1
ATOM 5695 N N . PHE A 1 722 ? 142.054 116.239 113.718 1.00 40.69 755 PHE A N 1
ATOM 5696 C CA . PHE A 1 722 ? 143.368 116.413 114.317 1.00 40.69 755 PHE A CA 1
ATOM 5697 C C . PHE A 1 722 ? 143.297 116.958 115.730 1.00 40.69 755 PHE A C 1
ATOM 5698 O O . PHE A 1 722 ? 144.230 116.749 116.508 1.00 40.69 755 PHE A O 1
ATOM 5706 N N . ASP A 1 723 ? 142.220 117.658 116.076 1.00 41.00 756 ASP A N 1
ATOM 5707 C CA . ASP A 1 723 ? 142.078 118.266 117.393 1.00 41.00 756 ASP A CA 1
ATOM 5708 C C . ASP A 1 723 ? 141.376 117.332 118.368 1.00 41.00 756 ASP A C 1
ATOM 5709 O O . ASP A 1 723 ? 141.945 116.954 119.394 1.00 41.00 756 ASP A O 1
ATOM 5714 N N . ILE A 1 724 ? 140.140 116.954 118.059 1.00 33.21 757 ILE A N 1
ATOM 5715 C CA . ILE A 1 724 ? 139.328 116.141 118.954 1.00 33.21 757 ILE A CA 1
ATOM 5716 C C . ILE A 1 724 ? 139.529 114.669 118.641 1.00 33.21 757 ILE A C 1
ATOM 5717 O O . ILE A 1 724 ? 139.860 113.878 119.527 1.00 33.21 757 ILE A O 1
ATOM 5722 N N . GLY A 1 725 ? 139.336 114.302 117.377 1.00 35.31 758 GLY A N 1
ATOM 5723 C CA . GLY A 1 725 ? 139.266 112.918 116.957 1.00 35.31 758 GLY A CA 1
ATOM 5724 C C . GLY A 1 725 ? 140.551 112.137 117.078 1.00 35.31 758 GLY A C 1
ATOM 5725 O O . GLY A 1 725 ? 140.493 110.905 117.015 1.00 35.31 758 GLY A O 1
ATOM 5726 N N . TRP A 1 726 ? 141.688 112.814 117.270 1.00 40.19 759 TRP A N 1
ATOM 5727 C CA . TRP A 1 726 ? 142.973 112.139 117.426 1.00 40.19 759 TRP A CA 1
ATOM 5728 C C . TRP A 1 726 ? 142.977 111.226 118.644 1.00 40.19 759 TRP A C 1
ATOM 5729 O O . TRP A 1 726 ? 143.407 110.072 118.565 1.00 40.19 759 TRP A O 1
ATOM 5740 N N . LEU A 1 727 ? 142.509 111.725 119.780 1.00 37.23 760 LEU A N 1
ATOM 5741 C CA . LEU A 1 727 ? 142.449 110.919 120.983 1.00 37.23 760 LEU A CA 1
ATOM 5742 C C . LEU A 1 727 ? 141.064 110.355 121.244 1.00 37.23 760 LEU A C 1
ATOM 5743 O O . LEU A 1 727 ? 140.928 109.464 122.080 1.00 37.23 760 LEU A O 1
ATOM 5748 N N . ALA A 1 728 ? 140.043 110.839 120.550 1.00 37.37 761 ALA A N 1
ATOM 5749 C CA . ALA A 1 728 ? 138.694 110.332 120.738 1.00 37.37 761 ALA A CA 1
ATOM 5750 C C . ALA A 1 728 ? 138.390 109.124 119.871 1.00 37.37 761 ALA A C 1
ATOM 5751 O O . ALA A 1 728 ? 137.579 108.286 120.267 1.00 37.37 761 ALA A O 1
ATOM 5753 N N . GLU A 1 729 ? 139.016 109.005 118.710 1.00 44.09 762 GLU A N 1
ATOM 5754 C CA . GLU A 1 729 ? 138.734 107.879 117.829 1.00 44.09 762 GLU A CA 1
ATOM 5755 C C . GLU A 1 729 ? 139.297 106.538 118.316 1.00 44.09 762 GLU A C 1
ATOM 5756 O O . GLU A 1 729 ? 138.637 105.517 118.087 1.00 44.09 762 GLU A O 1
ATOM 5762 N N . PRO A 1 730 ? 140.482 106.451 118.959 1.00 41.55 763 PRO A N 1
ATOM 5763 C CA . PRO A 1 730 ? 140.819 105.174 119.611 1.00 41.55 763 PRO A CA 1
ATOM 5764 C C . PRO A 1 730 ? 139.883 104.783 120.738 1.00 41.55 763 PRO A C 1
ATOM 5765 O O . PRO A 1 730 ? 139.543 103.605 120.862 1.00 41.55 763 PRO A O 1
ATOM 5769 N N . ILE A 1 731 ? 139.436 105.737 121.546 1.00 33.84 764 ILE A N 1
ATOM 5770 C CA . ILE A 1 731 ? 138.651 105.411 122.729 1.00 33.84 764 ILE A CA 1
ATOM 5771 C C . ILE A 1 731 ? 137.180 105.246 122.384 1.00 33.84 764 ILE A C 1
ATOM 5772 O O . ILE A 1 731 ? 136.563 104.232 122.715 1.00 33.84 764 ILE A O 1
ATOM 5777 N N . PHE A 1 732 ? 136.589 106.246 121.730 1.00 34.12 765 PHE A N 1
ATOM 5778 C CA . PHE A 1 732 ? 135.153 106.275 121.489 1.00 34.12 765 PHE A CA 1
ATOM 5779 C C . PHE A 1 732 ? 134.761 105.725 120.130 1.00 34.12 765 PHE A C 1
ATOM 5780 O O . PHE A 1 732 ? 133.596 105.368 119.938 1.00 34.12 765 PHE A O 1
ATOM 5788 N N . GLY A 1 733 ? 135.693 105.648 119.191 1.00 42.08 766 GLY A N 1
ATOM 5789 C CA . GLY A 1 733 ? 135.364 105.216 117.853 1.00 42.08 766 GLY A CA 1
ATOM 5790 C C . GLY A 1 733 ? 135.770 103.793 117.551 1.00 42.08 766 GLY A C 1
ATOM 5791 O O . GLY A 1 733 ? 135.369 102.864 118.254 1.00 42.08 766 GLY A O 1
ATOM 5792 N N . SER A 1 734 ? 136.572 103.612 116.511 1.00 53.14 767 SER A N 1
ATOM 5793 C CA . SER A 1 734 ? 136.879 102.293 115.983 1.00 53.14 767 SER A CA 1
ATOM 5794 C C . SER A 1 734 ? 138.143 101.687 116.568 1.00 53.14 767 SER A C 1
ATOM 5795 O O . SER A 1 734 ? 138.487 100.557 116.214 1.00 53.14 767 SER A O 1
ATOM 5798 N N . GLY A 1 735 ? 138.844 102.399 117.441 1.00 52.96 768 GLY A N 1
ATOM 5799 C CA . GLY A 1 735 ? 140.034 101.874 118.065 1.00 52.96 768 GLY A CA 1
ATOM 5800 C C . GLY A 1 735 ? 141.330 102.242 117.389 1.00 52.96 768 GLY A C 1
ATOM 5801 O O . GLY A 1 735 ? 142.398 101.949 117.936 1.00 52.96 768 GLY A O 1
ATOM 5802 N N . ASP A 1 736 ? 141.275 102.865 116.224 1.00 51.10 769 ASP A N 1
ATOM 5803 C CA . ASP A 1 736 ? 142.454 103.363 115.542 1.00 51.10 769 ASP A CA 1
ATOM 5804 C C . ASP A 1 736 ? 142.403 104.881 115.530 1.00 51.10 769 ASP A C 1
ATOM 5805 O O . ASP A 1 736 ? 141.417 105.492 115.937 1.00 51.10 769 ASP A O 1
ATOM 5810 N N . TYR A 1 737 ? 143.491 105.487 115.080 1.00 47.44 770 TYR A N 1
ATOM 5811 C CA . TYR A 1 737 ? 143.492 106.907 114.802 1.00 47.44 770 TYR A CA 1
ATOM 5812 C C . TYR A 1 737 ? 142.568 107.188 113.618 1.00 47.44 770 TYR A C 1
ATOM 5813 O O . TYR A 1 737 ? 142.368 106.312 112.773 1.00 47.44 770 TYR A O 1
ATOM 5822 N N . PRO A 1 738 ? 141.965 108.381 113.549 1.00 45.07 771 PRO A N 1
ATOM 5823 C CA . PRO A 1 738 ? 140.964 108.632 112.508 1.00 45.07 771 PRO A CA 1
ATOM 5824 C C . PRO A 1 738 ? 141.573 108.666 111.119 1.00 45.07 771 PRO A C 1
ATOM 5825 O O . PRO A 1 738 ? 142.734 109.032 110.933 1.00 45.07 771 PRO A O 1
ATOM 5829 N N . TRP A 1 739 ? 140.769 108.246 110.141 1.00 51.70 772 TRP A N 1
ATOM 5830 C CA . TRP A 1 739 ? 141.284 108.033 108.795 1.00 51.70 772 TRP A CA 1
ATOM 5831 C C . TRP A 1 739 ? 141.617 109.347 108.104 1.00 51.70 772 TRP A C 1
ATOM 5832 O O . TRP A 1 739 ? 142.500 109.380 107.243 1.00 51.70 772 TRP A O 1
ATOM 5843 N N . VAL A 1 740 ? 140.943 110.434 108.484 1.00 47.32 773 VAL A N 1
ATOM 5844 C CA . VAL A 1 740 ? 141.309 111.763 108.003 1.00 47.32 773 VAL A CA 1
ATOM 5845 C C . VAL A 1 740 ? 142.728 112.110 108.433 1.00 47.32 773 VAL A C 1
ATOM 5846 O O . VAL A 1 740 ? 143.543 112.576 107.628 1.00 47.32 773 VAL A O 1
ATOM 5850 N N . MET A 1 741 ? 143.066 111.792 109.681 1.00 47.42 774 MET A N 1
ATOM 5851 C CA . MET A 1 741 ? 144.379 112.092 110.234 1.00 47.42 774 MET A CA 1
ATOM 5852 C C . MET A 1 741 ? 145.470 111.253 109.582 1.00 47.42 774 MET A C 1
ATOM 5853 O O . MET A 1 741 ? 146.493 111.786 109.133 1.00 47.42 774 MET A O 1
ATOM 5858 N N . ARG A 1 742 ? 145.253 109.937 109.514 1.00 52.13 775 ARG A N 1
ATOM 5859 C CA . ARG A 1 742 ? 146.220 109.026 108.909 1.00 52.13 775 ARG A CA 1
ATOM 5860 C C . ARG A 1 742 ? 146.398 109.305 107.424 1.00 52.13 775 ARG A C 1
ATOM 5861 O O . ARG A 1 742 ? 147.521 109.284 106.913 1.00 52.13 775 ARG A O 1
ATOM 5869 N N . ASP A 1 743 ? 145.305 109.599 106.723 1.00 53.08 776 ASP A N 1
ATOM 5870 C CA . ASP A 1 743 ? 145.376 109.844 105.289 1.00 53.08 776 ASP A CA 1
ATOM 5871 C C . ASP A 1 743 ? 146.016 111.191 104.987 1.00 53.08 776 ASP A C 1
ATOM 5872 O O . ASP A 1 743 ? 146.694 111.343 103.967 1.00 53.08 776 ASP A O 1
ATOM 5877 N N . TRP A 1 744 ? 145.817 112.180 105.858 1.00 48.31 777 TRP A N 1
ATOM 5878 C CA . TRP A 1 744 ? 146.480 113.462 105.673 1.00 48.31 777 TRP A CA 1
ATOM 5879 C C . TRP A 1 744 ? 147.970 113.351 105.948 1.00 48.31 777 TRP A C 1
ATOM 5880 O O . TRP A 1 744 ? 148.779 114.011 105.288 1.00 48.31 777 TRP A O 1
ATOM 5891 N N . LEU A 1 745 ? 148.357 112.514 106.909 1.00 54.34 778 LEU A N 1
ATOM 5892 C CA . LEU A 1 745 ? 149.774 112.357 107.199 1.00 54.34 778 LEU A CA 1
ATOM 5893 C C . LEU A 1 745 ? 150.479 111.408 106.241 1.00 54.34 778 LEU A C 1
ATOM 5894 O O . LEU A 1 745 ? 151.704 111.479 106.120 1.00 54.34 778 LEU A O 1
ATOM 5899 N N . ASN A 1 746 ? 149.748 110.525 105.559 1.00 56.68 779 ASN A N 1
ATOM 5900 C CA . ASN A 1 746 ? 150.383 109.657 104.572 1.00 56.68 779 ASN A CA 1
ATOM 5901 C C . ASN A 1 746 ? 150.707 110.421 103.297 1.00 56.68 779 ASN A C 1
ATOM 5902 O O . ASN A 1 746 ? 151.800 110.281 102.739 1.00 56.68 779 ASN A O 1
ATOM 5907 N N . GLN A 1 747 ? 149.767 111.239 102.821 1.00 58.14 780 GLN A N 1
ATOM 5908 C CA . GLN A 1 747 ? 149.933 111.974 101.573 1.00 58.14 780 GLN A CA 1
ATOM 5909 C C . GLN A 1 747 ? 150.947 113.097 101.669 1.00 58.14 780 GLN A C 1
ATOM 5910 O O . GLN A 1 747 ? 151.323 113.650 100.631 1.00 58.14 780 GLN A O 1
ATOM 5916 N N . ARG A 1 748 ? 151.392 113.458 102.866 1.00 60.01 781 ARG A N 1
ATOM 5917 C CA . ARG A 1 748 ? 152.423 114.469 103.033 1.00 60.01 781 ARG A CA 1
ATOM 5918 C C . ARG A 1 748 ? 153.739 113.870 103.497 1.00 60.01 781 ARG A C 1
ATOM 5919 O O . ARG A 1 748 ? 154.628 114.622 103.916 1.00 60.01 781 ARG A O 1
ATOM 5927 N N . ASN A 1 749 ? 153.873 112.542 103.422 1.00 64.68 782 ASN A N 1
ATOM 5928 C CA . ASN A 1 749 ? 155.050 111.774 103.839 1.00 64.68 782 ASN A CA 1
ATOM 5929 C C . ASN A 1 749 ? 155.427 112.067 105.291 1.00 64.68 782 ASN A C 1
ATOM 5930 O O . ASN A 1 749 ? 156.545 112.474 105.611 1.00 64.68 782 ASN A O 1
ATOM 5935 N N . ASN A 1 750 ? 154.454 111.857 106.173 1.00 62.09 783 ASN A N 1
ATOM 5936 C CA . ASN A 1 750 ? 154.631 112.025 107.614 1.00 62.09 783 ASN A CA 1
ATOM 5937 C C . ASN A 1 750 ? 154.189 110.715 108.249 1.00 62.09 783 ASN A C 1
ATOM 5938 O O . ASN A 1 750 ? 153.038 110.569 108.662 1.00 62.09 783 ASN A O 1
ATOM 5943 N N . PHE A 1 751 ? 155.107 109.759 108.321 1.00 63.61 784 PHE A N 1
ATOM 5944 C CA . PHE A 1 751 ? 154.824 108.468 108.941 1.00 63.61 784 PHE A CA 1
ATOM 5945 C C . PHE A 1 751 ? 155.247 108.457 110.404 1.00 63.61 784 PHE A C 1
ATOM 5946 O O . PHE A 1 751 ? 155.942 107.558 110.870 1.00 63.61 784 PHE A O 1
ATOM 5954 N N . LEU A 1 752 ? 154.810 109.476 111.144 1.00 61.34 785 LEU A N 1
ATOM 5955 C CA . LEU A 1 752 ? 155.115 109.601 112.560 1.00 61.34 785 LEU A CA 1
ATOM 5956 C C . LEU A 1 752 ? 153.928 109.294 113.453 1.00 61.34 785 LEU A C 1
ATOM 5957 O O . LEU A 1 752 ? 154.096 109.238 114.674 1.00 61.34 785 LEU A O 1
ATOM 5962 N N . LEU A 1 753 ? 152.745 109.111 112.888 1.00 51.24 786 LEU A N 1
ATOM 5963 C CA . LEU A 1 753 ? 151.593 108.662 113.652 1.00 51.24 786 LEU A CA 1
ATOM 5964 C C . LEU A 1 753 ? 151.712 107.159 113.852 1.00 51.24 786 LEU A C 1
ATOM 5965 O O . LEU A 1 753 ? 151.690 106.405 112.872 1.00 51.24 786 LEU A O 1
ATOM 5970 N N . PRO A 1 754 ? 151.851 106.689 115.089 1.00 49.21 787 PRO A N 1
ATOM 5971 C CA . PRO A 1 754 ? 152.102 105.266 115.316 1.00 49.21 787 PRO A CA 1
ATOM 5972 C C . PRO A 1 754 ? 150.868 104.423 115.055 1.00 49.21 787 PRO A C 1
ATOM 5973 O O . PRO A 1 754 ? 149.734 104.896 115.076 1.00 49.21 787 PRO A O 1
ATOM 5977 N N . TYR A 1 755 ? 151.112 103.153 114.783 1.00 52.13 788 TYR A N 1
ATOM 5978 C CA . TYR A 1 755 ? 150.049 102.205 114.507 1.00 52.13 788 TYR A CA 1
ATOM 5979 C C . TYR A 1 755 ? 149.739 101.416 115.766 1.00 52.13 788 TYR A C 1
ATOM 5980 O O . TYR A 1 755 ? 150.636 101.096 116.549 1.00 52.13 788 TYR A O 1
ATOM 5989 N N . PHE A 1 756 ? 148.464 101.118 115.965 1.00 52.15 789 PHE A N 1
ATOM 5990 C CA . PHE A 1 756 ? 148.060 100.275 117.075 1.00 52.15 789 PHE A CA 1
ATOM 5991 C C . PHE A 1 756 ? 148.222 98.816 116.689 1.00 52.15 789 PHE A C 1
ATOM 5992 O O . PHE A 1 756 ? 147.756 98.390 115.629 1.00 52.15 789 PHE A O 1
ATOM 6000 N N . THR A 1 757 ? 148.874 98.048 117.553 1.00 58.10 790 THR A N 1
ATOM 6001 C CA . THR A 1 757 ? 148.803 96.604 117.437 1.00 58.10 790 THR A CA 1
ATOM 6002 C C . THR A 1 757 ? 147.394 96.138 117.798 1.00 58.10 790 THR A C 1
ATOM 6003 O O . THR A 1 757 ? 146.598 96.885 118.369 1.00 58.10 790 THR A O 1
ATOM 6007 N N . GLU A 1 758 ? 147.089 94.884 117.449 1.00 60.72 791 GLU A N 1
ATOM 6008 C CA . GLU A 1 758 ? 145.758 94.334 117.704 1.00 60.72 791 GLU A CA 1
ATOM 6009 C C . GLU A 1 758 ? 145.452 94.266 119.196 1.00 60.72 791 GLU A C 1
ATOM 6010 O O . GLU A 1 758 ? 144.316 94.532 119.614 1.00 60.72 791 GLU A O 1
ATOM 6016 N N . ASP A 1 759 ? 146.469 93.980 120.010 1.00 60.02 792 ASP A N 1
ATOM 6017 C CA . ASP A 1 759 ? 146.306 93.975 121.458 1.00 60.02 792 ASP A CA 1
ATOM 6018 C C . ASP A 1 759 ? 146.087 95.382 122.000 1.00 60.02 792 ASP A C 1
ATOM 6019 O O . ASP A 1 759 ? 145.206 95.592 122.840 1.00 60.02 792 ASP A O 1
ATOM 6024 N N . GLU A 1 760 ? 146.867 96.358 121.525 1.00 54.76 793 GLU A N 1
ATOM 6025 C CA . GLU A 1 760 ? 146.661 97.744 121.939 1.00 54.76 793 GLU A CA 1
ATOM 6026 C C . GLU A 1 760 ? 145.320 98.273 121.457 1.00 54.76 793 GLU A C 1
ATOM 6027 O O . GLU A 1 760 ? 144.641 99.008 122.182 1.00 54.76 793 GLU A O 1
ATOM 6033 N N . LYS A 1 761 ? 144.913 97.886 120.247 1.00 55.23 794 LYS A N 1
ATOM 6034 C CA . LYS A 1 761 ? 143.657 98.379 119.698 1.00 55.23 794 LYS A CA 1
ATOM 6035 C C . LYS A 1 761 ? 142.465 97.822 120.460 1.00 55.23 794 LYS A C 1
ATOM 6036 O O . LYS A 1 761 ? 141.508 98.551 120.723 1.00 55.23 794 LYS A O 1
ATOM 6042 N N . LYS A 1 762 ? 142.510 96.548 120.854 1.00 56.51 795 LYS A N 1
ATOM 6043 C CA . LYS A 1 762 ? 141.433 96.055 121.704 1.00 56.51 795 LYS A CA 1
ATOM 6044 C C . LYS A 1 762 ? 141.579 96.501 123.152 1.00 56.51 795 LYS A C 1
ATOM 6045 O O . LYS A 1 762 ? 140.610 96.403 123.911 1.00 56.51 795 LYS A O 1
ATOM 6051 N N . LEU A 1 763 ? 142.754 96.991 123.551 1.00 46.65 796 LEU A N 1
ATOM 6052 C CA . LEU A 1 763 ? 142.898 97.560 124.883 1.00 46.65 796 LEU A CA 1
ATOM 6053 C C . LEU A 1 763 ? 142.230 98.925 124.985 1.00 46.65 796 LEU A C 1
ATOM 6054 O O . LEU A 1 763 ? 141.591 99.225 125.996 1.00 46.65 796 LEU A O 1
ATOM 6059 N N . ILE A 1 764 ? 142.353 99.766 123.954 1.00 41.97 797 ILE A N 1
ATOM 6060 C CA . ILE A 1 764 ? 141.854 101.138 124.063 1.00 41.97 797 ILE A CA 1
ATOM 6061 C C . ILE A 1 764 ? 140.419 101.324 123.551 1.00 41.97 797 ILE A C 1
ATOM 6062 O O . ILE A 1 764 ? 139.762 102.298 123.941 1.00 41.97 797 ILE A O 1
ATOM 6067 N N . GLN A 1 765 ? 139.879 100.369 122.781 1.00 45.08 798 GLN A N 1
ATOM 6068 C CA . GLN A 1 765 ? 138.684 100.591 121.958 1.00 45.08 798 GLN A CA 1
ATOM 6069 C C . GLN A 1 765 ? 137.408 100.908 122.736 1.00 45.08 798 GLN A C 1
ATOM 6070 O O . GLN A 1 765 ? 136.465 101.448 122.150 1.00 45.08 798 GLN A O 1
ATOM 6076 N N . GLY A 1 766 ? 137.333 100.598 124.020 1.00 35.96 799 GLY A N 1
ATOM 6077 C CA . GLY A 1 766 ? 136.077 100.832 124.709 1.00 35.96 799 GLY A CA 1
ATOM 6078 C C . GLY A 1 766 ? 136.224 101.513 126.046 1.00 35.96 799 GLY A C 1
ATOM 6079 O O . GLY A 1 766 ? 135.304 101.497 126.865 1.00 35.96 799 GLY A O 1
ATOM 6080 N N . THR A 1 767 ? 137.376 102.139 126.268 1.00 33.93 800 THR A N 1
ATOM 6081 C CA . THR A 1 767 ? 137.771 102.620 127.589 1.00 33.93 800 THR A CA 1
ATOM 6082 C C . THR A 1 767 ? 137.112 103.958 127.919 1.00 33.93 800 THR A C 1
ATOM 6083 O O . THR A 1 767 ? 137.760 104.992 128.075 1.00 33.93 800 THR A O 1
ATOM 6087 N N . PHE A 1 768 ? 135.792 103.915 128.071 1.00 33.32 801 PHE A N 1
ATOM 6088 C CA . PHE A 1 768 ? 135.034 105.087 128.470 1.00 33.32 801 PHE A CA 1
ATOM 6089 C C . PHE A 1 768 ? 133.749 104.637 129.140 1.00 33.32 801 PHE A C 1
ATOM 6090 O O . PHE A 1 768 ? 133.199 103.582 128.817 1.00 33.32 801 PHE A O 1
ATOM 6098 N N . ASP A 1 769 ? 133.285 105.442 130.087 1.00 39.83 802 ASP A N 1
ATOM 6099 C CA . ASP A 1 769 ? 131.948 105.310 130.638 1.00 39.83 802 ASP A CA 1
ATOM 6100 C C . ASP A 1 769 ? 131.049 106.466 130.248 1.00 39.83 802 ASP A C 1
ATOM 6101 O O . ASP A 1 769 ? 129.831 106.371 130.418 1.00 39.83 802 ASP A O 1
ATOM 6106 N N . PHE A 1 770 ? 131.626 107.547 129.738 1.00 35.05 803 PHE A N 1
ATOM 6107 C CA . PHE A 1 770 ? 130.914 108.733 129.296 1.00 35.05 803 PHE A CA 1
ATOM 6108 C C . PHE A 1 770 ? 131.854 109.488 128.374 1.00 35.05 803 PHE A C 1
ATOM 6109 O O . PHE A 1 770 ? 133.006 109.100 128.187 1.00 35.05 803 PHE A O 1
ATOM 6117 N N . LEU A 1 771 ? 131.355 110.568 127.795 1.00 31.93 804 LEU A N 1
ATOM 6118 C CA . LEU A 1 771 ? 132.188 111.500 127.053 1.00 31.93 804 LEU A CA 1
ATOM 6119 C C . LEU A 1 771 ? 132.286 112.772 127.880 1.00 31.93 804 LEU A C 1
ATOM 6120 O O . LEU A 1 771 ? 131.270 113.376 128.209 1.00 31.93 804 LEU A O 1
ATOM 6125 N N . ALA A 1 772 ? 133.492 113.163 128.244 1.00 27.02 805 ALA A N 1
ATOM 6126 C CA . ALA A 1 772 ? 133.697 114.421 128.940 1.00 27.02 805 ALA A CA 1
ATOM 6127 C C . ALA A 1 772 ? 134.385 115.366 127.973 1.00 27.02 805 ALA A C 1
ATOM 6128 O O . ALA A 1 772 ? 135.495 115.087 127.514 1.00 27.02 805 ALA A O 1
ATOM 6130 N N . LEU A 1 773 ? 133.713 116.454 127.631 1.00 26.93 806 LEU A N 1
ATOM 6131 C CA . LEU A 1 773 ? 134.238 117.410 126.676 1.00 26.93 806 LEU A CA 1
ATOM 6132 C C . LEU A 1 773 ? 134.416 118.765 127.333 1.00 26.93 806 LEU A C 1
ATOM 6133 O O . LEU A 1 773 ? 133.667 119.150 128.231 1.00 26.93 806 LEU A O 1
ATOM 6138 N N . SER A 1 774 ? 135.424 119.478 126.870 1.00 31.26 807 SER A N 1
ATOM 6139 C CA . SER A 1 774 ? 135.764 120.801 127.363 1.00 31.26 807 SER A CA 1
ATOM 6140 C C . SER A 1 774 ? 135.683 121.762 126.190 1.00 31.26 807 SER A C 1
ATOM 6141 O O . SER A 1 774 ? 136.491 121.685 125.261 1.00 31.26 807 SER A O 1
ATOM 6144 N N . HIS A 1 775 ? 134.712 122.659 126.228 1.00 32.30 808 HIS A N 1
ATOM 6145 C CA . HIS A 1 775 ? 134.427 123.534 125.108 1.00 32.30 808 HIS A CA 1
ATOM 6146 C C . HIS A 1 775 ? 134.467 124.976 125.576 1.00 32.30 808 HIS A C 1
ATOM 6147 O O . HIS A 1 775 ? 133.813 125.324 126.559 1.00 32.30 808 HIS A O 1
ATOM 6154 N N . TYR A 1 776 ? 135.232 125.814 124.882 1.00 33.98 809 TYR A N 1
ATOM 6155 C CA . TYR A 1 776 ? 135.275 127.232 125.210 1.00 33.98 809 TYR A CA 1
ATOM 6156 C C . TYR A 1 776 ? 134.840 128.138 124.069 1.00 33.98 809 TYR A C 1
ATOM 6157 O O . TYR A 1 776 ? 133.963 128.982 124.264 1.00 33.98 809 TYR A O 1
ATOM 6166 N N . THR A 1 777 ? 135.434 128.003 122.883 1.00 33.09 810 THR A N 1
ATOM 6167 C CA . THR A 1 777 ? 135.202 128.903 121.756 1.00 33.09 810 THR A CA 1
ATOM 6168 C C . THR A 1 777 ? 134.921 128.100 120.494 1.00 33.09 810 THR A C 1
ATOM 6169 O O . THR A 1 777 ? 134.844 126.873 120.520 1.00 33.09 810 THR A O 1
ATOM 6173 N N . THR A 1 778 ? 134.754 128.810 119.374 1.00 34.01 811 THR A N 1
ATOM 6174 C CA . THR A 1 778 ? 134.860 128.224 118.047 1.00 34.01 811 THR A CA 1
ATOM 6175 C C . THR A 1 778 ? 135.910 128.981 117.255 1.00 34.01 811 THR A C 1
ATOM 6176 O O . THR A 1 778 ? 136.132 130.174 117.464 1.00 34.01 811 THR A O 1
ATOM 6180 N N . ILE A 1 779 ? 136.545 128.268 116.334 1.00 32.72 812 ILE A N 1
ATOM 6181 C CA . ILE A 1 779 ? 137.557 128.819 115.444 1.00 32.72 812 ILE A CA 1
ATOM 6182 C C . ILE A 1 779 ? 137.019 128.683 114.031 1.00 32.72 812 ILE A C 1
ATOM 6183 O O . ILE A 1 779 ? 136.527 127.614 113.664 1.00 32.72 812 ILE A O 1
ATOM 6188 N N . LEU A 1 780 ? 137.091 129.750 113.240 1.00 30.65 813 LEU A N 1
ATOM 6189 C CA . LEU A 1 780 ? 136.779 129.628 111.827 1.00 30.65 813 LEU A CA 1
ATOM 6190 C C . LEU A 1 780 ? 138.028 129.183 111.094 1.00 30.65 813 LEU A C 1
ATOM 6191 O O . LEU A 1 780 ? 139.139 129.563 111.452 1.00 30.65 813 LEU A O 1
ATOM 6196 N N . VAL A 1 781 ? 137.849 128.346 110.093 1.00 33.53 814 VAL A N 1
ATOM 6197 C CA . VAL A 1 781 ? 138.971 127.816 109.340 1.00 33.53 814 VAL A CA 1
ATOM 6198 C C . VAL A 1 781 ? 138.727 128.076 107.865 1.00 33.53 814 VAL A C 1
ATOM 6199 O O . VAL A 1 781 ? 137.588 128.069 107.391 1.00 33.53 814 VAL A O 1
ATOM 6203 N N . ASP A 1 782 ? 139.805 128.323 107.140 1.00 43.25 815 ASP A N 1
ATOM 6204 C CA . ASP A 1 782 ? 139.724 128.629 105.726 1.00 43.25 815 ASP A CA 1
ATOM 6205 C C . ASP A 1 782 ? 140.781 127.835 104.982 1.00 43.25 815 ASP A C 1
ATOM 6206 O O . ASP A 1 782 ? 141.890 127.647 105.480 1.00 43.25 815 ASP A O 1
ATOM 6211 N N . SER A 1 783 ? 140.432 127.365 103.791 1.00 46.81 816 SER A N 1
ATOM 6212 C CA . SER A 1 783 ? 141.381 126.606 102.994 1.00 46.81 816 SER A CA 1
ATOM 6213 C C . SER A 1 783 ? 142.384 127.499 102.279 1.00 46.81 816 SER A C 1
ATOM 6214 O O . SER A 1 783 ? 143.506 127.063 102.006 1.00 46.81 816 SER A O 1
ATOM 6217 N N . GLU A 1 784 ? 142.004 128.736 101.970 1.00 49.26 817 GLU A N 1
ATOM 6218 C CA . GLU A 1 784 ? 142.858 129.632 101.204 1.00 49.26 817 GLU A CA 1
ATOM 6219 C C . GLU A 1 784 ? 144.006 130.152 102.060 1.00 49.26 817 GLU A C 1
ATOM 6220 O O . GLU A 1 784 ? 143.828 130.482 103.234 1.00 49.26 817 GLU A O 1
ATOM 6226 N N . LYS A 1 785 ? 145.195 130.210 101.468 1.00 51.75 818 LYS A N 1
ATOM 6227 C CA . LYS A 1 785 ? 146.354 130.827 102.105 1.00 51.75 818 LYS A CA 1
ATOM 6228 C C . LYS A 1 785 ? 146.238 132.333 101.923 1.00 51.75 818 LYS A C 1
ATOM 6229 O O . LYS A 1 785 ? 146.579 132.876 100.869 1.00 51.75 818 LYS A O 1
ATOM 6235 N N . GLU A 1 786 ? 145.724 133.017 102.943 1.00 50.57 819 GLU A N 1
ATOM 6236 C CA . GLU A 1 786 ? 145.595 134.467 102.861 1.00 50.57 819 GLU A CA 1
ATOM 6237 C C . GLU A 1 786 ? 146.951 135.135 103.037 1.00 50.57 819 GLU A C 1
ATOM 6238 O O . GLU A 1 786 ? 147.430 135.837 102.142 1.00 50.57 819 GLU A O 1
ATOM 6244 N N . ASP A 1 787 ? 147.590 134.926 104.185 1.00 54.30 820 ASP A N 1
ATOM 6245 C CA . ASP A 1 787 ? 148.997 135.258 104.285 1.00 54.30 820 ASP A CA 1
ATOM 6246 C C . ASP A 1 787 ? 149.744 134.085 104.902 1.00 54.30 820 ASP A C 1
ATOM 6247 O O . ASP A 1 787 ? 149.224 133.416 105.799 1.00 54.30 820 ASP A O 1
ATOM 6252 N N . PRO A 1 788 ? 150.946 133.778 104.408 1.00 55.62 821 PRO A N 1
ATOM 6253 C CA . PRO A 1 788 ? 151.634 132.560 104.852 1.00 55.62 821 PRO A CA 1
ATOM 6254 C C . PRO A 1 788 ? 152.240 132.637 106.244 1.00 55.62 821 PRO A C 1
ATOM 6255 O O . PRO A 1 788 ? 152.656 131.596 106.766 1.00 55.62 821 PRO A O 1
ATOM 6259 N N . ILE A 1 789 ? 152.308 133.816 106.862 1.00 55.15 822 ILE A N 1
ATOM 6260 C CA . ILE A 1 789 ? 152.868 133.903 108.206 1.00 55.15 822 ILE A CA 1
ATOM 6261 C C . ILE A 1 789 ? 151.885 133.364 109.235 1.00 55.15 822 ILE A C 1
ATOM 6262 O O . ILE A 1 789 ? 152.263 132.603 110.133 1.00 55.15 822 ILE A O 1
ATOM 6267 N N . LYS A 1 790 ? 150.612 133.741 109.126 1.00 54.13 823 LYS A N 1
ATOM 6268 C CA . LYS A 1 790 ? 149.589 133.221 110.020 1.00 54.13 823 LYS A CA 1
ATOM 6269 C C . LYS A 1 790 ? 149.055 131.868 109.579 1.00 54.13 823 LYS A C 1
ATOM 6270 O O . LYS A 1 790 ? 148.354 131.214 110.356 1.00 54.13 823 LYS A O 1
ATOM 6276 N N . TYR A 1 791 ? 149.362 131.448 108.358 1.00 49.84 824 TYR A N 1
ATOM 6277 C CA . TYR A 1 791 ? 148.853 130.197 107.821 1.00 49.84 824 TYR A CA 1
ATOM 6278 C C . TYR A 1 791 ? 149.515 129.014 108.505 1.00 49.84 824 TYR A C 1
ATOM 6279 O O . TYR A 1 791 ? 150.707 129.044 108.817 1.00 49.84 824 TYR A O 1
ATOM 6288 N N . ASN A 1 792 ? 148.733 127.970 108.750 1.00 48.15 825 ASN A N 1
ATOM 6289 C CA . ASN A 1 792 ? 149.245 126.739 109.340 1.00 48.15 825 ASN A CA 1
ATOM 6290 C C . ASN A 1 792 ? 149.612 125.807 108.199 1.00 48.15 825 ASN A C 1
ATOM 6291 O O . ASN A 1 792 ? 148.743 125.181 107.599 1.00 48.15 825 ASN A O 1
ATOM 6296 N N . ASP A 1 793 ? 150.909 125.711 107.899 1.00 53.60 826 ASP A N 1
ATOM 6297 C CA . ASP A 1 793 ? 151.374 124.871 106.801 1.00 53.60 826 ASP A CA 1
ATOM 6298 C C . ASP A 1 793 ? 151.227 123.386 107.088 1.00 53.60 826 ASP A C 1
ATOM 6299 O O . ASP A 1 793 ? 151.250 122.585 106.151 1.00 53.60 826 ASP A O 1
ATOM 6304 N N . TYR A 1 794 ? 151.080 123.004 108.354 1.00 52.44 827 TYR A N 1
ATOM 6305 C CA . TYR A 1 794 ? 150.970 121.595 108.703 1.00 52.44 827 TYR A CA 1
ATOM 6306 C C . TYR A 1 794 ? 149.601 121.038 108.331 1.00 52.44 827 TYR A C 1
ATOM 6307 O O . TYR A 1 794 ? 149.498 120.050 107.595 1.00 52.44 827 TYR A O 1
ATOM 6316 N N . LEU A 1 795 ? 148.535 121.656 108.830 1.00 47.27 828 LEU A N 1
ATOM 6317 C CA . LEU A 1 795 ? 147.182 121.201 108.536 1.00 47.27 828 LEU A CA 1
ATOM 6318 C C . LEU A 1 795 ? 146.572 121.883 107.322 1.00 47.27 828 LEU A C 1
ATOM 6319 O O . LEU A 1 795 ? 145.430 121.565 106.979 1.00 47.27 828 LEU A O 1
ATOM 6324 N N . GLU A 1 796 ? 147.311 122.794 106.679 1.00 48.63 829 GLU A N 1
ATOM 6325 C CA . GLU A 1 796 ? 146.883 123.561 105.504 1.00 48.63 829 GLU A CA 1
ATOM 6326 C C . GLU A 1 796 ? 145.580 124.310 105.776 1.00 48.63 829 GLU A C 1
ATOM 6327 O O . GLU A 1 796 ? 144.549 124.077 105.149 1.00 48.63 829 GLU A O 1
ATOM 6333 N N . VAL A 1 797 ? 145.653 125.221 106.738 1.00 44.02 830 VAL A N 1
ATOM 6334 C CA . VAL A 1 797 ? 144.474 125.906 107.247 1.00 44.02 830 VAL A CA 1
ATOM 6335 C C . VAL A 1 797 ? 144.866 127.320 107.654 1.00 44.02 830 VAL A C 1
ATOM 6336 O O . VAL A 1 797 ? 145.916 127.539 108.263 1.00 44.02 830 VAL A O 1
ATOM 6340 N N . GLN A 1 798 ? 144.050 128.289 107.262 1.00 43.81 831 GLN A N 1
ATOM 6341 C CA . GLN A 1 798 ? 144.085 129.618 107.847 1.00 43.81 831 GLN A CA 1
ATOM 6342 C C . GLN A 1 798 ? 143.060 129.654 108.973 1.00 43.81 831 GLN A C 1
ATOM 6343 O O . GLN A 1 798 ? 141.854 129.652 108.716 1.00 43.81 831 GLN A O 1
ATOM 6349 N N . GLU A 1 799 ? 143.531 129.635 110.217 1.00 42.65 832 GLU A N 1
ATOM 6350 C CA . GLU A 1 799 ? 142.646 129.852 111.351 1.00 42.65 832 GLU A CA 1
ATOM 6351 C C . GLU A 1 799 ? 142.311 131.327 111.449 1.00 42.65 832 GLU A C 1
ATOM 6352 O O . GLU A 1 799 ? 143.171 132.188 111.253 1.00 42.65 832 GLU A O 1
ATOM 6358 N N . MET A 1 800 ? 141.059 131.618 111.766 1.00 36.40 833 MET A N 1
ATOM 6359 C CA . MET A 1 800 ? 140.586 132.987 111.792 1.00 36.40 833 MET A CA 1
ATOM 6360 C C . MET A 1 800 ? 139.364 133.063 112.693 1.00 36.40 833 MET A C 1
ATOM 6361 O O . MET A 1 800 ? 138.928 132.066 113.276 1.00 36.40 833 MET A O 1
ATOM 6366 N N . THR A 1 801 ? 138.815 134.266 112.801 1.00 35.93 834 THR A N 1
ATOM 6367 C CA . THR A 1 801 ? 137.669 134.522 113.654 1.00 35.93 834 THR A CA 1
ATOM 6368 C C . THR A 1 801 ? 136.729 135.498 112.965 1.00 35.93 834 THR A C 1
ATOM 6369 O O . THR A 1 801 ? 137.136 136.294 112.118 1.00 35.93 834 THR A O 1
ATOM 6373 N N . ASP A 1 802 ? 135.456 135.386 113.308 1.00 35.76 835 ASP A N 1
ATOM 6374 C CA . ASP A 1 802 ? 134.468 136.403 112.998 1.00 35.76 835 ASP A CA 1
ATOM 6375 C C . ASP A 1 802 ? 134.646 137.526 114.006 1.00 35.76 835 ASP A C 1
ATOM 6376 O O . ASP A 1 802 ? 134.593 137.294 115.217 1.00 35.76 835 ASP A O 1
ATOM 6381 N N . ILE A 1 803 ? 134.874 138.745 113.515 1.00 36.93 836 ILE A N 1
ATOM 6382 C CA . ILE A 1 803 ? 135.141 139.868 114.400 1.00 36.93 836 ILE A CA 1
ATOM 6383 C C . ILE A 1 803 ? 133.878 140.595 114.817 1.00 36.93 836 ILE A C 1
ATOM 6384 O O . ILE A 1 803 ? 133.960 141.600 115.532 1.00 36.93 836 ILE A O 1
ATOM 6389 N N . THR A 1 804 ? 132.713 140.124 114.393 1.00 35.96 837 THR A N 1
ATOM 6390 C CA . THR A 1 804 ? 131.450 140.570 114.954 1.00 35.96 837 THR A CA 1
ATOM 6391 C C . THR A 1 804 ? 131.059 139.778 116.187 1.00 35.96 837 THR A C 1
ATOM 6392 O O . THR A 1 804 ? 130.135 140.184 116.897 1.00 35.96 837 THR A O 1
ATOM 6396 N N . TRP A 1 805 ? 131.720 138.653 116.435 1.00 34.79 838 TRP A N 1
ATOM 6397 C CA . TRP A 1 805 ? 131.548 137.922 117.677 1.00 34.79 838 TRP A CA 1
ATOM 6398 C C . TRP A 1 805 ? 132.073 138.748 118.842 1.00 34.79 838 TRP A C 1
ATOM 6399 O O . TRP A 1 805 ? 133.058 139.478 118.717 1.00 34.79 838 TRP A O 1
ATOM 6410 N N . LEU A 1 806 ? 131.398 138.638 119.979 1.00 41.12 839 LEU A N 1
ATOM 6411 C CA . LEU A 1 806 ? 131.914 139.224 121.204 1.00 41.12 839 LEU A CA 1
ATOM 6412 C C . LEU A 1 806 ? 133.160 138.480 121.654 1.00 41.12 839 LEU A C 1
ATOM 6413 O O . LEU A 1 806 ? 133.295 137.279 121.443 1.00 41.12 839 LEU A O 1
ATOM 6418 N N . ASN A 1 807 ? 134.083 139.206 122.268 1.00 45.66 840 ASN A N 1
ATOM 6419 C CA . ASN A 1 807 ? 135.350 138.633 122.679 1.00 45.66 840 ASN A CA 1
ATOM 6420 C C . ASN A 1 807 ? 135.584 138.893 124.158 1.00 45.66 840 ASN A C 1
ATOM 6421 O O . ASN A 1 807 ? 134.976 139.777 124.759 1.00 45.66 840 ASN A O 1
ATOM 6426 N N . SER A 1 808 ? 136.465 138.098 124.739 1.00 49.81 841 SER A N 1
ATOM 6427 C CA . SER A 1 808 ? 136.946 138.326 126.090 1.00 49.81 841 SER A CA 1
ATOM 6428 C C . SER A 1 808 ? 138.069 139.349 126.053 1.00 49.81 841 SER A C 1
ATOM 6429 O O . SER A 1 808 ? 138.512 139.750 124.977 1.00 49.81 841 SER A O 1
ATOM 6432 N N . PRO A 1 809 ? 138.524 139.835 127.215 1.00 56.75 842 PRO A N 1
ATOM 6433 C CA . PRO A 1 809 ? 139.757 140.638 127.231 1.00 56.75 842 PRO A CA 1
ATOM 6434 C C . PRO A 1 809 ? 140.992 139.930 126.697 1.00 56.75 842 PRO A C 1
ATOM 6435 O O . PRO A 1 809 ? 141.893 140.598 126.179 1.00 56.75 842 PRO A O 1
ATOM 6439 N N . SER A 1 810 ? 141.069 138.604 126.787 1.00 50.72 843 SER A N 1
ATOM 6440 C CA . SER A 1 810 ? 142.152 137.857 126.167 1.00 50.72 843 SER A CA 1
ATOM 6441 C C . SER A 1 810 ? 141.835 137.463 124.736 1.00 50.72 843 SER A C 1
ATOM 6442 O O . SER A 1 810 ? 142.547 136.626 124.170 1.00 50.72 843 SER A O 1
ATOM 6445 N N . GLN A 1 811 ? 140.782 138.051 124.159 1.00 50.54 844 GLN A N 1
ATOM 6446 C CA . GLN A 1 811 ? 140.342 137.845 122.779 1.00 50.54 844 GLN A CA 1
ATOM 6447 C C . GLN A 1 811 ? 140.052 136.373 122.493 1.00 50.54 844 GLN A C 1
ATOM 6448 O O . GLN A 1 811 ? 140.718 135.733 121.688 1.00 50.54 844 GLN A O 1
ATOM 6454 N N . VAL A 1 812 ? 139.065 135.829 123.195 1.00 42.22 845 VAL A N 1
ATOM 6455 C CA . VAL A 1 812 ? 138.469 134.557 122.816 1.00 42.22 845 VAL A CA 1
ATOM 6456 C C . VAL A 1 812 ? 136.989 134.811 122.570 1.00 42.22 845 VAL A C 1
ATOM 6457 O O . VAL A 1 812 ? 136.339 135.547 123.320 1.00 42.22 845 VAL A O 1
ATOM 6461 N N . ALA A 1 813 ? 136.479 134.267 121.475 1.00 35.83 846 ALA A N 1
ATOM 6462 C CA . ALA A 1 813 ? 135.161 134.641 120.996 1.00 35.83 846 ALA A CA 1
ATOM 6463 C C . ALA A 1 813 ? 134.092 133.835 121.709 1.00 35.83 846 ALA A C 1
ATOM 6464 O O . ALA A 1 813 ? 134.100 132.604 121.656 1.00 35.83 846 ALA A O 1
ATOM 6466 N N . VAL A 1 814 ? 133.176 134.519 122.381 1.00 34.80 847 VAL A N 1
ATOM 6467 C CA . VAL A 1 814 ? 131.960 133.865 122.843 1.00 34.80 847 VAL A CA 1
ATOM 6468 C C . VAL A 1 814 ? 131.008 133.712 121.667 1.00 34.80 847 VAL A C 1
ATOM 6469 O O . VAL A 1 814 ? 130.616 134.687 121.020 1.00 34.80 847 VAL A O 1
ATOM 6473 N N . VAL A 1 815 ? 130.688 132.464 121.358 1.00 33.23 848 VAL A N 1
ATOM 6474 C CA . VAL A 1 815 ? 129.944 132.050 120.178 1.00 33.23 848 VAL A CA 1
ATOM 6475 C C . VAL A 1 815 ? 129.227 130.759 120.572 1.00 33.23 848 VAL A C 1
ATOM 6476 O O . VAL A 1 815 ? 129.809 129.664 120.562 1.00 33.23 848 VAL A O 1
ATOM 6480 N N . PRO A 1 816 ? 127.979 130.867 121.023 1.00 34.06 849 PRO A N 1
ATOM 6481 C CA . PRO A 1 816 ? 127.372 129.786 121.802 1.00 34.06 849 PRO A CA 1
ATOM 6482 C C . PRO A 1 816 ? 126.881 128.602 121.002 1.00 34.06 849 PRO A C 1
ATOM 6483 O O . PRO A 1 816 ? 126.807 127.495 121.538 1.00 34.06 849 PRO A O 1
ATOM 6487 N N . TRP A 1 817 ? 126.548 128.807 119.730 1.00 34.76 850 TRP A N 1
ATOM 6488 C CA . TRP A 1 817 ? 126.026 127.720 118.915 1.00 34.76 850 TRP A CA 1
ATOM 6489 C C . TRP A 1 817 ? 127.081 126.687 118.566 1.00 34.76 850 TRP A C 1
ATOM 6490 O O . TRP A 1 817 ? 126.724 125.587 118.135 1.00 34.76 850 TRP A O 1
ATOM 6501 N N . GLY A 1 818 ? 128.361 127.005 118.750 1.00 32.41 851 GLY A N 1
ATOM 6502 C CA . GLY A 1 818 ? 129.402 126.022 118.558 1.00 32.41 851 GLY A CA 1
ATOM 6503 C C . GLY A 1 818 ? 129.435 124.941 119.609 1.00 32.41 851 GLY A C 1
ATOM 6504 O O . GLY A 1 818 ? 129.928 123.848 119.328 1.00 32.41 851 GLY A O 1
ATOM 6505 N N . LEU A 1 819 ? 128.910 125.210 120.806 1.00 32.44 852 LEU A N 1
ATOM 6506 C CA . LEU A 1 819 ? 128.722 124.148 121.788 1.00 32.44 852 LEU A CA 1
ATOM 6507 C C . LEU A 1 819 ? 127.716 123.126 121.290 1.00 32.44 852 LEU A C 1
ATOM 6508 O O . LEU A 1 819 ? 127.970 121.918 121.335 1.00 32.44 852 LEU A O 1
ATOM 6513 N N . ARG A 1 820 ? 126.577 123.604 120.786 1.00 36.97 853 ARG A N 1
ATOM 6514 C CA . ARG A 1 820 ? 125.565 122.728 120.207 1.00 36.97 853 ARG A CA 1
ATOM 6515 C C . ARG A 1 820 ? 126.105 121.989 118.993 1.00 36.97 853 ARG A C 1
ATOM 6516 O O . ARG A 1 820 ? 125.826 120.799 118.799 1.00 36.97 853 ARG A O 1
ATOM 6524 N N . LYS A 1 821 ? 126.941 122.663 118.205 1.00 37.21 854 LYS A N 1
ATOM 6525 C CA . LYS A 1 821 ? 127.485 122.053 117.002 1.00 37.21 854 LYS A CA 1
ATOM 6526 C C . LYS A 1 821 ? 128.526 120.991 117.327 1.00 37.21 854 LYS A C 1
ATOM 6527 O O . LYS A 1 821 ? 128.574 119.952 116.665 1.00 37.21 854 LYS A O 1
ATOM 6533 N N . VAL A 1 822 ? 129.343 121.205 118.359 1.00 34.07 855 VAL A N 1
ATOM 6534 C CA . VAL A 1 822 ? 130.329 120.186 118.703 1.00 34.07 855 VAL A CA 1
ATOM 6535 C C . VAL A 1 822 ? 129.676 119.022 119.441 1.00 34.07 855 VAL A C 1
ATOM 6536 O O . VAL A 1 822 ? 130.135 117.885 119.321 1.00 34.07 855 VAL A O 1
ATOM 6540 N N . LEU A 1 823 ? 128.562 119.253 120.145 1.00 32.78 856 LEU A N 1
ATOM 6541 C CA . LEU A 1 823 ? 127.833 118.134 120.733 1.00 32.78 856 LEU A CA 1
ATOM 6542 C C . LEU A 1 823 ? 127.172 117.286 119.654 1.00 32.78 856 LEU A C 1
ATOM 6543 O O . LEU A 1 823 ? 127.172 116.049 119.732 1.00 32.78 856 LEU A O 1
ATOM 6548 N N . ASN A 1 824 ? 126.650 117.933 118.611 1.00 35.58 857 ASN A N 1
ATOM 6549 C CA . ASN A 1 824 ? 126.104 117.193 117.482 1.00 35.58 857 ASN A CA 1
ATOM 6550 C C . ASN A 1 824 ? 127.189 116.477 116.692 1.00 35.58 857 ASN A C 1
ATOM 6551 O O . ASN A 1 824 ? 126.950 115.383 116.176 1.00 35.58 857 ASN A O 1
ATOM 6556 N N . TRP A 1 825 ? 128.386 117.057 116.609 1.00 34.05 858 TRP A N 1
ATOM 6557 C CA . TRP A 1 825 ? 129.486 116.387 115.925 1.00 34.05 858 TRP A CA 1
ATOM 6558 C C . TRP A 1 825 ? 129.972 115.172 116.699 1.00 34.05 858 TRP A C 1
ATOM 6559 O O . TRP A 1 825 ? 130.313 114.148 116.099 1.00 34.05 858 TRP A O 1
ATOM 6570 N N . LEU A 1 826 ? 130.024 115.265 118.028 1.00 31.52 859 LEU A N 1
ATOM 6571 C CA . LEU A 1 826 ? 130.427 114.111 118.820 1.00 31.52 859 LEU A CA 1
ATOM 6572 C C . LEU A 1 826 ? 129.360 113.028 118.820 1.00 31.52 859 LEU A C 1
ATOM 6573 O O . LEU A 1 826 ? 129.689 111.846 118.936 1.00 31.52 859 LEU A O 1
ATOM 6578 N N . LYS A 1 827 ? 128.084 113.396 118.694 1.00 38.18 860 LYS A N 1
ATOM 6579 C CA . LYS A 1 827 ? 127.066 112.364 118.539 1.00 38.18 860 LYS A CA 1
ATOM 6580 C C . LYS A 1 827 ? 127.111 111.733 117.156 1.00 38.18 860 LYS A C 1
ATOM 6581 O O . LYS A 1 827 ? 126.859 110.533 117.017 1.00 38.18 860 LYS A O 1
ATOM 6587 N N . PHE A 1 828 ? 127.424 112.518 116.128 1.00 39.39 861 PHE A N 1
ATOM 6588 C CA . PHE A 1 828 ? 127.512 111.981 114.777 1.00 39.39 861 PHE A CA 1
ATOM 6589 C C . PHE A 1 828 ? 128.722 111.070 114.619 1.00 39.39 861 PHE A C 1
ATOM 6590 O O . PHE A 1 828 ? 128.651 110.048 113.928 1.00 39.39 861 PHE A O 1
ATOM 6598 N N . LYS A 1 829 ? 129.835 111.417 115.259 1.00 39.05 862 LYS A N 1
ATOM 6599 C CA . LYS A 1 829 ? 131.065 110.663 115.070 1.00 39.05 862 LYS A CA 1
ATOM 6600 C C . LYS A 1 829 ? 131.099 109.402 115.922 1.00 39.05 862 LYS A C 1
ATOM 6601 O O . LYS A 1 829 ? 131.532 108.347 115.450 1.00 39.05 862 LYS A O 1
ATOM 6607 N N . TYR A 1 830 ? 130.651 109.485 117.174 1.00 38.93 863 TYR A N 1
ATOM 6608 C CA . TYR A 1 830 ? 130.881 108.425 118.141 1.00 38.93 863 TYR A CA 1
ATOM 6609 C C . TYR A 1 830 ? 129.620 107.801 118.705 1.00 38.93 863 TYR A C 1
ATOM 6610 O O . TYR A 1 830 ? 129.725 106.832 119.462 1.00 38.93 863 TYR A O 1
ATOM 6619 N N . GLY A 1 831 ? 128.443 108.305 118.367 1.00 42.19 864 GLY A N 1
ATOM 6620 C CA . GLY A 1 831 ? 127.204 107.684 118.791 1.00 42.19 864 GLY A CA 1
ATOM 6621 C C . GLY A 1 831 ? 126.603 108.366 119.998 1.00 42.19 864 GLY A C 1
ATOM 6622 O O . GLY A 1 831 ? 127.124 109.346 120.535 1.00 42.19 864 GLY A O 1
ATOM 6623 N N . ASP A 1 832 ? 125.478 107.809 120.444 1.00 48.78 865 ASP A N 1
ATOM 6624 C CA . ASP A 1 832 ? 124.686 108.407 121.517 1.00 48.78 865 ASP A CA 1
ATOM 6625 C C . ASP A 1 832 ? 125.250 107.979 122.872 1.00 48.78 865 ASP A C 1
ATOM 6626 O O . ASP A 1 832 ? 124.681 107.167 123.603 1.00 48.78 865 ASP A O 1
ATOM 6631 N N . LEU A 1 833 ? 126.394 108.551 123.198 1.00 43.60 866 LEU A N 1
ATOM 6632 C CA . LEU A 1 833 ? 127.076 108.368 124.466 1.00 43.60 866 LEU A CA 1
ATOM 6633 C C . LEU A 1 833 ? 126.587 109.395 125.472 1.00 43.60 866 LEU A C 1
ATOM 6634 O O . LEU A 1 833 ? 126.040 110.432 125.092 1.00 43.60 866 LEU A O 1
ATOM 6639 N N . PRO A 1 834 ? 126.738 109.131 126.769 1.00 42.13 867 PRO A N 1
ATOM 6640 C CA . PRO A 1 834 ? 126.528 110.196 127.752 1.00 42.13 867 PRO A CA 1
ATOM 6641 C C . PRO A 1 834 ? 127.630 111.234 127.650 1.00 42.13 867 PRO A C 1
ATOM 6642 O O . PRO A 1 834 ? 128.811 110.901 127.561 1.00 42.13 867 PRO A O 1
ATOM 6646 N N . MET A 1 835 ? 127.237 112.503 127.656 1.00 39.56 868 MET A N 1
ATOM 6647 C CA . MET A 1 835 ? 128.166 113.598 127.425 1.00 39.56 868 MET A CA 1
ATOM 6648 C C . MET A 1 835 ? 128.118 114.568 128.591 1.00 39.56 868 MET A C 1
ATOM 6649 O O . MET A 1 835 ? 127.051 115.085 128.922 1.00 39.56 868 MET A O 1
ATOM 6654 N N . TYR A 1 836 ? 129.264 114.805 129.211 1.00 34.93 869 TYR A N 1
ATOM 6655 C CA . TYR A 1 836 ? 129.423 115.821 130.240 1.00 34.93 869 TYR A CA 1
ATOM 6656 C C . TYR A 1 836 ? 130.193 116.983 129.640 1.00 34.93 869 TYR A C 1
ATOM 6657 O O . TYR A 1 836 ? 131.320 116.801 129.178 1.00 34.93 869 TYR A O 1
ATOM 6666 N N . ILE A 1 837 ? 129.603 118.169 129.648 1.00 35.40 870 ILE A N 1
ATOM 6667 C CA . ILE A 1 837 ? 130.388 119.352 129.330 1.00 35.40 870 ILE A CA 1
ATOM 6668 C C . ILE A 1 837 ? 131.249 119.618 130.549 1.00 35.40 870 ILE A C 1
ATOM 6669 O O . ILE A 1 837 ? 130.785 120.180 131.544 1.00 35.40 870 ILE A O 1
ATOM 6674 N N . ILE A 1 838 ? 132.511 119.201 130.481 1.00 33.07 871 ILE A N 1
ATOM 6675 C CA . ILE A 1 838 ? 133.314 119.038 131.683 1.00 33.07 871 ILE A CA 1
ATOM 6676 C C . ILE A 1 838 ? 134.009 120.328 132.088 1.00 33.07 871 ILE A C 1
ATOM 6677 O O . ILE A 1 838 ? 134.546 120.404 133.202 1.00 33.07 871 ILE A O 1
ATOM 6682 N N . SER A 1 839 ? 133.993 121.349 131.235 1.00 35.06 872 SER A N 1
ATOM 6683 C CA . SER A 1 839 ? 134.545 122.666 131.515 1.00 35.06 872 SER A CA 1
ATOM 6684 C C . SER A 1 839 ? 134.035 123.624 130.451 1.00 35.06 872 SER A C 1
ATOM 6685 O O . SER A 1 839 ? 134.027 123.284 129.270 1.00 35.06 872 SER A O 1
ATOM 6688 N N . ASN A 1 840 ? 133.607 124.810 130.878 1.00 35.62 873 ASN A N 1
ATOM 6689 C CA . ASN A 1 840 ? 133.071 125.824 129.972 1.00 35.62 873 ASN A CA 1
ATOM 6690 C C . ASN A 1 840 ? 133.105 127.166 130.678 1.00 35.62 873 ASN A C 1
ATOM 6691 O O . ASN A 1 840 ? 132.418 127.343 131.684 1.00 35.62 873 ASN A O 1
ATOM 6696 N N . GLY A 1 841 ? 133.876 128.110 130.161 1.00 33.78 874 GLY A N 1
ATOM 6697 C CA . GLY A 1 841 ? 133.890 129.437 130.748 1.00 33.78 874 GLY A CA 1
ATOM 6698 C C . GLY A 1 841 ? 134.818 130.357 129.991 1.00 33.78 874 GLY A C 1
ATOM 6699 O O . GLY A 1 841 ? 135.586 129.930 129.126 1.00 33.78 874 GLY A O 1
ATOM 6700 N N . ILE A 1 842 ? 134.724 131.641 130.330 1.00 42.62 875 ILE A N 1
ATOM 6701 C CA . ILE A 1 842 ? 135.628 132.673 129.831 1.00 42.62 875 ILE A CA 1
ATOM 6702 C C . ILE A 1 842 ? 136.314 133.399 130.967 1.00 42.62 875 ILE A C 1
ATOM 6703 O O . ILE A 1 842 ? 136.091 133.106 132.144 1.00 42.62 875 ILE A O 1
ATOM 6708 N N . ASP A 1 843 ? 137.121 134.382 130.605 1.00 49.52 876 ASP A N 1
ATOM 6709 C CA . ASP A 1 843 ? 137.942 135.136 131.526 1.00 49.52 876 ASP A CA 1
ATOM 6710 C C . ASP A 1 843 ? 137.431 136.567 131.652 1.00 49.52 876 ASP A C 1
ATOM 6711 O O . ASP A 1 843 ? 136.456 136.970 131.015 1.00 49.52 876 ASP A O 1
ATOM 6716 N N . ASP A 1 844 ? 138.115 137.336 132.498 1.00 60.48 877 ASP A N 1
ATOM 6717 C CA . ASP A 1 844 ? 137.790 138.720 132.800 1.00 60.48 877 ASP A CA 1
ATOM 6718 C C . ASP A 1 844 ? 139.035 139.579 132.644 1.00 60.48 877 ASP A C 1
ATOM 6719 O O . ASP A 1 844 ? 140.159 139.077 132.583 1.00 60.48 877 ASP A O 1
ATOM 6724 N N . GLY A 1 845 ? 138.827 140.891 132.563 1.00 81.64 878 GLY A N 1
ATOM 6725 C CA . GLY A 1 845 ? 139.953 141.802 132.536 1.00 81.64 878 GLY A CA 1
ATOM 6726 C C . GLY A 1 845 ? 139.897 143.005 133.457 1.00 81.64 878 GLY A C 1
ATOM 6727 O O . GLY A 1 845 ? 140.945 143.556 133.800 1.00 81.64 878 GLY A O 1
ATOM 6728 N N . LEU A 1 846 ? 138.707 143.412 133.886 1.00 90.92 879 LEU A N 1
ATOM 6729 C CA . LEU A 1 846 ? 138.521 144.715 134.533 1.00 90.92 879 LEU A CA 1
ATOM 6730 C C . LEU A 1 846 ? 137.430 144.597 135.593 1.00 90.92 879 LEU A C 1
ATOM 6731 O O . LEU A 1 846 ? 137.124 143.499 136.069 1.00 90.92 879 LEU A O 1
ATOM 6736 N N . HIS A 1 847 ? 136.855 145.748 135.961 1.00 88.63 880 HIS A N 1
ATOM 6737 C CA . HIS A 1 847 ? 136.025 145.953 137.146 1.00 88.63 880 HIS A CA 1
ATOM 6738 C C . HIS A 1 847 ? 134.777 145.081 137.223 1.00 88.63 880 HIS A C 1
ATOM 6739 O O . HIS A 1 847 ? 134.710 144.167 138.047 1.00 88.63 880 HIS A O 1
ATOM 6746 N N . ALA A 1 848 ? 133.792 145.338 136.380 1.00 84.77 881 ALA A N 1
ATOM 6747 C CA . ALA A 1 848 ? 132.593 144.513 136.410 1.00 84.77 881 ALA A CA 1
ATOM 6748 C C . ALA A 1 848 ? 131.965 144.294 135.045 1.00 84.77 881 ALA A C 1
ATOM 6749 O O . ALA A 1 848 ? 130.906 143.666 134.979 1.00 84.77 881 ALA A O 1
ATOM 6751 N N . GLU A 1 849 ? 132.560 144.785 133.961 1.00 80.97 882 GLU A N 1
ATOM 6752 C CA . GLU A 1 849 ? 131.925 144.672 132.657 1.00 80.97 882 GLU A CA 1
ATOM 6753 C C . GLU A 1 849 ? 132.231 143.350 131.971 1.00 80.97 882 GLU A C 1
ATOM 6754 O O . GLU A 1 849 ? 131.520 142.974 131.033 1.00 80.97 882 GLU A O 1
ATOM 6760 N N . ASP A 1 850 ? 133.262 142.638 132.414 1.00 72.27 883 ASP A N 1
ATOM 6761 C CA . ASP A 1 850 ? 133.568 141.333 131.856 1.00 72.27 883 ASP A CA 1
ATOM 6762 C C . ASP A 1 850 ? 132.779 140.221 132.526 1.00 72.27 883 ASP A C 1
ATOM 6763 O O . ASP A 1 850 ? 132.685 139.118 131.974 1.00 72.27 883 ASP A O 1
ATOM 6768 N N . ASP A 1 851 ? 132.195 140.481 133.687 1.00 60.00 884 ASP A N 1
ATOM 6769 C CA . ASP A 1 851 ? 131.256 139.527 134.246 1.00 60.00 884 ASP A CA 1
ATOM 6770 C C . ASP A 1 851 ? 129.857 139.681 133.675 1.00 60.00 884 ASP A C 1
ATOM 6771 O O . ASP A 1 851 ? 129.079 138.730 133.739 1.00 60.00 884 ASP A O 1
ATOM 6776 N N . GLN A 1 852 ? 129.532 140.824 133.072 1.00 60.76 885 GLN A N 1
ATOM 6777 C CA . GLN A 1 852 ? 128.382 140.865 132.175 1.00 60.76 885 GLN A CA 1
ATOM 6778 C C . GLN A 1 852 ? 128.610 139.950 130.981 1.00 60.76 885 GLN A C 1
ATOM 6779 O O . GLN A 1 852 ? 127.691 139.255 130.529 1.00 60.76 885 GLN A O 1
ATOM 6785 N N . LEU A 1 853 ? 129.852 139.898 130.498 1.00 54.48 886 LEU A N 1
ATOM 6786 C CA . LEU A 1 853 ? 130.208 138.968 129.437 1.00 54.48 886 LEU A CA 1
ATOM 6787 C C . LEU A 1 853 ? 130.157 137.526 129.920 1.00 54.48 886 LEU A C 1
ATOM 6788 O O . LEU A 1 853 ? 129.761 136.637 129.163 1.00 54.48 886 LEU A O 1
ATOM 6793 N N . ARG A 1 854 ? 130.516 137.272 131.182 1.00 47.70 887 ARG A N 1
ATOM 6794 C CA . ARG A 1 854 ? 130.424 135.904 131.687 1.00 47.70 887 ARG A CA 1
ATOM 6795 C C . ARG A 1 854 ? 128.977 135.483 131.916 1.00 47.70 887 ARG A C 1
ATOM 6796 O O . ARG A 1 854 ? 128.629 134.325 131.674 1.00 47.70 887 ARG A O 1
ATOM 6804 N N . VAL A 1 855 ? 128.120 136.403 132.368 1.00 48.08 888 VAL A N 1
ATOM 6805 C CA . VAL A 1 855 ? 126.694 136.106 132.508 1.00 48.08 888 VAL A CA 1
ATOM 6806 C C . VAL A 1 855 ? 126.077 135.808 131.147 1.00 48.08 888 VAL A C 1
ATOM 6807 O O . VAL A 1 855 ? 125.335 134.827 130.989 1.00 48.08 888 VAL A O 1
ATOM 6811 N N . TYR A 1 856 ? 126.425 136.615 130.135 1.00 47.64 889 TYR A N 1
ATOM 6812 C CA . TYR A 1 856 ? 125.950 136.395 128.771 1.00 47.64 889 TYR A CA 1
ATOM 6813 C C . TYR A 1 856 ? 126.435 135.058 128.221 1.00 47.64 889 TYR A C 1
ATOM 6814 O O . TYR A 1 856 ? 125.653 134.294 127.635 1.00 47.64 889 TYR A O 1
ATOM 6823 N N . TYR A 1 857 ? 127.727 134.768 128.415 1.00 39.48 890 TYR A N 1
ATOM 6824 C CA . TYR A 1 857 ? 128.345 133.516 127.997 1.00 39.48 890 TYR A CA 1
ATOM 6825 C C . TYR A 1 857 ? 127.643 132.316 128.606 1.00 39.48 890 TYR A C 1
ATOM 6826 O O . TYR A 1 857 ? 127.259 131.388 127.894 1.00 39.48 890 TYR A O 1
ATOM 6835 N N . MET A 1 858 ? 127.514 132.299 129.933 1.00 44.72 891 MET A N 1
ATOM 6836 C CA . MET A 1 858 ? 126.968 131.134 130.613 1.00 44.72 891 MET A CA 1
ATOM 6837 C C . MET A 1 858 ? 125.500 130.944 130.288 1.00 44.72 891 MET A C 1
ATOM 6838 O O . MET A 1 858 ? 125.074 129.817 130.032 1.00 44.72 891 MET A O 1
ATOM 6843 N N . GLN A 1 859 ? 124.734 132.041 130.236 1.00 42.71 892 GLN A N 1
ATOM 6844 C CA . GLN A 1 859 ? 123.328 131.989 129.848 1.00 42.71 892 GLN A CA 1
ATOM 6845 C C . GLN A 1 859 ? 123.149 131.382 128.461 1.00 42.71 892 GLN A C 1
ATOM 6846 O O . GLN A 1 859 ? 122.416 130.400 128.292 1.00 42.71 892 GLN A O 1
ATOM 6852 N N . ASN A 1 860 ? 123.908 131.869 127.480 1.00 40.34 893 ASN A N 1
ATOM 6853 C CA . ASN A 1 860 ? 123.692 131.400 126.118 1.00 40.34 893 ASN A CA 1
ATOM 6854 C C . ASN A 1 860 ? 124.337 130.049 125.833 1.00 40.34 893 ASN A C 1
ATOM 6855 O O . ASN A 1 860 ? 123.790 129.274 125.047 1.00 40.34 893 ASN A O 1
ATOM 6860 N N . TYR A 1 861 ? 125.455 129.714 126.476 1.00 36.39 894 TYR A N 1
ATOM 6861 C CA . TYR A 1 861 ? 126.058 128.402 126.268 1.00 36.39 894 TYR A CA 1
ATOM 6862 C C . TYR A 1 861 ? 125.274 127.299 126.967 1.00 36.39 894 TYR A C 1
ATOM 6863 O O . TYR A 1 861 ? 125.128 126.207 126.412 1.00 36.39 894 TYR A O 1
ATOM 6872 N N . ILE A 1 862 ? 124.753 127.553 128.174 1.00 41.89 895 ILE A N 1
ATOM 6873 C CA . ILE A 1 862 ? 123.870 126.577 128.803 1.00 41.89 895 ILE A CA 1
ATOM 6874 C C . ILE A 1 862 ? 122.559 126.465 128.029 1.00 41.89 895 ILE A C 1
ATOM 6875 O O . ILE A 1 862 ? 121.997 125.369 127.908 1.00 41.89 895 ILE A O 1
ATOM 6880 N N . ASN A 1 863 ? 122.090 127.559 127.416 1.00 44.09 896 ASN A N 1
ATOM 6881 C CA . ASN A 1 863 ? 120.915 127.450 126.556 1.00 44.09 896 ASN A CA 1
ATOM 6882 C C . ASN A 1 863 ? 121.193 126.654 125.286 1.00 44.09 896 ASN A C 1
ATOM 6883 O O . ASN A 1 863 ? 120.316 125.927 124.818 1.00 44.09 896 ASN A O 1
ATOM 6888 N N . GLU A 1 864 ? 122.397 126.749 124.725 1.00 41.04 897 GLU A N 1
ATOM 6889 C CA . GLU A 1 864 ? 122.702 125.936 123.552 1.00 41.04 897 GLU A CA 1
ATOM 6890 C C . GLU A 1 864 ? 122.948 124.476 123.910 1.00 41.04 897 GLU A C 1
ATOM 6891 O O . GLU A 1 864 ? 122.671 123.590 123.097 1.00 41.04 897 GLU A O 1
ATOM 6897 N N . ALA A 1 865 ? 123.438 124.201 125.120 1.00 39.93 898 ALA A N 1
ATOM 6898 C CA . ALA A 1 865 ? 123.460 122.827 125.613 1.00 39.93 898 ALA A CA 1
ATOM 6899 C C . ALA A 1 865 ? 122.049 122.290 125.815 1.00 39.93 898 ALA A C 1
ATOM 6900 O O . ALA A 1 865 ? 121.786 121.111 125.559 1.00 39.93 898 ALA A O 1
ATOM 6902 N N . LEU A 1 866 ? 121.124 123.149 126.252 1.00 44.27 899 LEU A N 1
ATOM 6903 C CA . LEU A 1 866 ? 119.724 122.751 126.370 1.00 44.27 899 LEU A CA 1
ATOM 6904 C C . LEU A 1 866 ? 119.106 122.496 125.007 1.00 44.27 899 LEU A C 1
ATOM 6905 O O . LEU A 1 866 ? 118.278 121.593 124.855 1.00 44.27 899 LEU A O 1
ATOM 6910 N N . LYS A 1 867 ? 119.493 123.292 124.012 1.00 44.03 900 LYS A N 1
ATOM 6911 C CA . LYS A 1 867 ? 119.064 123.056 122.640 1.00 44.03 900 LYS A CA 1
ATOM 6912 C C . LYS A 1 867 ? 119.583 121.727 122.117 1.00 44.03 900 LYS A C 1
ATOM 6913 O O . LYS A 1 867 ? 118.846 120.979 121.469 1.00 44.03 900 LYS A O 1
ATOM 6919 N N . ALA A 1 868 ? 120.855 121.420 122.385 1.00 44.36 901 ALA A N 1
ATOM 6920 C CA . ALA A 1 868 ? 121.427 120.160 121.924 1.00 44.36 901 ALA A CA 1
ATOM 6921 C C . ALA A 1 868 ? 120.824 118.969 122.649 1.00 44.36 901 ALA A C 1
ATOM 6922 O O . ALA A 1 868 ? 120.736 117.881 122.077 1.00 44.36 901 ALA A O 1
ATOM 6924 N N . HIS A 1 869 ? 120.394 119.151 123.894 1.00 46.10 902 HIS A N 1
ATOM 6925 C CA . HIS A 1 869 ? 119.741 118.060 124.602 1.00 46.10 902 HIS A CA 1
ATOM 6926 C C . HIS A 1 869 ? 118.305 117.860 124.129 1.00 46.10 902 HIS A C 1
ATOM 6927 O O . HIS A 1 869 ? 117.890 116.733 123.848 1.00 46.10 902 HIS A O 1
ATOM 6934 N N . ILE A 1 870 ? 117.532 118.940 124.031 1.00 46.38 903 ILE A N 1
ATOM 6935 C CA . ILE A 1 870 ? 116.106 118.816 123.742 1.00 46.38 903 ILE A CA 1
ATOM 6936 C C . ILE A 1 870 ? 115.865 118.673 122.246 1.00 46.38 903 ILE A C 1
ATOM 6937 O O . ILE A 1 870 ? 115.259 117.698 121.788 1.00 46.38 903 ILE A O 1
ATOM 6942 N N . LEU A 1 871 ? 116.325 119.650 121.463 1.00 47.59 904 LEU A N 1
ATOM 6943 C CA . LEU A 1 871 ? 116.009 119.674 120.040 1.00 47.59 904 LEU A CA 1
ATOM 6944 C C . LEU A 1 871 ? 116.826 118.656 119.257 1.00 47.59 904 LEU A C 1
ATOM 6945 O O . LEU A 1 871 ? 116.306 118.021 118.334 1.00 47.59 904 LEU A O 1
ATOM 6950 N N . ASP A 1 872 ? 118.098 118.487 119.605 1.00 46.28 905 ASP A N 1
ATOM 6951 C CA . ASP A 1 872 ? 118.977 117.593 118.867 1.00 46.28 905 ASP A CA 1
ATOM 6952 C C . ASP A 1 872 ? 119.057 116.201 119.470 1.00 46.28 905 ASP A C 1
ATOM 6953 O O . ASP A 1 872 ? 119.516 115.276 118.794 1.00 46.28 905 ASP A O 1
ATOM 6958 N N . GLY A 1 873 ? 118.634 116.031 120.716 1.00 48.33 906 GLY A N 1
ATOM 6959 C CA . GLY A 1 873 ? 118.481 114.705 121.273 1.00 48.33 906 GLY A CA 1
ATOM 6960 C C . GLY A 1 873 ? 119.746 114.005 121.702 1.00 48.33 906 GLY A C 1
ATOM 6961 O O . GLY A 1 873 ? 119.795 112.774 121.675 1.00 48.33 906 GLY A O 1
ATOM 6962 N N . ILE A 1 874 ? 120.780 114.744 122.100 1.00 46.73 907 ILE A N 1
ATOM 6963 C CA . ILE A 1 874 ? 121.956 114.092 122.656 1.00 46.73 907 ILE A CA 1
ATOM 6964 C C . ILE A 1 874 ? 121.684 113.727 124.110 1.00 46.73 907 ILE A C 1
ATOM 6965 O O . ILE A 1 874 ? 120.751 114.221 124.743 1.00 46.73 907 ILE A O 1
ATOM 6970 N N . ASN A 1 875 ? 122.520 112.842 124.645 1.00 48.69 908 ASN A N 1
ATOM 6971 C CA . ASN A 1 875 ? 122.391 112.395 126.027 1.00 48.69 908 ASN A CA 1
ATOM 6972 C C . ASN A 1 875 ? 123.352 113.217 126.877 1.00 48.69 908 ASN A C 1
ATOM 6973 O O . ASN A 1 875 ? 124.415 112.759 127.275 1.00 48.69 908 ASN A O 1
ATOM 6978 N N . LEU A 1 876 ? 122.962 114.453 127.155 1.00 44.47 909 LEU A N 1
ATOM 6979 C CA . LEU A 1 876 ? 123.774 115.339 127.973 1.00 44.47 909 LEU A CA 1
ATOM 6980 C C . LEU A 1 876 ? 123.463 115.102 129.443 1.00 44.47 909 LEU A C 1
ATOM 6981 O O . LEU A 1 876 ? 122.300 115.140 129.852 1.00 44.47 909 LEU A O 1
ATOM 6986 N N . CYS A 1 877 ? 124.507 114.868 130.232 1.00 47.10 910 CYS A N 1
ATOM 6987 C CA . CYS A 1 877 ? 124.360 114.495 131.626 1.00 47.10 910 CYS A CA 1
ATOM 6988 C C . CYS A 1 877 ? 125.016 115.475 132.582 1.00 47.10 910 CYS A C 1
ATOM 6989 O O . CYS A 1 877 ? 124.945 115.264 133.796 1.00 47.10 910 CYS A O 1
ATOM 6992 N N . GLY A 1 878 ? 125.650 116.530 132.087 1.00 43.91 911 GLY A N 1
ATOM 6993 C CA . GLY A 1 878 ? 126.259 117.492 132.977 1.00 43.91 911 GLY A CA 1
ATOM 6994 C C . GLY A 1 878 ? 126.827 118.728 132.321 1.00 43.91 911 GLY A C 1
ATOM 6995 O O . GLY A 1 878 ? 127.220 118.699 131.157 1.00 43.91 911 GLY A O 1
ATOM 6996 N N . TYR A 1 879 ? 126.850 119.825 133.068 1.00 54.04 912 TYR A N 1
ATOM 6997 C CA . TYR A 1 879 ? 127.511 121.062 132.683 1.00 54.04 912 TYR A CA 1
ATOM 6998 C C . TYR A 1 879 ? 128.386 121.480 133.848 1.00 54.04 912 TYR A C 1
ATOM 6999 O O . TYR A 1 879 ? 127.902 121.588 134.976 1.00 54.04 912 TYR A O 1
ATOM 7008 N N . PHE A 1 880 ? 129.657 121.742 133.574 1.00 54.04 913 PHE A N 1
ATOM 7009 C CA . PHE A 1 880 ? 130.604 122.157 134.596 1.00 54.04 913 PHE A CA 1
ATOM 7010 C C . PHE A 1 880 ? 131.140 123.528 134.219 1.00 54.04 913 PHE A C 1
ATOM 7011 O O . PHE A 1 880 ? 131.782 123.679 133.178 1.00 54.04 913 PHE A O 1
ATOM 7019 N N . ALA A 1 881 ? 130.858 124.521 135.052 1.00 38.44 914 ALA A N 1
ATOM 7020 C CA . ALA A 1 881 ? 131.385 125.859 134.840 1.00 38.44 914 ALA A CA 1
ATOM 7021 C C . ALA A 1 881 ? 132.875 125.896 135.135 1.00 38.44 914 ALA A C 1
ATOM 7022 O O . ALA A 1 881 ? 133.342 125.334 136.124 1.00 38.44 914 ALA A O 1
ATOM 7024 N N . TYR A 1 882 ? 133.626 126.575 134.285 1.00 34.59 915 TYR A N 1
ATOM 7025 C CA . TYR A 1 882 ? 135.068 126.614 134.448 1.00 34.59 915 TYR A CA 1
ATOM 7026 C C . TYR A 1 882 ? 135.448 127.579 135.563 1.00 34.59 915 TYR A C 1
ATOM 7027 O O . TYR A 1 882 ? 134.897 128.681 135.650 1.00 34.59 915 TYR A O 1
ATOM 7036 N N . SER A 1 883 ? 136.398 127.148 136.408 1.00 38.39 916 SER A N 1
ATOM 7037 C CA . SER A 1 883 ? 137.026 127.946 137.456 1.00 38.39 916 SER A CA 1
ATOM 7038 C C . SER A 1 883 ? 136.085 128.434 138.542 1.00 38.39 916 SER A C 1
ATOM 7039 O O . SER A 1 883 ? 135.417 129.455 138.386 1.00 38.39 916 SER A O 1
ATOM 7042 N N . PHE A 1 884 ? 135.903 127.582 139.542 1.00 42.31 917 PHE A N 1
ATOM 7043 C CA . PHE A 1 884 ? 135.399 127.912 140.871 1.00 42.31 917 PHE A CA 1
ATOM 7044 C C . PHE A 1 884 ? 135.789 129.301 141.384 1.00 42.31 917 PHE A C 1
ATOM 7045 O O . PHE A 1 884 ? 134.897 130.076 141.733 1.00 42.31 917 PHE A O 1
ATOM 7053 N N . ASN A 1 885 ? 137.072 129.659 141.432 1.00 45.97 918 ASN A N 1
ATOM 7054 C CA . ASN A 1 885 ? 137.423 130.959 141.996 1.00 45.97 918 ASN A CA 1
ATOM 7055 C C . ASN A 1 885 ? 138.614 131.564 141.265 1.00 45.97 918 ASN A C 1
ATOM 7056 O O . ASN A 1 885 ? 139.199 130.955 140.367 1.00 45.97 918 ASN A O 1
ATOM 7061 N N . ASP A 1 886 ? 138.965 132.787 141.671 1.00 49.54 919 ASP A N 1
ATOM 7062 C CA . ASP A 1 886 ? 140.049 133.561 141.085 1.00 49.54 919 ASP A CA 1
ATOM 7063 C C . ASP A 1 886 ? 141.365 133.418 141.830 1.00 49.54 919 ASP A C 1
ATOM 7064 O O . ASP A 1 886 ? 142.378 133.942 141.364 1.00 49.54 919 ASP A O 1
ATOM 7069 N N . ARG A 1 887 ? 141.376 132.751 142.983 1.00 54.46 920 ARG A N 1
ATOM 7070 C CA . ARG A 1 887 ? 142.632 132.529 143.689 1.00 54.46 920 ARG A CA 1
ATOM 7071 C C . ARG A 1 887 ? 143.492 131.515 142.954 1.00 54.46 920 ARG A C 1
ATOM 7072 O O . ARG A 1 887 ? 144.700 131.710 142.788 1.00 54.46 920 ARG A O 1
ATOM 7080 N N . THR A 1 888 ? 142.872 130.443 142.479 1.00 51.34 921 THR A N 1
ATOM 7081 C CA . THR A 1 888 ? 143.564 129.300 141.910 1.00 51.34 921 THR A CA 1
ATOM 7082 C C . THR A 1 888 ? 143.752 129.430 140.407 1.00 51.34 921 THR A C 1
ATOM 7083 O O . THR A 1 888 ? 144.872 129.304 139.904 1.00 51.34 921 THR A O 1
ATOM 7087 N N . ALA A 1 889 ? 142.666 129.665 139.679 1.00 50.55 922 ALA A N 1
ATOM 7088 C CA . ALA A 1 889 ? 142.744 130.024 138.269 1.00 50.55 922 ALA A CA 1
ATOM 7089 C C . ALA A 1 889 ? 142.350 131.482 138.139 1.00 50.55 922 ALA A C 1
ATOM 7090 O O . ALA A 1 889 ? 141.151 131.795 138.096 1.00 50.55 922 ALA A O 1
ATOM 7092 N N . PRO A 1 890 ? 143.309 132.407 138.092 1.00 51.56 923 PRO A N 1
ATOM 7093 C CA . PRO A 1 890 ? 142.970 133.831 138.131 1.00 51.56 923 PRO A CA 1
ATOM 7094 C C . PRO A 1 890 ? 142.314 134.304 136.849 1.00 51.56 923 PRO A C 1
ATOM 7095 O O . PRO A 1 890 ? 142.583 133.790 135.763 1.00 51.56 923 PRO A O 1
ATOM 7099 N N . ARG A 1 891 ? 141.384 135.246 137.023 1.00 50.95 924 ARG A N 1
ATOM 7100 C CA . ARG A 1 891 ? 140.559 135.963 136.048 1.00 50.95 924 ARG A CA 1
ATOM 7101 C C . ARG A 1 891 ? 139.534 135.073 135.351 1.00 50.95 924 ARG A C 1
ATOM 7102 O O . ARG A 1 891 ? 138.655 135.595 134.671 1.00 50.95 924 ARG A O 1
ATOM 7110 N N . PHE A 1 892 ? 139.548 133.764 135.587 1.00 44.32 925 PHE A N 1
ATOM 7111 C CA . PHE A 1 892 ? 138.556 132.845 135.056 1.00 44.32 925 PHE A CA 1
ATOM 7112 C C . PHE A 1 892 ? 137.465 132.512 136.056 1.00 44.32 925 PHE A C 1
ATOM 7113 O O . PHE A 1 892 ? 136.478 131.878 135.680 1.00 44.32 925 PHE A O 1
ATOM 7121 N N . GLY A 1 893 ? 137.614 132.919 137.306 1.00 41.65 926 GLY A N 1
ATOM 7122 C CA . GLY A 1 893 ? 136.806 132.365 138.362 1.00 41.65 926 GLY A CA 1
ATOM 7123 C C . GLY A 1 893 ? 135.440 132.991 138.500 1.00 41.65 926 GLY A C 1
ATOM 7124 O O . GLY A 1 893 ? 135.193 134.120 138.096 1.00 41.65 926 GLY A O 1
ATOM 7125 N N . LEU A 1 894 ? 134.537 132.223 139.099 1.00 43.17 927 LEU A N 1
ATOM 7126 C CA . LEU A 1 894 ? 133.212 132.690 139.474 1.00 43.17 927 LEU A CA 1
ATOM 7127 C C . LEU A 1 894 ? 133.193 133.308 140.862 1.00 43.17 927 LEU A C 1
ATOM 7128 O O . LEU A 1 894 ? 132.128 133.709 141.334 1.00 43.17 927 LEU A O 1
ATOM 7133 N N . TYR A 1 895 ? 134.342 133.369 141.527 1.00 46.22 928 TYR A N 1
ATOM 7134 C CA . TYR A 1 895 ? 134.495 134.020 142.819 1.00 46.22 928 TYR A CA 1
ATOM 7135 C C . TYR A 1 895 ? 135.688 134.947 142.728 1.00 46.22 928 TYR A C 1
ATOM 7136 O O . TYR A 1 895 ? 136.805 134.492 142.479 1.00 46.22 928 TYR A O 1
ATOM 7145 N N . ARG A 1 896 ? 135.451 136.234 142.926 1.00 55.17 929 ARG A N 1
ATOM 7146 C CA . ARG A 1 896 ? 136.528 137.204 142.973 1.00 55.17 929 ARG A CA 1
ATOM 7147 C C . ARG A 1 896 ? 137.353 137.001 144.233 1.00 55.17 929 ARG A C 1
ATOM 7148 O O . ARG A 1 896 ? 136.811 136.845 145.325 1.00 55.17 929 ARG A O 1
ATOM 7156 N N . TYR A 1 897 ? 138.669 136.997 144.083 1.00 60.87 930 TYR A N 1
ATOM 7157 C CA . TYR A 1 897 ? 139.578 136.780 145.204 1.00 60.87 930 TYR A CA 1
ATOM 7158 C C . TYR A 1 897 ? 140.410 138.036 145.399 1.00 60.87 930 TYR A C 1
ATOM 7159 O O . TYR A 1 897 ? 141.354 138.289 144.645 1.00 60.87 930 TYR A O 1
ATOM 7168 N N . ALA A 1 898 ? 140.073 138.813 146.420 1.00 66.00 931 ALA A N 1
ATOM 7169 C CA . ALA A 1 898 ? 140.776 140.058 146.659 1.00 66.00 931 ALA A CA 1
ATOM 7170 C C . ALA A 1 898 ? 140.769 140.364 148.144 1.00 66.00 931 ALA A C 1
ATOM 7171 O O . ALA A 1 898 ? 139.794 140.075 148.845 1.00 66.00 931 ALA A O 1
ATOM 7173 N N . ALA A 1 899 ? 141.885 140.947 148.604 1.00 69.75 932 ALA A N 1
ATOM 7174 C CA . ALA A 1 899 ? 142.157 141.263 150.010 1.00 69.75 932 ALA A CA 1
ATOM 7175 C C . ALA A 1 899 ? 142.037 140.035 150.909 1.00 69.75 932 ALA A C 1
ATOM 7176 O O . ALA A 1 899 ? 141.655 140.153 152.076 1.00 69.75 932 ALA A O 1
ATOM 7178 N N . ASP A 1 900 ? 142.397 138.870 150.355 1.00 70.28 933 ASP A N 1
ATOM 7179 C CA . ASP A 1 900 ? 142.230 137.550 150.972 1.00 70.28 933 ASP A CA 1
ATOM 7180 C C . ASP A 1 900 ? 140.783 137.279 151.386 1.00 70.28 933 ASP A C 1
ATOM 7181 O O . ASP A 1 900 ? 140.519 136.676 152.425 1.00 70.28 933 ASP A O 1
ATOM 7186 N N . GLN A 1 901 ? 139.835 137.717 150.560 1.00 63.20 934 GLN A N 1
ATOM 7187 C CA . GLN A 1 901 ? 138.451 137.285 150.683 1.00 63.20 934 GLN A CA 1
ATOM 7188 C C . GLN A 1 901 ? 137.928 136.837 149.326 1.00 63.20 934 GLN A C 1
ATOM 7189 O O . GLN A 1 901 ? 138.451 137.216 148.276 1.00 63.20 934 GLN A O 1
ATOM 7195 N N . PHE A 1 902 ? 136.878 136.019 149.370 1.00 53.48 935 PHE A N 1
ATOM 7196 C CA . PHE A 1 902 ? 136.176 135.534 148.187 1.00 53.48 935 PHE A CA 1
ATOM 7197 C C . PHE A 1 902 ? 134.810 136.200 148.140 1.00 53.48 935 PHE A C 1
ATOM 7198 O O . PHE A 1 902 ? 133.974 135.972 149.020 1.00 53.48 935 PHE A O 1
ATOM 7206 N N . GLU A 1 903 ? 134.582 137.003 147.113 1.00 51.45 936 GLU A N 1
ATOM 7207 C CA . GLU A 1 903 ? 133.306 137.654 146.896 1.00 51.45 936 GLU A CA 1
ATOM 7208 C C . GLU A 1 903 ? 132.625 137.037 145.688 1.00 51.45 936 GLU A C 1
ATOM 7209 O O . GLU A 1 903 ? 133.259 136.900 144.636 1.00 51.45 936 GLU A O 1
ATOM 7215 N N . PRO A 1 904 ? 131.360 136.637 145.794 1.00 47.55 937 PRO A N 1
ATOM 7216 C CA . PRO A 1 904 ? 130.675 136.043 144.642 1.00 47.55 937 PRO A CA 1
ATOM 7217 C C . PRO A 1 904 ? 130.413 137.070 143.553 1.00 47.55 937 PRO A C 1
ATOM 7218 O O . PRO A 1 904 ? 129.853 138.139 143.804 1.00 47.55 937 PRO A O 1
ATOM 7222 N N . LYS A 1 905 ? 130.820 136.734 142.334 1.00 45.48 938 LYS A N 1
ATOM 7223 C CA . LYS A 1 905 ? 130.532 137.564 141.180 1.00 45.48 938 LYS A CA 1
ATOM 7224 C C . LYS A 1 905 ? 129.067 137.404 140.768 1.00 45.48 938 LYS A C 1
ATOM 7225 O O . LYS A 1 905 ? 128.326 136.587 141.316 1.00 45.48 938 LYS A O 1
ATOM 7231 N N . ALA A 1 906 ? 128.639 138.212 139.796 1.00 47.48 939 ALA A N 1
ATOM 7232 C CA . ALA A 1 906 ? 127.255 138.134 139.338 1.00 47.48 939 ALA A CA 1
ATOM 7233 C C . ALA A 1 906 ? 126.996 136.887 138.508 1.00 47.48 939 ALA A C 1
ATOM 7234 O O . ALA A 1 906 ? 125.847 136.421 138.435 1.00 47.48 939 ALA A O 1
ATOM 7236 N N . SER A 1 907 ? 128.043 136.332 137.895 1.00 48.25 940 SER A N 1
ATOM 7237 C CA . SER A 1 907 ? 127.907 135.076 137.173 1.00 48.25 940 SER A CA 1
ATOM 7238 C C . SER A 1 907 ? 127.650 133.915 138.114 1.00 48.25 940 SER A C 1
ATOM 7239 O O . SER A 1 907 ? 126.987 132.954 137.721 1.00 48.25 940 SER A O 1
ATOM 7242 N N . MET A 1 908 ? 128.155 133.996 139.349 1.00 49.57 941 MET A N 1
ATOM 7243 C CA . MET A 1 908 ? 127.827 133.014 140.377 1.00 49.57 941 MET A CA 1
ATOM 7244 C C . MET A 1 908 ? 126.329 132.980 140.640 1.00 49.57 941 MET A C 1
ATOM 7245 O O . MET A 1 908 ? 125.723 131.906 140.689 1.00 49.57 941 MET A O 1
ATOM 7250 N N . LYS A 1 909 ? 125.710 134.153 140.788 1.00 48.47 942 LYS A N 1
ATOM 7251 C CA . LYS A 1 909 ? 124.287 134.209 141.098 1.00 48.47 942 LYS A CA 1
ATOM 7252 C C . LYS A 1 909 ? 123.442 133.790 139.905 1.00 48.47 942 LYS A C 1
ATOM 7253 O O . LYS A 1 909 ? 122.430 133.097 140.067 1.00 48.47 942 LYS A O 1
ATOM 7259 N N . HIS A 1 910 ? 123.850 134.183 138.694 1.00 47.47 943 HIS A N 1
ATOM 7260 C CA . HIS A 1 910 ? 123.084 133.799 137.511 1.00 47.47 943 HIS A CA 1
ATOM 7261 C C . HIS A 1 910 ? 123.216 132.309 137.218 1.00 47.47 943 HIS A C 1
ATOM 7262 O O . HIS A 1 910 ? 122.235 131.657 136.840 1.00 47.47 943 HIS A O 1
ATOM 7269 N N . TYR A 1 911 ? 124.405 131.742 137.436 1.00 43.75 944 TYR A N 1
ATOM 7270 C CA . TYR A 1 911 ? 124.592 130.307 137.280 1.00 43.75 944 TYR A CA 1
ATOM 7271 C C . TYR A 1 911 ? 123.840 129.534 138.353 1.00 43.75 944 TYR A C 1
ATOM 7272 O O . TYR A 1 911 ? 123.293 128.465 138.075 1.00 43.75 944 TYR A O 1
ATOM 7281 N N . ARG A 1 912 ? 123.778 130.069 139.576 1.00 47.25 945 ARG A N 1
ATOM 7282 C CA . ARG A 1 912 ? 122.981 129.444 140.628 1.00 47.25 945 ARG A CA 1
ATOM 7283 C C . ARG A 1 912 ? 121.497 129.464 140.287 1.00 47.25 945 ARG A C 1
ATOM 7284 O O . ARG A 1 912 ? 120.773 128.508 140.580 1.00 47.25 945 ARG A O 1
ATOM 7292 N N . LYS A 1 913 ? 121.030 130.545 139.656 1.00 46.51 946 LYS A N 1
ATOM 7293 C CA . LYS A 1 913 ? 119.648 130.593 139.192 1.00 46.51 946 LYS A CA 1
ATOM 7294 C C . LYS A 1 913 ? 119.393 129.605 138.062 1.00 46.51 946 LYS A C 1
ATOM 7295 O O . LYS A 1 913 ? 118.286 129.070 137.955 1.00 46.51 946 LYS A O 1
ATOM 7301 N N . ILE A 1 914 ? 120.392 129.364 137.208 1.00 45.97 947 ILE A N 1
ATOM 7302 C CA . ILE A 1 914 ? 120.262 128.343 136.166 1.00 45.97 947 ILE A CA 1
ATOM 7303 C C . ILE A 1 914 ? 120.201 126.948 136.785 1.00 45.97 947 ILE A C 1
ATOM 7304 O O . ILE A 1 914 ? 119.412 126.096 136.356 1.00 45.97 947 ILE A O 1
ATOM 7309 N N . ILE A 1 915 ? 121.010 126.709 137.821 1.00 45.47 948 ILE A N 1
ATOM 7310 C CA . ILE A 1 915 ? 121.041 125.412 138.496 1.00 45.47 948 ILE A CA 1
ATOM 7311 C C . ILE A 1 915 ? 119.723 125.144 139.212 1.00 45.47 948 ILE A C 1
ATOM 7312 O O . ILE A 1 915 ? 119.131 124.067 139.074 1.00 45.47 948 ILE A O 1
ATOM 7317 N N . ASP A 1 916 ? 119.244 126.128 139.981 1.00 48.70 949 ASP A N 1
ATOM 7318 C CA . ASP A 1 916 ? 118.043 125.956 140.793 1.00 48.70 949 ASP A CA 1
ATOM 7319 C C . ASP A 1 916 ? 116.795 125.801 139.939 1.00 48.70 949 ASP A C 1
ATOM 7320 O O . ASP A 1 916 ? 115.878 125.063 140.312 1.00 48.70 949 ASP A O 1
ATOM 7325 N N . SER A 1 917 ? 116.748 126.467 138.790 1.00 48.68 950 SER A N 1
ATOM 7326 C CA . SER A 1 917 ? 115.659 126.278 137.847 1.00 48.68 950 SER A CA 1
ATOM 7327 C C . SER A 1 917 ? 115.790 124.992 137.047 1.00 48.68 950 SER A C 1
ATOM 7328 O O . SER A 1 917 ? 114.824 124.613 136.378 1.00 48.68 950 SER A O 1
ATOM 7331 N N . ASN A 1 918 ? 116.948 124.324 137.132 1.00 49.42 951 ASN A N 1
ATOM 7332 C CA . ASN A 1 918 ? 117.344 123.198 136.279 1.00 49.42 951 ASN A CA 1
ATOM 7333 C C . ASN A 1 918 ? 117.209 123.559 134.805 1.00 49.42 951 ASN A C 1
ATOM 7334 O O . ASN A 1 918 ? 116.599 122.844 134.011 1.00 49.42 951 ASN A O 1
ATOM 7339 N N . GLY A 1 919 ? 117.779 124.700 134.444 1.00 47.55 952 GLY A N 1
ATOM 7340 C CA . GLY A 1 919 ? 117.711 125.158 133.076 1.00 47.55 952 GLY A CA 1
ATOM 7341 C C . GLY A 1 919 ? 116.933 126.443 132.913 1.00 47.55 952 GLY A C 1
ATOM 7342 O O . GLY A 1 919 ? 117.176 127.425 133.619 1.00 47.55 952 GLY A O 1
ATOM 7343 N N . PHE A 1 920 ? 115.992 126.442 131.976 1.00 50.26 953 PHE A N 1
ATOM 7344 C CA . PHE A 1 920 ? 115.267 127.646 131.567 1.00 50.26 953 PHE A CA 1
ATOM 7345 C C . PHE A 1 920 ? 113.813 127.244 131.397 1.00 50.26 953 PHE A C 1
ATOM 7346 O O . PHE A 1 920 ? 113.349 126.989 130.281 1.00 50.26 953 PHE A O 1
ATOM 7354 N N . PRO A 1 921 ? 113.053 127.188 132.495 1.00 64.48 954 PRO A N 1
ATOM 7355 C CA . PRO A 1 921 ? 111.811 126.395 132.476 1.00 64.48 954 PRO A CA 1
ATOM 7356 C C . PRO A 1 921 ? 110.650 127.056 131.753 1.00 64.48 954 PRO A C 1
ATOM 7357 O O . PRO A 1 921 ? 109.874 126.360 131.087 1.00 64.48 954 PRO A O 1
ATOM 7361 N N . GLY A 1 922 ? 110.493 128.370 131.861 1.00 80.59 955 GLY A N 1
ATOM 7362 C CA . GLY A 1 922 ? 109.452 129.054 131.131 1.00 80.59 955 GLY A CA 1
ATOM 7363 C C . GLY A 1 922 ? 108.314 129.567 131.993 1.00 80.59 955 GLY A C 1
ATOM 7364 O O . GLY A 1 922 ? 108.501 129.930 133.158 1.00 80.59 955 GLY A O 1
ATOM 7365 N N . PRO A 1 923 ? 107.097 129.615 131.423 1.00 94.84 956 PRO A N 1
ATOM 7366 C CA . PRO A 1 923 ? 105.982 130.279 132.114 1.00 94.84 956 PRO A CA 1
ATOM 7367 C C . PRO A 1 923 ? 105.225 129.384 133.086 1.00 94.84 956 PRO A C 1
ATOM 7368 O O . PRO A 1 923 ? 104.669 129.877 134.071 1.00 94.84 956 PRO A O 1
ATOM 7372 N N . GLU A 1 924 ? 105.194 128.078 132.832 1.00 104.04 957 GLU A N 1
ATOM 7373 C CA . GLU A 1 924 ? 104.531 127.126 133.718 1.00 104.04 957 GLU A CA 1
ATOM 7374 C C . GLU A 1 924 ? 105.527 126.028 134.071 1.00 104.04 957 GLU A C 1
ATOM 7375 O O . GLU A 1 924 ? 106.225 125.508 133.194 1.00 104.04 957 GLU A O 1
ATOM 7381 N N . THR A 1 925 ? 105.664 125.740 135.367 1.00 110.93 958 THR A N 1
ATOM 7382 C CA . THR A 1 925 ? 106.748 124.867 135.825 1.00 110.93 958 THR A CA 1
ATOM 7383 C C . THR A 1 925 ? 106.293 124.121 137.077 1.00 110.93 958 THR A C 1
ATOM 7384 O O . THR A 1 925 ? 106.250 124.698 138.168 1.00 110.93 958 THR A O 1
ATOM 7388 N N . LEU A 1 926 ? 105.965 122.845 136.908 1.00 120.36 959 LEU A N 1
ATOM 7389 C CA . LEU A 1 926 ? 105.855 121.872 137.988 1.00 120.36 959 LEU A CA 1
ATOM 7390 C C . LEU A 1 926 ? 106.685 120.650 137.637 1.00 120.36 959 LEU A C 1
ATOM 7391 O O . LEU A 1 926 ? 106.236 119.505 137.751 1.00 120.36 959 LEU A O 1
ATOM 7396 N N . GLU A 1 927 ? 107.914 120.888 137.192 1.00 120.98 960 GLU A N 1
ATOM 7397 C CA . GLU A 1 927 ? 108.674 119.910 136.422 1.00 120.98 960 GLU A CA 1
ATOM 7398 C C . GLU A 1 927 ? 109.679 119.214 137.332 1.00 120.98 960 GLU A C 1
ATOM 7399 O O . GLU A 1 927 ? 110.836 119.621 137.438 1.00 120.98 960 GLU A O 1
ATOM 7405 N N . ARG A 1 928 ? 109.231 118.158 138.008 1.00 126.64 961 ARG A N 1
ATOM 7406 C CA . ARG A 1 928 ? 110.149 117.170 138.561 1.00 126.64 961 ARG A CA 1
ATOM 7407 C C . ARG A 1 928 ? 109.939 115.827 137.873 1.00 126.64 961 ARG A C 1
ATOM 7408 O O . ARG A 1 928 ? 110.791 115.410 137.084 1.00 126.64 961 ARG A O 1
ATOM 7416 N N . PHE A 1 929 ? 108.768 115.202 138.062 1.00 130.71 962 PHE A N 1
ATOM 7417 C CA . PHE A 1 929 ? 108.332 113.971 137.378 1.00 130.71 962 PHE A CA 1
ATOM 7418 C C . PHE A 1 929 ? 109.336 112.816 137.468 1.00 130.71 962 PHE A C 1
ATOM 7419 O O . PHE A 1 929 ? 109.372 111.955 136.585 1.00 130.71 962 PHE A O 1
ATOM 7427 N N . CYS A 1 930 ? 110.158 112.762 138.519 1.00 126.26 963 CYS A N 1
ATOM 7428 C CA . CYS A 1 930 ? 111.218 111.754 138.619 1.00 126.26 963 CYS A CA 1
ATOM 7429 C C . CYS A 1 930 ? 111.364 111.172 140.023 1.00 126.26 963 CYS A C 1
ATOM 7430 O O . CYS A 1 930 ? 112.215 111.603 140.811 1.00 126.26 963 CYS A O 1
ATOM 7433 N N . PRO A 1 931 ? 110.553 110.172 140.373 1.00 130.21 964 PRO A N 1
ATOM 7434 C CA . PRO A 1 931 ? 110.950 109.279 141.469 1.00 130.21 964 PRO A CA 1
ATOM 7435 C C . PRO A 1 931 ? 111.631 108.017 140.954 1.00 130.21 964 PRO A C 1
ATOM 7436 O O . PRO A 1 931 ? 111.189 107.402 139.979 1.00 130.21 964 PRO A O 1
ATOM 7440 N N . GLU A 1 932 ? 112.719 107.634 141.641 1.00 127.21 965 GLU A N 1
ATOM 7441 C CA . GLU A 1 932 ? 113.492 106.408 141.384 1.00 127.21 965 GLU A CA 1
ATOM 7442 C C . GLU A 1 932 ? 113.991 106.366 139.935 1.00 127.21 965 GLU A C 1
ATOM 7443 O O . GLU A 1 932 ? 113.547 105.552 139.121 1.00 127.21 965 GLU A O 1
ATOM 7449 N N . GLU A 1 933 ? 114.950 107.268 139.680 1.00 115.02 966 GLU A N 1
ATOM 7450 C CA . GLU A 1 933 ? 115.276 107.909 138.399 1.00 115.02 966 GLU A CA 1
ATOM 7451 C C . GLU A 1 933 ? 115.192 107.007 137.171 1.00 115.02 966 GLU A C 1
ATOM 7452 O O . GLU A 1 933 ? 115.672 105.870 137.175 1.00 115.02 966 GLU A O 1
ATOM 7458 N N . PHE A 1 934 ? 114.591 107.550 136.110 1.00 123.84 967 PHE A N 1
ATOM 7459 C CA . PHE A 1 934 ? 114.255 106.805 134.904 1.00 123.84 967 PHE A CA 1
ATOM 7460 C C . PHE A 1 934 ? 115.346 106.863 133.843 1.00 123.84 967 PHE A C 1
ATOM 7461 O O . PHE A 1 934 ? 115.496 105.907 133.072 1.00 123.84 967 PHE A O 1
ATOM 7469 N N . THR A 1 935 ? 116.097 107.962 133.774 1.00 117.92 968 THR A N 1
ATOM 7470 C CA . THR A 1 935 ? 117.095 108.128 132.726 1.00 117.92 968 THR A CA 1
ATOM 7471 C C . THR A 1 935 ? 118.302 107.228 132.973 1.00 117.92 968 THR A C 1
ATOM 7472 O O . THR A 1 935 ? 118.651 106.920 134.118 1.00 117.92 968 THR A O 1
ATOM 7476 N N . VAL A 1 936 ? 118.907 106.762 131.888 1.00 110.42 969 VAL A N 1
ATOM 7477 C CA . VAL A 1 936 ? 120.026 105.826 131.953 1.00 110.42 969 VAL A CA 1
ATOM 7478 C C . VAL A 1 936 ? 121.233 106.530 131.341 1.00 110.42 969 VAL A C 1
ATOM 7479 O O . VAL A 1 936 ? 121.447 106.518 130.125 1.00 110.42 969 VAL A O 1
ATOM 7483 N N . CYS A 1 937 ? 122.010 107.198 132.192 1.00 92.20 970 CYS A N 1
ATOM 7484 C CA . CYS A 1 937 ? 123.408 107.477 131.901 1.00 92.20 970 CYS A CA 1
ATOM 7485 C C . CYS A 1 937 ? 124.247 107.361 133.167 1.00 92.20 970 CYS A C 1
ATOM 7486 O O . CYS A 1 937 ? 125.419 107.758 133.159 1.00 92.20 970 CYS A O 1
ATOM 7489 N N . THR A 1 938 ? 123.682 106.811 134.238 1.00 98.50 971 THR A N 1
ATOM 7490 C CA . THR A 1 938 ? 124.324 106.619 135.530 1.00 98.50 971 THR A CA 1
ATOM 7491 C C . THR A 1 938 ? 124.385 105.124 135.844 1.00 98.50 971 THR A C 1
ATOM 7492 O O . THR A 1 938 ? 124.055 104.276 135.010 1.00 98.50 971 THR A O 1
ATOM 7496 N N . GLU A 1 939 ? 124.803 104.810 137.068 1.00 96.55 972 GLU A N 1
ATOM 7497 C CA . GLU A 1 939 ? 124.964 103.429 137.518 1.00 96.55 972 GLU A CA 1
ATOM 7498 C C . GLU A 1 939 ? 123.590 102.839 137.808 1.00 96.55 972 GLU A C 1
ATOM 7499 O O . GLU A 1 939 ? 123.017 103.052 138.878 1.00 96.55 972 GLU A O 1
ATOM 7505 N N . CYS A 1 940 ? 123.062 102.093 136.845 1.00 115.77 973 CYS A N 1
ATOM 7506 C CA . CYS A 1 940 ? 121.751 101.469 136.942 1.00 115.77 973 CYS A CA 1
ATOM 7507 C C . CYS A 1 940 ? 121.899 100.061 137.522 1.00 115.77 973 CYS A C 1
ATOM 7508 O O . CYS A 1 940 ? 122.927 99.725 138.117 1.00 115.77 973 CYS A O 1
ATOM 7511 N N . SER A 1 941 ? 120.865 99.227 137.365 1.00 126.78 974 SER A N 1
ATOM 7512 C CA . SER A 1 941 ? 120.797 97.894 137.960 1.00 126.78 974 SER A CA 1
ATOM 7513 C C . SER A 1 941 ? 121.795 96.891 137.384 1.00 126.78 974 SER A C 1
ATOM 7514 O O . SER A 1 941 ? 121.845 95.764 137.892 1.00 126.78 974 SER A O 1
ATOM 7517 N N . PHE A 1 942 ? 122.554 97.264 136.348 1.00 124.82 975 PHE A N 1
ATOM 7518 C CA . PHE A 1 942 ? 123.578 96.438 135.688 1.00 124.82 975 PHE A CA 1
ATOM 7519 C C . PHE A 1 942 ? 123.017 95.125 135.144 1.00 124.82 975 PHE A C 1
ATOM 7520 O O . PHE A 1 942 ? 122.731 95.008 133.952 1.00 124.82 975 PHE A O 1
ATOM 7528 N N . TYR B 2 47 ? 114.797 150.418 165.589 1.00 122.37 25 TYR B N 1
ATOM 7529 C CA . TYR B 2 47 ? 114.709 151.885 165.840 1.00 122.37 25 TYR B CA 1
ATOM 7530 C C . TYR B 2 47 ? 116.053 152.359 166.400 1.00 122.37 25 TYR B C 1
ATOM 7531 O O . TYR B 2 47 ? 116.683 153.243 165.783 1.00 122.37 25 TYR B O 1
ATOM 7540 N N . PRO B 2 48 ? 116.473 151.867 167.583 1.00 117.22 26 PRO B N 1
ATOM 7541 C CA . PRO B 2 48 ? 117.823 152.086 168.083 1.00 117.22 26 PRO B CA 1
ATOM 7542 C C . PRO B 2 48 ? 118.684 150.881 167.656 1.00 117.22 26 PRO B C 1
ATOM 7543 O O . PRO B 2 48 ? 118.212 150.034 166.897 1.00 117.22 26 PRO B O 1
ATOM 7547 N N . ASN B 2 49 ? 119.945 150.845 168.096 1.00 113.43 27 ASN B N 1
ATOM 7548 C CA . ASN B 2 49 ? 120.876 149.724 167.778 1.00 113.43 27 ASN B CA 1
ATOM 7549 C C . ASN B 2 49 ? 120.909 149.475 166.260 1.00 113.43 27 ASN B C 1
ATOM 7550 O O . ASN B 2 49 ? 120.895 148.296 165.870 1.00 113.43 27 ASN B O 1
ATOM 7555 N N . ALA B 2 50 ? 121.020 150.541 165.457 1.00 111.90 28 ALA B N 1
ATOM 7556 C CA . ALA B 2 50 ? 120.951 150.488 163.976 1.00 111.90 28 ALA B CA 1
ATOM 7557 C C . ALA B 2 50 ? 122.200 149.872 163.333 1.00 111.90 28 ALA B C 1
ATOM 7558 O O . ALA B 2 50 ? 122.085 149.431 162.166 1.00 111.90 28 ALA B O 1
ATOM 7560 N N . SER B 2 51 ? 123.305 149.802 164.089 1.00 110.08 29 SER B N 1
ATOM 7561 C CA . SER B 2 51 ? 124.651 149.357 163.620 1.00 110.08 29 SER B CA 1
ATOM 7562 C C . SER B 2 51 ? 124.967 147.909 164.023 1.00 110.08 29 SER B C 1
ATOM 7563 O O . SER B 2 51 ? 124.050 147.215 164.524 1.00 110.08 29 SER B O 1
ATOM 7566 N N . PRO B 2 52 ? 126.230 147.447 163.833 1.00 108.16 30 PRO B N 1
ATOM 7567 C CA . PRO B 2 52 ? 126.673 146.084 164.149 1.00 108.16 30 PRO B CA 1
ATOM 7568 C C . PRO B 2 52 ? 127.377 145.922 165.503 1.00 108.16 30 PRO B C 1
ATOM 7569 O O . PRO B 2 52 ? 128.537 146.234 165.604 1.00 108.16 30 PRO B O 1
ATOM 7573 N N . LEU B 2 53 ? 126.651 145.351 166.463 1.00 102.37 31 LEU B N 1
ATOM 7574 C CA . LEU B 2 53 ? 127.045 145.092 167.879 1.00 102.37 31 LEU B CA 1
ATOM 7575 C C . LEU B 2 53 ? 128.134 146.017 168.448 1.00 102.37 31 LEU B C 1
ATOM 7576 O O . LEU B 2 53 ? 127.967 147.233 168.410 1.00 102.37 31 LEU B O 1
ATOM 7581 N N . LEU B 2 54 ? 129.152 145.408 169.047 1.00 93.16 32 LEU B N 1
ATOM 7582 C CA . LEU B 2 54 ? 130.288 146.048 169.765 1.00 93.16 32 LEU B CA 1
ATOM 7583 C C . LEU B 2 54 ? 131.262 144.927 170.131 1.00 93.16 32 LEU B C 1
ATOM 7584 O O . LEU B 2 54 ? 131.466 144.619 171.331 1.00 93.16 32 LEU B O 1
ATOM 7589 N N . GLY B 2 55 ? 131.820 144.374 169.063 1.00 87.97 33 GLY B N 1
ATOM 7590 C CA . GLY B 2 55 ? 132.762 143.256 169.088 1.00 87.97 33 GLY B CA 1
ATOM 7591 C C . GLY B 2 55 ? 132.803 142.610 167.733 1.00 87.97 33 GLY B C 1
ATOM 7592 O O . GLY B 2 55 ? 133.675 142.976 166.968 1.00 87.97 33 GLY B O 1
ATOM 7593 N N . SER B 2 56 ? 131.857 141.722 167.450 1.00 87.69 34 SER B N 1
ATOM 7594 C CA . SER B 2 56 ? 131.813 141.020 166.144 1.00 87.69 34 SER B CA 1
ATOM 7595 C C . SER B 2 56 ? 131.903 142.018 164.997 1.00 87.69 34 SER B C 1
ATOM 7596 O O . SER B 2 56 ? 130.836 142.546 164.631 1.00 87.69 34 SER B O 1
ATOM 7599 N N . SER B 2 57 ? 133.147 142.221 164.532 1.00 85.53 35 SER B N 1
ATOM 7600 C CA . SER B 2 57 ? 133.682 143.032 163.405 1.00 85.53 35 SER B CA 1
ATOM 7601 C C . SER B 2 57 ? 135.179 143.225 163.645 1.00 85.53 35 SER B C 1
ATOM 7602 O O . SER B 2 57 ? 135.765 144.119 163.015 1.00 85.53 35 SER B O 1
ATOM 7605 N N . TRP B 2 58 ? 135.772 142.424 164.535 1.00 74.31 36 TRP B N 1
ATOM 7606 C CA . TRP B 2 58 ? 137.227 142.552 164.811 1.00 74.31 36 TRP B CA 1
ATOM 7607 C C . TRP B 2 58 ? 138.017 141.737 163.786 1.00 74.31 36 TRP B C 1
ATOM 7608 O O . TRP B 2 58 ? 139.223 141.920 163.717 1.00 74.31 36 TRP B O 1
ATOM 7619 N N . GLY B 2 59 ? 137.351 140.923 162.982 1.00 77.42 37 GLY B N 1
ATOM 7620 C CA . GLY B 2 59 ? 138.103 140.096 162.030 1.00 77.42 37 GLY B CA 1
ATOM 7621 C C . GLY B 2 59 ? 138.128 140.627 160.613 1.00 77.42 37 GLY B C 1
ATOM 7622 O O . GLY B 2 59 ? 138.635 139.920 159.771 1.00 77.42 37 GLY B O 1
ATOM 7623 N N . GLY B 2 60 ? 137.663 141.851 160.365 1.00 67.57 38 GLY B N 1
ATOM 7624 C CA . GLY B 2 60 ? 137.648 142.375 158.994 1.00 67.57 38 GLY B CA 1
ATOM 7625 C C . GLY B 2 60 ? 138.786 143.302 158.743 1.00 67.57 38 GLY B C 1
ATOM 7626 O O . GLY B 2 60 ? 139.592 143.458 159.611 1.00 67.57 38 GLY B O 1
ATOM 7627 N N . LEU B 2 61 ? 138.850 143.825 157.535 1.00 59.79 39 LEU B N 1
ATOM 7628 C CA . LEU B 2 61 ? 139.887 144.783 157.124 1.00 59.79 39 LEU B CA 1
ATOM 7629 C C . LEU B 2 61 ? 139.543 146.095 157.791 1.00 59.79 39 LEU B C 1
ATOM 7630 O O . LEU B 2 61 ? 138.437 146.409 157.823 1.00 59.79 39 LEU B O 1
ATOM 7635 N N . ILE B 2 62 ? 140.500 146.705 158.440 1.00 58.20 40 ILE B N 1
ATOM 7636 C CA . ILE B 2 62 ? 140.458 148.013 159.070 1.00 58.20 40 ILE B CA 1
ATOM 7637 C C . ILE B 2 62 ? 141.583 148.859 158.498 1.00 58.20 40 ILE B C 1
ATOM 7638 O O . ILE B 2 62 ? 142.470 148.373 157.799 1.00 58.20 40 ILE B O 1
ATOM 7643 N N . HIS B 2 63 ? 141.535 150.144 158.826 1.00 59.73 41 HIS B N 1
ATOM 7644 C CA . HIS B 2 63 ? 142.575 151.107 158.514 1.00 59.73 41 HIS B CA 1
ATOM 7645 C C . HIS B 2 63 ? 142.914 151.821 159.808 1.00 59.73 41 HIS B C 1
ATOM 7646 O O . HIS B 2 63 ? 142.014 152.254 160.534 1.00 59.73 41 HIS B O 1
ATOM 7653 N N . LEU B 2 64 ? 144.202 151.931 160.105 1.00 57.27 42 LEU B N 1
ATOM 7654 C CA . LEU B 2 64 ? 144.631 152.515 161.370 1.00 57.27 42 LEU B CA 1
ATOM 7655 C C . LEU B 2 64 ? 144.741 154.017 161.178 1.00 57.27 42 LEU B C 1
ATOM 7656 O O . LEU B 2 64 ? 145.764 154.536 160.736 1.00 57.27 42 LEU B O 1
ATOM 7661 N N . TYR B 2 65 ? 143.658 154.716 161.496 1.00 61.29 43 TYR B N 1
ATOM 7662 C CA . TYR B 2 65 ? 143.633 156.169 161.491 1.00 61.29 43 TYR B CA 1
ATOM 7663 C C . TYR B 2 65 ? 144.492 156.678 162.635 1.00 61.29 43 TYR B C 1
ATOM 7664 O O . TYR B 2 65 ? 144.450 156.133 163.736 1.00 61.29 43 TYR B O 1
ATOM 7673 N N . THR B 2 66 ? 145.255 157.724 162.388 1.00 63.86 44 THR B N 1
ATOM 7674 C CA . THR B 2 66 ? 145.897 158.467 163.455 1.00 63.86 44 THR B CA 1
ATOM 7675 C C . THR B 2 66 ? 145.913 159.931 163.067 1.00 63.86 44 THR B C 1
ATOM 7676 O O . THR B 2 66 ? 145.762 160.267 161.891 1.00 63.86 44 THR B O 1
ATOM 7680 N N . ALA B 2 67 ? 146.061 160.804 164.054 1.00 71.21 45 ALA B N 1
ATOM 7681 C CA . ALA B 2 67 ? 145.900 162.223 163.815 1.00 71.21 45 ALA B CA 1
ATOM 7682 C C . ALA B 2 67 ? 146.578 163.013 164.917 1.00 71.21 45 ALA B C 1
ATOM 7683 O O . ALA B 2 67 ? 146.599 162.615 166.084 1.00 71.21 45 ALA B O 1
ATOM 7685 N N . THR B 2 68 ? 147.138 164.149 164.523 1.00 89.33 46 THR B N 1
ATOM 7686 C CA . THR B 2 68 ? 147.432 165.237 165.448 1.00 89.33 46 THR B CA 1
ATOM 7687 C C . THR B 2 68 ? 146.675 166.426 164.882 1.00 89.33 46 THR B C 1
ATOM 7688 O O . THR B 2 68 ? 146.258 166.383 163.722 1.00 89.33 46 THR B O 1
ATOM 7692 N N . ALA B 2 69 ? 146.460 167.464 165.685 1.00 101.47 47 ALA B N 1
ATOM 7693 C CA . ALA B 2 69 ? 145.493 168.481 165.283 1.00 101.47 47 ALA B CA 1
ATOM 7694 C C . ALA B 2 69 ? 146.028 169.479 164.261 1.00 101.47 47 ALA B C 1
ATOM 7695 O O . ALA B 2 69 ? 145.922 170.690 164.466 1.00 101.47 47 ALA B O 1
ATOM 7697 N N . ARG B 2 70 ? 146.609 168.991 163.165 1.00 110.96 48 ARG B N 1
ATOM 7698 C CA . ARG B 2 70 ? 146.800 169.803 161.973 1.00 110.96 48 ARG B CA 1
ATOM 7699 C C . ARG B 2 70 ? 146.559 168.972 160.720 1.00 110.96 48 ARG B C 1
ATOM 7700 O O . ARG B 2 70 ? 146.260 169.523 159.656 1.00 110.96 48 ARG B O 1
ATOM 7708 N N . ASN B 2 71 ? 146.625 167.646 160.852 1.00 87.08 49 ASN B N 1
ATOM 7709 C CA . ASN B 2 71 ? 146.601 166.748 159.704 1.00 87.08 49 ASN B CA 1
ATOM 7710 C C . ASN B 2 71 ? 146.381 165.326 160.202 1.00 87.08 49 ASN B C 1
ATOM 7711 O O . ASN B 2 71 ? 146.860 164.964 161.277 1.00 87.08 49 ASN B O 1
ATOM 7716 N N . SER B 2 72 ? 145.678 164.522 159.406 1.00 73.34 50 SER B N 1
ATOM 7717 C CA . SER B 2 72 ? 145.240 163.192 159.821 1.00 73.34 50 SER B CA 1
ATOM 7718 C C . SER B 2 72 ? 145.586 162.187 158.736 1.00 73.34 50 SER B C 1
ATOM 7719 O O . SER B 2 72 ? 145.430 162.481 157.549 1.00 73.34 50 SER B O 1
ATOM 7722 N N . TYR B 2 73 ? 146.031 161.002 159.137 1.00 69.94 51 TYR B N 1
ATOM 7723 C CA . TYR B 2 73 ? 146.500 159.974 158.223 1.00 69.94 51 TYR B CA 1
ATOM 7724 C C . TYR B 2 73 ? 145.883 158.622 158.565 1.00 69.94 51 TYR B C 1
ATOM 7725 O O . TYR B 2 73 ? 145.260 158.438 159.605 1.00 69.94 51 TYR B O 1
ATOM 7734 N N . HIS B 2 74 ? 146.074 157.677 157.651 1.00 63.70 52 HIS B N 1
ATOM 7735 C CA . HIS B 2 74 ? 145.880 156.253 157.868 1.00 63.70 52 HIS B CA 1
ATOM 7736 C C . HIS B 2 74 ? 147.221 155.587 157.620 1.00 63.70 52 HIS B C 1
ATOM 7737 O O . HIS B 2 74 ? 147.917 155.949 156.666 1.00 63.70 52 HIS B O 1
ATOM 7744 N N . LEU B 2 75 ? 147.584 154.637 158.477 1.00 62.78 53 LEU B N 1
ATOM 7745 C CA . LEU B 2 75 ? 148.824 153.889 158.306 1.00 62.78 53 LEU B CA 1
ATOM 7746 C C . LEU B 2 75 ? 148.766 153.061 157.033 1.00 62.78 53 LEU B C 1
ATOM 7747 O O . LEU B 2 75 ? 147.873 152.228 156.862 1.00 62.78 53 LEU B O 1
ATOM 7752 N N . GLN B 2 76 ? 149.725 153.292 156.141 1.00 68.97 54 GLN B N 1
ATOM 7753 C CA . GLN B 2 76 ? 149.699 152.752 154.791 1.00 68.97 54 GLN B CA 1
ATOM 7754 C C . GLN B 2 76 ? 150.971 151.957 154.547 1.00 68.97 54 GLN B C 1
ATOM 7755 O O . GLN B 2 76 ? 152.072 152.512 154.606 1.00 68.97 54 GLN B O 1
ATOM 7761 N N . ILE B 2 77 ? 150.817 150.663 154.284 1.00 71.85 55 ILE B N 1
ATOM 7762 C CA . ILE B 2 77 ? 151.933 149.779 153.967 1.00 71.85 55 ILE B CA 1
ATOM 7763 C C . ILE B 2 77 ? 151.976 149.604 152.458 1.00 71.85 55 ILE B C 1
ATOM 7764 O O . ILE B 2 77 ? 151.007 149.130 151.853 1.00 71.85 55 ILE B O 1
ATOM 7769 N N . HIS B 2 78 ? 153.092 149.980 151.850 1.00 74.47 56 HIS B N 1
ATOM 7770 C CA . HIS B 2 78 ? 153.249 149.888 150.409 1.00 74.47 56 HIS B CA 1
ATOM 7771 C C . HIS B 2 78 ? 153.952 148.590 150.033 1.00 74.47 56 HIS B C 1
ATOM 7772 O O . HIS B 2 78 ? 154.482 147.870 150.880 1.00 74.47 56 HIS B O 1
ATOM 7779 N N . LYS B 2 79 ? 153.970 148.304 148.728 1.00 77.21 57 LYS B N 1
ATOM 7780 C CA . LYS B 2 79 ? 154.747 147.177 148.227 1.00 77.21 57 LYS B CA 1
ATOM 7781 C C . LYS B 2 79 ? 156.244 147.444 148.284 1.00 77.21 57 LYS B C 1
ATOM 7782 O O . LYS B 2 79 ? 157.034 146.499 148.197 1.00 77.21 57 LYS B O 1
ATOM 7788 N N . ASN B 2 80 ? 156.643 148.709 148.434 1.00 80.45 58 ASN B N 1
ATOM 7789 C CA . ASN B 2 80 ? 158.043 149.049 148.653 1.00 80.45 58 ASN B CA 1
ATOM 7790 C C . ASN B 2 80 ? 158.535 148.548 150.003 1.00 80.45 58 ASN B C 1
ATOM 7791 O O . ASN B 2 80 ? 159.740 148.347 150.191 1.00 80.45 58 ASN B O 1
ATOM 7796 N N . GLY B 2 81 ? 157.621 148.344 150.949 1.00 80.36 59 GLY B N 1
ATOM 7797 C CA . GLY B 2 81 ? 157.962 148.167 152.339 1.00 80.36 59 GLY B CA 1
ATOM 7798 C C . GLY B 2 81 ? 158.011 149.457 153.118 1.00 80.36 59 GLY B C 1
ATOM 7799 O O . GLY B 2 81 ? 158.292 149.427 154.320 1.00 80.36 59 GLY B O 1
ATOM 7800 N N . HIS B 2 82 ? 157.752 150.586 152.472 1.00 77.48 60 HIS B N 1
ATOM 7801 C CA . HIS B 2 82 ? 157.769 151.887 153.123 1.00 77.48 60 HIS B CA 1
ATOM 7802 C C . HIS B 2 82 ? 156.357 152.219 153.582 1.00 77.48 60 HIS B C 1
ATOM 7803 O O . HIS B 2 82 ? 155.432 152.277 152.766 1.00 77.48 60 HIS B O 1
ATOM 7810 N N . VAL B 2 83 ? 156.190 152.418 154.883 1.00 75.12 61 VAL B N 1
ATOM 7811 C CA . VAL B 2 83 ? 154.902 152.774 155.462 1.00 75.12 61 VAL B CA 1
ATOM 7812 C C . VAL B 2 83 ? 154.836 154.285 155.617 1.00 75.12 61 VAL B C 1
ATOM 7813 O O . VAL B 2 83 ? 155.843 154.943 155.908 1.00 75.12 61 VAL B O 1
ATOM 7817 N N . ASP B 2 84 ? 153.658 154.845 155.379 1.00 72.55 62 ASP B N 1
ATOM 7818 C CA . ASP B 2 84 ? 153.478 156.286 155.452 1.00 72.55 62 ASP B CA 1
ATOM 7819 C C . ASP B 2 84 ? 152.038 156.555 155.864 1.00 72.55 62 ASP B C 1
ATOM 7820 O O . ASP B 2 84 ? 151.359 155.675 156.401 1.00 72.55 62 ASP B O 1
ATOM 7825 N N . GLY B 2 85 ? 151.574 157.773 155.632 1.00 69.21 63 GLY B N 1
ATOM 7826 C CA . GLY B 2 85 ? 150.203 158.098 155.942 1.00 69.21 63 GLY B CA 1
ATOM 7827 C C . GLY B 2 85 ? 149.401 158.543 154.742 1.00 69.21 63 GLY B C 1
ATOM 7828 O O . GLY B 2 85 ? 149.806 159.447 154.010 1.00 69.21 63 GLY B O 1
ATOM 7829 N N . ALA B 2 86 ? 148.278 157.921 154.538 1.00 68.26 64 ALA B N 1
ATOM 7830 C CA . ALA B 2 86 ? 147.362 158.332 153.486 1.00 68.26 64 ALA B CA 1
ATOM 7831 C C . ALA B 2 86 ? 146.191 159.080 154.093 1.00 68.26 64 ALA B C 1
ATOM 7832 O O . ALA B 2 86 ? 145.591 158.577 155.043 1.00 68.26 64 ALA B O 1
ATOM 7834 N N . PRO B 2 87 ? 145.823 160.267 153.601 1.00 70.28 65 PRO B N 1
ATOM 7835 C CA . PRO B 2 87 ? 144.743 161.029 154.254 1.00 70.28 65 PRO B CA 1
ATOM 7836 C C . PRO B 2 87 ? 143.367 160.408 154.098 1.00 70.28 65 PRO B C 1
ATOM 7837 O O . PRO B 2 87 ? 142.458 160.761 154.857 1.00 70.28 65 PRO B O 1
ATOM 7841 N N . HIS B 2 88 ? 143.188 159.499 153.147 1.00 67.80 66 HIS B N 1
ATOM 7842 C CA . HIS B 2 88 ? 141.950 158.764 152.965 1.00 67.80 66 HIS B CA 1
ATOM 7843 C C . HIS B 2 88 ? 142.231 157.273 153.078 1.00 67.80 66 HIS B C 1
ATOM 7844 O O . HIS B 2 88 ? 143.382 156.835 153.131 1.00 67.80 66 HIS B O 1
ATOM 7851 N N . GLN B 2 89 ? 141.156 156.493 153.125 1.00 64.66 67 GLN B N 1
ATOM 7852 C CA . GLN B 2 89 ? 141.259 155.038 153.158 1.00 64.66 67 GLN B CA 1
ATOM 7853 C C . GLN B 2 89 ? 141.721 154.555 151.793 1.00 64.66 67 GLN B C 1
ATOM 7854 O O . GLN B 2 89 ? 140.942 154.498 150.842 1.00 64.66 67 GLN B O 1
ATOM 7860 N N . THR B 2 90 ? 143.001 154.232 151.689 1.00 66.09 68 THR B N 1
ATOM 7861 C CA . THR B 2 90 ? 143.576 153.686 150.474 1.00 66.09 68 THR B CA 1
ATOM 7862 C C . THR B 2 90 ? 143.595 152.160 150.593 1.00 66.09 68 THR B C 1
ATOM 7863 O O . THR B 2 90 ? 143.495 151.604 151.687 1.00 66.09 68 THR B O 1
ATOM 7867 N N . ILE B 2 91 ? 143.705 151.471 149.455 1.00 69.07 69 ILE B N 1
ATOM 7868 C CA . ILE B 2 91 ? 143.780 150.015 149.479 1.00 69.07 69 ILE B CA 1
ATOM 7869 C C . ILE B 2 91 ? 145.108 149.514 150.031 1.00 69.07 69 ILE B C 1
ATOM 7870 O O . ILE B 2 91 ? 145.212 148.336 150.392 1.00 69.07 69 ILE B O 1
ATOM 7875 N N . TYR B 2 92 ? 146.123 150.367 150.113 1.00 69.71 70 TYR B N 1
ATOM 7876 C CA . TYR B 2 92 ? 147.380 150.017 150.752 1.00 69.71 70 TYR B CA 1
ATOM 7877 C C . TYR B 2 92 ? 147.396 150.372 152.229 1.00 69.71 70 TYR B C 1
ATOM 7878 O O . TYR B 2 92 ? 148.410 150.151 152.895 1.00 69.71 70 TYR B O 1
ATOM 7887 N N . SER B 2 93 ? 146.307 150.933 152.746 1.00 63.37 71 SER B N 1
ATOM 7888 C CA . SER B 2 93 ? 146.151 151.168 154.170 1.00 63.37 71 SER B CA 1
ATOM 7889 C C . SER B 2 93 ? 145.189 150.185 154.809 1.00 63.37 71 SER B C 1
ATOM 7890 O O . SER B 2 93 ? 144.974 150.254 156.021 1.00 63.37 71 SER B O 1
ATOM 7893 N N . ALA B 2 94 ? 144.594 149.288 154.028 1.00 61.97 72 ALA B N 1
ATOM 7894 C CA . ALA B 2 94 ? 143.719 148.262 154.576 1.00 61.97 72 ALA B CA 1
ATOM 7895 C C . ALA B 2 94 ? 144.557 147.193 155.252 1.00 61.97 72 ALA B C 1
ATOM 7896 O O . ALA B 2 94 ? 145.351 146.511 154.599 1.00 61.97 72 ALA B O 1
ATOM 7898 N N . LEU B 2 95 ? 144.385 147.055 156.557 1.00 60.44 73 LEU B N 1
ATOM 7899 C CA . LEU B 2 95 ? 145.167 146.137 157.362 1.00 60.44 73 LEU B CA 1
ATOM 7900 C C . LEU B 2 95 ? 144.287 145.003 157.861 1.00 60.44 73 LEU B C 1
ATOM 7901 O O . LEU B 2 95 ? 143.074 145.156 158.014 1.00 60.44 73 LEU B O 1
ATOM 7906 N N . MET B 2 96 ? 144.911 143.860 158.103 1.00 63.54 74 MET B N 1
ATOM 7907 C CA . MET B 2 96 ? 144.266 142.730 158.756 1.00 63.54 74 MET B CA 1
ATOM 7908 C C . MET B 2 96 ? 145.028 142.478 160.047 1.00 63.54 74 MET B C 1
ATOM 7909 O O . MET B 2 96 ? 146.169 142.010 160.016 1.00 63.54 74 MET B O 1
ATOM 7914 N N . ILE B 2 97 ? 144.412 142.805 161.174 1.00 61.78 75 ILE B N 1
ATOM 7915 C CA . ILE B 2 97 ? 145.047 142.688 162.477 1.00 61.78 75 ILE B CA 1
ATOM 7916 C C . ILE B 2 97 ? 144.647 141.354 163.086 1.00 61.78 75 ILE B C 1
ATOM 7917 O O . ILE B 2 97 ? 143.456 141.075 163.271 1.00 61.78 75 ILE B O 1
ATOM 7922 N N . ARG B 2 98 ? 145.640 140.515 163.368 1.00 61.66 76 ARG B N 1
ATOM 7923 C CA . ARG B 2 98 ? 145.415 139.196 163.944 1.00 61.66 76 ARG B CA 1
ATOM 7924 C C . ARG B 2 98 ? 146.270 139.066 165.190 1.00 61.66 76 ARG B C 1
ATOM 7925 O O . ARG B 2 98 ? 147.491 139.192 165.112 1.00 61.66 76 ARG B O 1
ATOM 7933 N N . SER B 2 99 ? 145.647 138.818 166.332 1.00 62.55 77 SER B N 1
ATOM 7934 C CA . SER B 2 99 ? 146.397 138.679 167.568 1.00 62.55 77 SER B CA 1
ATOM 7935 C C . SER B 2 99 ? 146.910 137.256 167.689 1.00 62.55 77 SER B C 1
ATOM 7936 O O . SER B 2 99 ? 146.138 136.300 167.589 1.00 62.55 77 SER B O 1
ATOM 7939 N N . GLU B 2 100 ? 148.213 137.122 167.912 1.00 67.48 78 GLU B N 1
ATOM 7940 C CA . GLU B 2 100 ? 148.802 135.799 168.072 1.00 67.48 78 GLU B CA 1
ATOM 7941 C C . GLU B 2 100 ? 148.862 135.372 169.529 1.00 67.48 78 GLU B C 1
ATOM 7942 O O . GLU B 2 100 ? 148.889 134.172 169.818 1.00 67.48 78 GLU B O 1
ATOM 7948 N N . ASP B 2 101 ? 148.889 136.335 170.444 1.00 62.93 79 ASP B N 1
ATOM 7949 C CA . ASP B 2 101 ? 148.749 136.115 171.872 1.00 62.93 79 ASP B CA 1
ATOM 7950 C C . ASP B 2 101 ? 147.618 137.000 172.374 1.00 62.93 79 ASP B C 1
ATOM 7951 O O . ASP B 2 101 ? 147.026 137.771 171.618 1.00 62.93 79 ASP B O 1
ATOM 7956 N N . ALA B 2 102 ? 147.309 136.890 173.658 1.00 59.29 80 ALA B N 1
ATOM 7957 C CA . ALA B 2 102 ? 146.235 137.683 174.247 1.00 59.29 80 ALA B CA 1
ATOM 7958 C C . ALA B 2 102 ? 146.730 139.105 174.461 1.00 59.29 80 ALA B C 1
ATOM 7959 O O . ALA B 2 102 ? 147.350 139.416 175.478 1.00 59.29 80 ALA B O 1
ATOM 7961 N N . GLY B 2 103 ? 146.452 139.978 173.501 1.00 58.00 81 GLY B N 1
ATOM 7962 C CA . GLY B 2 103 ? 146.864 141.359 173.574 1.00 58.00 81 GLY B CA 1
ATOM 7963 C C . GLY B 2 103 ? 148.063 141.717 172.734 1.00 58.00 81 GLY B C 1
ATOM 7964 O O . GLY B 2 103 ? 148.555 142.841 172.844 1.00 58.00 81 GLY B O 1
ATOM 7965 N N . PHE B 2 104 ? 148.547 140.803 171.903 1.00 63.06 82 PHE B N 1
ATOM 7966 C CA . PHE B 2 104 ? 149.721 141.017 171.063 1.00 63.06 82 PHE B CA 1
ATOM 7967 C C . PHE B 2 104 ? 149.289 140.791 169.622 1.00 63.06 82 PHE B C 1
ATOM 7968 O O . PHE B 2 104 ? 149.161 139.646 169.169 1.00 63.06 82 PHE B O 1
ATOM 7976 N N . VAL B 2 105 ? 149.093 141.884 168.910 1.00 62.55 83 VAL B N 1
ATOM 7977 C CA . VAL B 2 105 ? 148.521 141.851 167.579 1.00 62.55 83 VAL B CA 1
ATOM 7978 C C . VAL B 2 105 ? 149.631 141.823 166.539 1.00 62.55 83 VAL B C 1
ATOM 7979 O O . VAL B 2 105 ? 150.780 142.181 166.798 1.00 62.55 83 VAL B O 1
ATOM 7983 N N . VAL B 2 106 ? 149.272 141.383 165.340 1.00 63.94 84 VAL B N 1
ATOM 7984 C CA . VAL B 2 106 ? 150.154 141.351 164.185 1.00 63.94 84 VAL B CA 1
ATOM 7985 C C . VAL B 2 106 ? 149.410 142.019 163.042 1.00 63.94 84 VAL B C 1
ATOM 7986 O O . VAL B 2 106 ? 148.294 141.611 162.700 1.00 63.94 84 VAL B O 1
ATOM 7990 N N . ILE B 2 107 ? 150.016 143.055 162.473 1.00 66.46 85 ILE B N 1
ATOM 7991 C CA . ILE B 2 107 ? 149.404 143.886 161.447 1.00 66.46 85 ILE B CA 1
ATOM 7992 C C . ILE B 2 107 ? 150.064 143.558 160.118 1.00 66.46 85 ILE B C 1
ATOM 7993 O O . ILE B 2 107 ? 151.295 143.576 160.015 1.00 66.46 85 ILE B O 1
ATOM 7998 N N . THR B 2 108 ? 149.255 143.246 159.103 1.00 69.92 86 THR B N 1
ATOM 7999 C CA . THR B 2 108 ? 149.793 142.752 157.842 1.00 69.92 86 THR B CA 1
ATOM 8000 C C . THR B 2 108 ? 149.635 143.740 156.693 1.00 69.92 86 THR B C 1
ATOM 8001 O O . THR B 2 108 ? 150.631 144.177 156.114 1.00 69.92 86 THR B O 1
ATOM 8005 N N . GLY B 2 109 ? 148.412 144.108 156.337 1.00 68.37 87 GLY B N 1
ATOM 8006 C CA . GLY B 2 109 ? 148.225 144.892 155.132 1.00 68.37 87 GLY B CA 1
ATOM 8007 C C . GLY B 2 109 ? 147.977 143.966 153.963 1.00 68.37 87 GLY B C 1
ATOM 8008 O O . GLY B 2 109 ? 148.896 143.281 153.513 1.00 68.37 87 GLY B O 1
ATOM 8009 N N . VAL B 2 110 ? 146.751 143.940 153.448 1.00 69.72 88 VAL B N 1
ATOM 8010 C CA . VAL B 2 110 ? 146.350 142.845 152.574 1.00 69.72 88 VAL B CA 1
ATOM 8011 C C . VAL B 2 110 ? 146.692 143.057 151.106 1.00 69.72 88 VAL B C 1
ATOM 8012 O O . VAL B 2 110 ? 146.854 142.070 150.377 1.00 69.72 88 VAL B O 1
ATOM 8016 N N . MET B 2 111 ? 146.803 144.302 150.644 1.00 74.12 89 MET B N 1
ATOM 8017 C CA . MET B 2 111 ? 147.224 144.507 149.262 1.00 74.12 89 MET B CA 1
ATOM 8018 C C . MET B 2 111 ? 148.729 144.365 149.116 1.00 74.12 89 MET B C 1
ATOM 8019 O O . MET B 2 111 ? 149.212 143.830 148.114 1.00 74.12 89 MET B O 1
ATOM 8024 N N . SER B 2 112 ? 149.480 144.828 150.111 1.00 75.21 90 SER B N 1
ATOM 8025 C CA . SER B 2 112 ? 150.929 144.740 150.061 1.00 75.21 90 SER B CA 1
ATOM 8026 C C . SER B 2 112 ? 151.432 143.322 150.280 1.00 75.21 90 SER B C 1
ATOM 8027 O O . SER B 2 112 ? 152.558 143.017 149.873 1.00 75.21 90 SER B O 1
ATOM 8030 N N . ARG B 2 113 ? 150.615 142.465 150.912 1.00 77.02 91 ARG B N 1
ATOM 8031 C CA . ARG B 2 113 ? 150.995 141.132 151.408 1.00 77.02 91 ARG B CA 1
ATOM 8032 C C . ARG B 2 113 ? 152.225 141.188 152.308 1.00 77.02 91 ARG B C 1
ATOM 8033 O O . ARG B 2 113 ? 153.031 140.257 152.344 1.00 77.02 91 ARG B O 1
ATOM 8041 N N . ARG B 2 114 ? 152.375 142.278 153.045 1.00 78.35 92 ARG B N 1
ATOM 8042 C CA . ARG B 2 114 ? 153.517 142.481 153.909 1.00 78.35 92 ARG B CA 1
ATOM 8043 C C . ARG B 2 114 ? 153.111 142.211 155.348 1.00 78.35 92 ARG B C 1
ATOM 8044 O O . ARG B 2 114 ? 152.022 141.711 155.629 1.00 78.35 92 ARG B O 1
ATOM 8052 N N . TYR B 2 115 ? 154.012 142.520 156.269 1.00 76.33 93 TYR B N 1
ATOM 8053 C CA . TYR B 2 115 ? 153.748 142.455 157.698 1.00 76.33 93 TYR B CA 1
ATOM 8054 C C . TYR B 2 115 ? 154.393 143.685 158.305 1.00 76.33 93 TYR B C 1
ATOM 8055 O O . TYR B 2 115 ? 155.566 143.952 158.040 1.00 76.33 93 TYR B O 1
ATOM 8064 N N . LEU B 2 116 ? 153.629 144.454 159.071 1.00 76.16 94 LEU B N 1
ATOM 8065 C CA . LEU B 2 116 ? 154.167 145.646 159.717 1.00 76.16 94 LEU B CA 1
ATOM 8066 C C . LEU B 2 116 ? 155.148 145.226 160.801 1.00 76.16 94 LEU B C 1
ATOM 8067 O O . LEU B 2 116 ? 154.738 144.723 161.849 1.00 76.16 94 LEU B O 1
ATOM 8072 N N . CYS B 2 117 ? 156.440 145.400 160.543 1.00 83.33 95 CYS B N 1
ATOM 8073 C CA . CYS B 2 117 ? 157.481 145.115 161.519 1.00 83.33 95 CYS B CA 1
ATOM 8074 C C . CYS B 2 117 ? 158.186 146.407 161.909 1.00 83.33 95 CYS B C 1
ATOM 8075 O O . CYS B 2 117 ? 157.964 147.463 161.318 1.00 83.33 95 CYS B O 1
ATOM 8078 N N . MET B 2 118 ? 159.053 146.310 162.914 1.00 85.97 96 MET B N 1
ATOM 8079 C CA . MET B 2 118 ? 159.745 147.473 163.454 1.00 85.97 96 MET B CA 1
ATOM 8080 C C . MET B 2 118 ? 161.191 147.111 163.757 1.00 85.97 96 MET B C 1
ATOM 8081 O O . MET B 2 118 ? 161.454 146.084 164.389 1.00 85.97 96 MET B O 1
ATOM 8086 N N . ASP B 2 119 ? 162.125 147.957 163.315 1.00 96.01 97 ASP B N 1
ATOM 8087 C CA . ASP B 2 119 ? 163.545 147.714 163.521 1.00 96.01 97 ASP B CA 1
ATOM 8088 C C . ASP B 2 119 ? 163.958 148.092 164.945 1.00 96.01 97 ASP B C 1
ATOM 8089 O O . ASP B 2 119 ? 163.136 148.463 165.784 1.00 96.01 97 ASP B O 1
ATOM 8094 N N . PHE B 2 120 ? 165.264 148.049 165.208 1.00 99.70 98 PHE B N 1
ATOM 8095 C CA . PHE B 2 120 ? 165.763 148.266 166.561 1.00 99.70 98 PHE B CA 1
ATOM 8096 C C . PHE B 2 120 ? 165.747 149.728 166.992 1.00 99.70 98 PHE B C 1
ATOM 8097 O O . PHE B 2 120 ? 166.075 150.012 168.148 1.00 99.70 98 PHE B O 1
ATOM 8105 N N . ARG B 2 121 ? 165.377 150.658 166.114 1.00 98.71 99 ARG B N 1
ATOM 8106 C CA . ARG B 2 121 ? 165.349 152.072 166.461 1.00 98.71 99 ARG B CA 1
ATOM 8107 C C . ARG B 2 121 ? 163.961 152.690 166.337 1.00 98.71 99 ARG B C 1
ATOM 8108 O O . ARG B 2 121 ? 163.810 153.894 166.570 1.00 98.71 99 ARG B O 1
ATOM 8116 N N . GLY B 2 122 ? 162.947 151.903 165.976 1.00 95.57 100 GLY B N 1
ATOM 8117 C CA . GLY B 2 122 ? 161.569 152.342 165.981 1.00 95.57 100 GLY B CA 1
ATOM 8118 C C . GLY B 2 122 ? 160.946 152.514 164.613 1.00 95.57 100 GLY B C 1
ATOM 8119 O O . GLY B 2 122 ? 159.716 152.613 164.521 1.00 95.57 100 GLY B O 1
ATOM 8120 N N . ASN B 2 123 ? 161.746 152.558 163.552 1.00 91.75 101 ASN B N 1
ATOM 8121 C CA . ASN B 2 123 ? 161.227 152.846 162.218 1.00 91.75 101 ASN B CA 1
ATOM 8122 C C . ASN B 2 123 ? 160.496 151.624 161.678 1.00 91.75 101 ASN B C 1
ATOM 8123 O O . ASN B 2 123 ? 161.119 150.614 161.340 1.00 91.75 101 ASN B O 1
ATOM 8128 N N . ILE B 2 124 ? 159.180 151.714 161.587 1.00 83.30 102 ILE B N 1
ATOM 8129 C CA . ILE B 2 124 ? 158.376 150.600 161.106 1.00 83.30 102 ILE B CA 1
ATOM 8130 C C . ILE B 2 124 ? 158.512 150.479 159.595 1.00 83.30 102 ILE B C 1
ATOM 8131 O O . ILE B 2 124 ? 158.841 151.441 158.895 1.00 83.30 102 ILE B O 1
ATOM 8136 N N . PHE B 2 125 ? 158.268 149.275 159.094 1.00 83.48 103 PHE B N 1
ATOM 8137 C CA . PHE B 2 125 ? 158.318 148.989 157.666 1.00 83.48 103 PHE B CA 1
ATOM 8138 C C . PHE B 2 125 ? 157.446 147.769 157.400 1.00 83.48 103 PHE B C 1
ATOM 8139 O O . PHE B 2 125 ? 156.811 147.226 158.307 1.00 83.48 103 PHE B O 1
ATOM 8147 N N . GLY B 2 126 ? 157.424 147.338 156.144 1.00 82.12 104 GLY B N 1
ATOM 8148 C CA . GLY B 2 126 ? 156.726 146.132 155.746 1.00 82.12 104 GLY B CA 1
ATOM 8149 C C . GLY B 2 126 ? 157.715 145.014 155.480 1.00 82.12 104 GLY B C 1
ATOM 8150 O O . GLY B 2 126 ? 158.878 145.262 155.158 1.00 82.12 104 GLY B O 1
ATOM 8151 N N . SER B 2 127 ? 157.247 143.776 155.617 1.00 83.72 105 SER B N 1
ATOM 8152 C CA . SER B 2 127 ? 158.080 142.609 155.360 1.00 83.72 105 SER B CA 1
ATOM 8153 C C . SER B 2 127 ? 157.195 141.454 154.929 1.00 83.72 105 SER B C 1
ATOM 8154 O O . SER B 2 127 ? 156.150 141.219 155.536 1.00 83.72 105 SER B O 1
ATOM 8157 N N . HIS B 2 128 ? 157.619 140.732 153.891 1.00 85.85 106 HIS B N 1
ATOM 8158 C CA . HIS B 2 128 ? 156.829 139.613 153.391 1.00 85.85 106 HIS B CA 1
ATOM 8159 C C . HIS B 2 128 ? 156.863 138.408 154.321 1.00 85.85 106 HIS B C 1
ATOM 8160 O O . HIS B 2 128 ? 155.996 137.535 154.213 1.00 85.85 106 HIS B O 1
ATOM 8167 N N . TYR B 2 129 ? 157.836 138.338 155.222 1.00 89.49 107 TYR B N 1
ATOM 8168 C CA . TYR B 2 129 ? 157.994 137.209 156.124 1.00 89.49 107 TYR B CA 1
ATOM 8169 C C . TYR B 2 129 ? 157.777 137.657 157.561 1.00 89.49 107 TYR B C 1
ATOM 8170 O O . TYR B 2 129 ? 158.304 138.689 157.987 1.00 89.49 107 TYR B O 1
ATOM 8179 N N . PHE B 2 130 ? 156.999 136.874 158.302 1.00 87.12 108 PHE B N 1
ATOM 8180 C CA . PHE B 2 130 ? 156.643 137.208 159.674 1.00 87.12 108 PHE B CA 1
ATOM 8181 C C . PHE B 2 130 ? 157.780 136.827 160.612 1.00 87.12 108 PHE B C 1
ATOM 8182 O O . PHE B 2 130 ? 158.063 135.641 160.800 1.00 87.12 108 PHE B O 1
ATOM 8190 N N . ASP B 2 131 ? 158.424 137.827 161.201 1.00 94.14 109 ASP B N 1
ATOM 8191 C CA . ASP B 2 131 ? 159.509 137.590 162.144 1.00 94.14 109 ASP B CA 1
ATOM 8192 C C . ASP B 2 131 ? 158.993 137.823 163.558 1.00 94.14 109 ASP B C 1
ATOM 8193 O O . ASP B 2 131 ? 158.937 138.970 164.014 1.00 94.14 109 ASP B O 1
ATOM 8198 N N . PRO B 2 132 ? 158.658 136.758 164.297 1.00 95.03 110 PRO B N 1
ATOM 8199 C CA . PRO B 2 132 ? 157.739 136.885 165.442 1.00 95.03 110 PRO B CA 1
ATOM 8200 C C . PRO B 2 132 ? 158.302 137.578 166.673 1.00 95.03 110 PRO B C 1
ATOM 8201 O O . PRO B 2 132 ? 157.594 137.651 167.682 1.00 95.03 110 PRO B O 1
ATOM 8205 N N . GLU B 2 133 ? 159.532 138.090 166.652 1.00 96.54 111 GLU B N 1
ATOM 8206 C CA . GLU B 2 133 ? 160.065 138.789 167.811 1.00 96.54 111 GLU B CA 1
ATOM 8207 C C . GLU B 2 133 ? 160.062 140.303 167.677 1.00 96.54 111 GLU B C 1
ATOM 8208 O O . GLU B 2 133 ? 160.040 140.994 168.700 1.00 96.54 111 GLU B O 1
ATOM 8214 N N . ASN B 2 134 ? 160.071 140.835 166.457 1.00 92.42 112 ASN B N 1
ATOM 8215 C CA . ASN B 2 134 ? 160.009 142.274 166.246 1.00 92.42 112 ASN B CA 1
ATOM 8216 C C . ASN B 2 134 ? 158.775 142.709 165.477 1.00 92.42 112 ASN B C 1
ATOM 8217 O O . ASN B 2 134 ? 158.416 143.889 165.514 1.00 92.42 112 ASN B O 1
ATOM 8222 N N . CYS B 2 135 ? 158.124 141.779 164.783 1.00 84.67 113 CYS B N 1
ATOM 8223 C CA . CYS B 2 135 ? 157.004 142.077 163.906 1.00 84.67 113 CYS B CA 1
ATOM 8224 C C . CYS B 2 135 ? 155.674 141.744 164.582 1.00 84.67 113 CYS B C 1
ATOM 8225 O O . CYS B 2 135 ? 154.664 141.504 163.920 1.00 84.67 113 CYS B O 1
ATOM 8228 N N . ARG B 2 136 ? 155.677 141.725 165.912 1.00 76.28 114 ARG B N 1
ATOM 8229 C CA . ARG B 2 136 ? 154.500 141.497 166.735 1.00 76.28 114 ARG B CA 1
ATOM 8230 C C . ARG B 2 136 ? 154.462 142.598 167.778 1.00 76.28 114 ARG B C 1
ATOM 8231 O O . ARG B 2 136 ? 155.479 142.867 168.418 1.00 76.28 114 ARG B O 1
ATOM 8239 N N . PHE B 2 137 ? 153.305 143.236 167.948 1.00 71.40 115 PHE B N 1
ATOM 8240 C CA . PHE B 2 137 ? 153.183 144.434 168.767 1.00 71.40 115 PHE B CA 1
ATOM 8241 C C . PHE B 2 137 ? 152.164 144.240 169.873 1.00 71.40 115 PHE B C 1
ATOM 8242 O O . PHE B 2 137 ? 151.071 143.723 169.635 1.00 71.40 115 PHE B O 1
ATOM 8250 N N . GLN B 2 138 ? 152.520 144.672 171.076 1.00 63.91 116 GLN B N 1
ATOM 8251 C CA . GLN B 2 138 ? 151.564 144.730 172.166 1.00 63.91 116 GLN B CA 1
ATOM 8252 C C . GLN B 2 138 ? 150.660 145.932 171.977 1.00 63.91 116 GLN B C 1
ATOM 8253 O O . GLN B 2 138 ? 151.133 147.063 171.827 1.00 63.91 116 GLN B O 1
ATOM 8259 N N . HIS B 2 139 ? 149.363 145.681 171.979 1.00 59.40 117 HIS B N 1
ATOM 8260 C CA . HIS B 2 139 ? 148.359 146.714 171.834 1.00 59.40 117 HIS B CA 1
ATOM 8261 C C . HIS B 2 139 ? 147.902 147.160 173.212 1.00 59.40 117 HIS B C 1
ATOM 8262 O O . HIS B 2 139 ? 147.856 146.367 174.150 1.00 59.40 117 HIS B O 1
ATOM 8269 N N . GLN B 2 140 ? 147.608 148.450 173.343 1.00 60.30 118 GLN B N 1
ATOM 8270 C CA . GLN B 2 140 ? 146.928 148.970 174.519 1.00 60.30 118 GLN B CA 1
ATOM 8271 C C . GLN B 2 140 ? 145.897 149.996 174.084 1.00 60.30 118 GLN B C 1
ATOM 8272 O O . GLN B 2 140 ? 146.030 150.616 173.032 1.00 60.30 118 GLN B O 1
ATOM 8278 N N . THR B 2 141 ? 144.858 150.154 174.889 1.00 59.55 119 THR B N 1
ATOM 8279 C CA . THR B 2 141 ? 143.932 151.266 174.742 1.00 59.55 119 THR B CA 1
ATOM 8280 C C . THR B 2 141 ? 144.197 152.260 175.856 1.00 59.55 119 THR B C 1
ATOM 8281 O O . THR B 2 141 ? 144.270 151.880 177.028 1.00 59.55 119 THR B O 1
ATOM 8285 N N . LEU B 2 142 ? 144.337 153.527 175.492 1.00 64.06 120 LEU B N 1
ATOM 8286 C CA . LEU B 2 142 ? 144.545 154.561 176.485 1.00 64.06 120 LEU B CA 1
ATOM 8287 C C . LEU B 2 142 ? 143.216 154.921 177.139 1.00 64.06 120 LEU B C 1
ATOM 8288 O O . LEU B 2 142 ? 142.160 154.373 176.816 1.00 64.06 120 LEU B O 1
ATOM 8293 N N . GLU B 2 143 ? 143.261 155.864 178.071 1.00 70.92 121 GLU B N 1
ATOM 8294 C CA . GLU B 2 143 ? 142.042 156.287 178.738 1.00 70.92 121 GLU B CA 1
ATOM 8295 C C . GLU B 2 143 ? 141.218 157.259 177.910 1.00 70.92 121 GLU B C 1
ATOM 8296 O O . GLU B 2 143 ? 140.080 157.553 178.288 1.00 70.92 121 GLU B O 1
ATOM 8302 N N . ASN B 2 144 ? 141.753 157.765 176.803 1.00 63.99 122 ASN B N 1
ATOM 8303 C CA . ASN B 2 144 ? 140.977 158.610 175.911 1.00 63.99 122 ASN B CA 1
ATOM 8304 C C . ASN B 2 144 ? 140.248 157.820 174.834 1.00 63.99 122 ASN B C 1
ATOM 8305 O O . ASN B 2 144 ? 139.396 158.384 174.144 1.00 63.99 122 ASN B O 1
ATOM 8310 N N . GLY B 2 145 ? 140.547 156.538 174.679 1.00 59.10 123 GLY B N 1
ATOM 8311 C CA . GLY B 2 145 ? 139.891 155.717 173.690 1.00 59.10 123 GLY B CA 1
ATOM 8312 C C . GLY B 2 145 ? 140.701 155.434 172.451 1.00 59.10 123 GLY B C 1
ATOM 8313 O O . GLY B 2 145 ? 140.145 154.921 171.477 1.00 59.10 123 GLY B O 1
ATOM 8314 N N . TYR B 2 146 ? 141.989 155.740 172.456 1.00 58.15 124 TYR B N 1
ATOM 8315 C CA . TYR B 2 146 ? 142.849 155.520 171.308 1.00 58.15 124 TYR B CA 1
ATOM 8316 C C . TYR B 2 146 ? 143.743 154.311 171.540 1.00 58.15 124 TYR B C 1
ATOM 8317 O O . TYR B 2 146 ? 144.153 154.029 172.666 1.00 58.15 124 TYR B O 1
ATOM 8326 N N . ASP B 2 147 ? 144.048 153.603 170.461 1.00 58.38 125 ASP B N 1
ATOM 8327 C CA . ASP B 2 147 ? 144.951 152.466 170.518 1.00 58.38 125 ASP B CA 1
ATOM 8328 C C . ASP B 2 147 ? 146.387 152.927 170.351 1.00 58.38 125 ASP B C 1
ATOM 8329 O O . ASP B 2 147 ? 146.675 153.832 169.568 1.00 58.38 125 ASP B O 1
ATOM 8334 N N . VAL B 2 148 ? 147.285 152.290 171.086 1.00 58.57 126 VAL B N 1
ATOM 8335 C CA . VAL B 2 148 ? 148.718 152.414 170.879 1.00 58.57 126 VAL B CA 1
ATOM 8336 C C . VAL B 2 148 ? 149.271 151.013 170.672 1.00 58.57 126 VAL B C 1
ATOM 8337 O O . VAL B 2 148 ? 148.740 150.035 171.202 1.00 58.57 126 VAL B O 1
ATOM 8341 N N . TYR B 2 149 ? 150.324 150.912 169.869 1.00 63.43 127 TYR B N 1
ATOM 8342 C CA . TYR B 2 149 ? 150.942 149.629 169.551 1.00 63.43 127 TYR B CA 1
ATOM 8343 C C . TYR B 2 149 ? 152.441 149.768 169.748 1.00 63.43 127 TYR B C 1
ATOM 8344 O O . TYR B 2 149 ? 153.100 150.485 168.991 1.00 63.43 127 TYR B O 1
ATOM 8353 N N . HIS B 2 150 ? 152.987 149.087 170.748 1.00 70.75 128 HIS B N 1
ATOM 8354 C CA . HIS B 2 150 ? 154.411 149.171 171.023 1.00 70.75 128 HIS B CA 1
ATOM 8355 C C . HIS B 2 150 ? 155.064 147.804 170.905 1.00 70.75 128 HIS B C 1
ATOM 8356 O O . HIS B 2 150 ? 154.439 146.776 171.159 1.00 70.75 128 HIS B O 1
ATOM 8363 N N . SER B 2 151 ? 156.321 147.800 170.513 1.00 82.11 129 SER B N 1
ATOM 8364 C CA . SER B 2 151 ? 157.031 146.534 170.418 1.00 82.11 129 SER B CA 1
ATOM 8365 C C . SER B 2 151 ? 157.418 146.054 171.816 1.00 82.11 129 SER B C 1
ATOM 8366 O O . SER B 2 151 ? 157.748 146.869 172.678 1.00 82.11 129 SER B O 1
ATOM 8369 N N . PRO B 2 152 ? 157.359 144.746 172.082 1.00 85.31 130 PRO B N 1
ATOM 8370 C CA . PRO B 2 152 ? 157.658 144.267 173.440 1.00 85.31 130 PRO B CA 1
ATOM 8371 C C . PRO B 2 152 ? 159.129 144.331 173.805 1.00 85.31 130 PRO B C 1
ATOM 8372 O O . PRO B 2 152 ? 159.443 144.412 174.998 1.00 85.31 130 PRO B O 1
ATOM 8376 N N . GLN B 2 153 ? 160.038 144.301 172.831 1.00 92.15 131 GLN B N 1
ATOM 8377 C CA . GLN B 2 153 ? 161.468 144.342 173.112 1.00 92.15 131 GLN B CA 1
ATOM 8378 C C . GLN B 2 153 ? 162.080 145.720 172.884 1.00 92.15 131 GLN B C 1
ATOM 8379 O O . GLN B 2 153 ? 162.838 146.205 173.728 1.00 92.15 131 GLN B O 1
ATOM 8385 N N . TYR B 2 154 ? 161.755 146.372 171.767 1.00 94.13 132 TYR B N 1
ATOM 8386 C CA . TYR B 2 154 ? 162.318 147.680 171.463 1.00 94.13 132 TYR B CA 1
ATOM 8387 C C . TYR B 2 154 ? 161.626 148.809 172.206 1.00 94.13 132 TYR B C 1
ATOM 8388 O O . TYR B 2 154 ? 162.154 149.926 172.218 1.00 94.13 132 TYR B O 1
ATOM 8397 N N . HIS B 2 155 ? 160.426 148.554 172.742 1.00 89.59 133 HIS B N 1
ATOM 8398 C CA . HIS B 2 155 ? 159.584 149.453 173.537 1.00 89.59 133 HIS B CA 1
ATOM 8399 C C . HIS B 2 155 ? 159.027 150.639 172.752 1.00 89.59 133 HIS B C 1
ATOM 8400 O O . HIS B 2 155 ? 158.218 151.399 173.287 1.00 89.59 133 HIS B O 1
ATOM 8407 N N . PHE B 2 156 ? 159.398 150.786 171.484 1.00 86.20 134 PHE B N 1
ATOM 8408 C CA . PHE B 2 156 ? 159.024 151.961 170.715 1.00 86.20 134 PHE B CA 1
ATOM 8409 C C . PHE B 2 156 ? 157.592 151.850 170.220 1.00 86.20 134 PHE B C 1
ATOM 8410 O O . PHE B 2 156 ? 157.149 150.784 169.788 1.00 86.20 134 PHE B O 1
ATOM 8418 N N . LEU B 2 157 ? 156.868 152.962 170.291 1.00 74.35 135 LEU B N 1
ATOM 8419 C CA . LEU B 2 157 ? 155.507 153.005 169.784 1.00 74.35 135 LEU B CA 1
ATOM 8420 C C . LEU B 2 157 ? 155.506 153.009 168.264 1.00 74.35 135 LEU B C 1
ATOM 8421 O O . LEU B 2 157 ? 156.396 153.579 167.630 1.00 74.35 135 LEU B O 1
ATOM 8426 N N . VAL B 2 158 ? 154.510 152.348 167.679 1.00 69.13 136 VAL B N 1
ATOM 8427 C CA . VAL B 2 158 ? 154.271 152.475 166.248 1.00 69.13 136 VAL B CA 1
ATOM 8428 C C . VAL B 2 158 ? 153.800 153.895 165.976 1.00 69.13 136 VAL B C 1
ATOM 8429 O O . VAL B 2 158 ? 152.798 154.350 166.538 1.00 69.13 136 VAL B O 1
ATOM 8433 N N . SER B 2 159 ? 154.541 154.615 165.144 1.00 72.48 137 SER B N 1
ATOM 8434 C CA . SER B 2 159 ? 154.261 156.011 164.862 1.00 72.48 137 SER B CA 1
ATOM 8435 C C . SER B 2 159 ? 154.320 156.246 163.364 1.00 72.48 137 SER B C 1
ATOM 8436 O O . SER B 2 159 ? 154.892 155.452 162.616 1.00 72.48 137 SER B O 1
ATOM 8439 N N . LEU B 2 160 ? 153.713 157.344 162.930 1.00 74.12 138 LEU B N 1
ATOM 8440 C CA . LEU B 2 160 ? 153.904 157.852 161.583 1.00 74.12 138 LEU B CA 1
ATOM 8441 C C . LEU B 2 160 ? 154.650 159.176 161.576 1.00 74.12 138 LEU B C 1
ATOM 8442 O O . LEU B 2 160 ? 154.731 159.828 160.533 1.00 74.12 138 LEU B O 1
ATOM 8447 N N . GLY B 2 161 ? 155.192 159.587 162.718 1.00 91.68 139 GLY B N 1
ATOM 8448 C CA . GLY B 2 161 ? 155.976 160.791 162.827 1.00 91.68 139 GLY B CA 1
ATOM 8449 C C . GLY B 2 161 ? 157.455 160.500 162.959 1.00 91.68 139 GLY B C 1
ATOM 8450 O O . GLY B 2 161 ? 157.907 159.355 162.854 1.00 91.68 139 GLY B O 1
ATOM 8451 N N . ARG B 2 162 ? 158.226 161.561 163.194 1.00 129.01 140 ARG B N 1
ATOM 8452 C CA . ARG B 2 162 ? 159.670 161.451 163.340 1.00 129.01 140 ARG B CA 1
ATOM 8453 C C . ARG B 2 162 ? 160.107 161.009 164.724 1.00 129.01 140 ARG B C 1
ATOM 8454 O O . ARG B 2 162 ? 160.848 160.031 164.839 1.00 129.01 140 ARG B O 1
ATOM 8462 N N . ALA B 2 163 ? 159.673 161.704 165.769 1.00 113.23 141 ALA B N 1
ATOM 8463 C CA . ALA B 2 163 ? 160.169 161.488 167.128 1.00 113.23 141 ALA B CA 1
ATOM 8464 C C . ALA B 2 163 ? 159.608 160.209 167.730 1.00 113.23 141 ALA B C 1
ATOM 8465 O O . ALA B 2 163 ? 158.730 160.237 168.585 1.00 113.23 141 ALA B O 1
ATOM 8467 N N . LYS B 2 164 ? 160.124 159.067 167.286 1.00 95.15 142 LYS B N 1
ATOM 8468 C CA . LYS B 2 164 ? 159.644 157.779 167.761 1.00 95.15 142 LYS B CA 1
ATOM 8469 C C . LYS B 2 164 ? 160.142 157.494 169.171 1.00 95.15 142 LYS B C 1
ATOM 8470 O O . LYS B 2 164 ? 161.324 157.201 169.373 1.00 95.15 142 LYS B O 1
ATOM 8476 N N . ARG B 2 165 ? 159.245 157.578 170.148 1.00 86.79 143 ARG B N 1
ATOM 8477 C CA . ARG B 2 165 ? 159.556 157.386 171.555 1.00 86.79 143 ARG B CA 1
ATOM 8478 C C . ARG B 2 165 ? 159.012 156.045 172.035 1.00 86.79 143 ARG B C 1
ATOM 8479 O O . ARG B 2 165 ? 158.421 155.275 171.276 1.00 86.79 143 ARG B O 1
ATOM 8487 N N . ALA B 2 166 ? 159.212 155.779 173.320 1.00 86.37 144 ALA B N 1
ATOM 8488 C CA . ALA B 2 166 ? 158.780 154.538 173.941 1.00 86.37 144 ALA B CA 1
ATOM 8489 C C . ALA B 2 166 ? 157.496 154.752 174.730 1.00 86.37 144 ALA B C 1
ATOM 8490 O O . ALA B 2 166 ? 157.231 155.845 175.235 1.00 86.37 144 ALA B O 1
ATOM 8492 N N . PHE B 2 167 ? 156.696 153.692 174.837 1.00 78.96 145 PHE B N 1
ATOM 8493 C CA . PHE B 2 167 ? 155.417 153.783 175.539 1.00 78.96 145 PHE B CA 1
ATOM 8494 C C . PHE B 2 167 ? 155.664 153.758 177.038 1.00 78.96 145 PHE B C 1
ATOM 8495 O O . PHE B 2 167 ? 155.797 152.700 177.653 1.00 78.96 145 PHE B O 1
ATOM 8503 N N . LEU B 2 168 ? 155.737 154.918 177.622 1.00 85.66 146 LEU B N 1
ATOM 8504 C CA . LEU B 2 168 ? 155.564 154.933 179.066 1.00 85.66 146 LEU B CA 1
ATOM 8505 C C . LEU B 2 168 ? 154.101 155.205 179.378 1.00 85.66 146 LEU B C 1
ATOM 8506 O O . LEU B 2 168 ? 153.513 156.115 178.783 1.00 85.66 146 LEU B O 1
ATOM 8511 N N . PRO B 2 169 ? 153.479 154.429 180.273 1.00 85.81 147 PRO B N 1
ATOM 8512 C CA . PRO B 2 169 ? 152.025 154.531 180.466 1.00 85.81 147 PRO B CA 1
ATOM 8513 C C . PRO B 2 169 ? 151.568 155.829 181.112 1.00 85.81 147 PRO B C 1
ATOM 8514 O O . PRO B 2 169 ? 152.011 156.191 182.206 1.00 85.81 147 PRO B O 1
ATOM 8518 N N . GLY B 2 170 ? 150.682 156.539 180.424 1.00 87.81 148 GLY B N 1
ATOM 8519 C CA . GLY B 2 170 ? 150.084 157.754 180.938 1.00 87.81 148 GLY B CA 1
ATOM 8520 C C . GLY B 2 170 ? 150.848 159.020 180.631 1.00 87.81 148 GLY B C 1
ATOM 8521 O O . GLY B 2 170 ? 150.489 160.078 181.167 1.00 87.81 148 GLY B O 1
ATOM 8522 N N . MET B 2 171 ? 151.888 158.979 179.799 1.00 92.39 149 MET B N 1
ATOM 8523 C CA . MET B 2 171 ? 152.764 160.128 179.600 1.00 92.39 149 MET B CA 1
ATOM 8524 C C . MET B 2 171 ? 152.920 160.415 178.112 1.00 92.39 149 MET B C 1
ATOM 8525 O O . MET B 2 171 ? 153.930 160.022 177.518 1.00 92.39 149 MET B O 1
ATOM 8530 N N . ASN B 2 172 ? 151.922 161.114 177.523 1.00 87.19 150 ASN B N 1
ATOM 8531 C CA . ASN B 2 172 ? 151.951 161.872 176.265 1.00 87.19 150 ASN B CA 1
ATOM 8532 C C . ASN B 2 172 ? 152.643 161.164 175.105 1.00 87.19 150 ASN B C 1
ATOM 8533 O O . ASN B 2 172 ? 153.838 161.397 174.883 1.00 87.19 150 ASN B O 1
ATOM 8538 N N . PRO B 2 173 ? 151.967 160.251 174.410 1.00 80.18 151 PRO B N 1
ATOM 8539 C CA . PRO B 2 173 ? 152.595 159.508 173.313 1.00 80.18 151 PRO B CA 1
ATOM 8540 C C . PRO B 2 173 ? 153.009 160.430 172.178 1.00 80.18 151 PRO B C 1
ATOM 8541 O O . PRO B 2 173 ? 152.467 161.537 172.047 1.00 80.18 151 PRO B O 1
ATOM 8545 N N . PRO B 2 174 ? 153.983 160.014 171.356 1.00 76.99 152 PRO B N 1
ATOM 8546 C CA . PRO B 2 174 ? 154.463 160.887 170.282 1.00 76.99 152 PRO B CA 1
ATOM 8547 C C . PRO B 2 174 ? 153.396 161.118 169.236 1.00 76.99 152 PRO B C 1
ATOM 8548 O O . PRO B 2 174 ? 152.374 160.408 169.202 1.00 76.99 152 PRO B O 1
ATOM 8552 N N . PRO B 2 175 ? 153.550 162.142 168.383 1.00 74.72 153 PRO B N 1
ATOM 8553 C CA . PRO B 2 175 ? 152.543 162.409 167.350 1.00 74.72 153 PRO B CA 1
ATOM 8554 C C . PRO B 2 175 ? 152.411 161.267 166.355 1.00 74.72 153 PRO B C 1
ATOM 8555 O O . PRO B 2 175 ? 153.375 160.553 166.072 1.00 74.72 153 PRO B O 1
ATOM 8559 N N . TYR B 2 176 ? 151.180 161.091 165.865 1.00 71.59 154 TYR B N 1
ATOM 8560 C CA . TYR B 2 176 ? 150.773 160.030 164.945 1.00 71.59 154 TYR B CA 1
ATOM 8561 C C . TYR B 2 176 ? 151.019 158.632 165.506 1.00 71.59 154 TYR B C 1
ATOM 8562 O O . TYR B 2 176 ? 151.305 157.701 164.755 1.00 71.59 154 TYR B O 1
ATOM 8571 N N . SER B 2 177 ? 150.889 158.461 166.822 1.00 63.16 155 SER B N 1
ATOM 8572 C CA . SER B 2 177 ? 151.050 157.160 167.452 1.00 63.16 155 SER B CA 1
ATOM 8573 C C . SER B 2 177 ? 149.794 156.644 168.134 1.00 63.16 155 SER B C 1
ATOM 8574 O O . SER B 2 177 ? 149.744 155.454 168.462 1.00 63.16 155 SER B O 1
ATOM 8577 N N . GLN B 2 178 ? 148.793 157.490 168.370 1.00 59.07 156 GLN B N 1
ATOM 8578 C CA . GLN B 2 178 ? 147.520 157.058 168.933 1.00 59.07 156 GLN B CA 1
ATOM 8579 C C . GLN B 2 178 ? 146.578 156.753 167.781 1.00 59.07 156 GLN B C 1
ATOM 8580 O O . GLN B 2 178 ? 146.180 157.658 167.043 1.00 59.07 156 GLN B O 1
ATOM 8586 N N . PHE B 2 179 ? 146.211 155.487 167.635 1.00 57.04 157 PHE B N 1
ATOM 8587 C CA . PHE B 2 179 ? 145.494 155.009 166.467 1.00 57.04 157 PHE B CA 1
ATOM 8588 C C . PHE B 2 179 ? 144.029 154.769 166.786 1.00 57.04 157 PHE B C 1
ATOM 8589 O O . PHE B 2 179 ? 143.591 154.828 167.934 1.00 57.04 157 PHE B O 1
ATOM 8597 N N . LEU B 2 180 ? 143.274 154.490 165.734 1.00 55.84 158 LEU B N 1
ATOM 8598 C CA . LEU B 2 180 ? 141.842 154.277 165.829 1.00 55.84 158 LEU B CA 1
ATOM 8599 C C . LEU B 2 180 ? 141.468 153.410 164.641 1.00 55.84 158 LEU B C 1
ATOM 8600 O O . LEU B 2 180 ? 141.845 153.719 163.511 1.00 55.84 158 LEU B O 1
ATOM 8605 N N . SER B 2 181 ? 140.768 152.312 164.892 1.00 53.97 159 SER B N 1
ATOM 8606 C CA . SER B 2 181 ? 140.543 151.304 163.860 1.00 53.97 159 SER B CA 1
ATOM 8607 C C . SER B 2 181 ? 139.278 151.647 163.093 1.00 53.97 159 SER B C 1
ATOM 8608 O O . SER B 2 181 ? 138.171 151.295 163.494 1.00 53.97 159 SER B O 1
ATOM 8611 N N . ARG B 2 182 ? 139.439 152.345 161.973 1.00 59.69 160 ARG B N 1
ATOM 8612 C CA . ARG B 2 182 ? 138.305 152.656 161.119 1.00 59.69 160 ARG B CA 1
ATOM 8613 C C . ARG B 2 182 ? 138.040 151.473 160.208 1.00 59.69 160 ARG B C 1
ATOM 8614 O O . ARG B 2 182 ? 138.947 151.002 159.527 1.00 59.69 160 ARG B O 1
ATOM 8622 N N . ARG B 2 183 ? 136.804 150.988 160.191 1.00 61.29 161 ARG B N 1
ATOM 8623 C CA . ARG B 2 183 ? 136.512 149.805 159.399 1.00 61.29 161 ARG B CA 1
ATOM 8624 C C . ARG B 2 183 ? 136.516 150.137 157.910 1.00 61.29 161 ARG B C 1
ATOM 8625 O O . ARG B 2 183 ? 136.424 151.296 157.501 1.00 61.29 161 ARG B O 1
ATOM 8633 N N . ASN B 2 184 ? 136.648 149.090 157.102 1.00 61.23 162 ASN B N 1
ATOM 8634 C CA . ASN B 2 184 ? 136.859 149.246 155.670 1.00 61.23 162 ASN B CA 1
ATOM 8635 C C . ASN B 2 184 ? 135.607 149.756 154.972 1.00 61.23 162 ASN B C 1
ATOM 8636 O O . ASN B 2 184 ? 134.494 149.288 155.228 1.00 61.23 162 ASN B O 1
ATOM 8641 N N . GLU B 2 185 ? 135.798 150.729 154.084 1.00 66.58 163 GLU B N 1
ATOM 8642 C CA . GLU B 2 185 ? 134.742 151.212 153.214 1.00 66.58 163 GLU B CA 1
ATOM 8643 C C . GLU B 2 185 ? 135.036 150.980 151.744 1.00 66.58 163 GLU B C 1
ATOM 8644 O O . GLU B 2 185 ? 134.161 151.224 150.908 1.00 66.58 163 GLU B O 1
ATOM 8650 N N . ILE B 2 186 ? 136.229 150.518 151.409 1.00 66.08 164 ILE B N 1
ATOM 8651 C CA . ILE B 2 186 ? 136.581 150.226 150.020 1.00 66.08 164 ILE B CA 1
ATOM 8652 C C . ILE B 2 186 ? 135.948 148.896 149.623 1.00 66.08 164 ILE B C 1
ATOM 8653 O O . ILE B 2 186 ? 136.017 147.933 150.401 1.00 66.08 164 ILE B O 1
ATOM 8658 N N . PRO B 2 187 ? 135.312 148.806 148.459 1.00 72.31 165 PRO B N 1
ATOM 8659 C CA . PRO B 2 187 ? 134.863 147.502 147.964 1.00 72.31 165 PRO B CA 1
ATOM 8660 C C . PRO B 2 187 ? 136.043 146.615 147.594 1.00 72.31 165 PRO B C 1
ATOM 8661 O O . PRO B 2 187 ? 137.165 147.079 147.381 1.00 72.31 165 PRO B O 1
ATOM 8665 N N . LEU B 2 188 ? 135.768 145.311 147.528 1.00 73.24 166 LEU B N 1
ATOM 8666 C CA . LEU B 2 188 ? 136.837 144.339 147.324 1.00 73.24 166 LEU B CA 1
ATOM 8667 C C . LEU B 2 188 ? 137.404 144.393 145.912 1.00 73.24 166 LEU B C 1
ATOM 8668 O O . LEU B 2 188 ? 138.569 144.042 145.707 1.00 73.24 166 LEU B O 1
ATOM 8673 N N . ILE B 2 189 ? 136.606 144.842 144.939 1.00 75.48 167 ILE B N 1
ATOM 8674 C CA . ILE B 2 189 ? 137.046 144.909 143.546 1.00 75.48 167 ILE B CA 1
ATOM 8675 C C . ILE B 2 189 ? 138.183 145.912 143.356 1.00 75.48 167 ILE B C 1
ATOM 8676 O O . ILE B 2 189 ? 139.052 145.722 142.494 1.00 75.48 167 ILE B O 1
ATOM 8681 N N . HIS B 2 190 ? 138.260 146.939 144.203 1.00 76.71 168 HIS B N 1
ATOM 8682 C CA . HIS B 2 190 ? 139.345 147.907 144.094 1.00 76.71 168 HIS B CA 1
ATOM 8683 C C . HIS B 2 190 ? 140.675 147.390 144.626 1.00 76.71 168 HIS B C 1
ATOM 8684 O O . HIS B 2 190 ? 141.661 148.130 144.572 1.00 76.71 168 HIS B O 1
ATOM 8691 N N . PHE B 2 191 ? 140.739 146.162 145.134 1.00 74.82 169 PHE B N 1
ATOM 8692 C CA . PHE B 2 191 ? 141.998 145.629 145.636 1.00 74.82 169 PHE B CA 1
ATOM 8693 C C . PHE B 2 191 ? 142.776 144.911 144.541 1.00 74.82 169 PHE B C 1
ATOM 8694 O O . PHE B 2 191 ? 143.924 145.264 144.267 1.00 74.82 169 PHE B O 1
ATOM 8702 N N . ASN B 2 192 ? 142.165 143.930 143.877 1.00 82.32 170 ASN B N 1
ATOM 8703 C CA . ASN B 2 192 ? 142.826 143.255 142.759 1.00 82.32 170 ASN B CA 1
ATOM 8704 C C . ASN B 2 192 ? 142.757 144.165 141.534 1.00 82.32 170 ASN B C 1
ATOM 8705 O O . ASN B 2 192 ? 141.883 144.055 140.673 1.00 82.32 170 ASN B O 1
ATOM 8710 N N . THR B 2 193 ? 143.707 145.091 141.454 1.00 97.18 171 THR B N 1
ATOM 8711 C CA . THR B 2 193 ? 143.819 145.983 140.300 1.00 97.18 171 THR B CA 1
ATOM 8712 C C . THR B 2 193 ? 145.228 146.046 139.690 1.00 97.18 171 THR B C 1
ATOM 8713 O O . THR B 2 193 ? 145.829 147.120 139.602 1.00 97.18 171 THR B O 1
ATOM 8717 N N . PRO B 2 194 ? 145.779 144.908 139.183 1.00 105.23 172 PRO B N 1
ATOM 8718 C CA . PRO B 2 194 ? 146.710 145.063 138.061 1.00 105.23 172 PRO B CA 1
ATOM 8719 C C . PRO B 2 194 ? 145.913 145.459 136.833 1.00 105.23 172 PRO B C 1
ATOM 8720 O O . PRO B 2 194 ? 146.190 146.481 136.194 1.00 105.23 172 PRO B O 1
ATOM 8724 N N . ILE B 2 195 ? 144.872 144.659 136.580 1.00 104.36 173 ILE B N 1
ATOM 8725 C CA . ILE B 2 195 ? 143.869 144.704 135.503 1.00 104.36 173 ILE B CA 1
ATOM 8726 C C . ILE B 2 195 ? 144.391 145.239 134.167 1.00 104.36 173 ILE B C 1
ATOM 8727 O O . ILE B 2 195 ? 143.772 146.133 133.572 1.00 104.36 173 ILE B O 1
ATOM 8732 N N . PRO B 2 196 ? 145.484 144.687 133.613 1.00 108.21 174 PRO B N 1
ATOM 8733 C CA . PRO B 2 196 ? 146.131 145.338 132.466 1.00 108.21 174 PRO B CA 1
ATOM 8734 C C . PRO B 2 196 ? 145.392 145.046 131.170 1.00 108.21 174 PRO B C 1
ATOM 8735 O O . PRO B 2 196 ? 145.411 143.919 130.665 1.00 108.21 174 PRO B O 1
ATOM 8739 N N . ARG B 2 197 ? 144.715 146.064 130.639 1.00 98.71 175 ARG B N 1
ATOM 8740 C CA . ARG B 2 197 ? 144.179 145.989 129.284 1.00 98.71 175 ARG B CA 1
ATOM 8741 C C . ARG B 2 197 ? 145.353 145.916 128.320 1.00 98.71 175 ARG B C 1
ATOM 8742 O O . ARG B 2 197 ? 146.063 146.907 128.120 1.00 98.71 175 ARG B O 1
ATOM 8750 N N . GLN B 2 198 ? 145.563 144.739 127.738 1.00 113.01 176 GLN B N 1
ATOM 8751 C CA . GLN B 2 198 ? 146.806 144.412 127.046 1.00 113.01 176 GLN B CA 1
ATOM 8752 C C . GLN B 2 198 ? 146.879 145.172 125.731 1.00 113.01 176 GLN B C 1
ATOM 8753 O O . GLN B 2 198 ? 146.340 144.737 124.712 1.00 113.01 176 GLN B O 1
ATOM 8759 N N . HIS B 2 199 ? 147.564 146.316 125.753 1.00 118.98 177 HIS B N 1
ATOM 8760 C CA . HIS B 2 199 ? 147.865 147.079 124.543 1.00 118.98 177 HIS B CA 1
ATOM 8761 C C . HIS B 2 199 ? 148.960 146.335 123.784 1.00 118.98 177 HIS B C 1
ATOM 8762 O O . HIS B 2 199 ? 150.147 146.670 123.834 1.00 118.98 177 HIS B O 1
ATOM 8769 N N . THR B 2 200 ? 148.541 145.287 123.070 1.00 122.58 178 THR B N 1
ATOM 8770 C CA . THR B 2 200 ? 149.494 144.449 122.352 1.00 122.58 178 THR B CA 1
ATOM 8771 C C . THR B 2 200 ? 149.966 145.138 121.080 1.00 122.58 178 THR B C 1
ATOM 8772 O O . THR B 2 200 ? 151.174 145.198 120.811 1.00 122.58 178 THR B O 1
ATOM 8776 N N . GLN B 2 201 ? 149.018 145.684 120.305 1.00 119.30 179 GLN B N 1
ATOM 8777 C CA . GLN B 2 201 ? 149.252 146.403 119.047 1.00 119.30 179 GLN B CA 1
ATOM 8778 C C . GLN B 2 201 ? 149.995 145.515 118.042 1.00 119.30 179 GLN B C 1
ATOM 8779 O O . GLN B 2 201 ? 151.179 145.700 117.760 1.00 119.30 179 GLN B O 1
ATOM 8785 N N . SER B 2 202 ? 149.270 144.497 117.569 1.00 112.27 180 SER B N 1
ATOM 8786 C CA . SER B 2 202 ? 149.814 143.559 116.594 1.00 112.27 180 SER B CA 1
ATOM 8787 C C . SER B 2 202 ? 150.128 144.280 115.290 1.00 112.27 180 SER B C 1
ATOM 8788 O O . SER B 2 202 ? 149.276 144.995 114.752 1.00 112.27 180 SER B O 1
ATOM 8791 N N . ALA B 2 203 ? 151.359 144.090 114.804 1.00 108.52 181 ALA B N 1
ATOM 8792 C CA . ALA B 2 203 ? 151.904 144.717 113.596 1.00 108.52 181 ALA B CA 1
ATOM 8793 C C . ALA B 2 203 ? 151.791 146.244 113.671 1.00 108.52 181 ALA B C 1
ATOM 8794 O O . ALA B 2 203 ? 150.968 146.874 113.003 1.00 108.52 181 ALA B O 1
ATOM 8796 N N . GLU B 2 204 ? 152.636 146.816 114.542 1.00 113.42 182 GLU B N 1
ATOM 8797 C CA . GLU B 2 204 ? 152.611 148.231 114.922 1.00 113.42 182 GLU B CA 1
ATOM 8798 C C . GLU B 2 204 ? 152.756 149.198 113.751 1.00 113.42 182 GLU B C 1
ATOM 8799 O O . GLU B 2 204 ? 152.347 150.356 113.887 1.00 113.42 182 GLU B O 1
ATOM 8805 N N . ASP B 2 205 ? 153.338 148.778 112.631 1.00 101.29 183 ASP B N 1
ATOM 8806 C CA . ASP B 2 205 ? 153.390 149.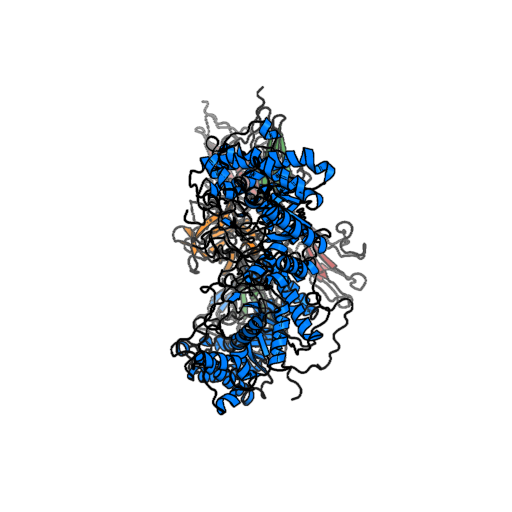640 111.459 1.00 101.29 183 ASP B CA 1
ATOM 8807 C C . ASP B 2 205 ? 151.997 149.855 110.870 1.00 101.29 183 ASP B C 1
ATOM 8808 O O . ASP B 2 205 ? 151.148 148.960 110.865 1.00 101.29 183 ASP B O 1
ATOM 8813 N N . ASP B 2 206 ? 151.754 151.072 110.396 1.00 84.43 184 ASP B N 1
ATOM 8814 C CA . ASP B 2 206 ? 150.490 151.395 109.737 1.00 84.43 184 ASP B CA 1
ATOM 8815 C C . ASP B 2 206 ? 150.618 151.220 108.226 1.00 84.43 184 ASP B C 1
ATOM 8816 O O . ASP B 2 206 ? 150.468 152.144 107.430 1.00 84.43 184 ASP B O 1
ATOM 8821 N N . SER B 2 207 ? 150.954 149.986 107.867 1.00 82.08 185 SER B N 1
ATOM 8822 C CA . SER B 2 207 ? 150.794 149.400 106.546 1.00 82.08 185 SER B CA 1
ATOM 8823 C C . SER B 2 207 ? 150.153 148.035 106.701 1.00 82.08 185 SER B C 1
ATOM 8824 O O . SER B 2 207 ? 150.446 147.093 105.960 1.00 82.08 185 SER B O 1
ATOM 8827 N N . GLU B 2 208 ? 149.277 147.920 107.696 1.00 67.33 186 GLU B N 1
ATOM 8828 C CA . GLU B 2 208 ? 148.759 146.633 108.126 1.00 67.33 186 GLU B CA 1
ATOM 8829 C C . GLU B 2 208 ? 147.733 146.092 107.145 1.00 67.33 186 GLU B C 1
ATOM 8830 O O . GLU B 2 208 ? 146.889 146.829 106.630 1.00 67.33 186 GLU B O 1
ATOM 8836 N N . ARG B 2 209 ? 147.820 144.792 106.889 1.00 53.34 187 ARG B N 1
ATOM 8837 C CA . ARG B 2 209 ? 146.850 144.092 106.073 1.00 53.34 187 ARG B CA 1
ATOM 8838 C C . ARG B 2 209 ? 145.672 143.578 106.880 1.00 53.34 187 ARG B C 1
ATOM 8839 O O . ARG B 2 209 ? 144.648 143.224 106.294 1.00 53.34 187 ARG B O 1
ATOM 8847 N N . ASP B 2 210 ? 145.789 143.538 108.200 1.00 48.15 188 ASP B N 1
ATOM 8848 C CA . ASP B 2 210 ? 144.748 142.990 109.068 1.00 48.15 188 ASP B CA 1
ATOM 8849 C C . ASP B 2 210 ? 144.660 143.803 110.350 1.00 48.15 188 ASP B C 1
ATOM 8850 O O . ASP B 2 210 ? 145.148 143.379 111.403 1.00 48.15 188 ASP B O 1
ATOM 8855 N N . PRO B 2 211 ? 144.033 144.991 110.305 1.00 47.95 189 PRO B N 1
ATOM 8856 C CA . PRO B 2 211 ? 143.940 145.800 111.523 1.00 47.95 189 PRO B CA 1
ATOM 8857 C C . PRO B 2 211 ? 142.891 145.316 112.504 1.00 47.95 189 PRO B C 1
ATOM 8858 O O . PRO B 2 211 ? 143.039 145.493 113.715 1.00 47.95 189 PRO B O 1
ATOM 8862 N N . LEU B 2 212 ? 141.817 144.731 111.993 1.00 44.32 190 LEU B N 1
ATOM 8863 C CA . LEU B 2 212 ? 140.723 144.264 112.827 1.00 44.32 190 LEU B CA 1
ATOM 8864 C C . LEU B 2 212 ? 140.931 142.844 113.319 1.00 44.32 190 LEU B C 1
ATOM 8865 O O . LEU B 2 212 ? 140.103 142.354 114.093 1.00 44.32 190 LEU B O 1
ATOM 8870 N N . ASN B 2 213 ? 142.012 142.193 112.880 1.00 45.95 191 ASN B N 1
ATOM 8871 C CA . ASN B 2 213 ? 142.451 140.866 113.319 1.00 45.95 191 ASN B CA 1
ATOM 8872 C C . ASN B 2 213 ? 141.407 139.786 113.035 1.00 45.95 191 ASN B C 1
ATOM 8873 O O . ASN B 2 213 ? 140.864 139.156 113.940 1.00 45.95 191 ASN B O 1
ATOM 8878 N N . VAL B 2 214 ? 141.137 139.576 111.746 1.00 41.75 192 VAL B N 1
ATOM 8879 C CA . VAL B 2 214 ? 140.401 138.382 111.344 1.00 41.75 192 VAL B CA 1
ATOM 8880 C C . VAL B 2 214 ? 141.285 137.155 111.496 1.00 41.75 192 VAL B C 1
ATOM 8881 O O . VAL B 2 214 ? 140.915 136.191 112.167 1.00 41.75 192 VAL B O 1
ATOM 8885 N N . LEU B 2 215 ? 142.477 137.194 110.907 1.00 42.56 193 LEU B N 1
ATOM 8886 C CA . LEU B 2 215 ? 143.394 136.063 110.920 1.00 42.56 193 LEU B CA 1
ATOM 8887 C C . LEU B 2 215 ? 143.937 135.854 112.324 1.00 42.56 193 LEU B C 1
ATOM 8888 O O . LEU B 2 215 ? 144.653 136.705 112.858 1.00 42.56 193 LEU B O 1
ATOM 8893 N N . LYS B 2 216 ? 143.602 134.715 112.914 1.00 40.50 194 LYS B N 1
ATOM 8894 C CA . LYS B 2 216 ? 143.828 134.465 114.334 1.00 40.50 194 LYS B CA 1
ATOM 8895 C C . LYS B 2 216 ? 144.413 133.074 114.503 1.00 40.50 194 LYS B C 1
ATOM 8896 O O . LYS B 2 216 ? 143.700 132.118 114.826 1.00 40.50 194 LYS B O 1
ATOM 8902 N N . PRO B 2 217 ? 145.722 132.924 114.303 1.00 43.69 195 PRO B N 1
ATOM 8903 C CA . PRO B 2 217 ? 146.314 131.584 114.312 1.00 43.69 195 PRO B CA 1
ATOM 8904 C C . PRO B 2 217 ? 146.474 131.029 115.717 1.00 43.69 195 PRO B C 1
ATOM 8905 O O . PRO B 2 217 ? 146.863 131.734 116.651 1.00 43.69 195 PRO B O 1
ATOM 8909 N N . ARG B 2 218 ? 146.160 129.748 115.859 1.00 46.16 196 ARG B N 1
ATOM 8910 C CA . ARG B 2 218 ? 146.403 129.023 117.092 1.00 46.16 196 ARG B CA 1
ATOM 8911 C C . ARG B 2 218 ? 147.790 128.403 117.046 1.00 46.16 196 ARG B C 1
ATOM 8912 O O . ARG B 2 218 ? 148.247 127.956 115.990 1.00 46.16 196 ARG B O 1
ATOM 8920 N N . ALA B 2 219 ? 148.461 128.387 118.193 1.00 52.49 197 ALA B N 1
ATOM 8921 C CA . ALA B 2 219 ? 149.790 127.800 118.267 1.00 52.49 197 ALA B CA 1
ATOM 8922 C C . ALA B 2 219 ? 149.691 126.283 118.226 1.00 52.49 197 ALA B C 1
ATOM 8923 O O . ALA B 2 219 ? 148.887 125.685 118.945 1.00 52.49 197 ALA B O 1
ATOM 8925 N N . ARG B 2 220 ? 150.507 125.660 117.381 1.00 55.35 198 ARG B N 1
ATOM 8926 C CA . ARG B 2 220 ? 150.500 124.209 117.273 1.00 55.35 198 ARG B CA 1
ATOM 8927 C C . ARG B 2 220 ? 151.892 123.627 117.452 1.00 55.35 198 ARG B C 1
ATOM 8928 O O . ARG B 2 220 ? 152.840 124.345 117.782 1.00 55.35 198 ARG B O 1
ATOM 8936 N N . MET B 2 221 ? 152.016 122.321 117.245 1.00 61.87 199 MET B N 1
ATOM 8937 C CA . MET B 2 221 ? 153.297 121.628 117.259 1.00 61.87 199 MET B CA 1
ATOM 8938 C C . MET B 2 221 ? 153.443 120.922 115.920 1.00 61.87 199 MET B C 1
ATOM 8939 O O . MET B 2 221 ? 152.685 119.996 115.614 1.00 61.87 199 MET B O 1
ATOM 8944 N N . THR B 2 222 ? 154.394 121.375 115.118 1.00 69.11 200 THR B N 1
ATOM 8945 C CA . THR B 2 222 ? 154.595 120.640 113.884 1.00 69.11 200 THR B CA 1
ATOM 8946 C C . THR B 2 222 ? 155.771 119.677 114.019 1.00 69.11 200 THR B C 1
ATOM 8947 O O . THR B 2 222 ? 156.770 119.996 114.677 1.00 69.11 200 THR B O 1
ATOM 8951 N N . PRO B 2 223 ? 155.663 118.476 113.470 1.00 74.36 201 PRO B N 1
ATOM 8952 C CA . PRO B 2 223 ? 156.721 117.477 113.622 1.00 74.36 201 PRO B CA 1
ATOM 8953 C C . PRO B 2 223 ? 157.866 117.729 112.648 1.00 74.36 201 PRO B C 1
ATOM 8954 O O . PRO B 2 223 ? 157.830 118.632 111.814 1.00 74.36 201 PRO B O 1
ATOM 8958 N N . ALA B 2 224 ? 158.897 116.894 112.770 1.00 85.90 202 ALA B N 1
ATOM 8959 C CA . ALA B 2 224 ? 160.027 116.899 111.845 1.00 85.90 202 ALA B CA 1
ATOM 8960 C C . ALA B 2 224 ? 160.448 115.458 111.603 1.00 85.90 202 ALA B C 1
ATOM 8961 O O . ALA B 2 224 ? 161.260 114.899 112.351 1.00 85.90 202 ALA B O 1
ATOM 8963 N N . PRO B 2 225 ? 159.900 114.810 110.561 1.00 86.08 203 PRO B N 1
ATOM 8964 C CA . PRO B 2 225 ? 160.272 113.428 110.237 1.00 86.08 203 PRO B CA 1
ATOM 8965 C C . PRO B 2 225 ? 161.675 113.316 109.641 1.00 86.08 203 PRO B C 1
ATOM 8966 O O . PRO B 2 225 ? 162.259 114.339 109.282 1.00 86.08 203 PRO B O 1
ATOM 8970 N N . ARG C 3 7 ? 134.524 200.685 153.328 1.00 114.05 148 ARG D N 1
ATOM 8971 C CA . ARG C 3 7 ? 135.782 201.113 152.727 1.00 114.05 148 ARG D CA 1
ATOM 8972 C C . ARG C 3 7 ? 136.193 200.172 151.602 1.00 114.05 148 ARG D C 1
ATOM 8973 O O . ARG C 3 7 ? 135.711 200.283 150.475 1.00 114.05 148 ARG D O 1
ATOM 8981 N N . MET C 3 8 ? 137.092 199.249 151.919 1.00 116.64 149 MET D N 1
ATOM 8982 C CA . MET C 3 8 ? 137.534 198.274 150.937 1.00 116.64 149 MET D CA 1
ATOM 8983 C C . MET C 3 8 ? 136.514 197.143 150.829 1.00 116.64 149 MET D C 1
ATOM 8984 O O . MET C 3 8 ? 136.003 196.667 151.846 1.00 116.64 149 MET D O 1
ATOM 8989 N N . PRO C 3 9 ? 136.178 196.705 149.614 1.00 115.54 150 PRO D N 1
ATOM 8990 C CA . PRO C 3 9 ? 135.254 195.570 149.442 1.00 115.54 150 PRO D CA 1
ATOM 8991 C C . PRO C 3 9 ? 135.988 194.230 149.384 1.00 115.54 150 PRO D C 1
ATOM 8992 O O . PRO C 3 9 ? 135.957 193.517 148.376 1.00 115.54 150 PRO D O 1
ATOM 8996 N N . VAL C 3 10 ? 136.647 193.877 150.484 1.00 113.51 151 VAL D N 1
ATOM 8997 C CA . VAL C 3 10 ? 137.528 192.713 150.516 1.00 113.51 151 VAL D CA 1
ATOM 8998 C C . VAL C 3 10 ? 136.696 191.437 150.563 1.00 113.51 151 VAL D C 1
ATOM 8999 O O . VAL C 3 10 ? 135.924 191.218 151.503 1.00 113.51 151 VAL D O 1
ATOM 9003 N N . ALA C 3 11 ? 136.846 190.603 149.537 1.00 112.31 152 ALA D N 1
ATOM 9004 C CA . ALA C 3 11 ? 136.239 189.283 149.532 1.00 112.31 152 ALA D CA 1
ATOM 9005 C C . ALA C 3 11 ? 136.895 188.411 150.602 1.00 112.31 152 ALA D C 1
ATOM 9006 O O . ALA C 3 11 ? 138.099 188.540 150.847 1.00 112.31 152 ALA D O 1
ATOM 9008 N N . PRO C 3 12 ? 136.138 187.526 151.261 1.00 111.43 153 PRO D N 1
ATOM 9009 C CA . PRO C 3 12 ? 136.691 186.803 152.410 1.00 111.43 153 PRO D CA 1
ATOM 9010 C C . PRO C 3 12 ? 137.695 185.741 151.996 1.00 111.43 153 PRO D C 1
ATOM 9011 O O . PRO C 3 12 ? 137.596 185.129 150.929 1.00 111.43 153 PRO D O 1
ATOM 9015 N N . TYR C 3 13 ? 138.681 185.539 152.864 1.00 107.39 154 TYR D N 1
ATOM 9016 C CA . TYR C 3 13 ? 139.771 184.614 152.612 1.00 107.39 154 TYR D CA 1
ATOM 9017 C C . TYR C 3 13 ? 140.098 183.883 153.904 1.00 107.39 154 TYR D C 1
ATOM 9018 O O . TYR C 3 13 ? 139.725 184.316 154.996 1.00 107.39 154 TYR D O 1
ATOM 9027 N N . TRP C 3 14 ? 140.796 182.760 153.773 1.00 106.52 155 TRP D N 1
ATOM 9028 C CA . TRP C 3 14 ? 141.244 182.025 154.945 1.00 106.52 155 TRP D CA 1
ATOM 9029 C C . TRP C 3 14 ? 142.472 182.706 155.528 1.00 106.52 155 TRP D C 1
ATOM 9030 O O . TRP C 3 14 ? 143.452 182.947 154.817 1.00 106.52 155 TRP D O 1
ATOM 9041 N N . THR C 3 15 ? 142.406 183.035 156.822 1.00 108.16 156 THR D N 1
ATOM 9042 C CA . THR C 3 15 ? 143.554 183.628 157.500 1.00 108.16 156 THR D CA 1
ATOM 9043 C C . THR C 3 15 ? 144.709 182.639 157.577 1.00 108.16 156 THR D C 1
ATOM 9044 O O . THR C 3 15 ? 145.879 183.022 157.458 1.00 108.16 156 THR D O 1
ATOM 9048 N N . SER C 3 16 ? 144.398 181.360 157.751 1.00 111.35 157 SER D N 1
ATOM 9049 C CA . SER C 3 16 ? 145.409 180.316 157.765 1.00 111.35 157 SER D CA 1
ATOM 9050 C C . SER C 3 16 ? 144.839 179.032 157.177 1.00 111.35 157 SER D C 1
ATOM 9051 O O . SER C 3 16 ? 144.037 178.353 157.828 1.00 111.35 157 SER D O 1
ATOM 9054 N N . PRO C 3 17 ? 145.216 178.670 155.948 1.00 111.37 158 PRO D N 1
ATOM 9055 C CA . PRO C 3 17 ? 144.878 177.342 155.425 1.00 111.37 158 PRO D CA 1
ATOM 9056 C C . PRO C 3 17 ? 145.800 176.242 155.923 1.00 111.37 158 PRO D C 1
ATOM 9057 O O . PRO C 3 17 ? 145.597 175.077 155.568 1.00 111.37 158 PRO D O 1
ATOM 9061 N N . GLU C 3 18 ? 146.809 176.592 156.723 1.00 113.58 159 GLU D N 1
ATOM 9062 C CA . GLU C 3 18 ? 147.615 175.604 157.423 1.00 113.58 159 GLU D CA 1
ATOM 9063 C C . GLU C 3 18 ? 146.814 174.882 158.498 1.00 113.58 159 GLU D C 1
ATOM 9064 O O . GLU C 3 18 ? 147.051 173.695 158.746 1.00 113.58 159 GLU D O 1
ATOM 9070 N N . LYS C 3 19 ? 145.839 175.556 159.104 1.00 110.94 160 LYS D N 1
ATOM 9071 C CA . LYS C 3 19 ? 145.027 174.991 160.169 1.00 110.94 160 LYS D CA 1
ATOM 9072 C C . LYS C 3 19 ? 143.788 174.280 159.648 1.00 110.94 160 LYS D C 1
ATOM 9073 O O . LYS C 3 19 ? 142.918 173.918 160.444 1.00 110.94 160 LYS D O 1
ATOM 9079 N N . MET C 3 20 ? 143.678 174.080 158.333 1.00 102.28 161 MET D N 1
ATOM 9080 C CA . MET C 3 20 ? 142.429 173.625 157.734 1.00 102.28 161 MET D CA 1
ATOM 9081 C C . MET C 3 20 ? 142.606 172.432 156.804 1.00 102.28 161 MET D C 1
ATOM 9082 O O . MET C 3 20 ? 141.701 172.144 156.012 1.00 102.28 161 MET D O 1
ATOM 9087 N N . GLU C 3 21 ? 143.732 171.730 156.875 1.00 97.90 162 GLU D N 1
ATOM 9088 C CA . GLU C 3 21 ? 144.013 170.627 155.969 1.00 97.90 162 GLU D CA 1
ATOM 9089 C C . GLU C 3 21 ? 143.755 169.260 156.594 1.00 97.90 162 GLU D C 1
ATOM 9090 O O . GLU C 3 21 ? 144.147 168.243 156.014 1.00 97.90 162 GLU D O 1
ATOM 9096 N N . LYS C 3 22 ? 143.109 169.211 157.756 1.00 82.94 163 LYS D N 1
ATOM 9097 C CA . LYS C 3 22 ? 142.660 167.952 158.346 1.00 82.94 163 LYS D CA 1
ATOM 9098 C C . LYS C 3 22 ? 141.317 167.601 157.727 1.00 82.94 163 LYS D C 1
ATOM 9099 O O . LYS C 3 22 ? 140.281 168.143 158.115 1.00 82.94 163 LYS D O 1
ATOM 9105 N N . LYS C 3 23 ? 141.332 166.689 156.754 1.00 77.34 164 LYS D N 1
ATOM 9106 C CA . LYS C 3 23 ? 140.122 166.394 155.996 1.00 77.34 164 LYS D CA 1
ATOM 9107 C C . LYS C 3 23 ? 139.125 165.587 156.818 1.00 77.34 164 LYS D C 1
ATOM 9108 O O . LYS C 3 23 ? 137.914 165.821 156.737 1.00 77.34 164 LYS D O 1
ATOM 9114 N N . LEU C 3 24 ? 139.609 164.650 157.627 1.00 69.04 165 LEU D N 1
ATOM 9115 C CA . LEU C 3 24 ? 138.753 163.719 158.347 1.00 69.04 165 LEU D CA 1
ATOM 9116 C C . LEU C 3 24 ? 139.067 163.758 159.833 1.00 69.04 165 LEU D C 1
ATOM 9117 O O . LEU C 3 24 ? 140.219 163.571 160.235 1.00 69.04 165 LEU D O 1
ATOM 9122 N N . HIS C 3 25 ? 138.039 163.998 160.638 1.00 70.78 166 HIS D N 1
ATOM 9123 C CA . HIS C 3 25 ? 138.125 163.937 162.093 1.00 70.78 166 HIS D CA 1
ATOM 9124 C C . HIS C 3 25 ? 137.475 162.634 162.537 1.00 70.78 166 HIS D C 1
ATOM 9125 O O . HIS C 3 25 ? 136.249 162.515 162.542 1.00 70.78 166 HIS D O 1
ATOM 9132 N N . ALA C 3 26 ? 138.286 161.654 162.910 1.00 61.89 167 ALA D N 1
ATOM 9133 C CA . ALA C 3 26 ? 137.785 160.406 163.473 1.00 61.89 167 ALA D CA 1
ATOM 9134 C C . ALA C 3 26 ? 138.175 160.377 164.942 1.00 61.89 167 ALA D C 1
ATOM 9135 O O . ALA C 3 26 ? 139.353 160.228 165.274 1.00 61.89 167 ALA D O 1
ATOM 9137 N N . VAL C 3 27 ? 137.192 160.546 165.812 1.00 61.57 168 VAL D N 1
ATOM 9138 C CA . VAL C 3 27 ? 137.424 160.616 167.250 1.00 61.57 168 VAL D CA 1
ATOM 9139 C C . VAL C 3 27 ? 136.682 159.453 167.889 1.00 61.57 168 VAL D C 1
ATOM 9140 O O . VAL C 3 27 ? 135.789 158.855 167.265 1.00 61.57 168 VAL D O 1
ATOM 9144 N N . PRO C 3 28 ? 137.035 159.082 169.118 1.00 62.98 169 PRO D N 1
ATOM 9145 C CA . PRO C 3 28 ? 136.153 158.210 169.893 1.00 62.98 169 PRO D CA 1
ATOM 9146 C C . PRO C 3 28 ? 134.857 158.919 170.248 1.00 62.98 169 PRO D C 1
ATOM 9147 O O . PRO C 3 28 ? 134.743 160.143 170.179 1.00 62.98 169 PRO D O 1
ATOM 9151 N N . ALA C 3 29 ? 133.865 158.126 170.636 1.00 64.90 170 ALA D N 1
ATOM 9152 C CA . ALA C 3 29 ? 132.607 158.704 171.068 1.00 64.90 170 ALA D CA 1
ATOM 9153 C C . ALA C 3 29 ? 132.781 159.388 172.418 1.00 64.90 170 ALA D C 1
ATOM 9154 O O . ALA C 3 29 ? 133.750 159.150 173.142 1.00 64.90 170 ALA D O 1
ATOM 9156 N N . ALA C 3 30 ? 131.835 160.281 172.724 1.00 73.17 171 ALA D N 1
ATOM 9157 C CA . ALA C 3 30 ? 131.832 161.176 173.887 1.00 73.17 171 ALA D CA 1
ATOM 9158 C C . ALA C 3 30 ? 133.053 162.091 173.944 1.00 73.17 171 ALA D C 1
ATOM 9159 O O . ALA C 3 30 ? 133.403 162.583 175.016 1.00 73.17 171 ALA D O 1
ATOM 9161 N N . LYS C 3 31 ? 133.696 162.353 172.807 1.00 74.78 172 LYS D N 1
ATOM 9162 C CA . LYS C 3 31 ? 134.787 163.308 172.720 1.00 74.78 172 LYS D CA 1
ATOM 9163 C C . LYS C 3 31 ? 134.240 164.698 172.418 1.00 74.78 172 LYS D C 1
ATOM 9164 O O . LYS C 3 31 ? 133.032 164.909 172.320 1.00 74.78 172 LYS D O 1
ATOM 9170 N N . THR C 3 32 ? 135.139 165.661 172.260 1.00 78.54 173 THR D N 1
ATOM 9171 C CA . THR C 3 32 ? 134.786 166.997 171.805 1.00 78.54 173 THR D CA 1
ATOM 9172 C C . THR C 3 32 ? 135.527 167.295 170.510 1.00 78.54 173 THR D C 1
ATOM 9173 O O . THR C 3 32 ? 136.718 166.995 170.386 1.00 78.54 173 THR D O 1
ATOM 9177 N N . VAL C 3 33 ? 134.810 167.825 169.523 1.00 84.53 174 VAL D N 1
ATOM 9178 C CA . VAL C 3 33 ? 135.399 168.138 168.225 1.00 84.53 174 VAL D CA 1
ATOM 9179 C C . VAL C 3 33 ? 135.203 169.617 167.948 1.00 84.53 174 VAL D C 1
ATOM 9180 O O . VAL C 3 33 ? 134.074 170.119 167.985 1.00 84.53 174 VAL D O 1
ATOM 9184 N N . LYS C 3 34 ? 136.300 170.309 167.670 1.00 97.01 175 LYS D N 1
ATOM 9185 C CA . LYS C 3 34 ? 136.272 171.684 167.203 1.00 97.01 175 LYS D CA 1
ATOM 9186 C C . LYS C 3 34 ? 136.640 171.708 165.729 1.00 97.01 175 LYS D C 1
ATOM 9187 O O . LYS C 3 34 ? 137.697 171.203 165.341 1.00 97.01 175 LYS D O 1
ATOM 9193 N N . PHE C 3 35 ? 135.767 172.285 164.916 1.00 95.48 176 PHE D N 1
ATOM 9194 C CA . PHE C 3 35 ? 136.094 172.613 163.537 1.00 95.48 176 PHE D CA 1
ATOM 9195 C C . PHE C 3 35 ? 136.347 174.109 163.454 1.00 95.48 176 PHE D C 1
ATOM 9196 O O . PHE C 3 35 ? 135.497 174.906 163.861 1.00 95.48 176 PHE D O 1
ATOM 9204 N N . LYS C 3 36 ? 137.508 174.490 162.933 1.00 102.52 177 LYS D N 1
ATOM 9205 C CA . LYS C 3 36 ? 137.869 175.891 162.785 1.00 102.52 177 LYS D CA 1
ATOM 9206 C C . LYS C 3 36 ? 138.058 176.223 161.314 1.00 102.52 177 LYS D C 1
ATOM 9207 O O . LYS C 3 36 ? 138.578 175.412 160.543 1.00 102.52 177 LYS D O 1
ATOM 9213 N N . CYS C 3 37 ? 137.623 177.421 160.936 1.00 108.42 178 CYS D N 1
ATOM 9214 C CA . CYS C 3 37 ? 137.823 177.958 159.590 1.00 108.42 178 CYS D CA 1
ATOM 9215 C C . CYS C 3 37 ? 138.016 179.464 159.713 1.00 108.42 178 CYS D C 1
ATOM 9216 O O . CYS C 3 37 ? 137.091 180.253 159.490 1.00 108.42 178 CYS D O 1
ATOM 9219 N N . PRO C 3 38 ? 139.229 179.904 160.061 1.00 108.93 179 PRO D N 1
ATOM 9220 C CA . PRO C 3 38 ? 139.444 181.320 160.393 1.00 108.93 179 PRO D CA 1
ATOM 9221 C C . PRO C 3 38 ? 139.437 182.187 159.142 1.00 108.93 179 PRO D C 1
ATOM 9222 O O . PRO C 3 38 ? 140.055 181.846 158.131 1.00 108.93 179 PRO D O 1
ATOM 9226 N N . SER C 3 39 ? 138.729 183.310 159.215 1.00 110.52 180 SER D N 1
ATOM 9227 C CA . SER C 3 39 ? 138.508 184.172 158.065 1.00 110.52 180 SER D CA 1
ATOM 9228 C C . SER C 3 39 ? 138.867 185.617 158.393 1.00 110.52 180 SER D C 1
ATOM 9229 O O . SER C 3 39 ? 139.053 185.993 159.552 1.00 110.52 180 SER D O 1
ATOM 9232 N N . SER C 3 40 ? 138.971 186.425 157.339 1.00 109.56 181 SER D N 1
ATOM 9233 C CA . SER C 3 40 ? 139.104 187.869 157.468 1.00 109.56 181 SER D CA 1
ATOM 9234 C C . SER C 3 40 ? 138.462 188.522 156.253 1.00 109.56 181 SER D C 1
ATOM 9235 O O . SER C 3 40 ? 138.172 187.866 155.250 1.00 109.56 181 SER D O 1
ATOM 9238 N N . GLY C 3 41 ? 138.243 189.822 156.354 1.00 112.26 182 GLY D N 1
ATOM 9239 C CA . GLY C 3 41 ? 137.627 190.578 155.280 1.00 112.26 182 GLY D CA 1
ATOM 9240 C C . GLY C 3 41 ? 136.899 191.791 155.818 1.00 112.26 182 GLY D C 1
ATOM 9241 O O . GLY C 3 41 ? 136.623 191.908 157.009 1.00 112.26 182 GLY D O 1
ATOM 9242 N N . THR C 3 42 ? 136.590 192.708 154.904 1.00 113.88 183 THR D N 1
ATOM 9243 C CA . THR C 3 42 ? 135.887 193.943 155.233 1.00 113.88 183 THR D CA 1
ATOM 9244 C C . THR C 3 42 ? 134.537 193.955 154.528 1.00 113.88 183 THR D C 1
ATOM 9245 O O . THR C 3 42 ? 134.498 193.995 153.286 1.00 113.88 183 THR D O 1
ATOM 9249 N N . PRO C 3 43 ? 133.404 193.911 155.251 1.00 113.36 184 PRO D N 1
ATOM 9250 C CA . PRO C 3 43 ? 133.287 193.799 156.709 1.00 113.36 184 PRO D CA 1
ATOM 9251 C C . PRO C 3 43 ? 133.463 192.358 157.181 1.00 113.36 184 PRO D C 1
ATOM 9252 O O . PRO C 3 43 ? 133.773 191.508 156.346 1.00 113.36 184 PRO D O 1
ATOM 9256 N N . ASN C 3 44 ? 133.290 192.105 158.473 1.00 110.04 185 ASN D N 1
ATOM 9257 C CA . ASN C 3 44 ? 133.500 190.780 159.051 1.00 110.04 185 ASN D CA 1
ATOM 9258 C C . ASN C 3 44 ? 132.478 189.786 158.514 1.00 110.04 185 ASN D C 1
ATOM 9259 O O . ASN C 3 44 ? 131.286 189.913 158.825 1.00 110.04 185 ASN D O 1
ATOM 9264 N N . PRO C 3 45 ? 132.882 188.805 157.707 1.00 110.39 186 PRO D N 1
ATOM 9265 C CA . PRO C 3 45 ? 131.897 187.946 157.037 1.00 110.39 186 PRO D CA 1
ATOM 9266 C C . PRO C 3 45 ? 131.344 186.900 157.995 1.00 110.39 186 PRO D C 1
ATOM 9267 O O . PRO C 3 45 ? 132.095 186.238 158.715 1.00 110.39 186 PRO D O 1
ATOM 9271 N N . THR C 3 46 ? 130.019 186.768 158.008 1.00 110.43 187 THR D N 1
ATOM 9272 C CA . THR C 3 46 ? 129.341 185.919 158.977 1.00 110.43 187 THR D CA 1
ATOM 9273 C C . THR C 3 46 ? 129.563 184.442 158.669 1.00 110.43 187 THR D C 1
ATOM 9274 O O . THR C 3 46 ? 129.753 184.042 157.518 1.00 110.43 187 THR D O 1
ATOM 9278 N N . LEU C 3 47 ? 129.522 183.630 159.721 1.00 110.37 188 LEU D N 1
ATOM 9279 C CA . LEU C 3 47 ? 129.862 182.216 159.649 1.00 110.37 188 LEU D CA 1
ATOM 9280 C C . LEU C 3 47 ? 128.606 181.358 159.696 1.00 110.37 188 LEU D C 1
ATOM 9281 O O . LEU C 3 47 ? 127.666 181.657 160.437 1.00 110.37 188 LEU D O 1
ATOM 9286 N N . ARG C 3 48 ? 128.597 180.281 158.911 1.00 107.13 189 ARG D N 1
ATOM 9287 C CA . ARG C 3 48 ? 127.501 179.328 158.920 1.00 107.13 189 ARG D CA 1
ATOM 9288 C C . ARG C 3 48 ? 128.060 177.922 158.782 1.00 107.13 189 ARG D C 1
ATOM 9289 O O . ARG C 3 48 ? 129.094 177.708 158.144 1.00 107.13 189 ARG D O 1
ATOM 9297 N N . TRP C 3 49 ? 127.358 176.965 159.377 1.00 100.62 190 TRP D N 1
ATOM 9298 C CA . TRP C 3 49 ? 127.749 175.567 159.336 1.00 100.62 190 TRP D CA 1
ATOM 9299 C C . TRP C 3 49 ? 126.586 174.746 158.815 1.00 100.62 190 TRP D C 1
ATOM 9300 O O . TRP C 3 49 ? 125.437 174.974 159.201 1.00 100.62 190 TRP D O 1
ATOM 9311 N N . LEU C 3 50 ? 126.881 173.796 157.933 1.00 98.92 191 LEU D N 1
ATOM 9312 C CA . LEU C 3 50 ? 125.859 172.882 157.437 1.00 98.92 191 LEU D CA 1
ATOM 9313 C C . LEU C 3 50 ? 126.311 171.453 157.684 1.00 98.92 191 LEU D C 1
ATOM 9314 O O . LEU C 3 50 ? 127.342 171.030 157.155 1.00 98.92 191 LEU D O 1
ATOM 9319 N N . LYS C 3 51 ? 125.541 170.708 158.469 1.00 94.27 192 LYS D N 1
ATOM 9320 C CA . LYS C 3 51 ? 125.773 169.280 158.630 1.00 94.27 192 LYS D CA 1
ATOM 9321 C C . LYS C 3 51 ? 125.042 168.523 157.530 1.00 94.27 192 LYS D C 1
ATOM 9322 O O . LYS C 3 51 ? 123.808 168.571 157.460 1.00 94.27 192 LYS D O 1
ATOM 9328 N N . ASN C 3 52 ? 125.814 167.835 156.679 1.00 93.87 193 ASN D N 1
ATOM 9329 C CA . ASN C 3 52 ? 125.316 166.936 155.629 1.00 93.87 193 ASN D CA 1
ATOM 9330 C C . ASN C 3 52 ? 124.431 167.670 154.622 1.00 93.87 193 ASN D C 1
ATOM 9331 O O . ASN C 3 52 ? 123.426 167.143 154.142 1.00 93.87 193 ASN D O 1
ATOM 9336 N N . GLY C 3 53 ? 124.819 168.898 154.298 1.00 98.87 194 GLY D N 1
ATOM 9337 C CA . GLY C 3 53 ? 124.076 169.739 153.372 1.00 98.87 194 GLY D CA 1
ATOM 9338 C C . GLY C 3 53 ? 122.999 170.582 154.019 1.00 98.87 194 GLY D C 1
ATOM 9339 O O . GLY C 3 53 ? 122.885 171.773 153.722 1.00 98.87 194 GLY D O 1
ATOM 9340 N N . LYS C 3 54 ? 122.202 169.983 154.898 1.00 99.98 195 LYS D N 1
ATOM 9341 C CA . LYS C 3 54 ? 121.172 170.701 155.638 1.00 99.98 195 LYS D CA 1
ATOM 9342 C C . LYS C 3 54 ? 121.856 171.646 156.621 1.00 99.98 195 LYS D C 1
ATOM 9343 O O . LYS C 3 54 ? 122.975 171.400 157.070 1.00 99.98 195 LYS D O 1
ATOM 9349 N N . GLU C 3 55 ? 121.184 172.725 157.001 1.00 104.05 196 GLU D N 1
ATOM 9350 C CA . GLU C 3 55 ? 121.788 173.736 157.859 1.00 104.05 196 GLU D CA 1
ATOM 9351 C C . GLU C 3 55 ? 121.785 173.251 159.303 1.00 104.05 196 GLU D C 1
ATOM 9352 O O . GLU C 3 55 ? 120.738 172.872 159.837 1.00 104.05 196 GLU D O 1
ATOM 9358 N N . PHE C 3 56 ? 122.957 173.277 159.930 1.00 102.12 197 PHE D N 1
ATOM 9359 C CA . PHE C 3 56 ? 123.149 172.743 161.271 1.00 102.12 197 PHE D CA 1
ATOM 9360 C C . PHE C 3 56 ? 122.841 173.835 162.288 1.00 102.12 197 PHE D C 1
ATOM 9361 O O . PHE C 3 56 ? 123.584 174.815 162.406 1.00 102.12 197 PHE D O 1
ATOM 9369 N N . LYS C 3 57 ? 121.744 173.666 163.010 1.00 107.78 198 LYS D N 1
ATOM 9370 C CA . LYS C 3 57 ? 121.363 174.515 164.122 1.00 107.78 198 LYS D CA 1
ATOM 9371 C C . LYS C 3 57 ? 121.450 173.723 165.425 1.00 107.78 198 LYS D C 1
ATOM 9372 O O . LYS C 3 57 ? 121.358 172.491 165.411 1.00 107.78 198 LYS D O 1
ATOM 9378 N N . PRO C 3 58 ? 121.643 174.396 166.592 1.00 107.24 199 PRO D N 1
ATOM 9379 C CA . PRO C 3 58 ? 121.932 173.651 167.833 1.00 107.24 199 PRO D CA 1
ATOM 9380 C C . PRO C 3 58 ? 120.799 172.821 168.426 1.00 107.24 199 PRO D C 1
ATOM 9381 O O . PRO C 3 58 ? 120.952 172.283 169.526 1.00 107.24 199 PRO D O 1
ATOM 9385 N N . ASP C 3 59 ? 119.668 172.704 167.737 1.00 109.21 200 ASP D N 1
ATOM 9386 C CA . ASP C 3 59 ? 118.623 171.773 168.137 1.00 109.21 200 ASP D CA 1
ATOM 9387 C C . ASP C 3 59 ? 118.584 170.519 167.275 1.00 109.21 200 ASP D C 1
ATOM 9388 O O . ASP C 3 59 ? 117.763 169.634 167.534 1.00 109.21 200 ASP D O 1
ATOM 9393 N N . HIS C 3 60 ? 119.453 170.416 166.270 1.00 105.37 201 HIS D N 1
ATOM 9394 C CA . HIS C 3 60 ? 119.614 169.189 165.498 1.00 105.37 201 HIS D CA 1
ATOM 9395 C C . HIS C 3 60 ? 120.503 168.168 166.192 1.00 105.37 201 HIS D C 1
ATOM 9396 O O . HIS C 3 60 ? 120.695 167.072 165.656 1.00 105.37 201 HIS D O 1
ATOM 9403 N N . ARG C 3 61 ? 121.044 168.499 167.361 1.00 93.11 202 ARG D N 1
ATOM 9404 C CA . ARG C 3 61 ? 122.006 167.653 168.049 1.00 93.11 202 ARG D CA 1
ATOM 9405 C C . ARG C 3 61 ? 121.806 167.811 169.547 1.00 93.11 202 ARG D C 1
ATOM 9406 O O . ARG C 3 61 ? 121.627 168.934 170.028 1.00 93.11 202 ARG D O 1
ATOM 9414 N N . ILE C 3 62 ? 121.823 166.692 170.272 1.00 91.68 203 ILE D N 1
ATOM 9415 C CA . ILE C 3 62 ? 121.692 166.738 171.724 1.00 91.68 203 ILE D CA 1
ATOM 9416 C C . ILE C 3 62 ? 122.946 167.360 172.318 1.00 91.68 203 ILE D C 1
ATOM 9417 O O . ILE C 3 62 ? 124.067 166.893 172.078 1.00 91.68 203 ILE D O 1
ATOM 9422 N N . GLY C 3 63 ? 122.764 168.429 173.093 1.00 92.99 204 GLY D N 1
ATOM 9423 C CA . GLY C 3 63 ? 123.848 169.196 173.645 1.00 92.99 204 GLY D CA 1
ATOM 9424 C C . GLY C 3 63 ? 124.141 170.474 172.887 1.00 92.99 204 GLY D C 1
ATOM 9425 O O . GLY C 3 63 ? 124.614 171.445 173.488 1.00 92.99 204 GLY D O 1
ATOM 9426 N N . GLY C 3 64 ? 123.863 170.498 171.586 1.00 98.18 205 GLY D N 1
ATOM 9427 C CA . GLY C 3 64 ? 124.112 171.689 170.799 1.00 98.18 205 GLY D CA 1
ATOM 9428 C C . GLY C 3 64 ? 125.588 171.857 170.479 1.00 98.18 205 GLY D C 1
ATOM 9429 O O . GLY C 3 64 ? 126.350 170.892 170.427 1.00 98.18 205 GLY D O 1
ATOM 9430 N N . TYR C 3 65 ? 125.987 173.110 170.266 1.00 104.14 206 TYR D N 1
ATOM 9431 C CA . TYR C 3 65 ? 127.381 173.436 170.004 1.00 104.14 206 TYR D CA 1
ATOM 9432 C C . TYR C 3 65 ? 127.630 174.899 170.332 1.00 104.14 206 TYR D C 1
ATOM 9433 O O . TYR C 3 65 ? 126.727 175.732 170.237 1.00 104.14 206 TYR D O 1
ATOM 9442 N N . LYS C 3 66 ? 128.867 175.199 170.708 1.00 110.65 207 LYS D N 1
ATOM 9443 C CA . LYS C 3 66 ? 129.319 176.578 170.764 1.00 110.65 207 LYS D CA 1
ATOM 9444 C C . LYS C 3 66 ? 129.801 177.002 169.384 1.00 110.65 207 LYS D C 1
ATOM 9445 O O . LYS C 3 66 ? 130.530 176.269 168.715 1.00 110.65 207 LYS D O 1
ATOM 9451 N N . VAL C 3 67 ? 129.380 178.189 168.957 1.00 116.19 208 VAL D N 1
ATOM 9452 C CA . VAL C 3 67 ? 129.626 178.657 167.597 1.00 116.19 208 VAL D CA 1
ATOM 9453 C C . VAL C 3 67 ? 130.379 179.989 167.683 1.00 116.19 208 VAL D C 1
ATOM 9454 O O . VAL C 3 67 ? 130.167 180.911 166.885 1.00 116.19 208 VAL D O 1
ATOM 9458 N N . ARG C 3 68 ? 131.273 180.078 168.677 1.00 119.27 209 ARG D N 1
ATOM 9459 C CA . ARG C 3 68 ? 132.031 181.292 168.982 1.00 119.27 209 ARG D CA 1
ATOM 9460 C C . ARG C 3 68 ? 132.831 181.795 167.783 1.00 119.27 209 ARG D C 1
ATOM 9461 O O . ARG C 3 68 ? 133.613 181.053 167.182 1.00 119.27 209 ARG D O 1
ATOM 9469 N N . TYR C 3 69 ? 132.609 183.065 167.433 1.00 117.95 210 TYR D N 1
ATOM 9470 C CA . TYR C 3 69 ? 133.092 183.647 166.188 1.00 117.95 210 TYR D CA 1
ATOM 9471 C C . TYR C 3 69 ? 134.426 184.359 166.328 1.00 117.95 210 TYR D C 1
ATOM 9472 O O . TYR C 3 69 ? 134.973 184.808 165.315 1.00 117.95 210 TYR D O 1
ATOM 9481 N N . ALA C 3 70 ? 134.955 184.485 167.547 1.00 117.81 211 ALA D N 1
ATOM 9482 C CA . ALA C 3 70 ? 136.252 185.121 167.739 1.00 117.81 211 ALA D CA 1
ATOM 9483 C C . ALA C 3 70 ? 137.390 184.301 167.149 1.00 117.81 211 ALA D C 1
ATOM 9484 O O . ALA C 3 70 ? 138.439 184.865 166.822 1.00 117.81 211 ALA D O 1
ATOM 9486 N N . THR C 3 71 ? 137.207 182.986 167.010 1.00 116.06 212 THR D N 1
ATOM 9487 C CA . THR C 3 71 ? 138.159 182.132 166.319 1.00 116.06 212 THR D CA 1
ATOM 9488 C C . THR C 3 71 ? 137.540 181.362 165.161 1.00 116.06 212 THR D C 1
ATOM 9489 O O . THR C 3 71 ? 138.239 180.543 164.553 1.00 116.06 212 THR D O 1
ATOM 9493 N N . TRP C 3 72 ? 136.259 181.609 164.847 1.00 112.58 213 TRP D N 1
ATOM 9494 C CA . TRP C 3 72 ? 135.511 180.989 163.744 1.00 112.58 213 TRP D CA 1
ATOM 9495 C C . TRP C 3 72 ? 135.493 179.464 163.862 1.00 112.58 213 TRP D C 1
ATOM 9496 O O . TRP C 3 72 ? 135.965 178.739 162.985 1.00 112.58 213 TRP D O 1
ATOM 9507 N N . SER C 3 73 ? 134.923 178.983 164.965 1.00 108.48 214 SER D N 1
ATOM 9508 C CA . SER C 3 73 ? 134.991 177.570 165.302 1.00 108.48 214 SER D CA 1
ATOM 9509 C C . SER C 3 73 ? 133.663 177.080 165.849 1.00 108.48 214 SER D C 1
ATOM 9510 O O . SER C 3 73 ? 132.983 177.797 166.586 1.00 108.48 214 SER D O 1
ATOM 9513 N N . ILE C 3 74 ? 133.309 175.847 165.495 1.00 99.54 215 ILE D N 1
ATOM 9514 C CA . ILE C 3 74 ? 132.189 175.136 166.102 1.00 99.54 215 ILE D CA 1
ATOM 9515 C C . ILE C 3 74 ? 132.766 174.090 167.049 1.00 99.54 215 ILE D C 1
ATOM 9516 O O . ILE C 3 74 ? 133.734 173.396 166.710 1.00 99.54 215 ILE D O 1
ATOM 9521 N N . ILE C 3 75 ? 132.220 174.029 168.260 1.00 97.56 216 ILE D N 1
ATOM 9522 C CA . ILE C 3 75 ? 132.745 173.182 169.331 1.00 97.56 216 ILE D CA 1
ATOM 9523 C C . ILE C 3 75 ? 131.613 172.254 169.754 1.00 97.56 216 ILE D C 1
ATOM 9524 O O . ILE C 3 75 ? 130.750 172.621 170.555 1.00 97.56 216 ILE D O 1
ATOM 9529 N N . MET C 3 76 ? 131.613 171.034 169.228 1.00 88.18 217 MET D N 1
ATOM 9530 C CA . MET C 3 76 ? 130.607 170.040 169.579 1.00 88.18 217 MET D CA 1
ATOM 9531 C C . MET C 3 76 ? 131.142 169.190 170.724 1.00 88.18 217 MET D C 1
ATOM 9532 O O . MET C 3 76 ? 132.107 168.435 170.551 1.00 88.18 217 MET D O 1
ATOM 9537 N N . ASP C 3 77 ? 130.530 169.333 171.896 1.00 85.36 218 ASP D N 1
ATOM 9538 C CA . ASP C 3 77 ? 130.887 168.567 173.081 1.00 85.36 218 ASP D CA 1
ATOM 9539 C C . ASP C 3 77 ? 130.096 167.265 173.120 1.00 85.36 218 ASP D C 1
ATOM 9540 O O . ASP C 3 77 ? 128.954 167.208 172.655 1.00 85.36 218 ASP D O 1
ATOM 9545 N N . SER C 3 78 ? 130.764 166.248 173.638 1.00 80.94 219 SER D N 1
ATOM 9546 C CA . SER C 3 78 ? 130.268 164.893 173.821 1.00 80.94 219 SER D CA 1
ATOM 9547 C C . SER C 3 78 ? 129.741 164.419 172.518 1.00 80.94 219 SER D C 1
ATOM 9548 O O . SER C 3 78 ? 128.661 164.205 172.385 1.00 80.94 219 SER D O 1
ATOM 9551 N N . VAL C 3 79 ? 130.618 164.001 171.703 1.00 74.83 220 VAL D N 1
ATOM 9552 C CA . VAL C 3 79 ? 130.319 163.561 170.345 1.00 74.83 220 VAL D CA 1
ATOM 9553 C C . VAL C 3 79 ? 129.754 162.146 170.352 1.00 74.83 220 VAL D C 1
ATOM 9554 O O . VAL C 3 79 ? 130.337 161.221 170.927 1.00 74.83 220 VAL D O 1
ATOM 9558 N N . VAL C 3 80 ? 128.613 161.981 169.694 1.00 73.47 221 VAL D N 1
ATOM 9559 C CA . VAL C 3 80 ? 127.780 160.783 169.662 1.00 73.47 221 VAL D CA 1
ATOM 9560 C C . VAL C 3 80 ? 127.952 160.175 168.272 1.00 73.47 221 VAL D C 1
ATOM 9561 O O . VAL C 3 80 ? 128.281 160.913 167.336 1.00 73.47 221 VAL D O 1
ATOM 9565 N N . PRO C 3 81 ? 127.808 158.856 168.082 1.00 73.10 222 PRO D N 1
ATOM 9566 C CA . PRO C 3 81 ? 127.817 158.293 166.718 1.00 73.10 222 PRO D CA 1
ATOM 9567 C C . PRO C 3 81 ? 126.716 158.793 165.788 1.00 73.10 222 PRO D C 1
ATOM 9568 O O . PRO C 3 81 ? 126.795 158.515 164.585 1.00 73.10 222 PRO D O 1
ATOM 9572 N N . SER C 3 82 ? 125.700 159.500 166.277 1.00 75.52 223 SER D N 1
ATOM 9573 C CA . SER C 3 82 ? 124.784 160.219 165.390 1.00 75.52 223 SER D CA 1
ATOM 9574 C C . SER C 3 82 ? 125.261 161.650 165.156 1.00 75.52 223 SER D C 1
ATOM 9575 O O . SER C 3 82 ? 124.509 162.614 165.263 1.00 75.52 223 SER D O 1
ATOM 9578 N N . ASP C 3 83 ? 126.545 161.774 164.826 1.00 76.37 224 ASP D N 1
ATOM 9579 C CA . ASP C 3 83 ? 127.154 163.035 164.437 1.00 76.37 224 ASP D CA 1
ATOM 9580 C C . ASP C 3 83 ? 128.060 162.872 163.232 1.00 76.37 224 ASP D C 1
ATOM 9581 O O . ASP C 3 83 ? 128.681 163.852 162.816 1.00 76.37 224 ASP D O 1
ATOM 9586 N N . LYS C 3 84 ? 128.167 161.670 162.678 1.00 74.61 225 LYS D N 1
ATOM 9587 C CA . LYS C 3 84 ? 129.018 161.427 161.526 1.00 74.61 225 LYS D CA 1
ATOM 9588 C C . LYS C 3 84 ? 128.472 162.134 160.294 1.00 74.61 225 LYS D C 1
ATOM 9589 O O . LYS C 3 84 ? 127.277 162.415 160.188 1.00 74.61 225 LYS D O 1
ATOM 9595 N N . GLY C 3 85 ? 129.366 162.430 159.363 1.00 81.38 226 GLY D N 1
ATOM 9596 C CA . GLY C 3 85 ? 128.987 163.066 158.125 1.00 81.38 226 GLY D CA 1
ATOM 9597 C C . GLY C 3 85 ? 129.809 164.301 157.879 1.00 81.38 226 GLY D C 1
ATOM 9598 O O . GLY C 3 85 ? 130.806 164.564 158.557 1.00 81.38 226 GLY D O 1
ATOM 9599 N N . ASN C 3 86 ? 129.389 165.082 156.894 1.00 88.91 227 ASN D N 1
ATOM 9600 C CA . ASN C 3 86 ? 130.145 166.239 156.447 1.00 88.91 227 ASN D CA 1
ATOM 9601 C C . ASN C 3 86 ? 129.630 167.503 157.120 1.00 88.91 227 ASN D C 1
ATOM 9602 O O . ASN C 3 86 ? 128.423 167.677 157.298 1.00 88.91 227 ASN D O 1
ATOM 9607 N N . TYR C 3 87 ? 130.557 168.378 157.494 1.00 90.05 228 TYR D N 1
ATOM 9608 C CA . TYR C 3 87 ? 130.256 169.661 158.120 1.00 90.05 228 TYR D CA 1
ATOM 9609 C C . TYR C 3 87 ? 130.922 170.741 157.284 1.00 90.05 228 TYR D C 1
ATOM 9610 O O . TYR C 3 87 ? 132.153 170.821 157.234 1.00 90.05 228 TYR D O 1
ATOM 9619 N N . THR C 3 88 ? 130.119 171.558 156.615 1.00 98.20 229 THR D N 1
ATOM 9620 C CA . THR C 3 88 ? 130.628 172.559 155.690 1.00 98.20 229 THR D CA 1
ATOM 9621 C C . THR C 3 88 ? 130.571 173.925 156.358 1.00 98.20 229 THR D C 1
ATOM 9622 O O . THR C 3 88 ? 129.492 174.394 156.731 1.00 98.20 229 THR D O 1
ATOM 9626 N N . CYS C 3 89 ? 131.740 174.528 156.540 1.00 104.78 230 CYS D N 1
ATOM 9627 C CA . CYS C 3 89 ? 131.868 175.922 156.928 1.00 104.78 230 CYS D CA 1
ATOM 9628 C C . CYS C 3 89 ? 131.673 176.793 155.699 1.00 104.78 230 CYS D C 1
ATOM 9629 O O . CYS C 3 89 ? 132.463 176.714 154.756 1.00 104.78 230 CYS D O 1
ATOM 9632 N N . ILE C 3 90 ? 130.622 177.606 155.691 1.00 108.45 231 ILE D N 1
ATOM 9633 C CA . ILE C 3 90 ? 130.431 178.621 154.663 1.00 108.45 231 ILE D CA 1
ATOM 9634 C C . ILE C 3 90 ? 130.436 179.977 155.347 1.00 108.45 231 ILE D C 1
ATOM 9635 O O . ILE C 3 90 ? 129.562 180.272 156.170 1.00 108.45 231 ILE D O 1
ATOM 9640 N N . VAL C 3 91 ? 131.440 180.782 155.029 1.00 110.66 232 VAL D N 1
ATOM 9641 C CA . VAL C 3 91 ? 131.583 182.124 155.570 1.00 110.66 232 VAL D CA 1
ATOM 9642 C C . VAL C 3 91 ? 131.316 183.113 154.440 1.00 110.66 232 VAL D C 1
ATOM 9643 O O . VAL C 3 91 ? 131.880 182.992 153.341 1.00 110.66 232 VAL D O 1
ATOM 9647 N N . GLU C 3 92 ? 130.413 184.063 154.701 1.00 113.56 233 GLU D N 1
ATOM 9648 C CA . GLU C 3 92 ? 129.739 184.835 153.666 1.00 113.56 233 GLU D CA 1
ATOM 9649 C C . GLU C 3 92 ? 129.720 186.313 154.017 1.00 113.56 233 GLU D C 1
ATOM 9650 O O . GLU C 3 92 ? 129.505 186.678 155.175 1.00 113.56 233 GLU D O 1
ATOM 9656 N N . ASN C 3 93 ? 129.921 187.159 153.010 1.00 115.16 234 ASN D N 1
ATOM 9657 C CA . ASN C 3 93 ? 129.463 188.540 153.059 1.00 115.16 234 ASN D CA 1
ATOM 9658 C C . ASN C 3 93 ? 129.100 188.951 151.638 1.00 115.16 234 ASN D C 1
ATOM 9659 O O . ASN C 3 93 ? 129.264 188.176 150.689 1.00 115.16 234 ASN D O 1
ATOM 9664 N N . GLU C 3 94 ? 128.629 190.193 151.492 1.00 117.21 235 GLU D N 1
ATOM 9665 C CA . GLU C 3 94 ? 128.076 190.680 150.231 1.00 117.21 235 GLU D CA 1
ATOM 9666 C C . GLU C 3 94 ? 129.102 190.760 149.105 1.00 117.21 235 GLU D C 1
ATOM 9667 O O . GLU C 3 94 ? 128.705 190.874 147.941 1.00 117.21 235 GLU D O 1
ATOM 9673 N N . TYR C 3 95 ? 130.394 190.682 149.413 1.00 116.85 236 TYR D N 1
ATOM 9674 C CA . TYR C 3 95 ? 131.448 190.688 148.412 1.00 116.85 236 TYR D CA 1
ATOM 9675 C C . TYR C 3 95 ? 132.024 189.306 148.133 1.00 116.85 236 TYR D C 1
ATOM 9676 O O . TYR C 3 95 ? 132.961 189.196 147.336 1.00 116.85 236 TYR D O 1
ATOM 9685 N N . GLY C 3 96 ? 131.505 188.256 148.756 1.00 115.17 237 GLY D N 1
ATOM 9686 C CA . GLY C 3 96 ? 131.976 186.923 148.433 1.00 115.17 237 GLY D CA 1
ATOM 9687 C C . GLY C 3 96 ? 131.730 185.941 149.553 1.00 115.17 237 GLY D C 1
ATOM 9688 O O . GLY C 3 96 ? 131.456 186.303 150.695 1.00 115.17 237 GLY D O 1
ATOM 9689 N N . SER C 3 97 ? 131.861 184.664 149.200 1.00 113.44 238 SER D N 1
ATOM 9690 C CA . SER C 3 97 ? 131.607 183.574 150.127 1.00 113.44 238 SER D CA 1
ATOM 9691 C C . SER C 3 97 ? 132.580 182.445 149.831 1.00 113.44 238 SER D C 1
ATOM 9692 O O . SER C 3 97 ? 132.910 182.186 148.670 1.00 113.44 238 SER D O 1
ATOM 9695 N N . ILE C 3 98 ? 133.040 181.773 150.887 1.00 110.28 239 ILE D N 1
ATOM 9696 C CA . ILE C 3 98 ? 133.861 180.580 150.719 1.00 110.28 239 ILE D CA 1
ATOM 9697 C C . ILE C 3 98 ? 133.386 179.486 151.663 1.00 110.28 239 ILE D C 1
ATOM 9698 O O . ILE C 3 98 ? 132.621 179.723 152.600 1.00 110.28 239 ILE D O 1
ATOM 9703 N N . ASN C 3 99 ? 133.847 178.266 151.388 1.00 108.40 240 ASN D N 1
ATOM 9704 C CA . ASN C 3 99 ? 133.410 177.087 152.115 1.00 108.40 240 ASN D CA 1
ATOM 9705 C C . ASN C 3 99 ? 134.555 176.095 152.258 1.00 108.40 240 ASN D C 1
ATOM 9706 O O . ASN C 3 99 ? 135.518 176.107 151.487 1.00 108.40 240 ASN D O 1
ATOM 9711 N N . HIS C 3 100 ? 134.424 175.233 153.263 1.00 101.09 241 HIS D N 1
ATOM 9712 C CA . HIS C 3 100 ? 135.376 174.166 153.548 1.00 101.09 241 HIS D CA 1
ATOM 9713 C C . HIS C 3 100 ? 134.650 173.043 154.265 1.00 101.09 241 HIS D C 1
ATOM 9714 O O . HIS C 3 100 ? 133.966 173.287 155.259 1.00 101.09 241 HIS D O 1
ATOM 9721 N N . THR C 3 101 ? 134.810 171.820 153.775 1.00 96.01 242 THR D N 1
ATOM 9722 C CA . THR C 3 101 ? 134.052 170.677 154.265 1.00 96.01 242 THR D CA 1
ATOM 9723 C C . THR C 3 101 ? 134.959 169.766 155.081 1.00 96.01 242 THR D C 1
ATOM 9724 O O . THR C 3 101 ? 135.943 169.235 154.555 1.00 96.01 242 THR D O 1
ATOM 9728 N N . TYR C 3 102 ? 134.625 169.585 156.354 1.00 90.49 243 TYR D N 1
ATOM 9729 C CA . TYR C 3 102 ? 135.248 168.582 157.199 1.00 90.49 243 TYR D CA 1
ATOM 9730 C C . TYR C 3 102 ? 134.385 167.331 157.221 1.00 90.49 243 TYR D C 1
ATOM 9731 O O . TYR C 3 102 ? 133.187 167.377 156.954 1.00 90.49 243 TYR D O 1
ATOM 9740 N N . GLN C 3 103 ? 135.005 166.205 157.556 1.00 76.33 244 GLN D N 1
ATOM 9741 C CA . GLN C 3 103 ? 134.299 164.940 157.693 1.00 76.33 244 GLN D CA 1
ATOM 9742 C C . GLN C 3 103 ? 134.482 164.431 159.113 1.00 76.33 244 GLN D C 1
ATOM 9743 O O . GLN C 3 103 ? 135.606 164.400 159.621 1.00 76.33 244 GLN D O 1
ATOM 9749 N N . LEU C 3 104 ? 133.384 164.050 159.756 1.00 74.14 245 LEU D N 1
ATOM 9750 C CA . LEU C 3 104 ? 133.409 163.570 161.130 1.00 74.14 245 LEU D CA 1
ATOM 9751 C C . LEU C 3 104 ? 132.988 162.112 161.157 1.00 74.14 245 LEU D C 1
ATOM 9752 O O . LEU C 3 104 ? 131.838 161.787 160.840 1.00 74.14 245 LEU D O 1
ATOM 9757 N N . ASP C 3 105 ? 133.925 161.243 161.518 1.00 67.23 246 ASP D N 1
ATOM 9758 C CA . ASP C 3 105 ? 133.655 159.846 161.820 1.00 67.23 246 ASP D CA 1
ATOM 9759 C C . ASP C 3 105 ? 133.691 159.685 163.332 1.00 67.23 246 ASP D C 1
ATOM 9760 O O . ASP C 3 105 ? 134.549 160.266 164.000 1.00 67.23 246 ASP D O 1
ATOM 9765 N N . VAL C 3 106 ? 132.752 158.920 163.871 1.00 66.04 247 VAL D N 1
ATOM 9766 C CA . VAL C 3 106 ? 132.722 158.599 165.291 1.00 66.04 247 VAL D CA 1
ATOM 9767 C C . VAL C 3 106 ? 132.914 157.099 165.434 1.00 66.04 247 VAL D C 1
ATOM 9768 O O . VAL C 3 106 ? 132.221 156.312 164.780 1.00 66.04 247 VAL D O 1
ATOM 9772 N N . VAL C 3 107 ? 133.864 156.707 166.274 1.00 65.25 248 VAL D N 1
ATOM 9773 C CA . VAL C 3 107 ? 134.227 155.312 166.466 1.00 65.25 248 VAL D CA 1
ATOM 9774 C C . VAL C 3 107 ? 133.967 154.976 167.925 1.00 65.25 248 VAL D C 1
ATOM 9775 O O . VAL C 3 107 ? 134.624 155.521 168.817 1.00 65.25 248 VAL D O 1
ATOM 9779 N N . GLU C 3 108 ? 133.012 154.089 168.175 1.00 75.96 249 GLU D N 1
ATOM 9780 C CA . GLU C 3 108 ? 132.705 153.692 169.539 1.00 75.96 249 GLU D CA 1
ATOM 9781 C C . GLU C 3 108 ? 133.757 152.729 170.064 1.00 75.96 249 GLU D C 1
ATOM 9782 O O . GLU C 3 108 ? 134.171 151.797 169.370 1.00 75.96 249 GLU D O 1
ATOM 9788 N N . ARG C 3 109 ? 134.181 152.956 171.303 1.00 67.31 250 ARG D N 1
ATOM 9789 C CA . ARG C 3 109 ? 135.313 152.257 171.891 1.00 67.31 250 ARG D CA 1
ATOM 9790 C C . ARG C 3 109 ? 134.850 151.486 173.115 1.00 67.31 250 ARG D C 1
ATOM 9791 O O . ARG C 3 109 ? 134.288 152.073 174.042 1.00 67.31 250 ARG D O 1
ATOM 9799 N N . SER C 3 110 ? 135.095 150.177 173.119 1.00 68.07 251 SER D N 1
ATOM 9800 C CA . SER C 3 110 ? 134.792 149.315 174.256 1.00 68.07 251 SER D CA 1
ATOM 9801 C C . SER C 3 110 ? 136.096 148.771 174.816 1.00 68.07 251 SER D C 1
ATOM 9802 O O . SER C 3 110 ? 136.591 147.736 174.354 1.00 68.07 251 SER D O 1
ATOM 9805 N N . PRO C 3 111 ? 136.697 149.423 175.797 1.00 63.02 252 PRO D N 1
ATOM 9806 C CA . PRO C 3 111 ? 137.910 148.861 176.422 1.00 63.02 252 PRO D CA 1
ATOM 9807 C C . PRO C 3 111 ? 137.568 147.863 177.525 1.00 63.02 252 PRO D C 1
ATOM 9808 O O . PRO C 3 111 ? 137.806 148.083 178.719 1.00 63.02 252 PRO D O 1
ATOM 9812 N N . HIS C 3 112 ? 136.999 146.731 177.124 1.00 66.06 253 HIS D N 1
ATOM 9813 C CA . HIS C 3 112 ? 136.535 145.708 178.045 1.00 66.06 253 HIS D CA 1
ATOM 9814 C C . HIS C 3 112 ? 137.191 144.371 177.734 1.00 66.06 253 HIS D C 1
ATOM 9815 O O . HIS C 3 112 ? 137.844 144.193 176.703 1.00 66.06 253 HIS D O 1
ATOM 9822 N N . ARG C 3 113 ? 137.000 143.431 178.658 1.00 62.70 254 ARG D N 1
ATOM 9823 C CA . ARG C 3 113 ? 137.307 142.033 178.409 1.00 62.70 254 ARG D CA 1
ATOM 9824 C C . ARG C 3 113 ? 136.436 141.518 177.265 1.00 62.70 254 ARG D C 1
ATOM 9825 O O . ARG C 3 113 ? 135.345 142.046 177.029 1.00 62.70 254 ARG D O 1
ATOM 9833 N N . PRO C 3 114 ? 136.896 140.507 176.525 1.00 61.58 255 PRO D N 1
ATOM 9834 C CA . PRO C 3 114 ? 136.071 139.951 175.445 1.00 61.58 255 PRO D CA 1
ATOM 9835 C C . PRO C 3 114 ? 134.827 139.275 176.000 1.00 61.58 255 PRO D C 1
ATOM 9836 O O . PRO C 3 114 ? 134.908 138.294 176.736 1.00 61.58 255 PRO D O 1
ATOM 9840 N N . ILE C 3 115 ? 133.673 139.837 175.664 1.00 70.25 256 ILE D N 1
ATOM 9841 C CA . ILE C 3 115 ? 132.396 139.344 176.160 1.00 70.25 256 ILE D CA 1
ATOM 9842 C C . ILE C 3 115 ? 131.987 138.151 175.313 1.00 70.25 256 ILE D C 1
ATOM 9843 O O . ILE C 3 115 ? 131.792 138.277 174.102 1.00 70.25 256 ILE D O 1
ATOM 9848 N N . LEU C 3 116 ? 131.870 136.991 175.942 1.00 70.26 257 LEU D N 1
ATOM 9849 C CA . LEU C 3 116 ? 131.450 135.796 175.233 1.00 70.26 257 LEU D CA 1
ATOM 9850 C C . LEU C 3 116 ? 129.931 135.697 175.233 1.00 70.26 257 LEU D C 1
ATOM 9851 O O . LEU C 3 116 ? 129.259 136.179 176.147 1.00 70.26 257 LEU D O 1
ATOM 9856 N N . GLN C 3 117 ? 129.397 135.084 174.178 1.00 75.14 258 GLN D N 1
ATOM 9857 C CA . GLN C 3 117 ? 127.957 134.913 174.048 1.00 75.14 258 GLN D CA 1
ATOM 9858 C C . GLN C 3 117 ? 127.450 133.939 175.101 1.00 75.14 258 GLN D C 1
ATOM 9859 O O . GLN C 3 117 ? 128.062 132.895 175.338 1.00 75.14 258 GLN D O 1
ATOM 9865 N N . ALA C 3 118 ? 126.348 134.299 175.753 1.00 76.12 259 ALA D N 1
ATOM 9866 C CA . ALA C 3 118 ? 125.834 133.507 176.859 1.00 76.12 259 ALA D CA 1
ATOM 9867 C C . ALA C 3 118 ? 125.254 132.192 176.362 1.00 76.12 259 ALA D C 1
ATOM 9868 O O . ALA C 3 118 ? 124.554 132.144 175.348 1.00 76.12 259 ALA D O 1
ATOM 9870 N N . GLY C 3 119 ? 125.561 131.117 177.080 1.00 70.34 260 GLY D N 1
ATOM 9871 C CA . GLY C 3 119 ? 125.121 129.796 176.704 1.00 70.34 260 GLY D CA 1
ATOM 9872 C C . GLY C 3 119 ? 125.987 129.106 175.678 1.00 70.34 260 GLY D C 1
ATOM 9873 O O . GLY C 3 119 ? 125.724 127.943 175.354 1.00 70.34 260 GLY D O 1
ATOM 9874 N N . LEU C 3 120 ? 127.006 129.780 175.153 1.00 67.89 261 LEU D N 1
ATOM 9875 C CA . LEU C 3 120 ? 127.919 129.181 174.197 1.00 67.89 261 LEU D CA 1
ATOM 9876 C C . LEU C 3 120 ? 129.324 129.164 174.774 1.00 67.89 261 LEU D C 1
ATOM 9877 O O . LEU C 3 120 ? 129.851 130.232 175.120 1.00 67.89 261 LEU D O 1
ATOM 9882 N N . PRO C 3 121 ? 129.979 127.995 174.896 1.00 67.73 262 PRO D N 1
ATOM 9883 C CA . PRO C 3 121 ? 129.464 126.678 174.505 1.00 67.73 262 PRO D CA 1
ATOM 9884 C C . PRO C 3 121 ? 128.543 126.034 175.533 1.00 67.73 262 PRO D C 1
ATOM 9885 O O . PRO C 3 121 ? 128.680 126.266 176.732 1.00 67.73 262 PRO D O 1
ATOM 9889 N N . ALA C 3 122 ? 127.598 125.243 175.040 1.00 70.80 263 ALA D N 1
ATOM 9890 C CA . ALA C 3 122 ? 126.589 124.599 175.861 1.00 70.80 263 ALA D CA 1
ATOM 9891 C C . ALA C 3 122 ? 127.006 123.177 176.200 1.00 70.80 263 ALA D C 1
ATOM 9892 O O . ALA C 3 122 ? 127.813 122.558 175.504 1.00 70.80 263 ALA D O 1
ATOM 9894 N N . ASN C 3 123 ? 126.439 122.666 177.290 1.00 74.66 264 ASN D N 1
ATOM 9895 C CA . ASN C 3 123 ? 126.681 121.288 177.692 1.00 74.66 264 ASN D CA 1
ATOM 9896 C C . ASN C 3 123 ? 126.038 120.332 176.695 1.00 74.66 264 ASN D C 1
ATOM 9897 O O . ASN C 3 123 ? 124.928 120.567 176.212 1.00 74.66 264 ASN D O 1
ATOM 9902 N N . LYS C 3 124 ? 126.754 119.258 176.373 1.00 78.57 265 LYS D N 1
ATOM 9903 C CA . LYS C 3 124 ? 126.325 118.304 175.358 1.00 78.57 265 LYS D CA 1
ATOM 9904 C C . LYS C 3 124 ? 126.471 116.887 175.891 1.00 78.57 265 LYS D C 1
ATOM 9905 O O . LYS C 3 124 ? 127.562 116.486 176.313 1.00 78.57 265 LYS D O 1
ATOM 9911 N N . THR C 3 125 ? 125.376 116.136 175.878 1.00 91.91 266 THR D N 1
ATOM 9912 C CA . THR C 3 125 ? 125.428 114.687 175.979 1.00 91.91 266 THR D CA 1
ATOM 9913 C C . THR C 3 125 ? 125.096 114.109 174.608 1.00 91.91 266 THR D C 1
ATOM 9914 O O . THR C 3 125 ? 124.231 114.624 173.893 1.00 91.91 266 THR D O 1
ATOM 9918 N N . VAL C 3 126 ? 125.845 113.088 174.202 1.00 95.86 267 VAL D N 1
ATOM 9919 C CA . VAL C 3 126 ? 125.813 112.643 172.815 1.00 95.86 267 VAL D CA 1
ATOM 9920 C C . VAL C 3 126 ? 126.060 111.137 172.788 1.00 95.86 267 VAL D C 1
ATOM 9921 O O . VAL C 3 126 ? 126.463 110.534 173.783 1.00 95.86 267 VAL D O 1
ATOM 9925 N N . ALA C 3 127 ? 125.776 110.514 171.647 1.00 97.75 268 ALA D N 1
ATOM 9926 C CA . ALA C 3 127 ? 126.036 109.098 171.467 1.00 97.75 268 ALA D CA 1
ATOM 9927 C C . ALA C 3 127 ? 127.504 108.868 171.116 1.00 97.75 268 ALA D C 1
ATOM 9928 O O . ALA C 3 127 ? 128.257 109.800 170.826 1.00 97.75 268 ALA D O 1
ATOM 9930 N N . LEU C 3 128 ? 127.913 107.603 171.153 1.00 95.78 269 LEU D N 1
ATOM 9931 C CA . LEU C 3 128 ? 129.286 107.252 170.820 1.00 95.78 269 LEU D CA 1
ATOM 9932 C C . LEU C 3 128 ? 129.527 107.401 169.324 1.00 95.78 269 LEU D C 1
ATOM 9933 O O . LEU C 3 128 ? 128.702 106.998 168.501 1.00 95.78 269 LEU D O 1
ATOM 9938 N N . GLY C 3 129 ? 130.669 107.990 168.976 1.00 89.25 270 GLY D N 1
ATOM 9939 C CA . GLY C 3 129 ? 131.050 108.117 167.584 1.00 89.25 270 GLY D CA 1
ATOM 9940 C C . GLY C 3 129 ? 130.255 109.124 166.787 1.00 89.25 270 GLY D C 1
ATOM 9941 O O . GLY C 3 129 ? 130.230 109.043 165.558 1.00 89.25 270 GLY D O 1
ATOM 9942 N N . SER C 3 130 ? 129.604 110.073 167.452 1.00 84.88 271 SER D N 1
ATOM 9943 C CA . SER C 3 130 ? 128.848 111.113 166.778 1.00 84.88 271 SER D CA 1
ATOM 9944 C C . SER C 3 130 ? 129.746 112.315 166.493 1.00 84.88 271 SER D C 1
ATOM 9945 O O . SER C 3 130 ? 130.967 112.267 166.660 1.00 84.88 271 SER D O 1
ATOM 9948 N N . ASN C 3 131 ? 129.135 113.410 166.051 1.00 78.30 272 ASN D N 1
ATOM 9949 C CA . ASN C 3 131 ? 129.846 114.635 165.709 1.00 78.30 272 ASN D CA 1
ATOM 9950 C C . ASN C 3 131 ? 129.356 115.767 166.598 1.00 78.30 272 ASN D C 1
ATOM 9951 O O . ASN C 3 131 ? 128.155 116.051 166.640 1.00 78.30 272 ASN D O 1
ATOM 9956 N N . VAL C 3 132 ? 130.286 116.420 167.292 1.00 71.92 273 VAL D N 1
ATOM 9957 C CA . VAL C 3 132 ? 129.965 117.451 168.272 1.00 71.92 273 VAL D CA 1
ATOM 9958 C C . VAL C 3 132 ? 130.711 118.724 167.900 1.00 71.92 273 VAL D C 1
ATOM 9959 O O . VAL C 3 132 ? 131.936 118.712 167.770 1.00 71.92 273 VAL D O 1
ATOM 9963 N N . GLU C 3 133 ? 129.982 119.824 167.735 1.00 67.07 274 GLU D N 1
ATOM 9964 C CA . GLU C 3 133 ? 130.600 121.116 167.455 1.00 67.07 274 GLU D CA 1
ATOM 9965 C C . GLU C 3 133 ? 130.318 122.067 168.607 1.00 67.07 274 GLU D C 1
ATOM 9966 O O . GLU C 3 133 ? 129.178 122.503 168.794 1.00 67.07 274 GLU D O 1
ATOM 9972 N N . PHE C 3 134 ? 131.355 122.384 169.372 1.00 64.66 275 PHE D N 1
ATOM 9973 C CA . PHE C 3 134 ? 131.261 123.423 170.381 1.00 64.66 275 PHE D CA 1
ATOM 9974 C C . PHE C 3 134 ? 131.424 124.784 169.726 1.00 64.66 275 PHE D C 1
ATOM 9975 O O . PHE C 3 134 ? 132.154 124.938 168.753 1.00 64.66 275 PHE D O 1
ATOM 9983 N N . MET C 3 135 ? 130.754 125.783 170.282 1.00 68.32 276 MET D N 1
ATOM 9984 C CA . MET C 3 135 ? 130.624 127.072 169.623 1.00 68.32 276 MET D CA 1
ATOM 9985 C C . MET C 3 135 ? 130.865 128.166 170.647 1.00 68.32 276 MET D C 1
ATOM 9986 O O . MET C 3 135 ? 130.329 128.094 171.751 1.00 68.32 276 MET D O 1
ATOM 9991 N N . CYS C 3 136 ? 131.672 129.166 170.311 1.00 66.80 277 CYS D N 1
ATOM 9992 C CA . CYS C 3 136 ? 131.731 130.356 171.148 1.00 66.80 277 CYS D CA 1
ATOM 9993 C C . CYS C 3 136 ? 131.845 131.581 170.259 1.00 66.80 277 CYS D C 1
ATOM 9994 O O . CYS C 3 136 ? 132.646 131.599 169.322 1.00 66.80 277 CYS D O 1
ATOM 9997 N N . LYS C 3 137 ? 131.008 132.578 170.526 1.00 72.31 278 LYS D N 1
ATOM 9998 C CA . LYS C 3 137 ? 131.112 133.887 169.902 1.00 72.31 278 LYS D CA 1
ATOM 9999 C C . LYS C 3 137 ? 131.812 134.826 170.868 1.00 72.31 278 LYS D C 1
ATOM 10000 O O . LYS C 3 137 ? 131.490 134.849 172.058 1.00 72.31 278 LYS D O 1
ATOM 10006 N N . VAL C 3 138 ? 132.763 135.598 170.354 1.00 70.97 279 VAL D N 1
ATOM 10007 C CA . VAL C 3 138 ? 133.593 136.478 171.163 1.00 70.97 279 VAL D CA 1
ATOM 10008 C C . VAL C 3 138 ? 133.397 137.901 170.666 1.00 70.97 279 VAL D C 1
ATOM 10009 O O . VAL C 3 138 ? 133.625 138.188 169.485 1.00 70.97 279 VAL D O 1
ATOM 10013 N N . TYR C 3 139 ? 132.980 138.787 171.564 1.00 73.47 280 TYR D N 1
ATOM 10014 C CA . TYR C 3 139 ? 132.724 140.189 171.249 1.00 73.47 280 TYR D CA 1
ATOM 10015 C C . TYR C 3 139 ? 133.785 141.030 171.946 1.00 73.47 280 TYR D C 1
ATOM 10016 O O . TYR C 3 139 ? 133.686 141.302 173.144 1.00 73.47 280 TYR D O 1
ATOM 10025 N N . SER C 3 140 ? 134.798 141.439 171.191 1.00 65.64 281 SER D N 1
ATOM 10026 C CA . SER C 3 140 ? 135.899 142.235 171.710 1.00 65.64 281 SER D CA 1
ATOM 10027 C C . SER C 3 140 ? 136.160 143.399 170.770 1.00 65.64 281 SER D C 1
ATOM 10028 O O . SER C 3 140 ? 136.291 143.201 169.561 1.00 65.64 281 SER D O 1
ATOM 10031 N N . ASP C 3 141 ? 136.234 144.608 171.317 1.00 64.65 282 ASP D N 1
ATOM 10032 C CA . ASP C 3 141 ? 136.546 145.758 170.475 1.00 64.65 282 ASP D CA 1
ATOM 10033 C C . ASP C 3 141 ? 138.039 145.822 170.137 1.00 64.65 282 ASP D C 1
ATOM 10034 O O . ASP C 3 141 ? 138.365 146.147 168.990 1.00 64.65 282 ASP D O 1
ATOM 10039 N N . PRO C 3 142 ? 138.982 145.513 171.039 1.00 60.33 283 PRO D N 1
ATOM 10040 C CA . PRO C 3 142 ? 140.317 145.137 170.565 1.00 60.33 283 PRO D CA 1
ATOM 10041 C C . PRO C 3 142 ? 140.288 143.783 169.876 1.00 60.33 283 PRO D C 1
ATOM 10042 O O . PRO C 3 142 ? 139.313 143.036 169.939 1.00 60.33 283 PRO D O 1
ATOM 10046 N N . GLN C 3 143 ? 141.384 143.464 169.212 1.00 60.88 284 GLN D N 1
ATOM 10047 C CA . GLN C 3 143 ? 141.508 142.170 168.559 1.00 60.88 284 GLN D CA 1
ATOM 10048 C C . GLN C 3 143 ? 141.764 141.097 169.610 1.00 60.88 284 GLN D C 1
ATOM 10049 O O . GLN C 3 143 ? 142.765 141.181 170.330 1.00 60.88 284 GLN D O 1
ATOM 10055 N N . PRO C 3 144 ? 140.895 140.099 169.747 1.00 59.45 285 PRO D N 1
ATOM 10056 C CA . PRO C 3 144 ? 141.087 139.080 170.776 1.00 59.45 285 PRO D CA 1
ATOM 10057 C C . PRO C 3 144 ? 141.852 137.867 170.268 1.00 59.45 285 PRO D C 1
ATOM 10058 O O . PRO C 3 144 ? 141.995 137.631 169.068 1.00 59.45 285 PRO D O 1
ATOM 10062 N N . HIS C 3 145 ? 142.347 137.094 171.225 1.00 55.69 286 HIS D N 1
ATOM 10063 C CA . HIS C 3 145 ? 142.933 135.790 170.975 1.00 55.69 286 HIS D CA 1
ATOM 10064 C C . HIS C 3 145 ? 142.027 134.737 171.583 1.00 55.69 286 HIS D C 1
ATOM 10065 O O . HIS C 3 145 ? 141.707 134.808 172.770 1.00 55.69 286 HIS D O 1
ATOM 10072 N N . ILE C 3 146 ? 141.607 133.775 170.769 1.00 56.06 287 ILE D N 1
ATOM 10073 C CA . ILE C 3 146 ? 140.697 132.721 171.190 1.00 56.06 287 ILE D CA 1
ATOM 10074 C C . ILE C 3 146 ? 141.463 131.409 171.248 1.00 56.06 287 ILE D C 1
ATOM 10075 O O . ILE C 3 146 ? 142.274 131.111 170.366 1.00 56.06 287 ILE D O 1
ATOM 10080 N N . GLN C 3 147 ? 141.225 130.642 172.307 1.00 55.50 288 GLN D N 1
ATOM 10081 C CA . GLN C 3 147 ? 141.809 129.328 172.508 1.00 55.50 288 GLN D CA 1
ATOM 10082 C C . GLN C 3 147 ? 140.712 128.351 172.873 1.00 55.50 288 GLN D C 1
ATOM 10083 O O . GLN C 3 147 ? 139.758 128.706 173.565 1.00 55.50 288 GLN D O 1
ATOM 10089 N N . TRP C 3 148 ? 140.859 127.124 172.410 1.00 51.43 289 TRP D N 1
ATOM 10090 C CA . TRP C 3 148 ? 139.995 126.022 172.787 1.00 51.43 289 TRP D CA 1
ATOM 10091 C C . TRP C 3 148 ? 140.842 125.027 173.555 1.00 51.43 289 TRP D C 1
ATOM 10092 O O . TRP C 3 148 ? 141.788 124.460 172.995 1.00 51.43 289 TRP D O 1
ATOM 10103 N N . LEU C 3 149 ? 140.505 124.838 174.828 1.00 61.51 290 LEU D N 1
ATOM 10104 C CA . LEU C 3 149 ? 141.222 123.973 175.749 1.00 61.51 290 LEU D CA 1
ATOM 10105 C C . LEU C 3 149 ? 140.336 122.807 176.155 1.00 61.51 290 LEU D C 1
ATOM 10106 O O . LEU C 3 149 ? 139.110 122.920 176.174 1.00 61.51 290 LEU D O 1
ATOM 10111 N N . LYS C 3 150 ? 140.964 121.689 176.492 1.00 67.07 291 LYS D N 1
ATOM 10112 C CA . LYS C 3 150 ? 140.279 120.563 177.107 1.00 67.07 291 LYS D CA 1
ATOM 10113 C C . LYS C 3 150 ? 140.939 120.266 178.439 1.00 67.07 291 LYS D C 1
ATOM 10114 O O . LYS C 3 150 ? 142.166 120.216 178.530 1.00 67.07 291 LYS D O 1
ATOM 10120 N N . HIS C 3 151 ? 140.124 120.063 179.466 1.00 71.61 292 HIS D N 1
ATOM 10121 C CA . HIS C 3 151 ? 140.636 119.794 180.803 1.00 71.61 292 HIS D CA 1
ATOM 10122 C C . HIS C 3 151 ? 141.136 118.356 180.878 1.00 71.61 292 HIS D C 1
ATOM 10123 O O . HIS C 3 151 ? 140.351 117.403 180.839 1.00 71.61 292 HIS D O 1
ATOM 10130 N N . ILE C 3 152 ? 142.450 118.219 180.995 1.00 83.90 293 ILE D N 1
ATOM 10131 C CA . ILE C 3 152 ? 143.144 116.939 181.005 1.00 83.90 293 ILE D CA 1
ATOM 10132 C C . ILE C 3 152 ? 143.182 116.402 182.431 1.00 83.90 293 ILE D C 1
ATOM 10133 O O . ILE C 3 152 ? 143.447 117.149 183.377 1.00 83.90 293 ILE D O 1
ATOM 10138 N N . GLU C 3 153 ? 142.879 115.117 182.598 1.00 98.25 294 GLU D N 1
ATOM 10139 C CA . GLU C 3 153 ? 142.999 114.436 183.888 1.00 98.25 294 GLU D CA 1
ATOM 10140 C C . GLU C 3 153 ? 143.831 113.160 183.745 1.00 98.25 294 GLU D C 1
ATOM 10141 O O . GLU C 3 153 ? 143.552 112.115 184.338 1.00 98.25 294 GLU D O 1
ATOM 10147 N N . VAL C 3 154 ? 144.935 113.262 183.014 1.00 100.78 295 VAL D N 1
ATOM 10148 C CA . VAL C 3 154 ? 145.670 112.089 182.560 1.00 100.78 295 VAL D CA 1
ATOM 10149 C C . VAL C 3 154 ? 146.711 111.638 183.581 1.00 100.78 295 VAL D C 1
ATOM 10150 O O . VAL C 3 154 ? 146.822 110.443 183.866 1.00 100.78 295 VAL D O 1
ATOM 10154 N N . ASN C 3 155 ? 147.444 112.580 184.181 1.00 99.63 296 ASN D N 1
ATOM 10155 C CA . ASN C 3 155 ? 148.603 112.224 184.997 1.00 99.63 296 ASN D CA 1
ATOM 10156 C C . ASN C 3 155 ? 148.187 111.622 186.336 1.00 99.63 296 ASN D C 1
ATOM 10157 O O . ASN C 3 155 ? 148.472 110.455 186.623 1.00 99.63 296 ASN D O 1
ATOM 10162 N N . GLY C 3 156 ? 147.516 112.409 187.167 1.00 100.93 297 GLY D N 1
ATOM 10163 C CA . GLY C 3 156 ? 146.900 111.906 188.375 1.00 100.93 297 GLY D CA 1
ATOM 10164 C C . GLY C 3 156 ? 145.409 112.152 188.352 1.00 100.93 297 GLY D C 1
ATOM 10165 O O . GLY C 3 156 ? 144.656 111.471 187.648 1.00 100.93 297 GLY D O 1
ATOM 10166 N N . SER C 3 157 ? 144.977 113.123 189.146 1.00 98.71 298 SER D N 1
ATOM 10167 C CA . SER C 3 157 ? 143.634 113.674 189.061 1.00 98.71 298 SER D CA 1
ATOM 10168 C C . SER C 3 157 ? 143.647 114.821 188.050 1.00 98.71 298 SER D C 1
ATOM 10169 O O . SER C 3 157 ? 144.599 114.980 187.283 1.00 98.71 298 SER D O 1
ATOM 10172 N N . LYS C 3 158 ? 142.591 115.635 188.046 1.00 96.09 299 LYS D N 1
ATOM 10173 C CA . LYS C 3 158 ? 142.488 116.766 187.134 1.00 96.09 299 LYS D CA 1
ATOM 10174 C C . LYS C 3 158 ? 143.495 117.868 187.445 1.00 96.09 299 LYS D C 1
ATOM 10175 O O . LYS C 3 158 ? 143.779 118.696 186.574 1.00 96.09 299 LYS D O 1
ATOM 10181 N N . ILE C 3 159 ? 144.051 117.876 188.650 1.00 95.02 300 ILE D N 1
ATOM 10182 C CA . ILE C 3 159 ? 144.675 119.048 189.252 1.00 95.02 300 ILE D CA 1
ATOM 10183 C C . ILE C 3 159 ? 146.190 118.907 189.201 1.00 95.02 300 ILE D C 1
ATOM 10184 O O . ILE C 3 159 ? 146.734 117.823 189.442 1.00 95.02 300 ILE D O 1
ATOM 10189 N N . GLY C 3 160 ? 146.875 120.005 188.891 1.00 96.24 301 GLY D N 1
ATOM 10190 C CA . GLY C 3 160 ? 148.307 120.002 188.723 1.00 96.24 301 GLY D CA 1
ATOM 10191 C C . GLY C 3 160 ? 149.087 120.001 190.020 1.00 96.24 301 GLY D C 1
ATOM 10192 O O . GLY C 3 160 ? 148.641 119.467 191.040 1.00 96.24 301 GLY D O 1
ATOM 10193 N N . PRO C 3 161 ? 150.303 120.559 189.983 1.00 99.92 302 PRO D N 1
ATOM 10194 C CA . PRO C 3 161 ? 151.082 120.698 191.228 1.00 99.92 302 PRO D CA 1
ATOM 10195 C C . PRO C 3 161 ? 150.421 121.611 192.246 1.00 99.92 302 PRO D C 1
ATOM 10196 O O . PRO C 3 161 ? 150.305 121.249 193.425 1.00 99.92 302 PRO D O 1
ATOM 10200 N N . ASP C 3 162 ? 149.986 122.788 191.820 1.00 99.11 303 ASP D N 1
ATOM 10201 C CA . ASP C 3 162 ? 149.139 123.646 192.633 1.00 99.11 303 ASP D CA 1
ATOM 10202 C C . ASP C 3 162 ? 147.684 123.300 192.315 1.00 99.11 303 ASP D C 1
ATOM 10203 O O . ASP C 3 162 ? 147.405 122.254 191.725 1.00 99.11 303 ASP D O 1
ATOM 10208 N N . ASN C 3 163 ? 146.740 124.165 192.691 1.00 96.14 304 ASN D N 1
ATOM 10209 C CA . ASN C 3 163 ? 145.326 123.909 192.450 1.00 96.14 304 ASN D CA 1
ATOM 10210 C C . ASN C 3 163 ? 144.861 124.399 191.082 1.00 96.14 304 ASN D C 1
ATOM 10211 O O . ASN C 3 163 ? 143.695 124.784 190.924 1.00 96.14 304 ASN D O 1
ATOM 10216 N N . LEU C 3 164 ? 145.751 124.399 190.091 1.00 87.94 305 LEU D N 1
ATOM 10217 C CA . LEU C 3 164 ? 145.430 124.828 188.740 1.00 87.94 305 LEU D CA 1
ATOM 10218 C C . LEU C 3 164 ? 145.170 123.598 187.889 1.00 87.94 305 LEU D C 1
ATOM 10219 O O . LEU C 3 164 ? 146.018 122.695 187.869 1.00 87.94 305 LEU D O 1
ATOM 10224 N N . PRO C 3 165 ? 144.040 123.501 187.191 1.00 82.60 306 PRO D N 1
ATOM 10225 C CA . PRO C 3 165 ? 143.751 122.280 186.433 1.00 82.60 306 PRO D CA 1
ATOM 10226 C C . PRO C 3 165 ? 144.626 122.147 185.200 1.00 82.60 306 PRO D C 1
ATOM 10227 O O . PRO C 3 165 ? 145.104 123.132 184.635 1.00 82.60 306 PRO D O 1
ATOM 10231 N N . TYR C 3 166 ? 144.846 120.898 184.799 1.00 83.30 307 TYR D N 1
ATOM 10232 C CA . TYR C 3 166 ? 145.584 120.601 183.582 1.00 83.30 307 TYR D CA 1
ATOM 10233 C C . TYR C 3 166 ? 144.706 120.892 182.376 1.00 83.30 307 TYR D C 1
ATOM 10234 O O . TYR C 3 166 ? 143.531 120.515 182.354 1.00 83.30 307 TYR D O 1
ATOM 10243 N N . VAL C 3 167 ? 145.266 121.566 181.373 1.00 73.20 308 VAL D N 1
ATOM 10244 C CA . VAL C 3 167 ? 144.575 121.758 180.107 1.00 73.20 308 VAL D CA 1
ATOM 10245 C C . VAL C 3 167 ? 145.506 121.377 178.969 1.00 73.20 308 VAL D C 1
ATOM 10246 O O . VAL C 3 167 ? 146.726 121.304 179.124 1.00 73.20 308 VAL D O 1
ATOM 10250 N N . GLN C 3 168 ? 144.903 121.125 177.814 1.00 65.60 309 GLN D N 1
ATOM 10251 C CA . GLN C 3 168 ? 145.622 120.929 176.566 1.00 65.60 309 GLN D CA 1
ATOM 10252 C C . GLN C 3 168 ? 144.991 121.830 175.519 1.00 65.60 309 GLN D C 1
ATOM 10253 O O . GLN C 3 168 ? 143.768 121.827 175.360 1.00 65.60 309 GLN D O 1
ATOM 10259 N N . ILE C 3 169 ? 145.816 122.607 174.821 1.00 59.42 310 ILE D N 1
ATOM 10260 C CA . ILE C 3 169 ? 145.315 123.548 173.827 1.00 59.42 310 ILE D CA 1
ATOM 10261 C C . ILE C 3 169 ? 144.882 122.786 172.586 1.00 59.42 310 ILE D C 1
ATOM 10262 O O . ILE C 3 169 ? 145.717 122.372 171.775 1.00 59.42 310 ILE D O 1
ATOM 10267 N N . LEU C 3 170 ? 143.574 122.587 172.434 1.00 56.94 311 LEU D N 1
ATOM 10268 C CA . LEU C 3 170 ? 143.073 121.906 171.248 1.00 56.94 311 LEU D CA 1
ATOM 10269 C C . LEU C 3 170 ? 143.164 122.802 170.028 1.00 56.94 311 LEU D C 1
ATOM 10270 O O . LEU C 3 170 ? 143.545 122.350 168.946 1.00 56.94 311 LEU D O 1
ATOM 10275 N N . LYS C 3 171 ? 142.840 124.079 170.186 1.00 55.70 312 LYS D N 1
ATOM 10276 C CA . LYS C 3 171 ? 142.821 124.993 169.055 1.00 55.70 312 LYS D CA 1
ATOM 10277 C C . LYS C 3 171 ? 143.342 126.340 169.521 1.00 55.70 312 LYS D C 1
ATOM 10278 O O . LYS C 3 171 ? 143.046 126.764 170.635 1.00 55.70 312 LYS D O 1
ATOM 10284 N N . THR C 3 172 ? 144.118 127.009 168.680 1.00 54.64 313 THR D N 1
ATOM 10285 C CA . THR C 3 172 ? 144.633 128.322 169.031 1.00 54.64 313 THR D CA 1
ATOM 10286 C C . THR C 3 172 ? 144.591 129.224 167.807 1.00 54.64 313 THR D C 1
ATOM 10287 O O . THR C 3 172 ? 144.594 128.756 166.667 1.00 54.64 313 THR D O 1
ATOM 10291 N N . ALA C 3 173 ? 144.515 130.525 168.057 1.00 55.38 314 ALA D N 1
ATOM 10292 C CA . ALA C 3 173 ? 144.387 131.520 167.005 1.00 55.38 314 ALA D CA 1
ATOM 10293 C C . ALA C 3 173 ? 145.761 132.068 166.665 1.00 55.38 314 ALA D C 1
ATOM 10294 O O . ALA C 3 173 ? 146.516 132.456 167.559 1.00 55.38 314 ALA D O 1
ATOM 10296 N N . GLY C 3 174 ? 146.084 132.097 165.380 1.00 60.14 315 GLY D N 1
ATOM 10297 C CA . GLY C 3 174 ? 147.388 132.557 164.959 1.00 60.14 315 GLY D CA 1
ATOM 10298 C C . GLY C 3 174 ? 147.314 133.728 164.009 1.00 60.14 315 GLY D C 1
ATOM 10299 O O . GLY C 3 174 ? 146.330 134.470 164.003 1.00 60.14 315 GLY D O 1
ATOM 10300 N N . VAL C 3 175 ? 148.348 133.894 163.187 1.00 64.66 316 VAL D N 1
ATOM 10301 C CA . VAL C 3 175 ? 148.399 134.991 162.230 1.00 64.66 316 VAL D CA 1
ATOM 10302 C C . VAL C 3 175 ? 147.976 134.457 160.874 1.00 64.66 316 VAL D C 1
ATOM 10303 O O . VAL C 3 175 ? 148.021 135.169 159.867 1.00 64.66 316 VAL D O 1
ATOM 10307 N N . ASN C 3 176 ? 147.537 133.211 160.857 1.00 63.80 317 ASN D N 1
ATOM 10308 C CA . ASN C 3 176 ? 147.001 132.597 159.652 1.00 63.80 317 ASN D CA 1
ATOM 10309 C C . ASN C 3 176 ? 145.620 132.015 159.892 1.00 63.80 317 ASN D C 1
ATOM 10310 O O . ASN C 3 176 ? 145.109 131.311 159.020 1.00 63.80 317 ASN D O 1
ATOM 10315 N N . THR C 3 177 ? 145.006 132.280 161.038 1.00 63.78 318 THR D N 1
ATOM 10316 C CA . THR C 3 177 ? 143.713 131.727 161.402 1.00 63.78 318 THR D CA 1
ATOM 10317 C C . THR C 3 177 ? 142.631 132.767 161.155 1.00 63.78 318 THR D C 1
ATOM 10318 O O . THR C 3 177 ? 142.736 133.902 161.627 1.00 63.78 318 THR D O 1
ATOM 10322 N N . THR C 3 178 ? 141.604 132.381 160.407 1.00 69.38 319 THR D N 1
ATOM 10323 C CA . THR C 3 178 ? 140.473 133.257 160.158 1.00 69.38 319 THR D CA 1
ATOM 10324 C C . THR C 3 178 ? 139.655 133.404 161.442 1.00 69.38 319 THR D C 1
ATOM 10325 O O . THR C 3 178 ? 139.662 132.532 162.313 1.00 69.38 319 THR D O 1
ATOM 10329 N N . ASP C 3 179 ? 138.974 134.541 161.571 1.00 74.26 320 ASP D N 1
ATOM 10330 C CA . ASP C 3 179 ? 138.138 134.830 162.727 1.00 74.26 320 ASP D CA 1
ATOM 10331 C C . ASP C 3 179 ? 136.947 133.892 162.859 1.00 74.26 320 ASP D C 1
ATOM 10332 O O . ASP C 3 179 ? 136.483 133.670 163.979 1.00 74.26 320 ASP D O 1
ATOM 10337 N N . LYS C 3 180 ? 136.447 133.338 161.754 1.00 73.62 321 LYS D N 1
ATOM 10338 C CA . LYS C 3 180 ? 135.387 132.343 161.796 1.00 73.62 321 LYS D CA 1
ATOM 10339 C C . LYS C 3 180 ? 135.882 130.964 162.189 1.00 73.62 321 LYS D C 1
ATOM 10340 O O . LYS C 3 180 ? 135.079 130.145 162.645 1.00 73.62 321 LYS D O 1
ATOM 10346 N N . GLU C 3 181 ? 137.176 130.694 162.013 1.00 64.50 322 GLU D N 1
ATOM 10347 C CA . GLU C 3 181 ? 137.731 129.372 162.270 1.00 64.50 322 GLU D CA 1
ATOM 10348 C C . GLU C 3 181 ? 137.757 129.050 163.757 1.00 64.50 322 GLU D C 1
ATOM 10349 O O . GLU C 3 181 ? 137.560 127.893 164.142 1.00 64.50 322 GLU D O 1
ATOM 10355 N N . MET C 3 182 ? 137.971 130.050 164.604 1.00 61.25 323 MET D N 1
ATOM 10356 C CA . MET C 3 182 ? 138.024 129.843 166.041 1.00 61.25 323 MET D CA 1
ATOM 10357 C C . MET C 3 182 ? 136.660 129.873 166.707 1.00 61.25 323 MET D C 1
ATOM 10358 O O . MET C 3 182 ? 136.576 129.620 167.911 1.00 61.25 323 MET D O 1
ATOM 10363 N N . GLU C 3 183 ? 135.598 130.183 165.966 1.00 64.57 324 GLU D N 1
ATOM 10364 C CA . GLU C 3 183 ? 134.272 130.272 166.561 1.00 64.57 324 GLU D CA 1
ATOM 10365 C C . GLU C 3 183 ? 133.716 128.909 166.935 1.00 64.57 324 GLU D C 1
ATOM 10366 O O . GLU C 3 183 ? 132.799 128.840 167.757 1.00 64.57 324 GLU D O 1
ATOM 10372 N N . VAL C 3 184 ? 134.262 127.832 166.380 1.00 59.76 325 VAL D N 1
ATOM 10373 C CA . VAL C 3 184 ? 133.683 126.503 166.516 1.00 59.76 325 VAL D CA 1
ATOM 10374 C C . VAL C 3 184 ? 134.808 125.474 166.591 1.00 59.76 325 VAL D C 1
ATOM 10375 O O . VAL C 3 184 ? 135.777 125.527 165.828 1.00 59.76 325 VAL D O 1
ATOM 10379 N N . LEU C 3 185 ? 134.710 124.591 167.575 1.00 57.94 326 LEU D N 1
ATOM 10380 C CA . LEU C 3 185 ? 135.594 123.446 167.724 1.00 57.94 326 LEU D CA 1
ATOM 10381 C C . LEU C 3 185 ? 134.829 122.204 167.299 1.00 57.94 326 LEU D C 1
ATOM 10382 O O . LEU C 3 185 ? 133.790 121.885 167.884 1.00 57.94 326 LEU D O 1
ATOM 10387 N N . HIS C 3 186 ? 135.335 121.506 166.291 1.00 61.49 327 HIS D N 1
ATOM 10388 C CA . HIS C 3 186 ? 134.677 120.316 165.782 1.00 61.49 327 HIS D CA 1
ATOM 10389 C C . HIS C 3 186 ? 135.326 119.070 166.359 1.00 61.49 327 HIS D C 1
ATOM 10390 O O . HIS C 3 186 ? 136.551 118.984 166.466 1.00 61.49 327 HIS D O 1
ATOM 10397 N N . LEU C 3 187 ? 134.491 118.099 166.706 1.00 67.10 328 LEU D N 1
ATOM 10398 C CA . LEU C 3 187 ? 134.912 116.837 167.300 1.00 67.10 328 LEU D CA 1
ATOM 10399 C C . LEU C 3 187 ? 134.198 115.746 166.512 1.00 67.10 328 LEU D C 1
ATOM 10400 O O . LEU C 3 187 ? 133.002 115.517 166.709 1.00 67.10 328 LEU D O 1
ATOM 10405 N N . ARG C 3 188 ? 134.917 115.098 165.605 1.00 70.39 329 ARG D N 1
ATOM 10406 C CA . ARG C 3 188 ? 134.353 114.031 164.797 1.00 70.39 329 ARG D CA 1
ATOM 10407 C C . ARG C 3 188 ? 134.683 112.688 165.425 1.00 70.39 329 ARG D C 1
ATOM 10408 O O . ARG C 3 188 ? 135.815 112.472 165.869 1.00 70.39 329 ARG D O 1
ATOM 10416 N N . ASN C 3 189 ? 133.682 111.796 165.456 1.00 80.58 330 ASN D N 1
ATOM 10417 C CA . ASN C 3 189 ? 133.794 110.424 165.962 1.00 80.58 330 ASN D CA 1
ATOM 10418 C C . ASN C 3 189 ? 134.289 110.422 167.412 1.00 80.58 330 ASN D C 1
ATOM 10419 O O . ASN C 3 189 ? 135.403 109.999 167.728 1.00 80.58 330 ASN D O 1
ATOM 10424 N N . VAL C 3 190 ? 133.434 110.966 168.280 1.00 86.12 331 VAL D N 1
ATOM 10425 C CA . VAL C 3 190 ? 133.803 111.179 169.673 1.00 86.12 331 VAL D CA 1
ATOM 10426 C C . VAL C 3 190 ? 133.923 109.849 170.407 1.00 86.12 331 VAL D C 1
ATOM 10427 O O . VAL C 3 190 ? 133.051 108.974 170.317 1.00 86.12 331 VAL D O 1
ATOM 10431 N N . SER C 3 191 ? 135.043 109.677 171.099 1.00 91.89 332 SER D N 1
ATOM 10432 C CA . SER C 3 191 ? 135.309 108.513 171.922 1.00 91.89 332 SER D CA 1
ATOM 10433 C C . SER C 3 191 ? 134.807 108.775 173.334 1.00 91.89 332 SER D C 1
ATOM 10434 O O . SER C 3 191 ? 134.152 109.779 173.611 1.00 91.89 332 SER D O 1
ATOM 10437 N N . PHE C 3 192 ? 135.118 107.857 174.244 1.00 95.43 333 PHE D N 1
ATOM 10438 C CA . PHE C 3 192 ? 134.876 108.125 175.653 1.00 95.43 333 PHE D CA 1
ATOM 10439 C C . PHE C 3 192 ? 135.992 108.950 176.270 1.00 95.43 333 PHE D C 1
ATOM 10440 O O . PHE C 3 192 ? 135.773 109.592 177.302 1.00 95.43 333 PHE D O 1
ATOM 10448 N N . GLU C 3 193 ? 137.177 108.953 175.656 1.00 90.20 334 GLU D N 1
ATOM 10449 C CA . GLU C 3 193 ? 138.251 109.829 176.106 1.00 90.20 334 GLU D CA 1
ATOM 10450 C C . GLU C 3 193 ? 137.940 111.286 175.782 1.00 90.20 334 GLU D C 1
ATOM 10451 O O . GLU C 3 193 ? 138.367 112.191 176.508 1.00 90.20 334 GLU D O 1
ATOM 10457 N N . ASP C 3 194 ? 137.175 111.528 174.718 1.00 84.90 335 ASP D N 1
ATOM 10458 C CA . ASP C 3 194 ? 136.722 112.873 174.362 1.00 84.90 335 ASP D CA 1
ATOM 10459 C C . ASP C 3 194 ? 135.450 113.199 175.142 1.00 84.90 335 ASP D C 1
ATOM 10460 O O . ASP C 3 194 ? 134.351 113.307 174.600 1.00 84.90 335 ASP D O 1
ATOM 10465 N N . ALA C 3 195 ? 135.626 113.355 176.449 1.00 82.42 336 ALA D N 1
ATOM 10466 C CA . ALA C 3 195 ? 134.520 113.631 177.352 1.00 82.42 336 ALA D CA 1
ATOM 10467 C C . ALA C 3 195 ? 135.074 114.364 178.560 1.00 82.42 336 ALA D C 1
ATOM 10468 O O . ALA C 3 195 ? 135.975 113.856 179.233 1.00 82.42 336 ALA D O 1
ATOM 10470 N N . GLY C 3 196 ? 134.547 115.552 178.821 1.00 73.90 337 GLY D N 1
ATOM 10471 C CA . GLY C 3 196 ? 135.064 116.362 179.903 1.00 73.90 337 GLY D CA 1
ATOM 10472 C C . GLY C 3 196 ? 134.729 117.826 179.743 1.00 73.90 337 GLY D C 1
ATOM 10473 O O . GLY C 3 196 ? 133.648 118.170 179.261 1.00 73.90 337 GLY D O 1
ATOM 10474 N N . GLU C 3 197 ? 135.651 118.699 180.134 1.00 69.84 338 GLU D N 1
ATOM 10475 C CA . GLU C 3 197 ? 135.433 120.137 180.103 1.00 69.84 338 GLU D CA 1
ATOM 10476 C C . GLU C 3 197 ? 136.158 120.741 178.912 1.00 69.84 338 GLU D C 1
ATOM 10477 O O . GLU C 3 197 ? 137.364 120.540 178.745 1.00 69.84 338 GLU D O 1
ATOM 10483 N N . TYR C 3 198 ? 135.419 121.475 178.090 1.00 65.26 339 TYR D N 1
ATOM 10484 C CA . TYR C 3 198 ? 135.959 122.179 176.939 1.00 65.26 339 TYR D CA 1
ATOM 10485 C C . TYR C 3 198 ? 135.758 123.668 177.157 1.00 65.26 339 TYR D C 1
ATOM 10486 O O . TYR C 3 198 ? 134.630 124.119 177.366 1.00 65.26 339 TYR D O 1
ATOM 10495 N N . THR C 3 199 ? 136.848 124.423 177.105 1.00 60.65 340 THR D N 1
ATOM 10496 C CA . THR C 3 199 ? 136.869 125.827 177.487 1.00 60.65 340 THR D CA 1
ATOM 10497 C C . THR C 3 199 ? 137.215 126.686 176.282 1.00 60.65 340 THR D C 1
ATOM 10498 O O . THR C 3 199 ? 138.244 126.466 175.639 1.00 60.65 340 THR D O 1
ATOM 10502 N N . CYS C 3 200 ? 136.355 127.653 175.969 1.00 58.28 341 CYS D N 1
ATOM 10503 C CA . CYS C 3 200 ? 136.697 128.713 175.029 1.00 58.28 341 CYS D CA 1
ATOM 10504 C C . CYS C 3 200 ? 137.221 129.883 175.847 1.00 58.28 341 CYS D C 1
ATOM 10505 O O . CYS C 3 200 ? 136.466 130.515 176.592 1.00 58.28 341 CYS D O 1
ATOM 10508 N N . LEU C 3 201 ? 138.516 130.150 175.730 1.00 55.92 342 LEU D N 1
ATOM 10509 C CA . LEU C 3 201 ? 139.200 131.183 176.497 1.00 55.92 342 LEU D CA 1
ATOM 10510 C C . LEU C 3 201 ? 139.629 132.281 175.534 1.00 55.92 342 LEU D C 1
ATOM 10511 O O . LEU C 3 201 ? 140.510 132.071 174.697 1.00 55.92 342 LEU D O 1
ATOM 10516 N N . ALA C 3 202 ? 138.995 133.441 175.637 1.00 54.74 343 ALA D N 1
ATOM 10517 C CA . ALA C 3 202 ? 139.315 134.584 174.803 1.00 54.74 343 ALA D CA 1
ATOM 10518 C C . ALA C 3 202 ? 139.990 135.661 175.638 1.00 54.74 343 ALA D C 1
ATOM 10519 O O . ALA C 3 202 ? 139.753 135.779 176.838 1.00 54.74 343 ALA D O 1
ATOM 10521 N N . GLY C 3 203 ? 140.848 136.439 174.999 1.00 54.87 344 GLY D N 1
ATOM 10522 C CA . GLY C 3 203 ? 141.558 137.463 175.733 1.00 54.87 344 GLY D CA 1
ATOM 10523 C C . GLY C 3 203 ? 142.164 138.550 174.878 1.00 54.87 344 GLY D C 1
ATOM 10524 O O . GLY C 3 203 ? 142.723 138.274 173.818 1.00 54.87 344 GLY D O 1
ATOM 10525 N N . ASN C 3 204 ? 142.064 139.789 175.333 1.00 55.92 345 ASN D N 1
ATOM 10526 C CA . ASN C 3 204 ? 142.729 140.922 174.712 1.00 55.92 345 ASN D CA 1
ATOM 10527 C C . ASN C 3 204 ? 143.580 141.614 175.772 1.00 55.92 345 ASN D C 1
ATOM 10528 O O . ASN C 3 204 ? 143.831 141.066 176.846 1.00 55.92 345 ASN D O 1
ATOM 10533 N N . SER C 3 205 ? 144.035 142.825 175.459 1.00 54.94 346 SER D N 1
ATOM 10534 C CA . SER C 3 205 ? 144.875 143.575 176.382 1.00 54.94 346 SER D CA 1
ATOM 10535 C C . SER C 3 205 ? 144.140 144.051 177.625 1.00 54.94 346 SER D C 1
ATOM 10536 O O . SER C 3 205 ? 144.800 144.447 178.589 1.00 54.94 346 SER D O 1
ATOM 10539 N N . ILE C 3 206 ? 142.809 144.029 177.634 1.00 54.78 347 ILE D N 1
ATOM 10540 C CA . ILE C 3 206 ? 142.076 144.469 178.813 1.00 54.78 347 ILE D CA 1
ATOM 10541 C C . ILE C 3 206 ? 141.984 143.345 179.836 1.00 54.78 347 ILE D C 1
ATOM 10542 O O . ILE C 3 206 ? 142.111 143.576 181.043 1.00 54.78 347 ILE D O 1
ATOM 10547 N N . GLY C 3 207 ? 141.785 142.117 179.377 1.00 55.93 348 GLY D N 1
ATOM 10548 C CA . GLY C 3 207 ? 141.706 140.980 180.270 1.00 55.93 348 GLY D CA 1
ATOM 10549 C C . GLY C 3 207 ? 141.283 139.745 179.509 1.00 55.93 348 GLY D C 1
ATOM 10550 O O . GLY C 3 207 ? 141.110 139.769 178.290 1.00 55.93 348 GLY D O 1
ATOM 10551 N N . LEU C 3 208 ? 141.111 138.658 180.258 1.00 61.41 349 LEU D N 1
ATOM 10552 C CA . LEU C 3 208 ? 140.740 137.371 179.689 1.00 61.41 349 LEU D CA 1
ATOM 10553 C C . LEU C 3 208 ? 139.411 136.897 180.258 1.00 61.41 349 LEU D C 1
ATOM 10554 O O . LEU C 3 208 ? 139.163 137.011 181.460 1.00 61.41 349 LEU D O 1
ATOM 10559 N N . SER C 3 209 ? 138.562 136.369 179.384 1.00 62.11 350 SER D N 1
ATOM 10560 C CA . SER C 3 209 ? 137.307 135.741 179.757 1.00 62.11 350 SER D CA 1
ATOM 10561 C C . SER C 3 209 ? 137.282 134.322 179.208 1.00 62.11 350 SER D C 1
ATOM 10562 O O . SER C 3 209 ? 138.053 133.975 178.314 1.00 62.11 350 SER D O 1
ATOM 10565 N N . HIS C 3 210 ? 136.393 133.495 179.750 1.00 64.78 351 HIS D N 1
ATOM 10566 C CA . HIS C 3 210 ? 136.301 132.116 179.292 1.00 64.78 351 HIS D CA 1
ATOM 10567 C C . HIS C 3 210 ? 134.918 131.571 179.594 1.00 64.78 351 HIS D C 1
ATOM 10568 O O . HIS C 3 210 ? 134.291 131.944 180.588 1.00 64.78 351 HIS D O 1
ATOM 10575 N N . HIS C 3 211 ? 134.457 130.679 178.724 1.00 66.85 352 HIS D N 1
ATOM 10576 C CA . HIS C 3 211 ? 133.212 129.949 178.916 1.00 66.85 352 HIS D CA 1
ATOM 10577 C C . HIS C 3 211 ? 133.495 128.465 178.764 1.00 66.85 352 HIS D C 1
ATOM 10578 O O . HIS C 3 211 ? 134.116 128.048 177.782 1.00 66.85 352 HIS D O 1
ATOM 10585 N N . SER C 3 212 ? 133.035 127.669 179.722 1.00 64.82 353 SER D N 1
ATOM 10586 C CA . SER C 3 212 ? 133.282 126.237 179.729 1.00 64.82 353 SER D CA 1
ATOM 10587 C C . SER C 3 212 ? 131.999 125.472 179.441 1.00 64.82 353 SER D C 1
ATOM 10588 O O . SER C 3 212 ? 130.897 125.934 179.743 1.00 64.82 353 SER D O 1
ATOM 10591 N N . ALA C 3 213 ? 132.156 124.296 178.841 1.00 68.84 354 ALA D N 1
ATOM 10592 C CA . ALA C 3 213 ? 131.052 123.383 178.597 1.00 68.84 354 ALA D CA 1
ATOM 10593 C C . ALA C 3 213 ? 131.525 121.970 178.881 1.00 68.84 354 ALA D C 1
ATOM 10594 O O . ALA C 3 213 ? 132.719 121.714 179.032 1.00 68.84 354 ALA D O 1
ATOM 10596 N N . TRP C 3 214 ? 130.579 121.043 178.957 1.00 73.14 355 TRP D N 1
ATOM 10597 C CA . TRP C 3 214 ? 130.890 119.668 179.314 1.00 73.14 355 TRP D CA 1
ATOM 10598 C C . TRP C 3 214 ? 130.343 118.733 178.253 1.00 73.14 355 TRP D C 1
ATOM 10599 O O . TRP C 3 214 ? 129.201 118.884 177.815 1.00 73.14 355 TRP D O 1
ATOM 10610 N N . LEU C 3 215 ? 131.164 117.776 177.840 1.00 77.94 356 LEU D N 1
ATOM 10611 C CA . LEU C 3 215 ? 130.783 116.778 176.851 1.00 77.94 356 LEU D CA 1
ATOM 10612 C C . LEU C 3 215 ? 130.774 115.413 177.516 1.00 77.94 356 LEU D C 1
ATOM 10613 O O . LEU C 3 215 ? 131.802 114.965 178.035 1.00 77.94 356 LEU D O 1
ATOM 10618 N N . THR C 3 216 ? 129.615 114.764 177.508 1.00 88.43 357 THR D N 1
ATOM 10619 C CA . THR C 3 216 ? 129.471 113.404 178.004 1.00 88.43 357 THR D CA 1
ATOM 10620 C C . THR C 3 216 ? 128.925 112.520 176.892 1.00 88.43 357 THR D C 1
ATOM 10621 O O . THR C 3 216 ? 128.140 112.971 176.050 1.00 88.43 357 THR D O 1
ATOM 10625 N N . VAL C 3 217 ? 129.346 111.261 176.895 1.00 98.32 358 VAL D N 1
ATOM 10626 C CA . VAL C 3 217 ? 129.070 110.331 175.809 1.00 98.32 358 VAL D CA 1
ATOM 10627 C C . VAL C 3 217 ? 128.165 109.223 176.331 1.00 98.32 358 VAL D C 1
ATOM 10628 O O . VAL C 3 217 ? 128.523 108.509 177.275 1.00 98.32 358 VAL D O 1
ATOM 10632 N N . LEU C 3 218 ? 126.993 109.080 175.717 1.00 105.92 3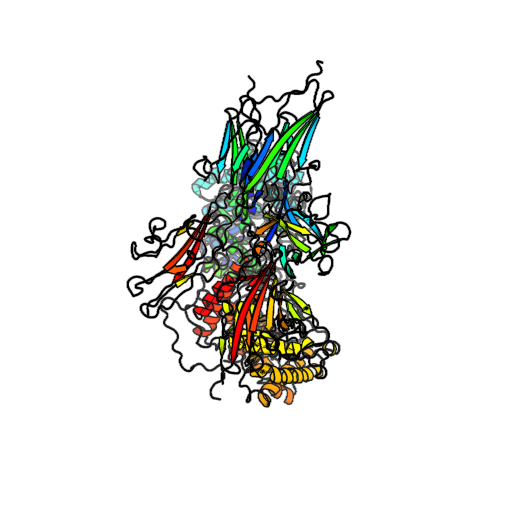59 LEU D N 1
ATOM 10633 C CA . LEU C 3 218 ? 126.075 108.008 176.060 1.00 105.92 359 LEU D CA 1
ATOM 10634 C C . LEU C 3 218 ? 126.476 106.726 175.330 1.00 105.92 359 LEU D C 1
ATOM 10635 O O . LEU C 3 218 ? 127.386 106.717 174.495 1.00 105.92 359 LEU D O 1
ATOM 10640 N N . GLU C 3 219 ? 125.764 105.640 175.645 1.00 111.54 360 GLU D N 1
ATOM 10641 C CA . GLU C 3 219 ? 125.991 104.279 175.128 1.00 111.54 360 GLU D CA 1
ATOM 10642 C C . GLU C 3 219 ? 127.433 103.791 175.269 1.00 111.54 360 GLU D C 1
ATOM 10643 O O . GLU C 3 219 ? 127.985 103.185 174.350 1.00 111.54 360 GLU D O 1
ATOM 10649 N N . ARG D 3 7 ? 157.928 197.784 190.836 1.00 125.93 148 ARG E N 1
ATOM 10650 C CA . ARG D 3 7 ? 158.096 199.127 191.377 1.00 125.93 148 ARG E CA 1
ATOM 10651 C C . ARG D 3 7 ? 157.934 199.123 192.893 1.00 125.93 148 ARG E C 1
ATOM 10652 O O . ARG D 3 7 ? 158.869 199.439 193.630 1.00 125.93 148 ARG E O 1
ATOM 10660 N N . MET D 3 8 ? 156.735 198.765 193.348 1.00 128.38 149 MET E N 1
ATOM 10661 C CA . MET D 3 8 ? 156.428 198.728 194.773 1.00 128.38 149 MET E CA 1
ATOM 10662 C C . MET D 3 8 ? 156.519 197.294 195.275 1.00 128.38 149 MET E C 1
ATOM 10663 O O . MET D 3 8 ? 155.844 196.415 194.723 1.00 128.38 149 MET E O 1
ATOM 10668 N N . PRO D 3 9 ? 157.332 197.007 196.304 1.00 127.15 150 PRO E N 1
ATOM 10669 C CA . PRO D 3 9 ? 157.448 195.625 196.796 1.00 127.15 150 PRO E CA 1
ATOM 10670 C C . PRO D 3 9 ? 156.198 195.135 197.516 1.00 127.15 150 PRO E C 1
ATOM 10671 O O . PRO D 3 9 ? 156.154 195.063 198.748 1.00 127.15 150 PRO E O 1
ATOM 10675 N N . VAL D 3 10 ? 155.174 194.799 196.733 1.00 126.94 151 VAL E N 1
ATOM 10676 C CA . VAL D 3 10 ? 153.907 194.286 197.230 1.00 126.94 151 VAL E CA 1
ATOM 10677 C C . VAL D 3 10 ? 153.690 192.909 196.598 1.00 126.94 151 VAL E C 1
ATOM 10678 O O . VAL D 3 10 ? 154.036 192.676 195.438 1.00 126.94 151 VAL E O 1
ATOM 10682 N N . ALA D 3 11 ? 153.151 191.961 197.418 1.00 126.31 152 ALA E N 1
ATOM 10683 C CA . ALA D 3 11 ? 152.775 190.620 196.990 1.00 126.31 152 ALA E CA 1
ATOM 10684 C C . ALA D 3 11 ? 151.761 190.686 195.847 1.00 126.31 152 ALA E C 1
ATOM 10685 O O . ALA D 3 11 ? 150.819 191.484 195.897 1.00 126.31 152 ALA E O 1
ATOM 10687 N N . PRO D 3 12 ? 151.952 189.873 194.791 1.00 126.81 153 PRO E N 1
ATOM 10688 C CA . PRO D 3 12 ? 151.026 189.896 193.647 1.00 126.81 153 PRO E CA 1
ATOM 10689 C C . PRO D 3 12 ? 149.641 189.372 193.994 1.00 126.81 153 PRO E C 1
ATOM 10690 O O . PRO D 3 12 ? 149.488 188.230 194.437 1.00 126.81 153 PRO E O 1
ATOM 10694 N N . TYR D 3 13 ? 148.627 190.205 193.795 1.00 126.75 154 TYR E N 1
ATOM 10695 C CA . TYR D 3 13 ? 147.272 189.889 194.216 1.00 126.75 154 TYR E CA 1
ATOM 10696 C C . TYR D 3 13 ? 146.465 189.263 193.081 1.00 126.75 154 TYR E C 1
ATOM 10697 O O . TYR D 3 13 ? 146.783 189.410 191.899 1.00 126.75 154 TYR E O 1
ATOM 10706 N N . TRP D 3 14 ? 145.402 188.561 193.466 1.00 129.08 155 TRP E N 1
ATOM 10707 C CA . TRP D 3 14 ? 144.472 187.986 192.507 1.00 129.08 155 TRP E CA 1
ATOM 10708 C C . TRP D 3 14 ? 143.596 189.069 191.881 1.00 129.08 155 TRP E C 1
ATOM 10709 O O . TRP D 3 14 ? 143.373 190.139 192.453 1.00 129.08 155 TRP E O 1
ATOM 10720 N N . THR D 3 15 ? 143.087 188.767 190.686 1.00 127.03 156 THR E N 1
ATOM 10721 C CA . THR D 3 15 ? 142.222 189.686 189.955 1.00 127.03 156 THR E CA 1
ATOM 10722 C C . THR D 3 15 ? 140.895 189.022 189.612 1.00 127.03 156 THR E C 1
ATOM 10723 O O . THR D 3 15 ? 140.432 189.100 188.470 1.00 127.03 156 THR E O 1
ATOM 10727 N N . SER D 3 16 ? 140.282 188.355 190.588 1.00 129.10 157 SER E N 1
ATOM 10728 C CA . SER D 3 16 ? 138.966 187.744 190.415 1.00 129.10 157 SER E CA 1
ATOM 10729 C C . SER D 3 16 ? 138.219 187.798 191.742 1.00 129.10 157 SER E C 1
ATOM 10730 O O . SER D 3 16 ? 138.581 187.086 192.694 1.00 129.10 157 SER E O 1
ATOM 10733 N N . PRO D 3 17 ? 137.185 188.646 191.851 1.00 129.90 158 PRO E N 1
ATOM 10734 C CA . PRO D 3 17 ? 136.417 188.723 193.103 1.00 129.90 158 PRO E CA 1
ATOM 10735 C C . PRO D 3 17 ? 135.603 187.468 193.388 1.00 129.90 158 PRO E C 1
ATOM 10736 O O . PRO D 3 17 ? 135.700 186.903 194.482 1.00 129.90 158 PRO E O 1
ATOM 10740 N N . GLU D 3 18 ? 134.809 187.015 192.422 1.00 129.04 159 GLU E N 1
ATOM 10741 C CA . GLU D 3 18 ? 134.015 185.800 192.578 1.00 129.04 159 GLU E CA 1
ATOM 10742 C C . GLU D 3 18 ? 134.173 184.908 191.349 1.00 129.04 159 GLU E C 1
ATOM 10743 O O . GLU D 3 18 ? 133.204 184.387 190.796 1.00 129.04 159 GLU E O 1
ATOM 10749 N N . LYS D 3 19 ? 135.420 184.729 190.905 1.00 128.36 160 LYS E N 1
ATOM 10750 C CA . LYS D 3 19 ? 135.739 183.801 189.830 1.00 128.36 160 LYS E CA 1
ATOM 10751 C C . LYS D 3 19 ? 136.928 182.903 190.149 1.00 128.36 160 LYS E C 1
ATOM 10752 O O . LYS D 3 19 ? 137.496 182.309 189.226 1.00 128.36 160 LYS E O 1
ATOM 10758 N N . MET D 3 20 ? 137.328 182.796 191.413 1.00 130.29 161 MET E N 1
ATOM 10759 C CA . MET D 3 20 ? 138.458 181.972 191.824 1.00 130.29 161 MET E CA 1
ATOM 10760 C C . MET D 3 20 ? 138.113 181.239 193.123 1.00 130.29 161 MET E C 1
ATOM 10761 O O . MET D 3 20 ? 138.891 181.201 194.081 1.00 130.29 161 MET E O 1
ATOM 10766 N N . GLU D 3 21 ? 136.902 180.679 193.188 1.00 128.80 162 GLU E N 1
ATOM 10767 C CA . GLU D 3 21 ? 136.455 179.962 194.377 1.00 128.80 162 GLU E CA 1
ATOM 10768 C C . GLU D 3 21 ? 135.798 178.620 194.070 1.00 128.80 162 GLU E C 1
ATOM 10769 O O . GLU D 3 21 ? 135.198 178.025 194.972 1.00 128.80 162 GLU E O 1
ATOM 10775 N N . LYS D 3 22 ? 135.884 178.126 192.838 1.00 123.58 163 LYS E N 1
ATOM 10776 C CA . LYS D 3 22 ? 135.455 176.768 192.519 1.00 123.58 163 LYS E CA 1
ATOM 10777 C C . LYS D 3 22 ? 136.679 175.861 192.566 1.00 123.58 163 LYS E C 1
ATOM 10778 O O . LYS D 3 22 ? 137.472 175.825 191.619 1.00 123.58 163 LYS E O 1
ATOM 10784 N N . LYS D 3 23 ? 136.833 175.134 193.669 1.00 121.60 164 LYS E N 1
ATOM 10785 C CA . LYS D 3 23 ? 137.970 174.240 193.846 1.00 121.60 164 LYS E CA 1
ATOM 10786 C C . LYS D 3 23 ? 137.636 172.806 193.448 1.00 121.60 164 LYS E C 1
ATOM 10787 O O . LYS D 3 23 ? 138.406 172.166 192.726 1.00 121.60 164 LYS E O 1
ATOM 10793 N N . LEU D 3 24 ? 136.495 172.289 193.901 1.00 118.31 165 LEU E N 1
ATOM 10794 C CA . LEU D 3 24 ? 136.087 170.924 193.579 1.00 118.31 165 LEU E CA 1
ATOM 10795 C C . LEU D 3 24 ? 135.476 170.904 192.182 1.00 118.31 165 LEU E C 1
ATOM 10796 O O . LEU D 3 24 ? 134.347 171.364 191.982 1.00 118.31 165 LEU E O 1
ATOM 10801 N N . HIS D 3 25 ? 136.217 170.363 191.218 1.00 113.79 166 HIS E N 1
ATOM 10802 C CA . HIS D 3 25 ? 135.787 170.300 189.823 1.00 113.79 166 HIS E CA 1
ATOM 10803 C C . HIS D 3 25 ? 135.269 168.897 189.529 1.00 113.79 166 HIS E C 1
ATOM 10804 O O . HIS D 3 25 ? 136.049 167.966 189.319 1.00 113.79 166 HIS E O 1
ATOM 10811 N N . ALA D 3 26 ? 133.947 168.747 189.510 1.00 108.04 167 ALA E N 1
ATOM 10812 C CA . ALA D 3 26 ? 133.309 167.496 189.107 1.00 108.04 167 ALA E CA 1
ATOM 10813 C C . ALA D 3 26 ? 133.051 167.577 187.609 1.00 108.04 167 ALA E C 1
ATOM 10814 O O . ALA D 3 26 ? 132.034 168.116 187.168 1.00 108.04 167 ALA E O 1
ATOM 10816 N N . VAL D 3 27 ? 133.980 167.044 186.823 1.00 101.32 168 VAL E N 1
ATOM 10817 C CA . VAL D 3 27 ? 134.003 167.214 185.376 1.00 101.32 168 VAL E CA 1
ATOM 10818 C C . VAL D 3 27 ? 133.821 165.846 184.740 1.00 101.32 168 VAL E C 1
ATOM 10819 O O . VAL D 3 27 ? 134.470 164.889 185.166 1.00 101.32 168 VAL E O 1
ATOM 10823 N N . PRO D 3 28 ? 132.954 165.699 183.739 1.00 95.79 169 PRO E N 1
ATOM 10824 C CA . PRO D 3 28 ? 132.848 164.420 183.031 1.00 95.79 169 PRO E CA 1
ATOM 10825 C C . PRO D 3 28 ? 134.102 164.115 182.229 1.00 95.79 169 PRO E C 1
ATOM 10826 O O . PRO D 3 28 ? 134.925 164.987 181.945 1.00 95.79 169 PRO E O 1
ATOM 10830 N N . ALA D 3 29 ? 134.244 162.840 181.880 1.00 92.73 170 ALA E N 1
ATOM 10831 C CA . ALA D 3 29 ? 135.393 162.396 181.109 1.00 92.73 170 ALA E CA 1
ATOM 10832 C C . ALA D 3 29 ? 135.325 162.938 179.689 1.00 92.73 170 ALA E C 1
ATOM 10833 O O . ALA D 3 29 ? 134.244 163.198 179.154 1.00 92.73 170 ALA E O 1
ATOM 10835 N N . ALA D 3 30 ? 136.511 163.131 179.102 1.00 88.45 171 ALA E N 1
ATOM 10836 C CA . ALA D 3 30 ? 136.714 163.659 177.747 1.00 88.45 171 ALA E CA 1
ATOM 10837 C C . ALA D 3 30 ? 136.090 165.039 177.560 1.00 88.45 171 ALA E C 1
ATOM 10838 O O . ALA D 3 30 ? 135.626 165.380 176.471 1.00 88.45 171 ALA E O 1
ATOM 10840 N N . LYS D 3 31 ? 136.072 165.836 178.622 1.00 91.28 172 LYS E N 1
ATOM 10841 C CA . LYS D 3 31 ? 135.755 167.249 178.550 1.00 91.28 172 LYS E CA 1
ATOM 10842 C C . LYS D 3 31 ? 137.056 168.040 178.564 1.00 91.28 172 LYS E C 1
ATOM 10843 O O . LYS D 3 31 ? 138.151 167.481 178.483 1.00 91.28 172 LYS E O 1
ATOM 10849 N N . THR D 3 32 ? 136.944 169.357 178.668 1.00 98.38 173 THR E N 1
ATOM 10850 C CA . THR D 3 32 ? 138.096 170.241 178.742 1.00 98.38 173 THR E CA 1
ATOM 10851 C C . THR D 3 32 ? 138.039 171.004 180.053 1.00 98.38 173 THR E C 1
ATOM 10852 O O . THR D 3 32 ? 137.033 171.657 180.349 1.00 98.38 173 THR E O 1
ATOM 10856 N N . VAL D 3 33 ? 139.098 170.917 180.838 1.00 103.89 174 VAL E N 1
ATOM 10857 C CA . VAL D 3 33 ? 139.185 171.687 182.070 1.00 103.89 174 VAL E CA 1
ATOM 10858 C C . VAL D 3 33 ? 140.112 172.865 181.838 1.00 103.89 174 VAL E C 1
ATOM 10859 O O . VAL D 3 33 ? 141.064 172.797 181.052 1.00 103.89 174 VAL E O 1
ATOM 10863 N N . LYS D 3 34 ? 139.822 173.965 182.522 1.00 113.65 175 LYS E N 1
ATOM 10864 C CA . LYS D 3 34 ? 140.627 175.174 182.418 1.00 113.65 175 LYS E CA 1
ATOM 10865 C C . LYS D 3 34 ? 140.712 175.793 183.802 1.00 113.65 175 LYS E C 1
ATOM 10866 O O . LYS D 3 34 ? 139.729 176.352 184.298 1.00 113.65 175 LYS E O 1
ATOM 10872 N N . PHE D 3 35 ? 141.880 175.694 184.420 1.00 115.43 176 PHE E N 1
ATOM 10873 C CA . PHE D 3 35 ? 142.127 176.313 185.714 1.00 115.43 176 PHE E CA 1
ATOM 10874 C C . PHE D 3 35 ? 142.913 177.595 185.491 1.00 115.43 176 PHE E C 1
ATOM 10875 O O . PHE D 3 35 ? 144.036 177.552 184.986 1.00 115.43 176 PHE E O 1
ATOM 10883 N N . LYS D 3 36 ? 142.335 178.731 185.864 1.00 123.21 177 LYS E N 1
ATOM 10884 C CA . LYS D 3 36 ? 143.035 180.002 185.759 1.00 123.21 177 LYS E CA 1
ATOM 10885 C C . LYS D 3 36 ? 143.256 180.586 187.146 1.00 123.21 177 LYS E C 1
ATOM 10886 O O . LYS D 3 36 ? 142.390 180.493 188.021 1.00 123.21 177 LYS E O 1
ATOM 10892 N N . CYS D 3 37 ? 144.444 181.145 187.349 1.00 125.87 178 CYS E N 1
ATOM 10893 C CA . CYS D 3 37 ? 144.812 181.822 188.592 1.00 125.87 178 CYS E CA 1
ATOM 10894 C C . CYS D 3 37 ? 145.331 183.220 188.264 1.00 125.87 178 CYS E C 1
ATOM 10895 O O . CYS D 3 37 ? 146.529 183.504 188.388 1.00 125.87 178 CYS E O 1
ATOM 10898 N N . PRO D 3 38 ? 144.438 184.132 187.868 1.00 126.03 179 PRO E N 1
ATOM 10899 C CA . PRO D 3 38 ? 144.883 185.406 187.282 1.00 126.03 179 PRO E CA 1
ATOM 10900 C C . PRO D 3 38 ? 145.405 186.373 188.338 1.00 126.03 179 PRO E C 1
ATOM 10901 O O . PRO D 3 38 ? 144.733 186.661 189.332 1.00 126.03 179 PRO E O 1
ATOM 10905 N N . SER D 3 39 ? 146.619 186.868 188.112 1.00 125.38 180 SER E N 1
ATOM 10906 C CA . SER D 3 39 ? 147.297 187.759 189.037 1.00 125.38 180 SER E CA 1
ATOM 10907 C C . SER D 3 39 ? 147.882 188.939 188.274 1.00 125.38 180 SER E C 1
ATOM 10908 O O . SER D 3 39 ? 147.906 188.965 187.041 1.00 125.38 180 SER E O 1
ATOM 10911 N N . SER D 3 40 ? 148.359 189.923 189.034 1.00 125.90 181 SER E N 1
ATOM 10912 C CA . SER D 3 40 ? 149.026 191.100 188.479 1.00 125.90 181 SER E CA 1
ATOM 10913 C C . SER D 3 40 ? 150.267 191.356 189.329 1.00 125.90 181 SER E C 1
ATOM 10914 O O . SER D 3 40 ? 150.171 191.913 190.426 1.00 125.90 181 SER E O 1
ATOM 10917 N N . GLY D 3 41 ? 151.425 190.949 188.816 1.00 126.64 182 GLY E N 1
ATOM 10918 C CA . GLY D 3 41 ? 152.639 191.022 189.597 1.00 126.64 182 GLY E CA 1
ATOM 10919 C C . GLY D 3 41 ? 153.170 192.435 189.737 1.00 126.64 182 GLY E C 1
ATOM 10920 O O . GLY D 3 41 ? 152.758 193.366 189.044 1.00 126.64 182 GLY E O 1
ATOM 10921 N N . THR D 3 42 ? 154.109 192.588 190.673 1.00 127.12 183 THR E N 1
ATOM 10922 C CA . THR D 3 42 ? 154.775 193.862 190.947 1.00 127.12 183 THR E CA 1
ATOM 10923 C C . THR D 3 42 ? 156.269 193.623 191.123 1.00 127.12 183 THR E C 1
ATOM 10924 O O . THR D 3 42 ? 156.761 193.532 192.256 1.00 127.12 183 THR E O 1
ATOM 10928 N N . PRO D 3 43 ? 157.029 193.492 190.019 1.00 126.44 184 PRO E N 1
ATOM 10929 C CA . PRO D 3 43 ? 156.679 193.422 188.594 1.00 126.44 184 PRO E CA 1
ATOM 10930 C C . PRO D 3 43 ? 156.317 192.003 188.153 1.00 126.44 184 PRO E C 1
ATOM 10931 O O . PRO D 3 43 ? 155.927 191.215 189.015 1.00 126.44 184 PRO E O 1
ATOM 10935 N N . ASN D 3 44 ? 156.451 191.716 186.839 1.00 126.48 185 ASN E N 1
ATOM 10936 C CA . ASN D 3 44 ? 156.040 190.523 186.090 1.00 126.48 185 ASN E CA 1
ATOM 10937 C C . ASN D 3 44 ? 156.357 189.231 186.839 1.00 126.48 185 ASN E C 1
ATOM 10938 O O . ASN D 3 44 ? 157.531 188.889 187.028 1.00 126.48 185 ASN E O 1
ATOM 10943 N N . PRO D 3 45 ? 155.332 188.487 187.281 1.00 127.61 186 PRO E N 1
ATOM 10944 C CA . PRO D 3 45 ? 155.566 187.390 188.229 1.00 127.61 186 PRO E CA 1
ATOM 10945 C C . PRO D 3 45 ? 156.014 186.088 187.583 1.00 127.61 186 PRO E C 1
ATOM 10946 O O . PRO D 3 45 ? 156.264 186.025 186.375 1.00 127.61 186 PRO E O 1
ATOM 10950 N N . THR D 3 46 ? 156.124 185.045 188.402 1.00 125.87 187 THR E N 1
ATOM 10951 C CA . THR D 3 46 ? 156.505 183.709 187.963 1.00 125.87 187 THR E CA 1
ATOM 10952 C C . THR D 3 46 ? 155.322 182.776 188.167 1.00 125.87 187 THR E C 1
ATOM 10953 O O . THR D 3 46 ? 154.893 182.560 189.304 1.00 125.87 187 THR E O 1
ATOM 10957 N N . LEU D 3 47 ? 154.812 182.222 187.072 1.00 122.99 188 LEU E N 1
ATOM 10958 C CA . LEU D 3 47 ? 153.701 181.282 187.093 1.00 122.99 188 LEU E CA 1
ATOM 10959 C C . LEU D 3 47 ? 154.227 179.855 187.011 1.00 122.99 188 LEU E C 1
ATOM 10960 O O . LEU D 3 47 ? 155.102 179.556 186.192 1.00 122.99 188 LEU E O 1
ATOM 10965 N N . ARG D 3 48 ? 153.699 178.972 187.859 1.00 120.49 189 ARG E N 1
ATOM 10966 C CA . ARG D 3 48 ? 154.033 177.562 187.721 1.00 120.49 189 ARG E CA 1
ATOM 10967 C C . ARG D 3 48 ? 152.849 176.703 188.142 1.00 120.49 189 ARG E C 1
ATOM 10968 O O . ARG D 3 48 ? 152.098 177.049 189.062 1.00 120.49 189 ARG E O 1
ATOM 10976 N N . TRP D 3 49 ? 152.694 175.578 187.443 1.00 116.56 190 TRP E N 1
ATOM 10977 C CA . TRP D 3 49 ? 151.632 174.613 187.685 1.00 116.56 190 TRP E CA 1
ATOM 10978 C C . TRP D 3 49 ? 152.233 173.300 188.164 1.00 116.56 190 TRP E C 1
ATOM 10979 O O . TRP D 3 49 ? 153.253 172.843 187.639 1.00 116.56 190 TRP E O 1
ATOM 10990 N N . LEU D 3 50 ? 151.586 172.698 189.158 1.00 113.43 191 LEU E N 1
ATOM 10991 C CA . LEU D 3 50 ? 152.086 171.512 189.835 1.00 113.43 191 LEU E CA 1
ATOM 10992 C C . LEU D 3 50 ? 151.008 170.442 189.854 1.00 113.43 191 LEU E C 1
ATOM 10993 O O . LEU D 3 50 ? 149.827 170.746 190.042 1.00 113.43 191 LEU E O 1
ATOM 10998 N N . LYS D 3 51 ? 151.418 169.190 189.674 1.00 110.59 192 LYS E N 1
ATOM 10999 C CA . LYS D 3 51 ? 150.522 168.039 189.781 1.00 110.59 192 LYS E CA 1
ATOM 11000 C C . LYS D 3 51 ? 150.774 167.416 191.154 1.00 110.59 192 LYS E C 1
ATOM 11001 O O . LYS D 3 51 ? 151.595 166.507 191.303 1.00 110.59 192 LYS E O 1
ATOM 11007 N N . ASN D 3 52 ? 150.042 167.941 192.147 1.00 110.98 193 ASN E N 1
ATOM 11008 C CA . ASN D 3 52 ? 150.082 167.614 193.592 1.00 110.98 193 ASN E CA 1
ATOM 11009 C C . ASN D 3 52 ? 151.489 167.331 194.127 1.00 110.98 193 ASN E C 1
ATOM 11010 O O . ASN D 3 52 ? 151.734 166.338 194.813 1.00 110.98 193 ASN E O 1
ATOM 11015 N N . GLY D 3 53 ? 152.420 168.234 193.824 1.00 111.53 194 GLY E N 1
ATOM 11016 C CA . GLY D 3 53 ? 153.744 168.132 194.407 1.00 111.53 194 GLY E CA 1
ATOM 11017 C C . GLY D 3 53 ? 154.919 168.218 193.452 1.00 111.53 194 GLY E C 1
ATOM 11018 O O . GLY D 3 53 ? 155.974 168.748 193.815 1.00 111.53 194 GLY E O 1
ATOM 11019 N N . LYS D 3 54 ? 154.769 167.693 192.243 1.00 111.03 195 LYS E N 1
ATOM 11020 C CA . LYS D 3 54 ? 155.824 167.760 191.245 1.00 111.03 195 LYS E CA 1
ATOM 11021 C C . LYS D 3 54 ? 155.448 168.767 190.170 1.00 111.03 195 LYS E C 1
ATOM 11022 O O . LYS D 3 54 ? 154.267 169.023 189.929 1.00 111.03 195 LYS E O 1
ATOM 11028 N N . GLU D 3 55 ? 156.466 169.340 189.528 1.00 113.72 196 GLU E N 1
ATOM 11029 C CA . GLU D 3 55 ? 156.225 170.345 188.501 1.00 113.72 196 GLU E CA 1
ATOM 11030 C C . GLU D 3 55 ? 155.622 169.696 187.263 1.00 113.72 196 GLU E C 1
ATOM 11031 O O . GLU D 3 55 ? 156.151 168.711 186.741 1.00 113.72 196 GLU E O 1
ATOM 11037 N N . PHE D 3 56 ? 154.508 170.255 186.800 1.00 110.35 197 PHE E N 1
ATOM 11038 C CA . PHE D 3 56 ? 153.680 169.634 185.768 1.00 110.35 197 PHE E CA 1
ATOM 11039 C C . PHE D 3 56 ? 154.232 170.013 184.399 1.00 110.35 197 PHE E C 1
ATOM 11040 O O . PHE D 3 56 ? 153.907 171.062 183.842 1.00 110.35 197 PHE E O 1
ATOM 11048 N N . LYS D 3 57 ? 155.096 169.133 183.893 1.00 106.00 198 LYS E N 1
ATOM 11049 C CA . LYS D 3 57 ? 155.673 169.325 182.549 1.00 106.00 198 LYS E CA 1
ATOM 11050 C C . LYS D 3 57 ? 154.650 168.723 181.595 1.00 106.00 198 LYS E C 1
ATOM 11051 O O . LYS D 3 57 ? 154.138 167.675 181.922 1.00 106.00 198 LYS E O 1
ATOM 11057 N N . PRO D 3 58 ? 154.340 169.316 180.430 1.00 103.57 199 PRO E N 1
ATOM 11058 C CA . PRO D 3 58 ? 153.322 168.784 179.523 1.00 103.57 199 PRO E CA 1
ATOM 11059 C C . PRO D 3 58 ? 153.248 167.318 179.070 1.00 103.57 199 PRO E C 1
ATOM 11060 O O . PRO D 3 58 ? 152.250 166.964 178.567 1.00 103.57 199 PRO E O 1
ATOM 11064 N N . ASP D 3 59 ? 154.240 166.467 179.304 1.00 99.96 200 ASP E N 1
ATOM 11065 C CA . ASP D 3 59 ? 154.090 165.058 178.855 1.00 99.96 200 ASP E CA 1
ATOM 11066 C C . ASP D 3 59 ? 153.649 164.203 180.032 1.00 99.96 200 ASP E C 1
ATOM 11067 O O . ASP D 3 59 ? 153.884 163.012 180.003 1.00 99.96 200 ASP E O 1
ATOM 11072 N N . HIS D 3 60 ? 153.059 164.799 181.049 1.00 101.77 201 HIS E N 1
ATOM 11073 C CA . HIS D 3 60 ? 152.569 164.025 182.203 1.00 101.77 201 HIS E CA 1
ATOM 11074 C C . HIS D 3 60 ? 151.060 163.855 182.065 1.00 101.77 201 HIS E C 1
ATOM 11075 O O . HIS D 3 60 ? 150.427 163.472 183.032 1.00 101.77 201 HIS E O 1
ATOM 11082 N N . ARG D 3 61 ? 150.523 164.108 180.879 1.00 93.00 202 ARG E N 1
ATOM 11083 C CA . ARG D 3 61 ? 149.083 163.965 180.638 1.00 93.00 202 ARG E CA 1
ATOM 11084 C C . ARG D 3 61 ? 148.934 163.311 179.267 1.00 93.00 202 ARG E C 1
ATOM 11085 O O . ARG D 3 61 ? 149.559 163.778 178.368 1.00 93.00 202 ARG E O 1
ATOM 11093 N N . ILE D 3 62 ? 148.201 162.209 179.132 1.00 88.29 203 ILE E N 1
ATOM 11094 C CA . ILE D 3 62 ? 148.052 161.653 177.763 1.00 88.29 203 ILE E CA 1
ATOM 11095 C C . ILE D 3 62 ? 147.329 162.739 176.980 1.00 88.29 203 ILE E C 1
ATOM 11096 O O . ILE D 3 62 ? 146.192 163.025 177.297 1.00 88.29 203 ILE E O 1
ATOM 11101 N N . GLY D 3 63 ? 148.036 163.443 176.115 1.00 89.58 204 GLY E N 1
ATOM 11102 C CA . GLY D 3 63 ? 147.370 164.493 175.335 1.00 89.58 204 GLY E CA 1
ATOM 11103 C C . GLY D 3 63 ? 148.047 165.824 175.525 1.00 89.58 204 GLY E C 1
ATOM 11104 O O . GLY D 3 63 ? 147.846 166.708 174.729 1.00 89.58 204 GLY E O 1
ATOM 11105 N N . GLY D 3 64 ? 148.749 165.994 176.634 1.00 96.31 205 GLY E N 1
ATOM 11106 C CA . GLY D 3 64 ? 149.496 167.225 176.927 1.00 96.31 205 GLY E CA 1
ATOM 11107 C C . GLY D 3 64 ? 148.603 168.289 177.472 1.00 96.31 205 GLY E C 1
ATOM 11108 O O . GLY D 3 64 ? 147.472 168.015 177.751 1.00 96.31 205 GLY E O 1
ATOM 11109 N N . TYR D 3 65 ? 149.126 169.485 177.652 1.00 110.84 206 TYR E N 1
ATOM 11110 C CA . TYR D 3 65 ? 148.250 170.578 178.134 1.00 110.84 206 TYR E CA 1
ATOM 11111 C C . TYR D 3 65 ? 148.772 171.906 177.615 1.00 110.84 206 TYR E C 1
ATOM 11112 O O . TYR D 3 65 ? 149.915 172.010 177.319 1.00 110.84 206 TYR E O 1
ATOM 11121 N N . LYS D 3 66 ? 147.915 172.901 177.571 1.00 126.88 207 LYS E N 1
ATOM 11122 C CA . LYS D 3 66 ? 148.235 174.198 176.989 1.00 126.88 207 LYS E CA 1
ATOM 11123 C C . LYS D 3 66 ? 148.245 175.243 178.092 1.00 126.88 207 LYS E C 1
ATOM 11124 O O . LYS D 3 66 ? 147.228 175.450 178.761 1.00 126.88 207 LYS E O 1
ATOM 11130 N N . VAL D 3 67 ? 149.381 175.894 178.284 1.00 129.07 208 VAL E N 1
ATOM 11131 C CA . VAL D 3 67 ? 149.494 176.986 179.244 1.00 129.07 208 VAL E CA 1
ATOM 11132 C C . VAL D 3 67 ? 149.288 178.311 178.519 1.00 129.07 208 VAL E C 1
ATOM 11133 O O . VAL D 3 67 ? 149.827 178.540 177.429 1.00 129.07 208 VAL E O 1
ATOM 11137 N N . ARG D 3 68 ? 148.451 179.168 179.096 1.00 130.52 209 ARG E N 1
ATOM 11138 C CA . ARG D 3 68 ? 148.120 180.473 178.534 1.00 130.52 209 ARG E CA 1
ATOM 11139 C C . ARG D 3 68 ? 148.609 181.530 179.518 1.00 130.52 209 ARG E C 1
ATOM 11140 O O . ARG D 3 68 ? 147.959 181.788 180.537 1.00 130.52 209 ARG E O 1
ATOM 11148 N N . TYR D 3 69 ? 149.762 182.131 179.212 1.00 133.20 210 TYR E N 1
ATOM 11149 C CA . TYR D 3 69 ? 150.334 183.166 180.066 1.00 133.20 210 TYR E CA 1
ATOM 11150 C C . TYR D 3 69 ? 149.570 184.481 179.982 1.00 133.20 210 TYR E C 1
ATOM 11151 O O . TYR D 3 69 ? 149.769 185.351 180.836 1.00 133.20 210 TYR E O 1
ATOM 11160 N N . ALA D 3 70 ? 148.715 184.651 178.969 1.00 129.32 211 ALA E N 1
ATOM 11161 C CA . ALA D 3 70 ? 147.982 185.903 178.814 1.00 129.32 211 ALA E CA 1
ATOM 11162 C C . ALA D 3 70 ? 146.881 186.035 179.860 1.00 129.32 211 ALA E C 1
ATOM 11163 O O . ALA D 3 70 ? 146.559 187.148 180.292 1.00 129.32 211 ALA E O 1
ATOM 11165 N N . THR D 3 71 ? 146.290 184.918 180.277 1.00 129.36 212 THR E N 1
ATOM 11166 C CA . THR D 3 71 ? 145.309 184.920 181.352 1.00 129.36 212 THR E CA 1
ATOM 11167 C C . THR D 3 71 ? 145.666 183.965 182.482 1.00 129.36 212 THR E C 1
ATOM 11168 O O . THR D 3 71 ? 144.832 183.753 183.371 1.00 129.36 212 THR E O 1
ATOM 11172 N N . TRP D 3 72 ? 146.887 183.418 182.473 1.00 126.60 213 TRP E N 1
ATOM 11173 C CA . TRP D 3 72 ? 147.434 182.515 183.494 1.00 126.60 213 TRP E CA 1
ATOM 11174 C C . TRP D 3 72 ? 146.535 181.299 183.706 1.00 126.60 213 TRP E C 1
ATOM 11175 O O . TRP D 3 72 ? 146.041 181.040 184.802 1.00 126.60 213 TRP E O 1
ATOM 11186 N N . SER D 3 73 ? 146.327 180.547 182.630 1.00 122.22 214 SER E N 1
ATOM 11187 C CA . SER D 3 73 ? 145.348 179.471 182.653 1.00 122.22 214 SER E CA 1
ATOM 11188 C C . SER D 3 73 ? 145.928 178.204 182.053 1.00 122.22 214 SER E C 1
ATOM 11189 O O . SER D 3 73 ? 146.469 178.231 180.946 1.00 122.22 214 SER E O 1
ATOM 11192 N N . ILE D 3 74 ? 145.811 177.107 182.774 1.00 114.81 215 ILE E N 1
ATOM 11193 C CA . ILE D 3 74 ? 146.140 175.797 182.233 1.00 114.81 215 ILE E CA 1
ATOM 11194 C C . ILE D 3 74 ? 144.875 175.208 181.623 1.00 114.81 215 ILE E C 1
ATOM 11195 O O . ILE D 3 74 ? 143.773 175.334 182.178 1.00 114.81 215 ILE E O 1
ATOM 11200 N N . ILE D 3 75 ? 145.020 174.627 180.434 1.00 114.43 216 ILE E N 1
ATOM 11201 C CA . ILE D 3 75 ? 143.914 174.048 179.684 1.00 114.43 216 ILE E CA 1
ATOM 11202 C C . ILE D 3 75 ? 144.284 172.606 179.387 1.00 114.43 216 ILE E C 1
ATOM 11203 O O . ILE D 3 75 ? 145.274 172.345 178.693 1.00 114.43 216 ILE E O 1
ATOM 11208 N N . MET D 3 76 ? 143.495 171.672 179.905 1.00 102.45 217 MET E N 1
ATOM 11209 C CA . MET D 3 76 ? 143.670 170.251 179.639 1.00 102.45 217 MET E CA 1
ATOM 11210 C C . MET D 3 76 ? 142.417 169.756 178.934 1.00 102.45 217 MET E C 1
ATOM 11211 O O . MET D 3 76 ? 141.364 169.610 179.563 1.00 102.45 217 MET E O 1
ATOM 11216 N N . ASP D 3 77 ? 142.524 169.515 177.635 1.00 95.30 218 ASP E N 1
ATOM 11217 C CA . ASP D 3 77 ? 141.400 169.046 176.843 1.00 95.30 218 ASP E CA 1
ATOM 11218 C C . ASP D 3 77 ? 141.436 167.529 176.704 1.00 95.30 218 ASP E C 1
ATOM 11219 O O . ASP D 3 77 ? 142.499 166.906 176.770 1.00 95.30 218 ASP E O 1
ATOM 11224 N N . SER D 3 78 ? 140.246 166.952 176.506 1.00 89.11 219 SER E N 1
ATOM 11225 C CA . SER D 3 78 ? 139.991 165.508 176.527 1.00 89.11 219 SER E CA 1
ATOM 11226 C C . SER D 3 78 ? 140.504 164.885 177.829 1.00 89.11 219 SER E C 1
ATOM 11227 O O . SER D 3 78 ? 141.447 164.096 177.852 1.00 89.11 219 SER E O 1
ATOM 11230 N N . VAL D 3 79 ? 139.857 165.294 178.921 1.00 89.55 220 VAL E N 1
ATOM 11231 C CA . VAL D 3 79 ? 140.325 164.951 180.259 1.00 89.55 220 VAL E CA 1
ATOM 11232 C C . VAL D 3 79 ? 140.048 163.471 180.519 1.00 89.55 220 VAL E C 1
ATOM 11233 O O . VAL D 3 79 ? 139.081 162.899 180.003 1.00 89.55 220 VAL E O 1
ATOM 11237 N N . VAL D 3 80 ? 140.948 162.826 181.256 1.00 88.64 221 VAL E N 1
ATOM 11238 C CA . VAL D 3 80 ? 140.948 161.376 181.443 1.00 88.64 221 VAL E CA 1
ATOM 11239 C C . VAL D 3 80 ? 140.634 161.076 182.905 1.00 88.64 221 VAL E C 1
ATOM 11240 O O . VAL D 3 80 ? 140.715 161.989 183.740 1.00 88.64 221 VAL E O 1
ATOM 11244 N N . PRO D 3 81 ? 140.250 159.843 183.269 1.00 90.09 222 PRO E N 1
ATOM 11245 C CA . PRO D 3 81 ? 140.047 159.536 184.695 1.00 90.09 222 PRO E CA 1
ATOM 11246 C C . PRO D 3 81 ? 141.309 159.594 185.540 1.00 90.09 222 PRO E C 1
ATOM 11247 O O . PRO D 3 81 ? 141.201 159.779 186.758 1.00 90.09 222 PRO E O 1
ATOM 11251 N N . SER D 3 82 ? 142.446 159.695 184.911 1.00 90.11 223 SER E N 1
ATOM 11252 C CA . SER D 3 82 ? 143.716 159.618 185.644 1.00 90.11 223 SER E CA 1
ATOM 11253 C C . SER D 3 82 ? 144.159 161.011 185.915 1.00 90.11 223 SER E C 1
ATOM 11254 O O . SER D 3 82 ? 145.203 161.155 186.368 1.00 90.11 223 SER E O 1
ATOM 11257 N N . ASP D 3 83 ? 143.398 161.972 185.480 1.00 96.98 224 ASP E N 1
ATOM 11258 C CA . ASP D 3 83 ? 143.729 163.373 185.663 1.00 96.98 224 ASP E CA 1
ATOM 11259 C C . ASP D 3 83 ? 143.210 163.924 186.979 1.00 96.98 224 ASP E C 1
ATOM 11260 O O . ASP D 3 83 ? 143.232 165.141 187.173 1.00 96.98 224 ASP E O 1
ATOM 11265 N N . LYS D 3 84 ? 142.729 163.067 187.874 1.00 101.06 225 LYS E N 1
ATOM 11266 C CA . LYS D 3 84 ? 142.329 163.521 189.195 1.00 101.06 225 LYS E CA 1
ATOM 11267 C C . LYS D 3 84 ? 143.554 163.929 190.004 1.00 101.06 225 LYS E C 1
ATOM 11268 O O . LYS D 3 84 ? 144.657 163.410 189.810 1.00 101.06 225 LYS E O 1
ATOM 11274 N N . GLY D 3 85 ? 143.362 164.892 190.893 1.00 107.47 226 GLY E N 1
ATOM 11275 C CA . GLY D 3 85 ? 144.452 165.296 191.758 1.00 107.47 226 GLY E CA 1
ATOM 11276 C C . GLY D 3 85 ? 144.283 166.731 192.220 1.00 107.47 226 GLY E C 1
ATOM 11277 O O . GLY D 3 85 ? 143.195 167.298 192.153 1.00 107.47 226 GLY E O 1
ATOM 11278 N N . ASN D 3 86 ? 145.392 167.285 192.699 1.00 110.65 227 ASN E N 1
ATOM 11279 C CA . ASN D 3 86 ? 145.467 168.648 193.211 1.00 110.65 227 ASN E CA 1
ATOM 11280 C C . ASN D 3 86 ? 146.346 169.443 192.252 1.00 110.65 227 ASN E C 1
ATOM 11281 O O . ASN D 3 86 ? 147.574 169.409 192.359 1.00 110.65 227 ASN E O 1
ATOM 11286 N N . TYR D 3 87 ? 145.733 170.148 191.307 1.00 110.26 228 TYR E N 1
ATOM 11287 C CA . TYR D 3 87 ? 146.490 171.012 190.413 1.00 110.26 228 TYR E CA 1
ATOM 11288 C C . TYR D 3 87 ? 146.763 172.328 191.120 1.00 110.26 228 TYR E C 1
ATOM 11289 O O . TYR D 3 87 ? 145.832 173.036 191.515 1.00 110.26 228 TYR E O 1
ATOM 11298 N N . THR D 3 88 ? 148.038 172.645 191.293 1.00 115.94 229 THR E N 1
ATOM 11299 C CA . THR D 3 88 ? 148.468 173.730 192.159 1.00 115.94 229 THR E CA 1
ATOM 11300 C C . THR D 3 88 ? 149.062 174.852 191.318 1.00 115.94 229 THR E C 1
ATOM 11301 O O . THR D 3 88 ? 149.961 174.617 190.508 1.00 115.94 229 THR E O 1
ATOM 11305 N N . CYS D 3 89 ? 148.557 176.063 191.506 1.00 120.86 230 CYS E N 1
ATOM 11306 C CA . CYS D 3 89 ? 149.106 177.246 190.860 1.00 120.86 230 CYS E CA 1
ATOM 11307 C C . CYS D 3 89 ? 149.910 178.023 191.889 1.00 120.86 230 CYS E C 1
ATOM 11308 O O . CYS D 3 89 ? 149.360 178.464 192.905 1.00 120.86 230 CYS E O 1
ATOM 11311 N N . ILE D 3 90 ? 151.205 178.181 191.638 1.00 123.15 231 ILE E N 1
ATOM 11312 C CA . ILE D 3 90 ? 152.061 178.993 192.492 1.00 123.15 231 ILE E CA 1
ATOM 11313 C C . ILE D 3 90 ? 152.537 180.175 191.659 1.00 123.15 231 ILE E C 1
ATOM 11314 O O . ILE D 3 90 ? 153.093 179.991 190.567 1.00 123.15 231 ILE E O 1
ATOM 11319 N N . VAL D 3 91 ? 152.305 181.385 192.162 1.00 125.54 232 VAL E N 1
ATOM 11320 C CA . VAL D 3 91 ? 152.778 182.605 191.520 1.00 125.54 232 VAL E CA 1
ATOM 11321 C C . VAL D 3 91 ? 153.733 183.317 192.478 1.00 125.54 232 VAL E C 1
ATOM 11322 O O . VAL D 3 91 ? 153.345 183.742 193.574 1.00 125.54 232 VAL E O 1
ATOM 11326 N N . GLU D 3 92 ? 154.997 183.412 192.084 1.00 126.30 233 GLU E N 1
ATOM 11327 C CA . GLU D 3 92 ? 156.002 184.056 192.913 1.00 126.30 233 GLU E CA 1
ATOM 11328 C C . GLU D 3 92 ? 156.353 185.418 192.341 1.00 126.30 233 GLU E C 1
ATOM 11329 O O . GLU D 3 92 ? 156.026 185.737 191.195 1.00 126.30 233 GLU E O 1
ATOM 11335 N N . ASN D 3 93 ? 157.028 186.210 193.164 1.00 128.93 234 ASN E N 1
ATOM 11336 C CA . ASN D 3 93 ? 157.896 187.286 192.708 1.00 128.93 234 ASN E CA 1
ATOM 11337 C C . ASN D 3 93 ? 158.982 187.423 193.773 1.00 128.93 234 ASN E C 1
ATOM 11338 O O . ASN D 3 93 ? 159.181 186.508 194.578 1.00 128.93 234 ASN E O 1
ATOM 11343 N N . GLU D 3 94 ? 159.700 188.552 193.786 1.00 129.21 235 GLU E N 1
ATOM 11344 C CA . GLU D 3 94 ? 160.784 188.678 194.758 1.00 129.21 235 GLU E CA 1
ATOM 11345 C C . GLU D 3 94 ? 160.261 188.925 196.170 1.00 129.21 235 GLU E C 1
ATOM 11346 O O . GLU D 3 94 ? 160.966 188.640 197.144 1.00 129.21 235 GLU E O 1
ATOM 11352 N N . TYR D 3 95 ? 159.042 189.441 196.309 1.00 129.11 236 TYR E N 1
ATOM 11353 C CA . TYR D 3 95 ? 158.430 189.645 197.620 1.00 129.11 236 TYR E CA 1
ATOM 11354 C C . TYR D 3 95 ? 157.390 188.548 197.839 1.00 129.11 236 TYR E C 1
ATOM 11355 O O . TYR D 3 95 ? 156.196 188.733 197.599 1.00 129.11 236 TYR E O 1
ATOM 11364 N N . GLY D 3 96 ? 157.859 187.395 198.311 1.00 127.41 237 GLY E N 1
ATOM 11365 C CA . GLY D 3 96 ? 156.976 186.305 198.669 1.00 127.41 237 GLY E CA 1
ATOM 11366 C C . GLY D 3 96 ? 156.371 185.592 197.471 1.00 127.41 237 GLY E C 1
ATOM 11367 O O . GLY D 3 96 ? 156.739 185.801 196.313 1.00 127.41 237 GLY E O 1
ATOM 11368 N N . SER D 3 97 ? 155.409 184.726 197.786 1.00 127.54 238 SER E N 1
ATOM 11369 C CA . SER D 3 97 ? 154.728 183.912 196.794 1.00 127.54 238 SER E CA 1
ATOM 11370 C C . SER D 3 97 ? 153.294 183.666 197.235 1.00 127.54 238 SER E C 1
ATOM 11371 O O . SER D 3 97 ? 152.961 183.750 198.419 1.00 127.54 238 SER E O 1
ATOM 11374 N N . ILE D 3 98 ? 152.446 183.353 196.259 1.00 127.11 239 ILE E N 1
ATOM 11375 C CA . ILE D 3 98 ? 151.028 183.102 196.469 1.00 127.11 239 ILE E CA 1
ATOM 11376 C C . ILE D 3 98 ? 150.716 181.711 195.933 1.00 127.11 239 ILE E C 1
ATOM 11377 O O . ILE D 3 98 ? 151.205 181.324 194.865 1.00 127.11 239 ILE E O 1
ATOM 11382 N N . ASN D 3 99 ? 149.911 180.960 196.676 1.00 127.29 240 ASN E N 1
ATOM 11383 C CA . ASN D 3 99 ? 149.559 179.595 196.329 1.00 127.29 240 ASN E CA 1
ATOM 11384 C C . ASN D 3 99 ? 148.060 179.477 196.094 1.00 127.29 240 ASN E C 1
ATOM 11385 O O . ASN D 3 99 ? 147.265 180.260 196.620 1.00 127.29 240 ASN E O 1
ATOM 11390 N N . HIS D 3 100 ? 147.683 178.478 195.296 1.00 124.85 241 HIS E N 1
ATOM 11391 C CA . HIS D 3 100 ? 146.277 178.139 195.113 1.00 124.85 241 HIS E CA 1
ATOM 11392 C C . HIS D 3 100 ? 146.173 176.687 194.673 1.00 124.85 241 HIS E C 1
ATOM 11393 O O . HIS D 3 100 ? 147.027 176.191 193.937 1.00 124.85 241 HIS E O 1
ATOM 11400 N N . THR D 3 101 ? 145.114 176.015 195.120 1.00 122.49 242 THR E N 1
ATOM 11401 C CA . THR D 3 101 ? 144.877 174.621 194.778 1.00 122.49 242 THR E CA 1
ATOM 11402 C C . THR D 3 101 ? 143.600 174.481 193.961 1.00 122.49 242 THR E C 1
ATOM 11403 O O . THR D 3 101 ? 142.710 175.333 194.003 1.00 122.49 242 THR E O 1
ATOM 11407 N N . TYR D 3 102 ? 143.523 173.379 193.219 1.00 118.00 243 TYR E N 1
ATOM 11408 C CA . TYR D 3 102 ? 142.337 173.050 192.435 1.00 118.00 243 TYR E CA 1
ATOM 11409 C C . TYR D 3 102 ? 142.176 171.538 192.454 1.00 118.00 243 TYR E C 1
ATOM 11410 O O . TYR D 3 102 ? 143.003 170.825 191.883 1.00 118.00 243 TYR E O 1
ATOM 11419 N N . GLN D 3 103 ? 141.122 171.050 193.098 1.00 114.31 244 GLN E N 1
ATOM 11420 C CA . GLN D 3 103 ? 140.869 169.615 193.179 1.00 114.31 244 GLN E CA 1
ATOM 11421 C C . GLN D 3 103 ? 140.101 169.165 191.943 1.00 114.31 244 GLN E C 1
ATOM 11422 O O . GLN D 3 103 ? 138.908 169.452 191.809 1.00 114.31 244 GLN E O 1
ATOM 11428 N N . LEU D 3 104 ? 140.767 168.446 191.045 1.00 107.45 245 LEU E N 1
ATOM 11429 C CA . LEU D 3 104 ? 140.118 167.890 189.866 1.00 107.45 245 LEU E CA 1
ATOM 11430 C C . LEU D 3 104 ? 139.720 166.450 190.156 1.00 107.45 245 LEU E C 1
ATOM 11431 O O . LEU D 3 104 ? 140.582 165.599 190.397 1.00 107.45 245 LEU E O 1
ATOM 11436 N N . ASP D 3 105 ? 138.417 166.184 190.135 1.00 105.91 246 ASP E N 1
ATOM 11437 C CA . ASP D 3 105 ? 137.869 164.847 190.325 1.00 105.91 246 ASP E CA 1
ATOM 11438 C C . ASP D 3 105 ? 137.081 164.490 189.073 1.00 105.91 246 ASP E C 1
ATOM 11439 O O . ASP D 3 105 ? 135.938 164.926 188.908 1.00 105.91 246 ASP E O 1
ATOM 11444 N N . VAL D 3 106 ? 137.693 163.705 188.193 1.00 98.70 247 VAL E N 1
ATOM 11445 C CA . VAL D 3 106 ? 137.107 163.376 186.900 1.00 98.70 247 VAL E CA 1
ATOM 11446 C C . VAL D 3 106 ? 136.149 162.209 187.092 1.00 98.70 247 VAL E C 1
ATOM 11447 O O . VAL D 3 106 ? 136.569 161.102 187.438 1.00 98.70 247 VAL E O 1
ATOM 11451 N N . VAL D 3 107 ? 134.863 162.452 186.869 1.00 98.49 248 VAL E N 1
ATOM 11452 C CA . VAL D 3 107 ? 133.872 161.386 186.852 1.00 98.49 248 VAL E CA 1
ATOM 11453 C C . VAL D 3 107 ? 133.803 160.815 185.441 1.00 98.49 248 VAL E C 1
ATOM 11454 O O . VAL D 3 107 ? 133.848 161.553 184.450 1.00 98.49 248 VAL E O 1
ATOM 11458 N N . GLU D 3 108 ? 133.753 159.495 185.347 1.00 99.67 249 GLU E N 1
ATOM 11459 C CA . GLU D 3 108 ? 133.996 158.802 184.094 1.00 99.67 249 GLU E CA 1
ATOM 11460 C C . GLU D 3 108 ? 132.700 158.309 183.472 1.00 99.67 249 GLU E C 1
ATOM 11461 O O . GLU D 3 108 ? 131.688 158.124 184.152 1.00 99.67 249 GLU E O 1
ATOM 11467 N N . ARG D 3 109 ? 132.746 158.099 182.161 1.00 91.95 250 ARG E N 1
ATOM 11468 C CA . ARG D 3 109 ? 131.598 157.620 181.412 1.00 91.95 250 ARG E CA 1
ATOM 11469 C C . ARG D 3 109 ? 132.093 156.754 180.265 1.00 91.95 250 ARG E C 1
ATOM 11470 O O . ARG D 3 109 ? 133.201 156.941 179.758 1.00 91.95 250 ARG E O 1
ATOM 11478 N N . SER D 3 110 ? 131.261 155.808 179.871 1.00 88.45 251 SER E N 1
ATOM 11479 C CA . SER D 3 110 ? 131.628 154.836 178.851 1.00 88.45 251 SER E CA 1
ATOM 11480 C C . SER D 3 110 ? 131.611 155.486 177.472 1.00 88.45 251 SER E C 1
ATOM 11481 O O . SER D 3 110 ? 130.650 156.176 177.135 1.00 88.45 251 SER E O 1
ATOM 11484 N N . PRO D 3 111 ? 132.633 155.276 176.647 1.00 80.36 252 PRO E N 1
ATOM 11485 C CA . PRO D 3 111 ? 132.629 155.777 175.267 1.00 80.36 252 PRO E CA 1
ATOM 11486 C C . PRO D 3 111 ? 131.937 154.851 174.266 1.00 80.36 252 PRO E C 1
ATOM 11487 O O . PRO D 3 111 ? 132.441 154.608 173.169 1.00 80.36 252 PRO E O 1
ATOM 11491 N N . HIS D 3 112 ? 130.761 154.350 174.641 1.00 84.36 253 HIS E N 1
ATOM 11492 C CA . HIS D 3 112 ? 129.999 153.436 173.799 1.00 84.36 253 HIS E CA 1
ATOM 11493 C C . HIS D 3 112 ? 128.549 153.413 174.264 1.00 84.36 253 HIS E C 1
ATOM 11494 O O . HIS D 3 112 ? 128.192 153.987 175.295 1.00 84.36 253 HIS E O 1
ATOM 11501 N N . ARG D 3 113 ? 127.719 152.713 173.488 1.00 88.07 254 ARG E N 1
ATOM 11502 C CA . ARG D 3 113 ? 126.375 152.338 173.895 1.00 88.07 254 ARG E CA 1
ATOM 11503 C C . ARG D 3 113 ? 126.457 151.300 175.013 1.00 88.07 254 ARG E C 1
ATOM 11504 O O . ARG D 3 113 ? 127.531 150.762 175.290 1.00 88.07 254 ARG E O 1
ATOM 11512 N N . PRO D 3 114 ? 125.346 150.989 175.683 1.00 96.36 255 PRO E N 1
ATOM 11513 C CA . PRO D 3 114 ? 125.352 149.819 176.569 1.00 96.36 255 PRO E CA 1
ATOM 11514 C C . PRO D 3 114 ? 125.548 148.535 175.783 1.00 96.36 255 PRO E C 1
ATOM 11515 O O . PRO D 3 114 ? 124.783 148.220 174.872 1.00 96.36 255 PRO E O 1
ATOM 11519 N N . ILE D 3 115 ? 126.605 147.808 176.126 1.00 93.51 256 ILE E N 1
ATOM 11520 C CA . ILE D 3 115 ? 126.873 146.524 175.492 1.00 93.51 256 ILE E CA 1
ATOM 11521 C C . ILE D 3 115 ? 125.976 145.485 176.141 1.00 93.51 256 ILE E C 1
ATOM 11522 O O . ILE D 3 115 ? 126.072 145.229 177.345 1.00 93.51 256 ILE E O 1
ATOM 11527 N N . LEU D 3 116 ? 125.091 144.902 175.351 1.00 100.45 257 LEU E N 1
ATOM 11528 C CA . LEU D 3 116 ? 124.263 143.799 175.801 1.00 100.45 257 LEU E CA 1
ATOM 11529 C C . LEU D 3 116 ? 124.933 142.503 175.378 1.00 100.45 257 LEU E C 1
ATOM 11530 O O . LEU D 3 116 ? 125.323 142.355 174.215 1.00 100.45 257 LEU E O 1
ATOM 11535 N N . GLN D 3 117 ? 125.101 141.588 176.327 1.00 93.08 258 GLN E N 1
ATOM 11536 C CA . GLN D 3 117 ? 125.689 140.294 176.019 1.00 93.08 258 GLN E CA 1
ATOM 11537 C C . GLN D 3 117 ? 124.725 139.488 175.161 1.00 93.08 258 GLN E C 1
ATOM 11538 O O . GLN D 3 117 ? 123.548 139.347 175.506 1.00 93.08 258 GLN E O 1
ATOM 11544 N N . ALA D 3 118 ? 125.216 138.990 174.028 1.00 89.46 259 ALA E N 1
ATOM 11545 C CA . ALA D 3 118 ? 124.357 138.293 173.083 1.00 89.46 259 ALA E CA 1
ATOM 11546 C C . ALA D 3 118 ? 123.902 136.956 173.651 1.00 89.46 259 ALA E C 1
ATOM 11547 O O . ALA D 3 118 ? 124.634 136.279 174.375 1.00 89.46 259 ALA E O 1
ATOM 11549 N N . GLY D 3 119 ? 122.668 136.586 173.324 1.00 98.45 260 GLY E N 1
ATOM 11550 C CA . GLY D 3 119 ? 122.015 135.472 173.967 1.00 98.45 260 GLY E CA 1
ATOM 11551 C C . GLY D 3 119 ? 121.267 135.834 175.229 1.00 98.45 260 GLY E C 1
ATOM 11552 O O . GLY D 3 119 ? 120.549 134.985 175.769 1.00 98.45 260 GLY E O 1
ATOM 11553 N N . LEU D 3 120 ? 121.421 137.058 175.723 1.00 105.15 261 LEU E N 1
ATOM 11554 C CA . LEU D 3 120 ? 120.626 137.557 176.837 1.00 105.15 261 LEU E CA 1
ATOM 11555 C C . LEU D 3 120 ? 119.775 138.717 176.346 1.00 105.15 261 LEU E C 1
ATOM 11556 O O . LEU D 3 120 ? 120.316 139.804 176.088 1.00 105.15 261 LEU E O 1
ATOM 11561 N N . PRO D 3 121 ? 118.453 138.549 176.188 1.00 109.52 262 PRO E N 1
ATOM 11562 C CA . PRO D 3 121 ? 117.708 137.309 176.428 1.00 109.52 262 PRO E CA 1
ATOM 11563 C C . PRO D 3 121 ? 117.717 136.372 175.222 1.00 109.52 262 PRO E C 1
ATOM 11564 O O . PRO D 3 121 ? 118.170 136.766 174.147 1.00 109.52 262 PRO E O 1
ATOM 11568 N N . ALA D 3 122 ? 117.227 135.150 175.407 1.00 111.18 263 ALA E N 1
ATOM 11569 C CA . ALA D 3 122 ? 117.248 134.123 174.378 1.00 111.18 263 ALA E CA 1
ATOM 11570 C C . ALA D 3 122 ? 115.831 133.666 174.060 1.00 111.18 263 ALA E C 1
ATOM 11571 O O . ALA D 3 122 ? 114.880 133.941 174.796 1.00 111.18 263 ALA E O 1
ATOM 11573 N N . ASN D 3 123 ? 115.706 132.954 172.941 1.00 115.03 264 ASN E N 1
ATOM 11574 C CA . ASN D 3 123 ? 114.419 132.419 172.524 1.00 115.03 264 ASN E CA 1
ATOM 11575 C C . ASN D 3 123 ? 114.008 131.271 173.435 1.00 115.03 264 ASN E C 1
ATOM 11576 O O . ASN D 3 123 ? 114.764 130.316 173.630 1.00 115.03 264 ASN E O 1
ATOM 11581 N N . LYS D 3 124 ? 112.807 131.365 173.992 1.00 116.37 265 LYS E N 1
ATOM 11582 C CA . LYS D 3 124 ? 112.320 130.401 174.964 1.00 116.37 265 LYS E CA 1
ATOM 11583 C C . LYS D 3 124 ? 111.250 129.511 174.348 1.00 116.37 265 LYS E C 1
ATOM 11584 O O . LYS D 3 124 ? 110.678 129.806 173.295 1.00 116.37 265 LYS E O 1
ATOM 11590 N N . THR D 3 125 ? 111.000 128.395 175.027 1.00 116.82 266 THR E N 1
ATOM 11591 C CA . THR D 3 125 ? 109.846 127.535 174.775 1.00 116.82 266 THR E CA 1
ATOM 11592 C C . THR D 3 125 ? 109.156 127.389 176.126 1.00 116.82 266 THR E C 1
ATOM 11593 O O . THR D 3 125 ? 109.442 126.453 176.878 1.00 116.82 266 THR E O 1
ATOM 11597 N N . VAL D 3 126 ? 108.264 128.324 176.438 1.00 117.89 267 VAL E N 1
ATOM 11598 C CA . VAL D 3 126 ? 107.694 128.436 177.775 1.00 117.89 267 VAL E CA 1
ATOM 11599 C C . VAL D 3 126 ? 106.636 127.355 177.944 1.00 117.89 267 VAL E C 1
ATOM 11600 O O . VAL D 3 126 ? 105.638 127.327 177.214 1.00 117.89 267 VAL E O 1
ATOM 11604 N N . ALA D 3 127 ? 106.853 126.469 178.917 1.00 117.01 268 ALA E N 1
ATOM 11605 C CA . ALA D 3 127 ? 106.040 125.266 179.079 1.00 117.01 268 ALA E CA 1
ATOM 11606 C C . ALA D 3 127 ? 104.814 125.585 179.930 1.00 117.01 268 ALA E C 1
ATOM 11607 O O . ALA D 3 127 ? 104.696 125.167 181.086 1.00 117.01 268 ALA E O 1
ATOM 11609 N N . LEU D 3 128 ? 103.893 126.344 179.323 1.00 116.68 269 LEU E N 1
ATOM 11610 C CA . LEU D 3 128 ? 102.529 126.595 179.806 1.00 116.68 269 LEU E CA 1
ATOM 11611 C C . LEU D 3 128 ? 102.535 127.247 181.196 1.00 116.68 269 LEU E C 1
ATOM 11612 O O . LEU D 3 128 ? 102.122 126.671 182.204 1.00 116.68 269 LEU E O 1
ATOM 11617 N N . GLY D 3 129 ? 103.062 128.465 181.229 1.00 120.31 270 GLY E N 1
ATOM 11618 C CA . GLY D 3 129 ? 103.034 129.229 182.459 1.00 120.31 270 GLY E CA 1
ATOM 11619 C C . GLY D 3 129 ? 104.071 128.801 183.475 1.00 120.31 270 GLY E C 1
ATOM 11620 O O . GLY D 3 129 ? 103.725 128.346 184.569 1.00 120.31 270 GLY E O 1
ATOM 11621 N N . SER D 3 130 ? 105.345 128.936 183.124 1.00 121.83 271 SER E N 1
ATOM 11622 C CA . SER D 3 130 ? 106.421 128.586 184.033 1.00 121.83 271 SER E CA 1
ATOM 11623 C C . SER D 3 130 ? 106.802 129.802 184.873 1.00 121.83 271 SER E C 1
ATOM 11624 O O . SER D 3 130 ? 106.103 130.818 184.899 1.00 121.83 271 SER E O 1
ATOM 11627 N N . ASN D 3 131 ? 107.919 129.690 185.586 1.00 122.19 272 ASN E N 1
ATOM 11628 C CA . ASN D 3 131 ? 108.503 130.822 186.300 1.00 122.19 272 ASN E CA 1
ATOM 11629 C C . ASN D 3 131 ? 109.592 131.446 185.427 1.00 122.19 272 ASN E C 1
ATOM 11630 O O . ASN D 3 131 ? 110.775 131.465 185.766 1.00 122.19 272 ASN E O 1
ATOM 11635 N N . VAL D 3 132 ? 109.155 131.968 184.272 1.00 122.70 273 VAL E N 1
ATOM 11636 C CA . VAL D 3 132 ? 110.072 132.356 183.204 1.00 122.70 273 VAL E CA 1
ATOM 11637 C C . VAL D 3 132 ? 110.809 133.635 183.595 1.00 122.70 273 VAL E C 1
ATOM 11638 O O . VAL D 3 132 ? 110.279 134.508 184.292 1.00 122.70 273 VAL E O 1
ATOM 11642 N N . GLU D 3 133 ? 112.078 133.712 183.202 1.00 122.14 274 GLU E N 1
ATOM 11643 C CA . GLU D 3 133 ? 112.955 134.802 183.592 1.00 122.14 274 GLU E CA 1
ATOM 11644 C C . GLU D 3 133 ? 113.814 135.190 182.397 1.00 122.14 274 GLU E C 1
ATOM 11645 O O . GLU D 3 133 ? 114.322 134.327 181.676 1.00 122.14 274 GLU E O 1
ATOM 11651 N N . PHE D 3 134 ? 113.977 136.497 182.193 1.00 121.07 275 PHE E N 1
ATOM 11652 C CA . PHE D 3 134 ? 114.593 137.046 180.983 1.00 121.07 275 PHE E CA 1
ATOM 11653 C C . PHE D 3 134 ? 115.799 137.895 181.374 1.00 121.07 275 PHE E C 1
ATOM 11654 O O . PHE D 3 134 ? 115.646 139.055 181.764 1.00 121.07 275 PHE E O 1
ATOM 11662 N N . MET D 3 135 ? 116.996 137.328 181.240 1.00 116.51 276 MET E N 1
ATOM 11663 C CA . MET D 3 135 ? 118.225 138.002 181.630 1.00 116.51 276 MET E CA 1
ATOM 11664 C C . MET D 3 135 ? 118.678 138.990 180.556 1.00 116.51 276 MET E C 1
ATOM 11665 O O . MET D 3 135 ? 118.391 138.833 179.366 1.00 116.51 276 MET E O 1
ATOM 11670 N N . CYS D 3 136 ? 119.402 140.026 180.996 1.00 113.76 277 CYS E N 1
ATOM 11671 C CA . CYS D 3 136 ? 120.014 140.981 180.069 1.00 113.76 277 CYS E CA 1
ATOM 11672 C C . CYS D 3 136 ? 121.232 141.614 180.744 1.00 113.76 277 CYS E C 1
ATOM 11673 O O . CYS D 3 136 ? 121.088 142.587 181.487 1.00 113.76 277 CYS E O 1
ATOM 11676 N N . LYS D 3 137 ? 122.419 141.093 180.438 1.00 106.78 278 LYS E N 1
ATOM 11677 C CA . LYS D 3 137 ? 123.653 141.642 180.984 1.00 106.78 278 LYS E CA 1
ATOM 11678 C C . LYS D 3 137 ? 124.016 142.929 180.253 1.00 106.78 278 LYS E C 1
ATOM 11679 O O . LYS D 3 137 ? 124.068 142.955 179.020 1.00 106.78 278 LYS E O 1
ATOM 11685 N N . VAL D 3 138 ? 124.259 143.997 181.012 1.00 103.43 279 VAL E N 1
ATOM 11686 C CA . VAL D 3 138 ? 124.481 145.333 180.467 1.00 103.43 279 VAL E CA 1
ATOM 11687 C C . VAL D 3 138 ? 125.836 145.834 180.952 1.00 103.43 279 VAL E C 1
ATOM 11688 O O . VAL D 3 138 ? 126.135 145.761 182.149 1.00 103.43 279 VAL E O 1
ATOM 11692 N N . TYR D 3 139 ? 126.649 146.350 180.025 1.00 96.27 280 TYR E N 1
ATOM 11693 C CA . TYR D 3 139 ? 127.960 146.913 180.337 1.00 96.27 280 TYR E CA 1
ATOM 11694 C C . TYR D 3 139 ? 127.932 148.415 180.073 1.00 96.27 280 TYR E C 1
ATOM 11695 O O . TYR D 3 139 ? 127.851 148.845 178.918 1.00 96.27 280 TYR E O 1
ATOM 11704 N N . SER D 3 140 ? 128.001 149.208 181.143 1.00 103.24 281 SER E N 1
ATOM 11705 C CA . SER D 3 140 ? 128.014 150.663 181.051 1.00 103.24 281 SER E CA 1
ATOM 11706 C C . SER D 3 140 ? 128.588 151.235 182.337 1.00 103.24 281 SER E C 1
ATOM 11707 O O . SER D 3 140 ? 128.265 150.760 183.428 1.00 103.24 281 SER E O 1
ATOM 11710 N N . ASP D 3 141 ? 129.431 152.258 182.202 1.00 106.75 282 ASP E N 1
ATOM 11711 C CA . ASP D 3 141 ? 129.991 152.910 183.382 1.00 106.75 282 ASP E CA 1
ATOM 11712 C C . ASP D 3 141 ? 129.005 153.913 183.995 1.00 106.75 282 ASP E C 1
ATOM 11713 O O . ASP D 3 141 ? 128.902 153.950 185.228 1.00 106.75 282 ASP E O 1
ATOM 11718 N N . PRO D 3 142 ? 128.255 154.731 183.236 1.00 110.17 283 PRO E N 1
ATOM 11719 C CA . PRO D 3 142 ? 127.051 155.319 183.839 1.00 110.17 283 PRO E CA 1
ATOM 11720 C C . PRO D 3 142 ? 125.891 154.340 183.752 1.00 110.17 283 PRO E C 1
ATOM 11721 O O . PRO D 3 142 ? 125.673 153.694 182.724 1.00 110.17 283 PRO E O 1
ATOM 11725 N N . GLN D 3 143 ? 125.151 154.221 184.844 1.00 115.95 284 GLN E N 1
ATOM 11726 C CA . GLN D 3 143 ? 124.141 153.172 184.922 1.00 115.95 284 GLN E CA 1
ATOM 11727 C C . GLN D 3 143 ? 122.926 153.543 184.082 1.00 115.95 284 GLN E C 1
ATOM 11728 O O . GLN D 3 143 ? 122.294 154.576 184.337 1.00 115.95 284 GLN E O 1
ATOM 11734 N N . PRO D 3 144 ? 122.573 152.742 183.083 1.00 114.98 285 PRO E N 1
ATOM 11735 C CA . PRO D 3 144 ? 121.707 153.219 182.003 1.00 114.98 285 PRO E CA 1
ATOM 11736 C C . PRO D 3 144 ? 120.224 153.114 182.336 1.00 114.98 285 PRO E C 1
ATOM 11737 O O . PRO D 3 144 ? 119.806 152.502 183.318 1.00 114.98 285 PRO E O 1
ATOM 11741 N N . HIS D 3 145 ? 119.431 153.739 181.471 1.00 117.91 286 HIS E N 1
ATOM 11742 C CA . HIS D 3 145 ? 117.979 153.647 181.508 1.00 117.91 286 HIS E CA 1
ATOM 11743 C C . HIS D 3 145 ? 117.564 152.350 180.827 1.00 117.91 286 HIS E C 1
ATOM 11744 O O . HIS D 3 145 ? 117.993 152.072 179.699 1.00 117.91 286 HIS E O 1
ATOM 11751 N N . ILE D 3 146 ? 116.740 151.558 181.512 1.00 121.82 287 ILE E N 1
ATOM 11752 C CA . ILE D 3 146 ? 116.362 150.221 181.066 1.00 121.82 287 ILE E CA 1
ATOM 11753 C C . ILE D 3 146 ? 114.853 150.186 180.853 1.00 121.82 287 ILE E C 1
ATOM 11754 O O . ILE D 3 146 ? 114.079 150.494 181.768 1.00 121.82 287 ILE E O 1
ATOM 11759 N N . GLN D 3 147 ? 114.445 149.814 179.643 1.00 123.16 288 GLN E N 1
ATOM 11760 C CA . GLN D 3 147 ? 113.054 149.675 179.241 1.00 123.16 288 GLN E CA 1
ATOM 11761 C C . GLN D 3 147 ? 112.964 148.403 178.406 1.00 123.16 288 GLN E C 1
ATOM 11762 O O . GLN D 3 147 ? 113.904 148.055 177.691 1.00 123.16 288 GLN E O 1
ATOM 11768 N N . TRP D 3 148 ? 111.837 147.693 178.486 1.00 124.45 289 TRP E N 1
ATOM 11769 C CA . TRP D 3 148 ? 111.765 146.352 177.908 1.00 124.45 289 TRP E CA 1
ATOM 11770 C C . TRP D 3 148 ? 110.996 146.258 176.598 1.00 124.45 289 TRP E C 1
ATOM 11771 O O . TRP D 3 148 ? 111.425 145.517 175.710 1.00 124.45 289 TRP E O 1
ATOM 11782 N N . LEU D 3 149 ? 109.872 146.973 176.465 1.00 125.85 290 LEU E N 1
ATOM 11783 C CA . LEU D 3 149 ? 109.030 147.019 175.260 1.00 125.85 290 LEU E CA 1
ATOM 11784 C C . LEU D 3 149 ? 108.527 145.626 174.862 1.00 125.85 290 LEU E C 1
ATOM 11785 O O . LEU D 3 149 ? 108.946 145.047 173.858 1.00 125.85 290 LEU E O 1
ATOM 11790 N N . LYS D 3 150 ? 107.653 145.084 175.708 1.00 127.99 291 LYS E N 1
ATOM 11791 C CA . LYS D 3 150 ? 106.878 143.901 175.348 1.00 127.99 291 LYS E CA 1
ATOM 11792 C C . LYS D 3 150 ? 106.004 144.197 174.133 1.00 127.99 291 LYS E C 1
ATOM 11793 O O . LYS D 3 150 ? 105.075 145.005 174.229 1.00 127.99 291 LYS E O 1
ATOM 11799 N N . HIS D 3 151 ? 106.294 143.564 172.992 1.00 127.55 292 HIS E N 1
ATOM 11800 C CA . HIS D 3 151 ? 105.579 143.849 171.747 1.00 127.55 292 HIS E CA 1
ATOM 11801 C C . HIS D 3 151 ? 104.141 143.358 171.851 1.00 127.55 292 HIS E C 1
ATOM 11802 O O . HIS D 3 151 ? 103.891 142.152 171.956 1.00 127.55 292 HIS E O 1
ATOM 11809 N N . ILE D 3 152 ? 103.198 144.292 171.823 1.00 129.45 293 ILE E N 1
ATOM 11810 C CA . ILE D 3 152 ? 101.787 143.978 171.919 1.00 129.45 293 ILE E CA 1
ATOM 11811 C C . ILE D 3 152 ? 101.182 144.032 170.523 1.00 129.45 293 ILE E C 1
ATOM 11812 O O . ILE D 3 152 ? 101.745 144.612 169.591 1.00 129.45 293 ILE E O 1
ATOM 11817 N N . GLU D 3 153 ? 100.009 143.422 170.375 1.00 130.78 294 GLU E N 1
ATOM 11818 C CA . GLU D 3 153 ? 99.388 143.238 169.061 1.00 130.78 294 GLU E CA 1
ATOM 11819 C C . GLU D 3 153 ? 98.566 144.452 168.631 1.00 130.78 294 GLU E C 1
ATOM 11820 O O . GLU D 3 153 ? 97.391 144.346 168.283 1.00 130.78 294 GLU E O 1
ATOM 11826 N N . VAL D 3 154 ? 99.194 145.622 168.645 1.00 129.55 295 VAL E N 1
ATOM 11827 C CA . VAL D 3 154 ? 98.621 146.843 168.097 1.00 129.55 295 VAL E CA 1
ATOM 11828 C C . VAL D 3 154 ? 99.402 147.167 166.831 1.00 129.55 295 VAL E C 1
ATOM 11829 O O . VAL D 3 154 ? 100.590 146.830 166.728 1.00 129.55 295 VAL E O 1
ATOM 11833 N N . ASN D 3 155 ? 98.684 147.707 165.823 1.00 129.30 296 ASN E N 1
ATOM 11834 C CA . ASN D 3 155 ? 99.147 148.180 164.510 1.00 129.30 296 ASN E CA 1
ATOM 11835 C C . ASN D 3 155 ? 99.468 147.008 163.570 1.00 129.30 296 ASN E C 1
ATOM 11836 O O . ASN D 3 155 ? 99.567 147.184 162.350 1.00 129.30 296 ASN E O 1
ATOM 11841 N N . GLY D 3 156 ? 99.492 145.792 164.096 1.00 126.63 297 GLY E N 1
ATOM 11842 C CA . GLY D 3 156 ? 99.801 144.614 163.290 1.00 126.63 297 GLY E CA 1
ATOM 11843 C C . GLY D 3 156 ? 101.268 144.385 163.030 1.00 126.63 297 GLY E C 1
ATOM 11844 O O . GLY D 3 156 ? 101.826 143.382 163.484 1.00 126.63 297 GLY E O 1
ATOM 11845 N N . SER D 3 157 ? 101.917 145.297 162.311 1.00 126.60 298 SER E N 1
ATOM 11846 C CA . SER D 3 157 ? 103.343 145.197 162.053 1.00 126.60 298 SER E CA 1
ATOM 11847 C C . SER D 3 157 ? 104.126 145.568 163.311 1.00 126.60 298 SER E C 1
ATOM 11848 O O . SER D 3 157 ? 103.584 146.116 164.275 1.00 126.60 298 SER E O 1
ATOM 11851 N N . LYS D 3 158 ? 105.426 145.269 163.301 1.00 126.83 299 LYS E N 1
ATOM 11852 C CA . LYS D 3 158 ? 106.269 145.591 164.448 1.00 126.83 299 LYS E CA 1
ATOM 11853 C C . LYS D 3 158 ? 106.555 147.085 164.507 1.00 126.83 299 LYS E C 1
ATOM 11854 O O . LYS D 3 158 ? 106.492 147.703 165.577 1.00 126.83 299 LYS E O 1
ATOM 11860 N N . ILE D 3 159 ? 106.875 147.684 163.364 1.00 128.40 300 ILE E N 1
ATOM 11861 C CA . ILE D 3 159 ? 107.011 149.130 163.248 1.00 128.40 300 ILE E CA 1
ATOM 11862 C C . ILE D 3 159 ? 106.146 149.611 162.086 1.00 128.40 300 ILE E C 1
ATOM 11863 O O . ILE D 3 159 ? 106.254 149.109 160.961 1.00 128.40 300 ILE E O 1
ATOM 11868 N N . GLY D 3 160 ? 105.235 150.533 162.381 1.00 128.12 301 GLY E N 1
ATOM 11869 C CA . GLY D 3 160 ? 104.382 151.124 161.380 1.00 128.12 301 GLY E CA 1
ATOM 11870 C C . GLY D 3 160 ? 104.660 152.604 161.228 1.00 128.12 301 GLY E C 1
ATOM 11871 O O . GLY D 3 160 ? 105.617 153.017 160.563 1.00 128.12 301 GLY E O 1
ATOM 11872 N N . PRO D 3 161 ? 103.814 153.438 161.836 1.00 129.44 302 PRO E N 1
ATOM 11873 C CA . PRO D 3 161 ? 104.120 154.873 161.894 1.00 129.44 302 PRO E CA 1
ATOM 11874 C C . PRO D 3 161 ? 105.217 155.197 162.897 1.00 129.44 302 PRO E C 1
ATOM 11875 O O . PRO D 3 161 ? 104.927 155.692 163.991 1.00 129.44 302 PRO E O 1
ATOM 11879 N N . ASP D 3 162 ? 106.469 154.913 162.518 1.00 130.39 303 ASP E N 1
ATOM 11880 C CA . ASP D 3 162 ? 107.685 155.365 163.205 1.00 130.39 303 ASP E CA 1
ATOM 11881 C C . ASP D 3 162 ? 107.769 154.851 164.649 1.00 130.39 303 ASP E C 1
ATOM 11882 O O . ASP D 3 162 ? 107.599 155.594 165.621 1.00 130.39 303 ASP E O 1
ATOM 11887 N N . ASN D 3 163 ? 108.000 153.534 164.743 1.00 130.77 304 ASN E N 1
ATOM 11888 C CA . ASN D 3 163 ? 108.602 152.891 165.914 1.00 130.77 304 ASN E CA 1
ATOM 11889 C C . ASN D 3 163 ? 107.763 152.968 167.190 1.00 130.77 304 ASN E C 1
ATOM 11890 O O . ASN D 3 163 ? 108.050 153.780 168.077 1.00 130.77 304 ASN E O 1
ATOM 11895 N N . LEU D 3 164 ? 106.697 152.158 167.228 1.00 132.06 305 LEU E N 1
ATOM 11896 C CA . LEU D 3 164 ? 105.660 152.166 168.257 1.00 132.06 305 LEU E CA 1
ATOM 11897 C C . LEU D 3 164 ? 106.235 1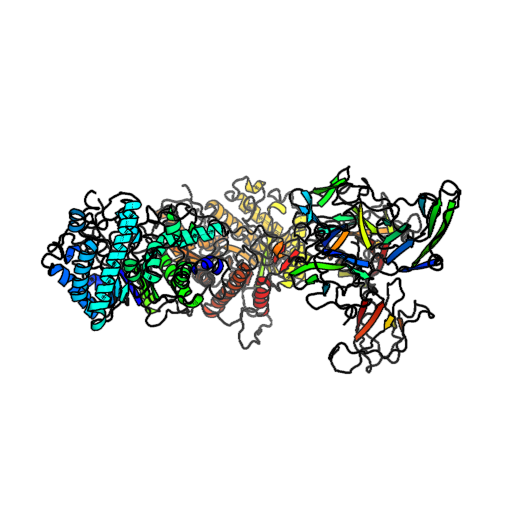52.037 169.672 1.00 132.06 305 LEU E C 1
ATOM 11898 O O . LEU D 3 164 ? 107.155 151.236 169.895 1.00 132.06 305 LEU E O 1
ATOM 11903 N N . PRO D 3 165 ? 105.725 152.813 170.647 1.00 131.68 306 PRO E N 1
ATOM 11904 C CA . PRO D 3 165 ? 106.175 152.679 172.044 1.00 131.68 306 PRO E CA 1
ATOM 11905 C C . PRO D 3 165 ? 105.464 151.570 172.811 1.00 131.68 306 PRO E C 1
ATOM 11906 O O . PRO D 3 165 ? 104.461 151.816 173.490 1.00 131.68 306 PRO E O 1
ATOM 11910 N N . TYR D 3 166 ? 105.979 150.344 172.722 1.00 129.26 307 TYR E N 1
ATOM 11911 C CA . TYR D 3 166 ? 105.287 149.158 173.209 1.00 129.26 307 TYR E CA 1
ATOM 11912 C C . TYR D 3 166 ? 105.538 148.856 174.687 1.00 129.26 307 TYR E C 1
ATOM 11913 O O . TYR D 3 166 ? 105.409 147.699 175.095 1.00 129.26 307 TYR E O 1
ATOM 11922 N N . VAL D 3 167 ? 105.887 149.848 175.499 1.00 129.84 308 VAL E N 1
ATOM 11923 C CA . VAL D 3 167 ? 106.191 149.593 176.905 1.00 129.84 308 VAL E CA 1
ATOM 11924 C C . VAL D 3 167 ? 104.904 149.670 177.728 1.00 129.84 308 VAL E C 1
ATOM 11925 O O . VAL D 3 167 ? 104.025 150.495 177.459 1.00 129.84 308 VAL E O 1
ATOM 11929 N N . GLN D 3 168 ? 104.750 148.740 178.681 1.00 130.69 309 GLN E N 1
ATOM 11930 C CA . GLN D 3 168 ? 103.720 148.837 179.711 1.00 130.69 309 GLN E CA 1
ATOM 11931 C C . GLN D 3 168 ? 104.242 148.342 181.060 1.00 130.69 309 GLN E C 1
ATOM 11932 O O . GLN D 3 168 ? 103.454 148.009 181.955 1.00 130.69 309 GLN E O 1
ATOM 11938 N N . ILE D 3 169 ? 105.559 148.338 181.243 1.00 128.95 310 ILE E N 1
ATOM 11939 C CA . ILE D 3 169 ? 106.207 147.642 182.350 1.00 128.95 310 ILE E CA 1
ATOM 11940 C C . ILE D 3 169 ? 106.571 148.660 183.423 1.00 128.95 310 ILE E C 1
ATOM 11941 O O . ILE D 3 169 ? 107.271 149.643 183.148 1.00 128.95 310 ILE E O 1
ATOM 11946 N N . LEU D 3 170 ? 106.097 148.422 184.649 1.00 129.13 311 LEU E N 1
ATOM 11947 C CA . LEU D 3 170 ? 106.404 149.285 185.783 1.00 129.13 311 LEU E CA 1
ATOM 11948 C C . LEU D 3 170 ? 107.840 149.129 186.273 1.00 129.13 311 LEU E C 1
ATOM 11949 O O . LEU D 3 170 ? 108.370 150.055 186.898 1.00 129.13 311 LEU E O 1
ATOM 11954 N N . LYS D 3 171 ? 108.481 147.995 185.998 1.00 127.41 312 LYS E N 1
ATOM 11955 C CA . LYS D 3 171 ? 109.887 147.793 186.345 1.00 127.41 312 LYS E CA 1
ATOM 11956 C C . LYS D 3 171 ? 110.746 148.646 185.421 1.00 127.41 312 LYS E C 1
ATOM 11957 O O . LYS D 3 171 ? 110.923 148.328 184.243 1.00 127.41 312 LYS E O 1
ATOM 11963 N N . THR D 3 172 ? 111.262 149.749 185.950 1.00 125.91 313 THR E N 1
ATOM 11964 C CA . THR D 3 172 ? 112.124 150.668 185.223 1.00 125.91 313 THR E CA 1
ATOM 11965 C C . THR D 3 172 ? 113.499 150.721 185.885 1.00 125.91 313 THR E C 1
ATOM 11966 O O . THR D 3 172 ? 113.791 149.992 186.838 1.00 125.91 313 THR E O 1
ATOM 11970 N N . ALA D 3 173 ? 114.349 151.602 185.366 1.00 123.01 314 ALA E N 1
ATOM 11971 C CA . ALA D 3 173 ? 115.677 151.795 185.926 1.00 123.01 314 ALA E CA 1
ATOM 11972 C C . ALA D 3 173 ? 115.615 152.712 187.140 1.00 123.01 314 ALA E C 1
ATOM 11973 O O . ALA D 3 173 ? 114.745 153.580 187.248 1.00 123.01 314 ALA E O 1
ATOM 11975 N N . GLY D 3 174 ? 116.551 152.510 188.063 1.00 120.92 315 GLY E N 1
ATOM 11976 C CA . GLY D 3 174 ? 116.569 153.288 189.285 1.00 120.92 315 GLY E CA 1
ATOM 11977 C C . GLY D 3 174 ? 117.939 153.392 189.922 1.00 120.92 315 GLY E C 1
ATOM 11978 O O . GLY D 3 174 ? 118.677 152.405 189.996 1.00 120.92 315 GLY E O 1
ATOM 11979 N N . VAL D 3 175 ? 118.288 154.592 190.386 1.00 117.96 316 VAL E N 1
ATOM 11980 C CA . VAL D 3 175 ? 119.576 154.795 191.038 1.00 117.96 316 VAL E CA 1
ATOM 11981 C C . VAL D 3 175 ? 119.559 154.242 192.461 1.00 117.96 316 VAL E C 1
ATOM 11982 O O . VAL D 3 175 ? 120.563 153.686 192.926 1.00 117.96 316 VAL E O 1
ATOM 11986 N N . ASN D 3 176 ? 118.425 154.358 193.158 1.00 119.73 317 ASN E N 1
ATOM 11987 C CA . ASN D 3 176 ? 118.351 153.933 194.554 1.00 119.73 317 ASN E CA 1
ATOM 11988 C C . ASN D 3 176 ? 118.341 152.413 194.676 1.00 119.73 317 ASN E C 1
ATOM 11989 O O . ASN D 3 176 ? 119.045 151.844 195.519 1.00 119.73 317 ASN E O 1
ATOM 11994 N N . THR D 3 177 ? 117.552 151.738 193.846 1.00 124.05 318 THR E N 1
ATOM 11995 C CA . THR D 3 177 ? 117.481 150.286 193.899 1.00 124.05 318 THR E CA 1
ATOM 11996 C C . THR D 3 177 ? 118.719 149.665 193.251 1.00 124.05 318 THR E C 1
ATOM 11997 O O . THR D 3 177 ? 119.436 150.304 192.476 1.00 124.05 318 THR E O 1
ATOM 12001 N N . THR D 3 178 ? 118.973 148.403 193.596 1.00 128.86 319 THR E N 1
ATOM 12002 C CA . THR D 3 178 ? 120.206 147.746 193.181 1.00 128.86 319 THR E CA 1
ATOM 12003 C C . THR D 3 178 ? 120.187 147.403 191.693 1.00 128.86 319 THR E C 1
ATOM 12004 O O . THR D 3 178 ? 119.154 147.030 191.127 1.00 128.86 319 THR E O 1
ATOM 12008 N N . ASP D 3 179 ? 121.345 147.557 191.058 1.00 127.93 320 ASP E N 1
ATOM 12009 C CA . ASP D 3 179 ? 121.474 147.470 189.612 1.00 127.93 320 ASP E CA 1
ATOM 12010 C C . ASP D 3 179 ? 121.664 146.043 189.117 1.00 127.93 320 ASP E C 1
ATOM 12011 O O . ASP D 3 179 ? 121.681 145.821 187.902 1.00 127.93 320 ASP E O 1
ATOM 12016 N N . LYS D 3 180 ? 121.802 145.074 190.020 1.00 129.02 321 LYS E N 1
ATOM 12017 C CA . LYS D 3 180 ? 122.107 143.705 189.629 1.00 129.02 321 LYS E CA 1
ATOM 12018 C C . LYS D 3 180 ? 120.865 142.935 189.190 1.00 129.02 321 LYS E C 1
ATOM 12019 O O . LYS D 3 180 ? 120.913 142.188 188.208 1.00 129.02 321 LYS E O 1
ATOM 12025 N N . GLU D 3 181 ? 119.747 143.102 189.896 1.00 128.74 322 GLU E N 1
ATOM 12026 C CA . GLU D 3 181 ? 118.550 142.330 189.598 1.00 128.74 322 GLU E CA 1
ATOM 12027 C C . GLU D 3 181 ? 117.468 143.165 188.906 1.00 128.74 322 GLU E C 1
ATOM 12028 O O . GLU D 3 181 ? 116.290 142.788 188.921 1.00 128.74 322 GLU E O 1
ATOM 12034 N N . MET D 3 182 ? 117.840 144.291 188.296 1.00 126.66 323 MET E N 1
ATOM 12035 C CA . MET D 3 182 ? 117.039 144.832 187.204 1.00 126.66 323 MET E CA 1
ATOM 12036 C C . MET D 3 182 ? 117.479 144.269 185.862 1.00 126.66 323 MET E C 1
ATOM 12037 O O . MET D 3 182 ? 116.903 144.628 184.830 1.00 126.66 323 MET E O 1
ATOM 12042 N N . GLU D 3 183 ? 118.513 143.425 185.871 1.00 121.61 324 GLU E N 1
ATOM 12043 C CA . GLU D 3 183 ? 118.896 142.648 184.699 1.00 121.61 324 GLU E CA 1
ATOM 12044 C C . GLU D 3 183 ? 117.777 141.708 184.271 1.00 121.61 324 GLU E C 1
ATOM 12045 O O . GLU D 3 183 ? 117.357 141.713 183.108 1.00 121.61 324 GLU E O 1
ATOM 12051 N N . VAL D 3 184 ? 117.283 140.897 185.197 1.00 124.49 325 VAL E N 1
ATOM 12052 C CA . VAL D 3 184 ? 116.290 139.882 184.877 1.00 124.49 325 VAL E CA 1
ATOM 12053 C C . VAL D 3 184 ? 114.905 140.507 184.812 1.00 124.49 325 VAL E C 1
ATOM 12054 O O . VAL D 3 184 ? 114.616 141.508 185.479 1.00 124.49 325 VAL E O 1
ATOM 12058 N N . LEU D 3 185 ? 114.046 139.921 183.984 1.00 125.04 326 LEU E N 1
ATOM 12059 C CA . LEU D 3 185 ? 112.645 140.310 183.887 1.00 125.04 326 LEU E CA 1
ATOM 12060 C C . LEU D 3 185 ? 111.812 139.232 184.564 1.00 125.04 326 LEU E C 1
ATOM 12061 O O . LEU D 3 185 ? 111.621 138.147 184.005 1.00 125.04 326 LEU E O 1
ATOM 12066 N N . HIS D 3 186 ? 111.337 139.523 185.772 1.00 126.77 327 HIS E N 1
ATOM 12067 C CA . HIS D 3 186 ? 110.380 138.645 186.427 1.00 126.77 327 HIS E CA 1
ATOM 12068 C C . HIS D 3 186 ? 109.041 138.741 185.709 1.00 126.77 327 HIS E C 1
ATOM 12069 O O . HIS D 3 186 ? 108.434 139.815 185.647 1.00 126.77 327 HIS E O 1
ATOM 12076 N N . LEU D 3 187 ? 108.591 137.623 185.148 1.00 125.72 328 LEU E N 1
ATOM 12077 C CA . LEU D 3 187 ? 107.411 137.599 184.298 1.00 125.72 328 LEU E CA 1
ATOM 12078 C C . LEU D 3 187 ? 106.426 136.570 184.830 1.00 125.72 328 LEU E C 1
ATOM 12079 O O . LEU D 3 187 ? 106.828 135.530 185.358 1.00 125.72 328 LEU E O 1
ATOM 12084 N N . ARG D 3 188 ? 105.135 136.871 184.692 1.00 125.85 329 ARG E N 1
ATOM 12085 C CA . ARG D 3 188 ? 104.073 136.042 185.243 1.00 125.85 329 ARG E CA 1
ATOM 12086 C C . ARG D 3 188 ? 102.930 135.963 184.235 1.00 125.85 329 ARG E C 1
ATOM 12087 O O . ARG D 3 188 ? 102.825 136.798 183.330 1.00 125.85 329 ARG E O 1
ATOM 12095 N N . ASN D 3 189 ? 102.097 134.919 184.394 1.00 125.99 330 ASN E N 1
ATOM 12096 C CA . ASN D 3 189 ? 100.871 134.688 183.614 1.00 125.99 330 ASN E CA 1
ATOM 12097 C C . ASN D 3 189 ? 101.193 134.517 182.126 1.00 125.99 330 ASN E C 1
ATOM 12098 O O . ASN D 3 189 ? 100.602 135.156 181.252 1.00 125.99 330 ASN E O 1
ATOM 12103 N N . VAL D 3 190 ? 102.159 133.646 181.843 1.00 125.09 331 VAL E N 1
ATOM 12104 C CA . VAL D 3 190 ? 102.666 133.459 180.483 1.00 125.09 331 VAL E CA 1
ATOM 12105 C C . VAL D 3 190 ? 101.894 132.312 179.829 1.00 125.09 331 VAL E C 1
ATOM 12106 O O . VAL D 3 190 ? 102.309 131.152 179.825 1.00 125.09 331 VAL E O 1
ATOM 12110 N N . SER D 3 191 ? 100.752 132.661 179.240 1.00 125.76 332 SER E N 1
ATOM 12111 C CA . SER D 3 191 ? 99.996 131.771 178.368 1.00 125.76 332 SER E CA 1
ATOM 12112 C C . SER D 3 191 ? 99.807 132.479 177.033 1.00 125.76 332 SER E C 1
ATOM 12113 O O . SER D 3 191 ? 100.422 133.525 176.804 1.00 125.76 332 SER E O 1
ATOM 12116 N N . PHE D 3 192 ? 98.968 131.947 176.142 1.00 126.43 333 PHE E N 1
ATOM 12117 C CA . PHE D 3 192 ? 98.851 132.512 174.793 1.00 126.43 333 PHE E CA 1
ATOM 12118 C C . PHE D 3 192 ? 97.928 133.734 174.815 1.00 126.43 333 PHE E C 1
ATOM 12119 O O . PHE D 3 192 ? 96.800 133.731 174.318 1.00 126.43 333 PHE E O 1
ATOM 12127 N N . GLU D 3 193 ? 98.431 134.794 175.447 1.00 127.00 334 GLU E N 1
ATOM 12128 C CA . GLU D 3 193 ? 97.885 136.138 175.327 1.00 127.00 334 GLU E CA 1
ATOM 12129 C C . GLU D 3 193 ? 99.047 137.097 175.112 1.00 127.00 334 GLU E C 1
ATOM 12130 O O . GLU D 3 193 ? 98.872 138.198 174.582 1.00 127.00 334 GLU E O 1
ATOM 12136 N N . ASP D 3 194 ? 100.240 136.674 175.529 1.00 127.00 335 ASP E N 1
ATOM 12137 C CA . ASP D 3 194 ? 101.478 137.424 175.328 1.00 127.00 335 ASP E CA 1
ATOM 12138 C C . ASP D 3 194 ? 102.571 136.438 174.918 1.00 127.00 335 ASP E C 1
ATOM 12139 O O . ASP D 3 194 ? 103.182 135.776 175.762 1.00 127.00 335 ASP E O 1
ATOM 12144 N N . ALA D 3 195 ? 102.802 136.327 173.610 1.00 123.89 336 ALA E N 1
ATOM 12145 C CA . ALA D 3 195 ? 103.857 135.472 173.062 1.00 123.89 336 ALA E CA 1
ATOM 12146 C C . ALA D 3 195 ? 104.331 136.117 171.763 1.00 123.89 336 ALA E C 1
ATOM 12147 O O . ALA D 3 195 ? 103.771 135.868 170.691 1.00 123.89 336 ALA E O 1
ATOM 12149 N N . GLY D 3 196 ? 105.370 136.939 171.863 1.00 122.50 337 GLY E N 1
ATOM 12150 C CA . GLY D 3 196 ? 105.870 137.635 170.697 1.00 122.50 337 GLY E CA 1
ATOM 12151 C C . GLY D 3 196 ? 107.348 137.949 170.757 1.00 122.50 337 GLY E C 1
ATOM 12152 O O . GLY D 3 196 ? 108.164 137.095 171.116 1.00 122.50 337 GLY E O 1
ATOM 12153 N N . GLU D 3 197 ? 107.699 139.178 170.400 1.00 124.08 338 GLU E N 1
ATOM 12154 C CA . GLU D 3 197 ? 109.078 139.638 170.393 1.00 124.08 338 GLU E CA 1
ATOM 12155 C C . GLU D 3 197 ? 109.344 140.489 171.625 1.00 124.08 338 GLU E C 1
ATOM 12156 O O . GLU D 3 197 ? 108.576 141.400 171.941 1.00 124.08 338 GLU E O 1
ATOM 12162 N N . TYR D 3 198 ? 110.428 140.188 172.320 1.00 122.15 339 TYR E N 1
ATOM 12163 C CA . TYR D 3 198 ? 110.837 140.958 173.481 1.00 122.15 339 TYR E CA 1
ATOM 12164 C C . TYR D 3 198 ? 112.101 141.723 173.131 1.00 122.15 339 TYR E C 1
ATOM 12165 O O . TYR D 3 198 ? 112.822 141.369 172.201 1.00 122.15 339 TYR E O 1
ATOM 12174 N N . THR D 3 199 ? 112.364 142.795 173.872 1.00 121.75 340 THR E N 1
ATOM 12175 C CA . THR D 3 199 ? 113.579 143.573 173.677 1.00 121.75 340 THR E CA 1
ATOM 12176 C C . THR D 3 199 ? 114.202 143.874 175.031 1.00 121.75 340 THR E C 1
ATOM 12177 O O . THR D 3 199 ? 113.586 143.689 176.085 1.00 121.75 340 THR E O 1
ATOM 12181 N N . CYS D 3 200 ? 115.451 144.330 174.990 1.00 117.57 341 CYS E N 1
ATOM 12182 C CA . CYS D 3 200 ? 116.157 144.828 176.167 1.00 117.57 341 CYS E CA 1
ATOM 12183 C C . CYS D 3 200 ? 116.783 146.160 175.771 1.00 117.57 341 CYS E C 1
ATOM 12184 O O . CYS D 3 200 ? 117.918 146.210 175.294 1.00 117.57 341 CYS E O 1
ATOM 12187 N N . LEU D 3 201 ? 116.032 147.236 175.968 1.00 115.72 342 LEU E N 1
ATOM 12188 C CA . LEU D 3 201 ? 116.503 148.593 175.709 1.00 115.72 342 LEU E CA 1
ATOM 12189 C C . LEU D 3 201 ? 117.296 149.077 176.912 1.00 115.72 342 LEU E C 1
ATOM 12190 O O . LEU D 3 201 ? 116.731 149.357 177.969 1.00 115.72 342 LEU E O 1
ATOM 12195 N N . ALA D 3 202 ? 118.611 149.167 176.764 1.00 107.82 343 ALA E N 1
ATOM 12196 C CA . ALA D 3 202 ? 119.463 149.859 177.720 1.00 107.82 343 ALA E CA 1
ATOM 12197 C C . ALA D 3 202 ? 120.111 151.031 177.001 1.00 107.82 343 ALA E C 1
ATOM 12198 O O . ALA D 3 202 ? 120.631 150.867 175.893 1.00 107.82 343 ALA E O 1
ATOM 12200 N N . GLY D 3 203 ? 120.064 152.206 177.608 1.00 104.34 344 GLY E N 1
ATOM 12201 C CA . GLY D 3 203 ? 120.554 153.397 176.935 1.00 104.34 344 GLY E CA 1
ATOM 12202 C C . GLY D 3 203 ? 121.149 154.406 177.886 1.00 104.34 344 GLY E C 1
ATOM 12203 O O . GLY D 3 203 ? 120.684 154.572 179.015 1.00 104.34 344 GLY E O 1
ATOM 12204 N N . ASN D 3 204 ? 122.158 155.121 177.403 1.00 95.98 345 ASN E N 1
ATOM 12205 C CA . ASN D 3 204 ? 122.835 156.150 178.187 1.00 95.98 345 ASN E CA 1
ATOM 12206 C C . ASN D 3 204 ? 123.051 157.345 177.263 1.00 95.98 345 ASN E C 1
ATOM 12207 O O . ASN D 3 204 ? 122.421 157.453 176.205 1.00 95.98 345 ASN E O 1
ATOM 12212 N N . SER D 3 205 ? 123.939 158.261 177.670 1.00 91.66 346 SER E N 1
ATOM 12213 C CA . SER D 3 205 ? 124.183 159.519 176.966 1.00 91.66 346 SER E CA 1
ATOM 12214 C C . SER D 3 205 ? 124.694 159.352 175.539 1.00 91.66 346 SER E C 1
ATOM 12215 O O . SER D 3 205 ? 124.615 160.309 174.763 1.00 91.66 346 SER E O 1
ATOM 12218 N N . ILE D 3 206 ? 125.207 158.181 175.170 1.00 88.22 347 ILE E N 1
ATOM 12219 C CA . ILE D 3 206 ? 125.719 157.965 173.824 1.00 88.22 347 ILE E CA 1
ATOM 12220 C C . ILE D 3 206 ? 124.701 157.292 172.905 1.00 88.22 347 ILE E C 1
ATOM 12221 O O . ILE D 3 206 ? 124.499 157.764 171.777 1.00 88.22 347 ILE E O 1
ATOM 12226 N N . GLY D 3 207 ? 124.013 156.261 173.358 1.00 94.95 348 GLY E N 1
ATOM 12227 C CA . GLY D 3 207 ? 123.050 155.626 172.484 1.00 94.95 348 GLY E CA 1
ATOM 12228 C C . GLY D 3 207 ? 122.206 154.604 173.208 1.00 94.95 348 GLY E C 1
ATOM 12229 O O . GLY D 3 207 ? 122.378 154.341 174.396 1.00 94.95 348 GLY E O 1
ATOM 12230 N N . LEU D 3 208 ? 121.278 154.034 172.446 1.00 102.93 349 LEU E N 1
ATOM 12231 C CA . LEU D 3 208 ? 120.370 153.002 172.917 1.00 102.93 349 LEU E CA 1
ATOM 12232 C C . LEU D 3 208 ? 120.706 151.700 172.208 1.00 102.93 349 LEU E C 1
ATOM 12233 O O . LEU D 3 208 ? 121.064 151.704 171.027 1.00 102.93 349 LEU E O 1
ATOM 12238 N N . SER D 3 209 ? 120.611 150.591 172.930 1.00 107.15 350 SER E N 1
ATOM 12239 C CA . SER D 3 209 ? 120.891 149.286 172.354 1.00 107.15 350 SER E CA 1
ATOM 12240 C C . SER D 3 209 ? 119.794 148.315 172.750 1.00 107.15 350 SER E C 1
ATOM 12241 O O . SER D 3 209 ? 119.361 148.292 173.904 1.00 107.15 350 SER E O 1
ATOM 12244 N N . HIS D 3 210 ? 119.350 147.513 171.784 1.00 112.90 351 HIS E N 1
ATOM 12245 C CA . HIS D 3 210 ? 118.284 146.547 171.991 1.00 112.90 351 HIS E CA 1
ATOM 12246 C C . HIS D 3 210 ? 118.745 145.177 171.521 1.00 112.90 351 HIS E C 1
ATOM 12247 O O . HIS D 3 210 ? 119.492 145.065 170.545 1.00 112.90 351 HIS E O 1
ATOM 12254 N N . HIS D 3 211 ? 118.293 144.164 172.247 1.00 113.00 352 HIS E N 1
ATOM 12255 C CA . HIS D 3 211 ? 118.506 142.750 171.860 1.00 113.00 352 HIS E CA 1
ATOM 12256 C C . HIS D 3 211 ? 117.124 142.097 171.818 1.00 113.00 352 HIS E C 1
ATOM 12257 O O . HIS D 3 211 ? 116.363 142.305 172.772 1.00 113.00 352 HIS E O 1
ATOM 12264 N N . SER D 3 212 ? 116.840 141.341 170.746 1.00 117.41 353 SER E N 1
ATOM 12265 C CA . SER D 3 212 ? 115.521 140.765 170.546 1.00 117.41 353 SER E CA 1
ATOM 12266 C C . SER D 3 212 ? 115.517 139.269 170.831 1.00 117.41 353 SER E C 1
ATOM 12267 O O . SER D 3 212 ? 116.452 138.545 170.480 1.00 117.41 353 SER E O 1
ATOM 12270 N N . ALA D 3 213 ? 114.442 138.816 171.474 1.00 118.70 354 ALA E N 1
ATOM 12271 C CA . ALA D 3 213 ? 114.243 137.402 171.750 1.00 118.70 354 ALA E CA 1
ATOM 12272 C C . ALA D 3 213 ? 112.779 137.060 171.533 1.00 118.70 354 ALA E C 1
ATOM 12273 O O . ALA D 3 213 ? 111.895 137.900 171.724 1.00 118.70 354 ALA E O 1
ATOM 12275 N N . TRP D 3 214 ? 112.531 135.820 171.130 1.00 119.42 355 TRP E N 1
ATOM 12276 C CA . TRP D 3 214 ? 111.179 135.321 170.935 1.00 119.42 355 TRP E CA 1
ATOM 12277 C C . TRP D 3 214 ? 110.725 134.531 172.156 1.00 119.42 355 TRP E C 1
ATOM 12278 O O . TRP D 3 214 ? 111.538 133.994 172.911 1.00 119.42 355 TRP E O 1
ATOM 12289 N N . LEU D 3 215 ? 109.411 134.477 172.350 1.00 120.95 356 LEU E N 1
ATOM 12290 C CA . LEU D 3 215 ? 108.808 133.665 173.397 1.00 120.95 356 LEU E CA 1
ATOM 12291 C C . LEU D 3 215 ? 107.615 132.944 172.792 1.00 120.95 356 LEU E C 1
ATOM 12292 O O . LEU D 3 215 ? 106.801 133.560 172.097 1.00 120.95 356 LEU E O 1
ATOM 12297 N N . THR D 3 216 ? 107.517 131.642 173.047 1.00 119.07 357 THR E N 1
ATOM 12298 C CA . THR D 3 216 ? 106.473 130.810 172.464 1.00 119.07 357 THR E CA 1
ATOM 12299 C C . THR D 3 216 ? 105.917 129.892 173.541 1.00 119.07 357 THR E C 1
ATOM 12300 O O . THR D 3 216 ? 106.660 129.101 174.130 1.00 119.07 357 THR E O 1
ATOM 12304 N N . VAL D 3 217 ? 104.620 130.015 173.805 1.00 119.77 358 VAL E N 1
ATOM 12305 C CA . VAL D 3 217 ? 103.922 129.162 174.765 1.00 119.77 358 VAL E CA 1
ATOM 12306 C C . VAL D 3 217 ? 103.249 128.042 173.973 1.00 119.77 358 VAL E C 1
ATOM 12307 O O . VAL D 3 217 ? 102.075 128.119 173.600 1.00 119.77 358 VAL E O 1
ATOM 12311 N N . LEU D 3 218 ? 104.020 126.980 173.729 1.00 117.36 359 LEU E N 1
ATOM 12312 C CA . LEU D 3 218 ? 103.602 125.753 173.032 1.00 117.36 359 LEU E CA 1
ATOM 12313 C C . LEU D 3 218 ? 103.007 126.000 171.641 1.00 117.36 359 LEU E C 1
ATOM 12314 O O . LEU D 3 218 ? 103.284 127.015 171.000 1.00 117.36 359 LEU E O 1
#

Solvent-accessible surface area: 62186 Å² total; per-residue (Å²): 94,63,47,56,0,38,92,0,11,47,75,43,67,156,77,82,46,7,108,73,14,13,79,17,55,16,59,4,55,146,71,12,22,5,0,0,0,1,3,2,15,2,5,7,6,8,69,114,55,91,54,21,16,45,2,2,0,8,61,38,14,62,154,132,142,55,34,2,27,90,0,0,26,4,4,77,34,9,133,35,5,0,43,1,0,118,58,0,44,7,51,9,8,0,6,1,0,3,2,0,3,0,4,18,115,5,50,101,42,118,24,21,122,74,0,0,111,7,0,94,95,8,8,81,35,0,167,115,48,53,8,76,1,0,0,0,0,1,1,2,4,0,0,31,53,6,24,113,71,87,32,0,1,30,52,114,37,0,7,58,41,0,79,40,0,0,52,8,0,0,129,52,3,0,61,38,0,62,30,0,0,0,0,0,2,0,1,0,6,0,19,4,1,3,7,29,16,100,2,4,28,30,77,168,45,36,65,136,26,0,4,45,0,0,3,2,0,0,18,0,0,0,64,0,23,49,29,0,61,106,58,22,56,105,119,31,52,2,46,0,0,0,0,2,3,0,0,0,0,41,25,108,149,112,58,116,112,2,20,120,17,0,18,43,0,0,8,12,1,1,0,0,3,0,4,0,0,38,18,49,0,8,1,2,84,36,0,59,130,78,20,60,112,74,2,32,111,14,83,132,62,35,55,148,55,0,107,38,0,15,34,3,0,0,0,0,2,2,9,8,0,1,10,32,1,12,18,85,139,6,26,22,169,14,28,15,18,13,36,0,34,24,0,0,0,0,0,19,44,2,8,77,99,16,66,0,0,0,0,5,0,0,3,7,0,13,21,97,1,115,105,24,0,3,3,1,6,15,0,0,48,35,1,0,12,16,0,0,35,0,25,96,70,23,43,4,58,6,32,0,0,0,0,2,2,0,0,0,1,4,7,5,56,60,10,50,63,3,15,3,0,0,1,17,0,58,44,175,47,158,102,9,112,17,51,31,1,14,0,1,62,33,0,67,74,3,20,143,89,39,0,12,33,86,71,122,69,30,79,95,36,113,14,31,3,41,32,98,10,2,8,0,0,0,1,9,94,15,60,47,65,37,90,53,22,1,10,76,37,41,43,2,28,18,3,19,26,130,161,41,32,126,42,93,96,24,129,70,44,90,19,122,92,41,146,33,34,12,22,1,3,33,24,1,76,74,13,0,49,24,0,84,69,0,89,7,52,24,0,0,0,5,6,57,2,29,63,0,1,46,87,3,65,76,88,90,27,60,112,66,22,0,40,0,3,62,17,0,0,23,7,0,70,142,40,132,6,50,1,0,0,0,0,3,15,13,31,39,144,51,89,10,1,0,162,70,2,23,162,77,48,4,3,77,39,74,102,0,3,99,7,0,7,75,0,0,58,14,0,0,107,53,0,0,134,47,0,67,12,0,0,0,0,0,12,1,90,24,63,93,24,59,16,37,8,0,15,8,0,0,37,0,0,0,46,0,23,41,10,0,57,113,122,18,33,169,82,25,65,1,24,0,0,0,0,7,46,0,16,23,0,32,18,0,4,72,136,22,121,129,0,71,89,4,5,89,31,0,4,12,5,10,2,0,2,0,0,21,0,0,11,22,64,0,40,6,3,174,53,0,14,40,34,1,43,130,96,108,11,140,69,6,37,145,20,78,133,104,34,70,132,48,0,79,41,0,45,29,2,2,0,1,0,0,38,12,3,18,4,0,3,16,37,92,14,28,86,161,71,23,22,86,14,0,73,0,0,1,2,7,5,23,27,39,38,50,6,25,49,105,49,3,5,1,16,43,0,0,44,85,0,0,50,25,1,62,166,58,17,30,88,24,25,0,12,0,1,0,0,3,1,1,14,16,57,98,47,28,6,9,92,7,0,14,16,0,3,61,32,0,0,4,7,0,0,8,0,39,73,96,47,41,4,37,2,6,0,0,0,0,32,1,0,2,20,104,20,8,83,116,46,0,0,0,31,33,4,4,71,54,58,60,28,7,44,1,1,72,77,0,61,132,10,14,89,41,39,3,27,40,36,114,140,73,167,102,156,156,13,84,170,65,149,47,107,12,53,70,58,121,171,125,16,32,103,54,85,53,25,11,63,66,32,14,34,13,19,0,0,2,0,28,53,88,110,30,1,53,0,0,14,0,41,110,127,8,106,16,46,22,8,66,101,28,47,26,51,0,0,0,11,11,45,3,64,69,9,4,42,2,0,0,16,2,5,41,1,104,43,37,0,3,1,37,137,142,0,70,15,80,7,25,85,180,50,56,69,88,31,0,56,0,50,6,61,22,16,98,15,6,34,3,0,6,19,0,44,78,57,107,51,0,0,3,37,19,218,36,35,95,35,30,114,102,37,91,30,13,4,61,40,0,32,0,0,31,10,150,22,116,29,72,40,28,84,2,42,64,112,63,88,112,124,122,98,64,57,56,117,91,47,68,24,91,11,20,36,63,0,9,59,60,36,86,48,80,98,35,96,109,270,119,91,55,56,11,116,53,74,38,90,98,103,8,88,32,86,4,19,1,19,0,2,3,13,26,5,90,0,73,0,25,0,36,19,53,64,120,4,98,10,85,6,25,44,71,52,143,99,7,99,67,127,102,17,160,79,7,32,128,44,85,115,84,63,56,0,0,16,0,60,20,0,26,23,79,1,106,18,59,0,22,0,28,0,59,21,135,107,26,65,48,97,37,53,5,58,2,17,10,23,19,7,4,46,59,124,0,15,4,36,25,55,40,9,44,113,70,90,27,45,88,34,36,77,4,84,0,57,0,71,4,19,2,40,6,22,4,9,3,23,0,0,19,26,12,112,80,75,61,72,102,64,16,107,100,126,20,19,20,0,12,18,3,6,66,12,19,22,136,20,66,36,147,40,4,23,20,0,35,1,33,75,1,55,111,94,15,38,13,30,1,0,0,3,0,1,2,39,69,18,23,13,58,54,45,0,121,0,71,20,100,153,260,130,73,66,43,0,127,130,69,25,95,144,159,12,106,132,66,116,25,79,19,51,11,11,42,58,5,88,1,71,2,21,8,49,22,33,73,126,20,75,27,105,10,25,45,82,64,170,111,6,123,60,62,62,2,13,48,6,34,111,45,80,143,99,28,44,0,0,20,0,73,27,2,5,50,58,3,126,14,58,0,20,1,20,4,35,32,127,134,48,56,37,107,19,61,9,60,0,60,14,81,88,43,5,28,1,33,1,4,2,19,12,26,19,12,45,100,58,126,5,76,137,30,43,127,14,74,3,91,3,60,30,53,24,86,44,122,13,124,12,53,6,7,22,42,70,137,84,73,76,64,90,105,42,109,130,56,44,108,8,64,104,29,176,64,80,24,25,155,158,78,95,56,142,109,15,34,14,4,109,25,139,118,0,38,166,138,41,30,20,22,6,8,1,8,0,5,30,82,8,18,81,6,46,28,60,1,117,4,68,13,160

CATH classification: 3.20.20.80

B-factor: mean 70.94, std 28.8, range [26.93, 168.22]

Foldseek 3Di:
DQPQLLCLCVVPVDDDFCVDQFPDFDFDDPLFAFEAEDECLWAAACQCPLNQAHWLQNCLCVVLPQGSNPWLNCLPVLPLLLVLVLLLVGQEYEYEQAQRQQAVPALVDHGRVSSLVSVVVSLVSCVVSNHAYAYEHAELGHGPVCCVPPVPLLDLVCLVRLQSSLVVVLVRCLQRHQHYAHYAALLCCLCCVCDVLLFRNRNNHHVLSSLSSSVSVLVSLLSNLVSCVPPRCVVRVHWYAHEHEFFAWDFPDPDVVSSVLRSQLRLVRGVQLLCQQQPFNFGDVSVVVPCVVSNDDDDVVSRVSNYVRGQFAEYEQEPPQYPHVPDVVSNRPTGIDSQVLSVLLSCCRRRPQTQYAPHEYWYKFFLVDFQEDLVRQLRVLVNLSSVVCNVPVPVRNHRYHYQYACEFTQDGNCRSRIGSHQFYFDSPDDVRRGHGHLNSVSSSVCVVVNTGHDDPLQDFDAAFDAPLFFFAAEFAFQDQDLQFQDQPAFFDWDQPPPPDSDIHTPPPHGHDGDDDAVVRPVSQVVLLVLVVLLVGQEYEYEQQQCQQCLQLAPPDGPVSSLNSVLRSLVVCVVSNYAYEYEHAECPDDQRSGRPNCSPPCNQLDLVNLVSLLVSLLVSCVRNVQRHQHYAYYAADALVPDFLSSLLSSLSSLLSNLVSCVPPNCVPRVHFYYHEHEQEAEAASRNPDVLSVLLRVLVRLSRGVQSCCLAQHQNWRDPSPVVLCVVVVNPRNDTDDPVNSVSRNHRGLFYEYAYEAYWHWYQDCRDVVQADPSSNIRIDDNPSFDAAPVGGGLDQLSLLVRLLVCCVRRNQGEYANNEYFDFHDDDASVVSVGLVSVLSNLSSVVCSCPVVNHNYRYYYYYACECVRPHRTHQWDAPPNDTHGHVSSVSSSVCVVQSHRNDDDDPDRPADPHDDPSGRDPD/DPPPDDDDPVPLQAWWWWWFDDVPAIFTWFAALVQATAGDRDDDLRRTWGWDAPDDQKIWTAGPLSCWTFFADLQGRTTTHNDCDPQGRIWGWDAAPVGFIWTAHPPSQWINANDDPTDGDDHPPDHDGRGGIDIGGDDDDPVNRPPPPDPDPPCPPVDVVDPCRPCPPDDDDDDDDDD/DDQWAKDFPDCVLAPQAEAEDEFQAKDKDFGAIDGVPFWDKFKAFQNHGDAQVVDVPGWDCDNVGRMTIGGGHHQVRFGKMKIWTDDPSYIDIGIHTYGYDYDDLAWWDKDPCFQPADEEAAQAKDKGFIDTHDRPDKKKWKKFQDQDPDGQADPPRHGDIDTPDTDDPPDDPVNRGMDMDGRDHQNNWAKIKIWMGDPSGIDIDIYTYHYDD/DDLDAWDFDDPPPQPAAEAAAEAQAKDKHFGATCDPDDKDKFKAFAPHGCAQVVAVVGWDADPVRGMIMDGRHHQVSFGWIKIWIGDPNGIDIDTHGYHYDYWDPDWWDWDPVQPAADADAAWDQDKGFTDTDISPFWKKFKQQQAPPPNDCDDPHGDRRGDDPLIDDPVDDSPVSRMDGDGDDDPRRWAKMWIWTGDPPGTDIDIYTYHHD

Nearest PDB structures (foldseek):
  7ysw-assembly1_B  TM=9.641E-01  e=4.990E-30  Homo sapiens
  5w21-assembly1_B  TM=8.987E-01  e=1.702E-28  Homo sapiens
  2p39-assembly1_A  TM=9.008E-01  e=1.384E-23  Homo sapiens
  2p23-assembly1_A  TM=8.900E-01  e=1.461E-11  Homo sapiens
  1pwa-assembly1_A  TM=9.373E-01  e=1.064E-10  Homo sapiens